Protein 4BXU (pdb70)

Secondary structure (DSSP, 8-state):
-TT--B-SSSB-THHHHHHHHHHHHH-TTGGGS-HHHHHHHHHHTT--HHHHHHHHHHSSS--SSTT--/--SHHHHHHHHHH--

Organism: Homo sapiens (NCBI:txid9606)

Radius of gyration: 13.51 Å; Cα contacts (8 Å, |Δi|>4): 61; chains: 2; bounding box: 38×29×20 Å

CATH classification: 1.10.10.10

Nearest PDB structures (foldseek):
  4bxu-assembly1_A  TM=7.574E-01  e=1.002E-08  Homo sapiens
  6zfw-assembly1_A  TM=9.772E-01  e=2.174E-03  Trypanosoma cruzi
  5aon-assembly4_D  TM=9.758E-01  e=2.467E-03  Trypanosoma brucei
  5oml-assembly1_A  TM=8.914E-01  e=1.083E-03  Trypanosoma brucei brucei
  5mmc-assembly1_A  TM=8.378E-01  e=1.486E-03  Trypanosoma brucei brucei

InterPro domains:
  IPR006785 Peroxisome membrane anchor protein Pex14p, N-terminal [PF04695] (25-68)
  IPR025655 Peroxisomal membrane protein 14 [PTHR23058] (7-369)
  IPR036388 Winged helix-like DNA-binding domain superfamily [G3DSA:1.10.10.10] (13-80)

Sequence (84 aa):
GAMATPGSENVLPREPLIATAVKFLQNSRVRQSPLATRRAFLKKKGLTDEEIDMAFQQSGTAADEPSSLASEDELVAEFLQDQNGAMATPGSENVLPREPLIATAVKFLQNSRVRQSPLATRRAFLKKKGLTDEEIDMAFQQSGTAADEPSSLASEDELVAEFLQDQNGAMATPGSENVLPREPLIATAVKFLQNSRVRQSPLATRRAFLKKKGLTDEEIDMAFQQSGTAADEPSSLASEDELVAEFLQDQNGAMATPGSENVLPREPLIATAVKFLQNSRVRQSPLATRRAFLKKKGLTDEEIDMAFQQSGTAADEPSSLASEDELVAEFLQDQNGAMATPGSENVLPREPLIATAVKFLQNSRVRQSPLATRRAFLKKKGLTDEEIDMAFQQSGTAADEPSSLASEDELVAEFLQDQNGAMATPGSENVLPREPLIATAVKFLQNSRVRQSPLATRRAFLKKKGLTDEEIDMAFQQSGTAADEPSSLASEDELVAEFLQDQNGAMATPGSENVLPREPLIATAVKFLQNSRVRQSPLATRRAFLKKKGLTDEEIDMAFQQSGTAADEPSSLASEDELVAEFLQDQNGAMATPGSENVLPREPLIATAVKFLQNSRVRQSPLATRRAFLKKKGLTDEEIDMAFQQSGTAADEPSSLASEDELVAEFLQDQNGAMATPGSENVLPREPLIATAVKFLQNSRVRQSPLATRRAFLKKKGLTDEEIDMAFQQSGTAADEPSSLASEDELVAEFLQDQNGAMATPGSENVLPREPLIATAVKFLQNSRVRQSPLATRRAFLKKKGLTDEEIDMAFQQSGTAADEPSSLASEDELVAEFLQDQN

Solvent-accessible surface area: 6316 Å² total; per-residue (Å²): 83,94,184,60,32,128,32,124,161,110,89,79,80,75,56,78,93,5,43,47,4,27,163,19,10,103,49,84,139,0,103,138,4,74,114,75,29,33,142,57,23,8,92,149,72,64,17,75,73,96,25,6,89,69,0,124,107,34,8,58,145,68,49,144,127,127,74,90,111,144,76,54,97,124,42,26,28,80,1,22,130,125,70,151

GO terms:
  GO:0034614 cellular response to reactive oxygen species (P, IDA)
  GO:0005778 peroxisomal membrane (C, IDA)
  GO:0030674 protein-macromolecule adaptor activity (F, IDA)
  GO:0016560 protein import into peroxisome matrix, docking (P, IDA)
  GO:0016561 protein import into peroxisome matrix, translocation (P, IDA)
  GO:0005777 peroxisome (C, IDA)
  GO:0008320 transmembrane protein transporter activity (F, IDA)
  GO:0005515 protein binding (F, IPI)
  GO:0005778 peroxisomal membrane (C, TAS)
  GO:0005829 cytosol (C, TAS)
  GO:0008017 microtubule binding (F, IDA)
  GO:0034453 microtubule anchoring (P, IDA)
  GO:0036250 peroxisome transport along microtubule (P, IDA)
  GO:0044721 protein import into peroxisome matrix, substrate release (P, IDA)
  GO:0045892 negative regulation of DNA-templated transcription (P, IDA)
  GO:0032991 protein-containing complex (C, IDA)
  GO:0065003 protein-containing complex assembly (P, IDA)
  GO:0005778 peroxisomal membrane (C, HDA)
  GO:0016020 membrane (C, HDA)
  GO:0016558 protein import into peroxisome matrix (P, IMP)

B-factor: mean 3.15, std 3.37, range [0.01, 13.92]

Foldseek 3Di:
DVPPDDDDDPDDPCVVVLVVLLVQCLDPVSVVDDPVVSQVVSVVVPDDVVSNVVSVVPNDDPPPDPPDD/DDVVCVVCCVPVVVD

Structure (mmCIF, N/CA/C/O backbone):
data_4BXU
#
_entry.id   4BXU
#
_cell.length_a   1.000
_cell.length_b   1.000
_cell.length_c   1.000
_cell.angle_alpha   90.00
_cell.angle_beta   90.00
_cell.angle_gamma   90.00
#
_symmetry.space_group_name_H-M   'P 1'
#
loop_
_entity.id
_entity.type
_entity.pdbx_description
1 polymer 'PEROXISOMAL MEMBRANE PROTEIN PEX14'
2 polymer 'PEROXISOMAL TARGETING SIGNAL 1 RECEPTOR'
#
loop_
_atom_site.group_PDB
_atom_site.id
_atom_site.type_symbol
_atom_site.label_atom_id
_atom_site.label_alt_id
_atom_site.label_comp_id
_atom_site.label_asym_id
_atom_site.label_entity_id
_atom_site.label_seq_id
_atom_site.pdbx_PDB_ins_code
_atom_site.Cartn_x
_atom_site.Cartn_y
_atom_site.Cartn_z
_atom_site.occupancy
_atom_site.B_iso_or_equiv
_atom_site.auth_seq_id
_atom_site.auth_comp_id
_atom_site.auth_asym_id
_atom_site.auth_atom_id
_atom_site.pdbx_PDB_model_num
ATOM 1 N N . GLY A 1 1 ? -12.336 -5.331 -5.376 1.00 13.73 12 GLY A N 1
ATOM 2 C CA . GLY A 1 1 ? -11.470 -6.398 -4.820 1.00 13.35 12 GLY A CA 1
ATOM 3 C C . GLY A 1 1 ? -11.369 -6.328 -3.310 1.00 12.90 12 GLY A C 1
ATOM 4 O O . GLY A 1 1 ? -11.762 -7.266 -2.613 1.00 12.88 12 GLY A O 1
ATOM 10 N N . ALA A 1 2 ? -10.840 -5.208 -2.814 1.00 12.72 13 ALA A N 1
ATOM 11 C CA . ALA A 1 2 ? -10.665 -4.972 -1.380 1.00 12.50 13 ALA A CA 1
ATOM 12 C C . ALA A 1 2 ? -9.751 -6.018 -0.738 1.00 12.15 13 ALA A C 1
ATOM 13 O O . ALA A 1 2 ? -8.527 -5.891 -0.776 1.00 12.34 13 ALA A O 1
ATOM 20 N N . MET A 1 3 ? -10.348 -7.058 -0.170 1.00 11.84 14 MET A N 1
ATOM 21 C CA . MET A 1 3 ? -9.587 -8.107 0.503 1.00 11.71 14 MET A CA 1
ATOM 22 C C . MET A 1 3 ? -9.150 -9.175 -0.490 1.00 11.28 14 MET A C 1
ATOM 23 O O . MET A 1 3 ? -8.122 -9.826 -0.309 1.00 11.28 14 MET A O 1
ATOM 37 N N . ALA A 1 4 ? -9.926 -9.345 -1.546 1.00 11.15 15 ALA A N 1
ATOM 38 C CA . ALA A 1 4 ? -9.640 -10.371 -2.533 1.00 10.97 15 ALA A CA 1
ATOM 39 C C . ALA A 1 4 ? -9.201 -9.749 -3.850 1.00 10.34 15 ALA A C 1
ATOM 40 O O . ALA A 1 4 ? -10.031 -9.346 -4.665 1.00 10.56 15 ALA A O 1
ATOM 47 N N . THR A 1 5 ? -7.896 -9.642 -4.041 1.00 9.75 16 THR A N 1
ATOM 48 C CA . THR A 1 5 ? -7.355 -9.132 -5.287 1.00 9.29 16 THR A CA 1
ATOM 49 C C . THR A 1 5 ? -7.245 -10.257 -6.310 1.00 8.86 16 THR A C 1
ATOM 50 O O . THR A 1 5 ? -6.523 -11.231 -6.096 1.00 8.68 16 THR A O 1
ATOM 61 N N . PRO A 1 6 ? -7.992 -10.163 -7.416 1.00 8.97 17 PRO A N 1
ATOM 62 C CA . PRO A 1 6 ? -7.989 -11.190 -8.457 1.00 8.90 17 PRO A CA 1
ATOM 63 C C . PRO A 1 6 ? -6.643 -11.274 -9.165 1.00 8.48 17 PRO A C 1
ATOM 64 O O . PRO A 1 6 ? -6.316 -10.431 -10.002 1.00 8.81 17 PRO A O 1
ATOM 75 N N . GLY A 1 7 ? -5.850 -12.268 -8.793 1.00 8.03 18 GLY A N 1
ATOM 76 C CA . GLY A 1 7 ? -4.559 -12.461 -9.415 1.00 7.87 18 GLY A CA 1
ATOM 77 C C . GLY A 1 7 ? -4.599 -13.559 -10.454 1.00 7.31 18 GLY A C 1
ATOM 78 O O . GLY A 1 7 ? -5.582 -13.687 -11.186 1.00 7.31 18 GLY A O 1
ATOM 82 N N . SER A 1 8 ? -3.541 -14.355 -10.512 1.00 7.17 19 SER A N 1
ATOM 83 C CA . SER A 1 8 ? -3.467 -15.458 -11.458 1.00 6.99 19 SER A CA 1
ATOM 84 C C . SER A 1 8 ? -4.501 -16.526 -11.104 1.00 6.42 19 SER A C 1
ATOM 85 O O . SER A 1 8 ? -5.181 -17.069 -11.976 1.00 6.62 19 SER A O 1
ATOM 93 N N . GLU A 1 9 ? -4.615 -16.812 -9.815 1.00 6.06 20 GLU A N 1
ATOM 94 C CA . GLU A 1 9 ? -5.594 -17.769 -9.319 1.00 5.83 20 GLU A CA 1
ATOM 95 C C . GLU A 1 9 ? -6.057 -17.349 -7.928 1.00 5.25 20 GLU A C 1
ATOM 96 O O . GLU A 1 9 ? -7.252 -17.325 -7.631 1.00 5.55 20 GLU A O 1
ATOM 108 N N . ASN A 1 10 ? -5.095 -17.004 -7.089 1.00 4.81 21 ASN A N 1
ATOM 109 C CA . ASN A 1 10 ? -5.373 -16.552 -5.733 1.00 4.60 21 ASN A CA 1
ATOM 110 C C . ASN A 1 10 ? -5.185 -15.046 -5.647 1.00 3.95 21 ASN A C 1
ATOM 111 O O . ASN A 1 10 ? -5.004 -14.383 -6.672 1.00 4.31 21 ASN A O 1
ATOM 122 N N . VAL A 1 11 ? -5.239 -14.503 -4.437 1.00 3.50 22 VAL A N 1
ATOM 123 C CA . VAL A 1 11 ? -4.989 -13.082 -4.241 1.00 3.36 22 VAL A CA 1
ATOM 124 C C . VAL A 1 11 ? -3.566 -12.734 -4.663 1.00 2.73 22 VAL A C 1
ATOM 125 O O . VAL A 1 11 ? -2.649 -13.550 -4.534 1.00 3.02 22 VAL A O 1
ATOM 138 N N . LEU A 1 12 ? -3.389 -11.536 -5.185 1.00 2.38 23 LEU A N 1
ATOM 139 C CA . LEU A 1 12 ? -2.085 -11.096 -5.643 1.00 1.99 23 LEU A CA 1
ATOM 140 C C . LEU A 1 12 ? -1.289 -10.530 -4.470 1.00 1.47 23 LEU A C 1
ATOM 141 O O . LEU A 1 12 ? -1.778 -9.662 -3.748 1.00 1.65 23 LEU A O 1
ATOM 157 N N . PRO A 1 13 ? -0.056 -11.021 -4.259 1.00 1.41 24 PRO A N 1
ATOM 158 C CA . PRO A 1 13 ? 0.815 -10.574 -3.160 1.00 1.42 24 PRO A CA 1
ATOM 159 C C . PRO A 1 13 ? 1.388 -9.173 -3.393 1.00 1.01 24 PRO A C 1
ATOM 160 O O . PRO A 1 13 ? 2.507 -8.874 -2.984 1.00 1.47 24 PRO A O 1
ATOM 171 N N . ARG A 1 14 ? 0.596 -8.311 -4.011 1.00 0.54 25 ARG A N 1
ATOM 172 C CA . ARG A 1 14 ? 1.018 -6.956 -4.329 1.00 0.12 25 ARG A CA 1
ATOM 173 C C . ARG A 1 14 ? 1.087 -6.113 -3.057 1.00 0.03 25 ARG A C 1
ATOM 174 O O . ARG A 1 14 ? 2.052 -5.386 -2.829 1.00 0.07 25 ARG A O 1
ATOM 195 N N . GLU A 1 15 ? 0.062 -6.246 -2.223 1.00 0.00 26 GLU A N 1
ATOM 196 C CA . GLU A 1 15 ? -0.043 -5.476 -0.958 1.00 0.00 26 GLU A CA 1
ATOM 197 C C . GLU A 1 15 ? 1.117 -5.773 -0.001 1.00 0.00 26 GLU A C 1
ATOM 198 O O . GLU A 1 15 ? 1.729 -4.839 0.518 1.00 0.00 26 GLU A O 1
ATOM 210 N N . PRO A 1 16 ? 1.441 -7.067 0.246 1.00 0.00 27 PRO A N 1
ATOM 211 C CA . PRO A 1 16 ? 2.560 -7.411 1.139 1.00 0.00 27 PRO A CA 1
ATOM 212 C C . PRO A 1 16 ? 3.887 -6.842 0.560 1.00 0.00 27 PRO A C 1
ATOM 213 O O . PRO A 1 16 ? 4.758 -6.434 1.323 1.00 0.00 27 PRO A O 1
ATOM 224 N N . LEU A 1 17 ? 4.025 -6.817 -0.772 1.00 0.00 28 LEU A N 1
ATOM 225 C CA . LEU A 1 17 ? 5.238 -6.279 -1.429 1.00 0.00 28 LEU A CA 1
ATOM 226 C C . LEU A 1 17 ? 5.258 -4.744 -1.199 1.00 0.00 28 LEU A C 1
ATOM 227 O O . LEU A 1 17 ? 6.283 -4.183 -0.819 1.00 0.00 28 LEU A O 1
ATOM 243 N N . ILE A 1 18 ? 4.117 -4.084 -1.428 1.00 0.01 29 ILE A N 1
ATOM 244 C CA . ILE A 1 18 ? 4.002 -2.632 -1.223 1.00 0.01 29 ILE A CA 1
ATOM 245 C C . ILE A 1 18 ? 4.325 -2.367 0.273 1.00 0.00 29 ILE A C 1
ATOM 246 O O . ILE A 1 18 ? 5.052 -1.433 0.594 1.00 0.00 29 ILE A O 1
ATOM 262 N N . ALA A 1 19 ? 3.785 -3.199 1.174 1.00 0.00 30 ALA A N 1
ATOM 263 C CA . ALA A 1 19 ? 4.037 -3.052 2.617 1.00 0.00 30 ALA A CA 1
ATOM 264 C C . ALA A 1 19 ? 5.562 -3.132 2.879 1.00 0.00 30 ALA A C 1
ATOM 265 O O . ALA A 1 19 ? 6.095 -2.371 3.679 1.00 0.00 30 ALA A O 1
ATOM 272 N N . THR A 1 20 ? 6.248 -4.052 2.195 1.00 0.00 31 THR A N 1
ATOM 273 C CA . THR A 1 20 ? 7.702 -4.218 2.344 1.00 0.00 31 THR A CA 1
ATOM 274 C C . THR A 1 20 ? 8.402 -2.938 1.840 1.00 0.00 31 THR A C 1
ATOM 275 O O . THR A 1 20 ? 9.347 -2.449 2.461 1.00 0.00 31 THR A O 1
ATOM 286 N N . ALA A 1 21 ? 7.920 -2.405 0.711 1.00 0.00 32 ALA A N 1
ATOM 287 C CA . ALA A 1 21 ? 8.473 -1.180 0.115 1.00 0.00 32 ALA A CA 1
ATOM 288 C C . ALA A 1 21 ? 8.276 0.009 1.083 1.00 0.00 32 ALA A C 1
ATOM 289 O O . ALA A 1 21 ? 9.124 0.893 1.151 1.00 0.00 32 ALA A O 1
ATOM 296 N N . VAL A 1 22 ? 7.161 0.021 1.822 1.00 0.00 33 VAL A N 1
ATOM 297 C CA . VAL A 1 22 ? 6.890 1.094 2.782 1.00 0.00 33 VAL A CA 1
ATOM 298 C C . VAL A 1 22 ? 7.981 1.044 3.892 1.00 0.00 33 VAL A C 1
ATOM 299 O O . VAL A 1 22 ? 8.516 2.082 4.286 1.00 0.00 33 VAL A O 1
ATOM 312 N N . LYS A 1 23 ? 8.300 -0.166 4.375 1.00 0.00 34 LYS A N 1
ATOM 313 C CA . LYS A 1 23 ? 9.318 -0.365 5.432 1.00 0.00 34 LYS A CA 1
ATOM 314 C C . LYS A 1 23 ? 10.670 0.110 4.921 1.00 0.00 34 LYS A C 1
ATOM 315 O O . LYS A 1 23 ? 11.434 0.757 5.646 1.00 0.00 34 LYS A O 1
ATOM 334 N N . PHE A 1 24 ? 10.949 -0.222 3.662 1.00 0.00 35 PHE A N 1
ATOM 335 C CA . PHE A 1 24 ? 12.188 0.167 2.999 1.00 0.00 35 PHE A CA 1
ATOM 336 C C . PHE A 1 24 ? 12.263 1.718 2.992 1.00 0.00 35 PHE A C 1
ATOM 337 O O . PHE A 1 24 ? 13.262 2.291 3.425 1.00 0.00 35 PHE A O 1
ATOM 354 N N . LEU A 1 25 ? 11.203 2.375 2.507 1.00 0.00 36 LEU A N 1
ATOM 355 C CA . LEU A 1 25 ? 11.140 3.846 2.433 1.00 0.00 36 LEU A CA 1
ATOM 356 C C . LEU A 1 25 ? 11.176 4.557 3.781 1.00 0.00 36 LEU A C 1
ATOM 357 O O . LEU A 1 25 ? 11.541 5.732 3.854 1.00 0.00 36 LEU A O 1
ATOM 373 N N . GLN A 1 26 ? 10.800 3.850 4.841 1.00 0.00 37 GLN A N 1
ATOM 374 C CA . GLN A 1 26 ? 10.804 4.431 6.185 1.00 0.00 37 GLN A CA 1
ATOM 375 C C . GLN A 1 26 ? 12.160 4.237 6.892 1.00 0.00 37 GLN A C 1
ATOM 376 O O . GLN A 1 26 ? 12.401 4.823 7.956 1.00 0.00 37 GLN A O 1
ATOM 390 N N . ASN A 1 27 ? 13.034 3.421 6.301 1.00 0.00 38 ASN A N 1
ATOM 391 C CA . ASN A 1 27 ? 14.366 3.137 6.872 1.00 0.00 38 ASN A CA 1
ATOM 392 C C . ASN A 1 27 ? 15.243 4.376 6.894 1.00 0.00 38 ASN A C 1
ATOM 393 O O . ASN A 1 27 ? 15.328 5.094 5.902 1.00 0.00 38 ASN A O 1
ATOM 404 N N . SER A 1 28 ? 15.892 4.619 8.029 1.00 0.00 39 SER A N 1
ATOM 405 C CA . SER A 1 28 ? 16.762 5.790 8.204 1.00 0.00 39 SER A CA 1
ATOM 406 C C . SER A 1 28 ? 17.856 5.966 7.172 1.00 0.00 39 SER A C 1
ATOM 407 O O . SER A 1 28 ? 18.055 7.073 6.660 1.00 0.00 39 SER A O 1
ATOM 415 N N . ARG A 1 29 ? 18.565 4.883 6.869 1.00 0.00 40 ARG A N 1
ATOM 416 C CA . ARG A 1 29 ? 19.644 4.926 5.885 1.00 0.00 40 ARG A CA 1
ATOM 417 C C . ARG A 1 29 ? 19.071 5.182 4.492 1.00 0.00 40 ARG A C 1
ATOM 418 O O . ARG A 1 29 ? 19.623 5.963 3.720 1.00 0.00 40 ARG A O 1
ATOM 439 N N . VAL A 1 30 ? 17.960 4.517 4.183 1.00 0.00 41 VAL A N 1
ATOM 440 C CA . VAL A 1 30 ? 17.311 4.666 2.886 1.00 0.00 41 VAL A CA 1
ATOM 441 C C . VAL A 1 30 ? 16.862 6.105 2.635 1.00 0.00 41 VAL A C 1
ATOM 442 O O . VAL A 1 30 ? 17.040 6.627 1.534 1.00 0.00 41 VAL A O 1
ATOM 455 N N . ARG A 1 31 ? 16.289 6.739 3.654 1.00 0.00 42 ARG A N 1
ATOM 456 C CA . ARG A 1 31 ? 15.810 8.122 3.545 1.00 0.00 42 ARG A CA 1
ATOM 457 C C . ARG A 1 31 ? 16.913 9.133 3.251 1.00 0.00 42 ARG A C 1
ATOM 458 O O . ARG A 1 31 ? 16.630 10.266 2.847 1.00 0.00 42 ARG A O 1
ATOM 479 N N . GLN A 1 32 ? 18.163 8.722 3.450 1.00 0.00 43 GLN A N 1
ATOM 480 C CA . GLN A 1 32 ? 19.303 9.599 3.202 1.00 0.00 43 GLN A CA 1
ATOM 481 C C . GLN A 1 32 ? 19.651 9.680 1.718 1.00 0.00 43 GLN A C 1
ATOM 482 O O . GLN A 1 32 ? 20.325 10.618 1.279 1.00 0.00 43 GLN A O 1
ATOM 496 N N . SER A 1 33 ? 19.193 8.697 0.950 1.00 0.00 44 SER A N 1
ATOM 497 C CA . SER A 1 33 ? 19.471 8.664 -0.477 1.00 0.00 44 SER A CA 1
ATOM 498 C C . SER A 1 33 ? 18.526 9.548 -1.272 1.00 0.00 44 SER A C 1
ATOM 499 O O . SER A 1 33 ? 17.390 9.779 -0.843 1.00 0.00 44 SER A O 1
ATOM 507 N N . PRO A 1 34 ? 18.974 10.057 -2.441 1.00 0.00 45 PRO A N 1
ATOM 508 C CA . PRO A 1 34 ? 18.121 10.904 -3.262 1.00 0.00 45 PRO A CA 1
ATOM 509 C C . PRO A 1 34 ? 16.835 10.162 -3.644 1.00 0.00 45 PRO A C 1
ATOM 510 O O . PRO A 1 34 ? 16.838 8.937 -3.804 1.00 0.00 45 PRO A O 1
ATOM 521 N N . LEU A 1 35 ? 15.750 10.913 -3.786 1.00 0.00 46 LEU A N 1
ATOM 522 C CA . LEU A 1 35 ? 14.464 10.344 -4.151 1.00 0.00 46 LEU A CA 1
ATOM 523 C C . LEU A 1 35 ? 14.557 9.406 -5.367 1.00 0.00 46 LEU A C 1
ATOM 524 O O . LEU A 1 35 ? 14.076 8.270 -5.306 1.00 0.00 46 LEU A O 1
ATOM 540 N N . ALA A 1 36 ? 15.168 9.881 -6.457 1.00 0.00 47 ALA A N 1
ATOM 541 C CA . ALA A 1 36 ? 15.315 9.085 -7.683 1.00 0.00 47 ALA A CA 1
ATOM 542 C C . ALA A 1 36 ? 15.966 7.735 -7.429 1.00 0.00 47 ALA A C 1
ATOM 543 O O . ALA A 1 36 ? 15.614 6.732 -8.062 1.00 0.00 47 ALA A O 1
ATOM 550 N N . THR A 1 37 ? 16.915 7.731 -6.493 1.00 0.00 48 THR A N 1
ATOM 551 C CA . THR A 1 37 ? 17.672 6.528 -6.092 1.00 0.00 48 THR A CA 1
ATOM 552 C C . THR A 1 37 ? 16.740 5.527 -5.403 1.00 0.00 48 THR A C 1
ATOM 553 O O . THR A 1 37 ? 16.798 4.331 -5.684 1.00 0.00 48 THR A O 1
ATOM 564 N N . ARG A 1 38 ? 15.885 6.030 -4.506 1.00 0.00 49 ARG A N 1
ATOM 565 C CA . ARG A 1 38 ? 14.920 5.195 -3.776 1.00 0.00 49 ARG A CA 1
ATOM 566 C C . ARG A 1 38 ? 13.904 4.581 -4.774 1.00 0.00 49 ARG A C 1
ATOM 567 O O . ARG A 1 38 ? 13.604 3.387 -4.702 1.00 0.00 49 ARG A O 1
ATOM 588 N N . ARG A 1 39 ? 13.385 5.393 -5.694 1.00 0.00 50 ARG A N 1
ATOM 589 C CA . ARG A 1 39 ? 12.423 4.896 -6.678 1.00 0.00 50 ARG A CA 1
ATOM 590 C C . ARG A 1 39 ? 13.081 3.841 -7.584 1.00 0.00 50 ARG A C 1
ATOM 591 O O . ARG A 1 39 ? 12.506 2.779 -7.824 1.00 0.00 50 ARG A O 1
ATOM 612 N N . ALA A 1 40 ? 14.284 4.148 -8.080 1.00 0.00 51 ALA A N 1
ATOM 613 C CA . ALA A 1 40 ? 15.021 3.233 -8.959 1.00 0.00 51 ALA A CA 1
ATOM 614 C C . ALA A 1 40 ? 15.344 1.922 -8.253 1.00 0.00 51 ALA A C 1
ATOM 615 O O . ALA A 1 40 ? 15.297 0.855 -8.873 1.00 0.00 51 ALA A O 1
ATOM 622 N N . PHE A 1 41 ? 15.673 2.000 -6.955 1.00 0.00 52 PHE A N 1
ATOM 623 C CA . PHE A 1 41 ? 15.993 0.787 -6.195 1.00 0.00 52 PHE A CA 1
ATOM 624 C C . PHE A 1 41 ? 14.749 -0.112 -6.201 1.00 0.00 52 PHE A C 1
ATOM 625 O O . PHE A 1 41 ? 14.844 -1.311 -6.465 1.00 0.00 52 PHE A O 1
ATOM 642 N N . LEU A 1 42 ? 13.585 0.473 -5.914 1.00 0.00 53 LEU A N 1
ATOM 643 C CA . LEU A 1 42 ? 12.320 -0.273 -5.894 1.00 0.00 53 LEU A CA 1
ATOM 644 C C . LEU A 1 42 ? 11.991 -0.850 -7.289 1.00 0.00 53 LEU A C 1
ATOM 645 O O . LEU A 1 42 ? 11.458 -1.964 -7.395 1.00 0.00 53 LEU A O 1
ATOM 661 N N . LYS A 1 43 ? 12.304 -0.099 -8.347 1.00 0.00 54 LYS A N 1
ATOM 662 C CA . LYS A 1 43 ? 12.044 -0.556 -9.707 1.00 0.00 54 LYS A CA 1
ATOM 663 C C . LYS A 1 43 ? 12.908 -1.803 -10.005 1.00 0.00 54 LYS A C 1
ATOM 664 O O . LYS A 1 43 ? 12.415 -2.767 -10.591 1.00 0.00 54 LYS A O 1
ATOM 683 N N . LYS A 1 44 ? 14.183 -1.788 -9.603 1.00 0.00 55 LYS A N 1
ATOM 684 C CA . LYS A 1 44 ? 15.078 -2.938 -9.846 1.00 0.00 55 LYS A CA 1
ATOM 685 C C . LYS A 1 44 ? 14.634 -4.162 -9.048 1.00 0.00 55 LYS A C 1
ATOM 686 O O . LYS A 1 44 ? 14.998 -5.291 -9.374 1.00 0.00 55 LYS A O 1
ATOM 705 N N . LYS A 1 45 ? 13.843 -3.918 -8.005 1.00 0.00 56 LYS A N 1
ATOM 706 C CA . LYS A 1 45 ? 13.306 -4.971 -7.145 1.00 0.00 56 LYS A CA 1
ATOM 707 C C . LYS A 1 45 ? 12.035 -5.573 -7.798 1.00 0.00 56 LYS A C 1
ATOM 708 O O . LYS A 1 45 ? 11.497 -6.574 -7.308 1.00 0.00 56 LYS A O 1
ATOM 727 N N . GLY A 1 46 ? 11.570 -4.954 -8.883 1.00 0.00 57 GLY A N 1
ATOM 728 C CA . GLY A 1 46 ? 10.386 -5.444 -9.573 1.00 0.00 57 GLY A CA 1
ATOM 729 C C . GLY A 1 46 ? 9.079 -4.713 -9.350 1.00 0.00 57 GLY A C 1
ATOM 730 O O . GLY A 1 46 ? 8.049 -5.154 -9.862 1.00 0.00 57 GLY A O 1
ATOM 734 N N . LEU A 1 47 ? 9.090 -3.615 -8.602 1.00 0.00 58 LEU A N 1
ATOM 735 C CA . LEU A 1 47 ? 7.858 -2.875 -8.376 1.00 0.00 58 LEU A CA 1
ATOM 736 C C . LEU A 1 47 ? 7.637 -1.921 -9.577 1.00 0.00 58 LEU A C 1
ATOM 737 O O . LEU A 1 47 ? 8.592 -1.470 -10.213 1.00 0.00 58 LEU A O 1
ATOM 753 N N . THR A 1 48 ? 6.383 -1.624 -9.882 1.00 0.00 59 THR A N 1
ATOM 754 C CA . THR A 1 48 ? 6.073 -0.729 -10.983 1.00 0.00 59 THR A CA 1
ATOM 755 C C . THR A 1 48 ? 5.926 0.682 -10.359 1.00 0.00 59 THR A C 1
ATOM 756 O O . THR A 1 48 ? 5.822 0.815 -9.134 1.00 0.00 59 THR A O 1
ATOM 767 N N . ASP A 1 49 ? 5.919 1.721 -11.191 1.00 0.00 60 ASP A N 1
ATOM 768 C CA . ASP A 1 49 ? 5.776 3.095 -10.694 1.00 0.00 60 ASP A CA 1
ATOM 769 C C . ASP A 1 49 ? 4.452 3.247 -9.916 1.00 0.00 60 ASP A C 1
ATOM 770 O O . ASP A 1 49 ? 4.387 3.976 -8.938 1.00 0.00 60 ASP A O 1
ATOM 779 N N . GLU A 1 50 ? 3.411 2.549 -10.372 1.00 0.00 61 GLU A N 1
ATOM 780 C CA . GLU A 1 50 ? 2.090 2.586 -9.735 1.00 0.00 61 GLU A CA 1
ATOM 781 C C . GLU A 1 50 ? 2.209 2.075 -8.284 1.00 0.00 61 GLU A C 1
ATOM 782 O O . GLU A 1 50 ? 1.664 2.669 -7.350 1.00 0.00 61 GLU A O 1
ATOM 794 N N . GLU A 1 51 ? 2.931 0.969 -8.116 1.00 0.00 62 GLU A N 1
ATOM 795 C CA . GLU A 1 51 ? 3.147 0.350 -6.797 1.00 0.00 62 GLU A CA 1
ATOM 796 C C . GLU A 1 51 ? 4.058 1.210 -5.913 1.00 0.00 62 GLU A C 1
ATOM 797 O O . GLU A 1 51 ? 3.849 1.314 -4.702 1.00 0.00 62 GLU A O 1
ATOM 809 N N . ILE A 1 52 ? 5.067 1.826 -6.528 1.00 0.00 63 ILE A N 1
ATOM 810 C CA . ILE A 1 52 ? 6.010 2.688 -5.805 1.00 0.00 63 ILE A CA 1
ATOM 811 C C . ILE A 1 52 ? 5.260 3.932 -5.295 1.00 0.00 63 ILE A C 1
ATOM 812 O O . ILE A 1 52 ? 5.462 4.355 -4.158 1.00 0.00 63 ILE A O 1
ATOM 828 N N . ASP A 1 53 ? 4.399 4.506 -6.142 1.00 0.00 64 ASP A N 1
ATOM 829 C CA . ASP A 1 53 ? 3.612 5.693 -5.776 1.00 0.00 64 ASP A CA 1
ATOM 830 C C . ASP A 1 53 ? 2.767 5.325 -4.543 1.00 0.00 64 ASP A C 1
ATOM 831 O O . ASP A 1 53 ? 2.707 6.091 -3.588 1.00 0.00 64 ASP A O 1
ATOM 840 N N . MET A 1 54 ? 2.125 4.149 -4.579 1.00 0.00 65 MET A N 1
ATOM 841 C CA . MET A 1 54 ? 1.289 3.665 -3.459 1.00 0.00 65 MET A CA 1
ATOM 842 C C . MET A 1 54 ? 2.144 3.502 -2.178 1.00 0.00 65 MET A C 1
ATOM 843 O O . MET A 1 54 ? 1.686 3.820 -1.075 1.00 0.00 65 MET A O 1
ATOM 857 N N . ALA A 1 55 ? 3.376 3.012 -2.331 1.00 0.00 66 ALA A N 1
ATOM 858 C CA . ALA A 1 55 ? 4.289 2.826 -1.191 1.00 0.00 66 ALA A CA 1
ATOM 859 C C . ALA A 1 55 ? 4.581 4.218 -0.575 1.00 0.00 66 ALA A C 1
ATOM 860 O O . ALA A 1 55 ? 4.496 4.391 0.649 1.00 0.00 66 ALA A O 1
ATOM 867 N N . PHE A 1 56 ? 4.921 5.201 -1.419 1.00 0.00 67 PHE A N 1
ATOM 868 C CA . PHE A 1 56 ? 5.206 6.548 -0.922 1.00 0.00 67 PHE A CA 1
ATOM 869 C C . PHE A 1 56 ? 3.953 7.122 -0.242 1.00 0.00 67 PHE A C 1
ATOM 870 O O . PHE A 1 56 ? 4.049 7.753 0.808 1.00 0.00 67 PHE A O 1
ATOM 887 N N . GLN A 1 57 ? 2.787 6.895 -0.843 1.00 0.00 68 GLN A N 1
ATOM 888 C CA . GLN A 1 57 ? 1.539 7.392 -0.288 1.00 0.00 68 GLN A CA 1
ATOM 889 C C . GLN A 1 57 ? 1.276 6.880 1.128 1.00 0.00 68 GLN A C 1
ATOM 890 O O . GLN A 1 57 ? 0.769 7.616 1.982 1.00 0.00 68 GLN A O 1
ATOM 904 N N . GLN A 1 58 ? 1.623 5.620 1.370 1.00 0.00 69 GLN A N 1
ATOM 905 C CA . GLN A 1 58 ? 1.409 5.014 2.682 1.00 0.00 69 GLN A CA 1
ATOM 906 C C . GLN A 1 58 ? 2.560 5.101 3.661 1.00 0.00 69 GLN A C 1
ATOM 907 O O . GLN A 1 58 ? 2.438 4.635 4.798 1.00 0.00 69 GLN A O 1
ATOM 921 N N . SER A 1 59 ? 3.666 5.695 3.225 1.00 0.00 70 SER A N 1
ATOM 922 C CA . SER A 1 59 ? 4.876 5.843 4.044 1.00 0.00 70 SER A CA 1
ATOM 923 C C . SER A 1 59 ? 4.819 6.858 5.154 1.00 0.00 70 SER A C 1
ATOM 924 O O . SER A 1 59 ? 5.677 6.869 6.046 1.00 0.00 70 SER A O 1
ATOM 932 N N . GLY A 1 60 ? 3.818 7.720 5.115 1.00 0.04 71 GLY A N 1
ATOM 933 C CA . GLY A 1 60 ? 3.600 8.637 6.212 1.00 0.08 71 GLY A CA 1
ATOM 934 C C . GLY A 1 60 ? 2.672 8.035 7.242 1.00 0.99 71 GLY A C 1
ATOM 935 O O . GLY A 1 60 ? 3.003 7.038 7.886 1.00 1.78 71 GLY A O 1
ATOM 939 N N . THR A 1 61 ? 1.511 8.634 7.401 1.00 1.70 72 THR A N 1
ATOM 940 C CA . THR A 1 61 ? 0.474 8.076 8.243 1.00 2.54 72 THR A CA 1
ATOM 941 C C . THR A 1 61 ? -0.888 8.444 7.674 1.00 2.86 72 THR A C 1
ATOM 942 O O . THR A 1 61 ? -1.510 9.423 8.092 1.00 3.42 72 THR A O 1
ATOM 953 N N . ALA A 1 62 ? -1.324 7.682 6.683 1.00 3.18 73 ALA A N 1
ATOM 954 C CA . ALA A 1 62 ? -2.574 7.960 6.007 1.00 4.02 73 ALA A CA 1
ATOM 955 C C . ALA A 1 62 ? -3.124 6.705 5.354 1.00 4.49 73 ALA A C 1
ATOM 956 O O . ALA A 1 62 ? -2.435 5.688 5.262 1.00 5.04 73 ALA A O 1
ATOM 963 N N . ALA A 1 63 ? -4.367 6.794 4.911 1.00 4.74 74 ALA A N 1
ATOM 964 C CA . ALA A 1 63 ? -5.036 5.703 4.223 1.00 5.57 74 ALA A CA 1
ATOM 965 C C . ALA A 1 63 ? -6.312 6.223 3.582 1.00 5.97 74 ALA A C 1
ATOM 966 O O . ALA A 1 63 ? -7.355 6.300 4.234 1.00 6.51 74 ALA A O 1
ATOM 973 N N . ASP A 1 64 ? -6.219 6.614 2.321 1.00 6.06 75 ASP A N 1
ATOM 974 C CA . ASP A 1 64 ? -7.351 7.219 1.628 1.00 6.75 75 ASP A CA 1
ATOM 975 C C . ASP A 1 64 ? -8.461 6.200 1.414 1.00 6.91 75 ASP A C 1
ATOM 976 O O . ASP A 1 64 ? -9.644 6.518 1.544 1.00 7.29 75 ASP A O 1
ATOM 985 N N . GLU A 1 65 ? -8.076 4.974 1.097 1.00 6.88 76 GLU A N 1
ATOM 986 C CA . GLU A 1 65 ? -9.030 3.887 0.977 1.00 7.22 76 GLU A CA 1
ATOM 987 C C . GLU A 1 65 ? -9.175 3.191 2.325 1.00 7.26 76 GLU A C 1
ATOM 988 O O . GLU A 1 65 ? -8.199 2.669 2.863 1.00 7.31 76 GLU A O 1
ATOM 1000 N N . PRO A 1 66 ? -10.388 3.198 2.900 1.00 7.55 77 PRO A N 1
ATOM 1001 C CA . PRO A 1 66 ? -10.652 2.597 4.210 1.00 7.91 77 PRO A CA 1
ATOM 1002 C C . PRO A 1 66 ? -10.428 1.086 4.215 1.00 8.21 77 PRO A C 1
ATOM 1003 O O . PRO A 1 66 ? -11.301 0.315 3.815 1.00 8.55 77 PRO A O 1
ATOM 1014 N N . SER A 1 67 ? -9.240 0.688 4.646 1.00 8.33 78 SER A N 1
ATOM 1015 C CA . SER A 1 67 ? -8.846 -0.715 4.731 1.00 8.82 78 SER A CA 1
ATOM 1016 C C . SER A 1 67 ? -7.589 -0.843 5.585 1.00 8.91 78 SER A C 1
ATOM 1017 O O . SER A 1 67 ? -7.441 -1.802 6.346 1.00 9.14 78 SER A O 1
ATOM 1025 N N . SER A 1 68 ? -6.692 0.133 5.436 1.00 8.98 79 SER A N 1
ATOM 1026 C CA . SER A 1 68 ? -5.474 0.230 6.238 1.00 9.32 79 SER A CA 1
ATOM 1027 C C . SER A 1 68 ? -4.486 -0.895 5.928 1.00 9.57 79 SER A C 1
ATOM 1028 O O . SER A 1 68 ? -4.702 -2.055 6.282 1.00 9.83 79 SER A O 1
ATOM 1036 N N . LEU A 1 69 ? -3.388 -0.538 5.270 1.00 9.72 80 LEU A N 1
ATOM 1037 C CA . LEU A 1 69 ? -2.295 -1.475 5.019 1.00 10.17 80 LEU A CA 1
ATOM 1038 C C . LEU A 1 69 ? -1.364 -1.522 6.231 1.00 10.43 80 LEU A C 1
ATOM 1039 O O . LEU A 1 69 ? -0.207 -1.932 6.137 1.00 10.67 80 LEU A O 1
ATOM 1055 N N . ALA B 2 1 ? 14.261 -14.770 -0.133 1.00 4.58 57 ALA B N 1
ATOM 1056 C CA . ALA B 2 1 ? 15.305 -13.776 0.031 1.00 4.03 57 ALA B CA 1
ATOM 1057 C C . ALA B 2 1 ? 14.822 -12.647 0.930 1.00 3.47 57 ALA B C 1
ATOM 1058 O O . ALA B 2 1 ? 13.621 -12.377 1.008 1.00 3.63 57 ALA B O 1
ATOM 1065 N N . SER B 2 2 ? 15.751 -12.001 1.611 1.00 3.11 58 SER B N 1
ATOM 1066 C CA . SER B 2 2 ? 15.416 -10.892 2.483 1.00 2.86 58 SER B CA 1
ATOM 1067 C C . SER B 2 2 ? 15.784 -9.569 1.818 1.00 2.31 58 SER B C 1
ATOM 1068 O O . SER B 2 2 ? 16.567 -9.536 0.866 1.00 2.12 58 SER B O 1
ATOM 1076 N N . GLU B 2 3 ? 15.211 -8.485 2.311 1.00 2.30 59 GLU B N 1
ATOM 1077 C CA . GLU B 2 3 ? 15.414 -7.170 1.714 1.00 2.03 59 GLU B CA 1
ATOM 1078 C C . GLU B 2 3 ? 16.713 -6.536 2.208 1.00 1.55 59 GLU B C 1
ATOM 1079 O O . GLU B 2 3 ? 17.133 -5.494 1.705 1.00 1.37 59 GLU B O 1
ATOM 1091 N N . ASP B 2 4 ? 17.343 -7.176 3.191 1.00 1.56 60 ASP B N 1
ATOM 1092 C CA . ASP B 2 4 ? 18.559 -6.651 3.817 1.00 1.43 60 ASP B CA 1
ATOM 1093 C C . ASP B 2 4 ? 19.666 -6.424 2.792 1.00 1.37 60 ASP B C 1
ATOM 1094 O O . ASP B 2 4 ? 20.308 -5.374 2.784 1.00 1.58 60 ASP B O 1
ATOM 1103 N N . GLU B 2 5 ? 19.884 -7.405 1.926 1.00 1.48 61 GLU B N 1
ATOM 1104 C CA . GLU B 2 5 ? 20.908 -7.295 0.892 1.00 1.71 61 GLU B CA 1
ATOM 1105 C C . GLU B 2 5 ? 20.653 -6.081 0.000 1.00 1.43 61 GLU B C 1
ATOM 1106 O O . GLU B 2 5 ? 21.586 -5.371 -0.380 1.00 1.58 61 GLU B O 1
ATOM 1118 N N . LEU B 2 6 ? 19.384 -5.832 -0.305 1.00 1.21 62 LEU B N 1
ATOM 1119 C CA . LEU B 2 6 ? 19.013 -4.705 -1.149 1.00 0.95 62 LEU B CA 1
ATOM 1120 C C . LEU B 2 6 ? 19.189 -3.385 -0.426 1.00 0.74 62 LEU B C 1
ATOM 1121 O O . LEU B 2 6 ? 19.843 -2.486 -0.941 1.00 0.64 62 LEU B O 1
ATOM 1137 N N . VAL B 2 7 ? 18.613 -3.266 0.767 1.00 0.79 63 VAL B N 1
ATOM 1138 C CA . VAL B 2 7 ? 18.701 -2.022 1.520 1.00 0.74 63 VAL B CA 1
ATOM 1139 C C . VAL B 2 7 ? 20.167 -1.627 1.708 1.00 0.69 63 VAL B C 1
ATOM 1140 O O . VAL B 2 7 ? 20.561 -0.490 1.445 1.00 0.64 63 VAL B O 1
ATOM 1153 N N . ALA B 2 8 ? 20.978 -2.596 2.095 1.00 0.78 64 ALA B N 1
ATOM 1154 C CA . ALA B 2 8 ? 22.381 -2.363 2.341 1.00 0.85 64 ALA B CA 1
ATOM 1155 C C . ALA B 2 8 ? 23.098 -1.962 1.057 1.00 0.74 64 ALA B C 1
ATOM 1156 O O . ALA B 2 8 ? 23.858 -0.998 1.046 1.00 0.78 64 ALA B O 1
ATOM 1163 N N . GLU B 2 9 ? 22.832 -2.688 -0.028 1.00 0.70 65 GLU B N 1
ATOM 1164 C CA . GLU B 2 9 ? 23.371 -2.334 -1.338 1.00 0.70 65 GLU B CA 1
ATOM 1165 C C . GLU B 2 9 ? 22.973 -0.904 -1.696 1.00 0.63 65 GLU B C 1
ATOM 1166 O O . GLU B 2 9 ? 23.781 -0.122 -2.196 1.00 0.71 65 GLU B O 1
ATOM 1178 N N . PHE B 2 10 ? 21.724 -0.579 -1.395 1.00 0.53 66 PHE B N 1
ATOM 1179 C CA . PHE B 2 10 ? 21.150 0.728 -1.674 1.00 0.49 66 PHE B CA 1
ATOM 1180 C C . PHE B 2 10 ? 21.981 1.859 -1.069 1.00 0.60 66 PHE B C 1
ATOM 1181 O O . PHE B 2 10 ? 22.641 2.606 -1.797 1.00 0.71 66 PHE B O 1
ATOM 1198 N N . LEU B 2 11 ? 21.974 1.987 0.257 1.00 0.64 67 LEU B N 1
ATOM 1199 C CA . LEU B 2 11 ? 22.637 3.133 0.881 1.00 0.76 67 LEU B CA 1
ATOM 1200 C C . LEU B 2 11 ? 24.160 3.025 0.869 1.00 0.87 67 LEU B C 1
ATOM 1201 O O . LEU B 2 11 ? 24.841 4.037 0.976 1.00 1.01 67 LEU B O 1
ATOM 1217 N N . GLN B 2 12 ? 24.709 1.817 0.752 1.00 0.87 68 GLN B N 1
ATOM 1218 C CA . GLN B 2 12 ? 26.161 1.678 0.653 1.00 1.00 68 GLN B CA 1
ATOM 1219 C C . GLN B 2 12 ? 26.657 2.163 -0.703 1.00 1.06 68 GLN B C 1
ATOM 1220 O O . GLN B 2 12 ? 27.718 2.780 -0.800 1.00 1.23 68 GLN B O 1
ATOM 1234 N N . ASP B 2 13 ? 25.890 1.883 -1.750 1.00 1.01 69 ASP B N 1
ATOM 1235 C CA . ASP B 2 13 ? 26.256 2.309 -3.098 1.00 1.19 69 ASP B CA 1
ATOM 1236 C C . ASP B 2 13 ? 25.976 3.794 -3.296 1.00 1.35 69 ASP B C 1
ATOM 1237 O O . ASP B 2 13 ? 26.724 4.496 -3.978 1.00 1.63 69 ASP B O 1
ATOM 1246 N N . GLN B 2 14 ? 24.902 4.274 -2.685 1.00 1.32 70 GLN B N 1
ATOM 1247 C CA . GLN B 2 14 ? 24.510 5.672 -2.817 1.00 1.64 70 GLN B CA 1
ATOM 1248 C C . GLN B 2 14 ? 25.051 6.504 -1.647 1.00 2.00 70 GLN B C 1
ATOM 1249 O O . GLN B 2 14 ? 24.629 7.639 -1.420 1.00 2.48 70 GLN B O 1
ATOM 1263 N N . ASN B 2 15 ? 26.010 5.947 -0.924 1.00 2.07 71 ASN B N 1
ATOM 1264 C CA . ASN B 2 15 ? 26.584 6.629 0.232 1.00 2.66 71 ASN B CA 1
ATOM 1265 C C . ASN B 2 15 ? 27.392 7.845 -0.208 1.00 2.83 71 ASN B C 1
ATOM 1266 O O . ASN B 2 15 ? 27.192 8.948 0.309 1.00 3.47 71 ASN B O 1
ATOM 1277 N N . GLY A 1 1 ? -9.632 -18.743 -11.525 1.00 13.73 12 GLY A N 2
ATOM 1278 C CA . GLY A 1 1 ? -11.103 -18.786 -11.368 1.00 13.35 12 GLY A CA 2
ATOM 1279 C C . GLY A 1 1 ? -11.717 -17.409 -11.459 1.00 12.90 12 GLY A C 2
ATOM 1280 O O . GLY A 1 1 ? -11.138 -16.507 -12.066 1.00 12.88 12 GLY A O 2
ATOM 1286 N N . ALA A 1 2 ? -12.878 -17.239 -10.849 1.00 12.72 13 ALA A N 2
ATOM 1287 C CA . ALA A 1 2 ? -13.586 -15.970 -10.893 1.00 12.50 13 ALA A CA 2
ATOM 1288 C C . ALA A 1 2 ? -13.070 -15.021 -9.821 1.00 12.15 13 ALA A C 2
ATOM 1289 O O . ALA A 1 2 ? -13.112 -15.335 -8.628 1.00 12.34 13 ALA A O 2
ATOM 1296 N N . MET A 1 3 ? -12.578 -13.867 -10.247 1.00 11.84 14 MET A N 2
ATOM 1297 C CA . MET A 1 3 ? -12.048 -12.877 -9.320 1.00 11.71 14 MET A CA 2
ATOM 1298 C C . MET A 1 3 ? -12.441 -11.467 -9.736 1.00 11.28 14 MET A C 2
ATOM 1299 O O . MET A 1 3 ? -12.088 -11.004 -10.822 1.00 11.28 14 MET A O 2
ATOM 1313 N N . ALA A 1 4 ? -13.173 -10.793 -8.869 1.00 11.15 15 ALA A N 2
ATOM 1314 C CA . ALA A 1 4 ? -13.478 -9.383 -9.046 1.00 10.97 15 ALA A CA 2
ATOM 1315 C C . ALA A 1 4 ? -12.859 -8.591 -7.902 1.00 10.34 15 ALA A C 2
ATOM 1316 O O . ALA A 1 4 ? -12.477 -7.432 -8.057 1.00 10.56 15 ALA A O 2
ATOM 1323 N N . THR A 1 5 ? -12.767 -9.246 -6.755 1.00 9.75 16 THR A N 2
ATOM 1324 C CA . THR A 1 5 ? -12.117 -8.692 -5.580 1.00 9.29 16 THR A CA 2
ATOM 1325 C C . THR A 1 5 ? -11.198 -9.741 -4.959 1.00 8.86 16 THR A C 2
ATOM 1326 O O . THR A 1 5 ? -11.528 -10.929 -4.947 1.00 8.68 16 THR A O 2
ATOM 1337 N N . PRO A 1 6 ? -10.023 -9.330 -4.463 1.00 8.97 17 PRO A N 2
ATOM 1338 C CA . PRO A 1 6 ? -9.059 -10.256 -3.869 1.00 8.90 17 PRO A CA 2
ATOM 1339 C C . PRO A 1 6 ? -9.550 -10.834 -2.544 1.00 8.48 17 PRO A C 2
ATOM 1340 O O . PRO A 1 6 ? -9.529 -10.163 -1.510 1.00 8.81 17 PRO A O 2
ATOM 1351 N N . GLY A 1 7 ? -10.020 -12.072 -2.589 1.00 8.03 18 GLY A N 2
ATOM 1352 C CA . GLY A 1 7 ? -10.504 -12.730 -1.393 1.00 7.87 18 GLY A CA 2
ATOM 1353 C C . GLY A 1 7 ? -10.432 -14.233 -1.515 1.00 7.31 18 GLY A C 2
ATOM 1354 O O . GLY A 1 7 ? -9.529 -14.867 -0.962 1.00 7.31 18 GLY A O 2
ATOM 1358 N N . SER A 1 8 ? -11.380 -14.808 -2.243 1.00 7.17 19 SER A N 2
ATOM 1359 C CA . SER A 1 8 ? -11.367 -16.234 -2.520 1.00 6.99 19 SER A CA 2
ATOM 1360 C C . SER A 1 8 ? -10.163 -16.571 -3.392 1.00 6.42 19 SER A C 2
ATOM 1361 O O . SER A 1 8 ? -9.462 -17.558 -3.156 1.00 6.62 19 SER A O 2
ATOM 1369 N N . GLU A 1 9 ? -9.922 -15.736 -4.392 1.00 6.06 20 GLU A N 2
ATOM 1370 C CA . GLU A 1 9 ? -8.733 -15.856 -5.207 1.00 5.83 20 GLU A CA 2
ATOM 1371 C C . GLU A 1 9 ? -7.872 -14.611 -5.063 1.00 5.25 20 GLU A C 2
ATOM 1372 O O . GLU A 1 9 ? -8.355 -13.483 -5.200 1.00 5.55 20 GLU A O 2
ATOM 1384 N N . ASN A 1 10 ? -6.606 -14.827 -4.762 1.00 4.81 21 ASN A N 2
ATOM 1385 C CA . ASN A 1 10 ? -5.631 -13.755 -4.663 1.00 4.60 21 ASN A CA 2
ATOM 1386 C C . ASN A 1 10 ? -4.238 -14.325 -4.892 1.00 3.95 21 ASN A C 2
ATOM 1387 O O . ASN A 1 10 ? -3.586 -14.800 -3.960 1.00 4.31 21 ASN A O 2
ATOM 1398 N N . VAL A 1 11 ? -3.803 -14.314 -6.142 1.00 3.50 22 VAL A N 2
ATOM 1399 C CA . VAL A 1 11 ? -2.548 -14.947 -6.519 1.00 3.36 22 VAL A CA 2
ATOM 1400 C C . VAL A 1 11 ? -1.353 -14.026 -6.280 1.00 2.73 22 VAL A C 2
ATOM 1401 O O . VAL A 1 11 ? -0.501 -14.317 -5.439 1.00 3.02 22 VAL A O 2
ATOM 1414 N N . LEU A 1 12 ? -1.303 -12.913 -7.000 1.00 2.38 23 LEU A N 2
ATOM 1415 C CA . LEU A 1 12 ? -0.149 -12.024 -6.951 1.00 1.99 23 LEU A CA 2
ATOM 1416 C C . LEU A 1 12 ? -0.193 -11.165 -5.688 1.00 1.47 23 LEU A C 2
ATOM 1417 O O . LEU A 1 12 ? -1.087 -10.333 -5.526 1.00 1.65 23 LEU A O 2
ATOM 1433 N N . PRO A 1 13 ? 0.768 -11.364 -4.774 1.00 1.41 24 PRO A N 2
ATOM 1434 C CA . PRO A 1 13 ? 0.841 -10.618 -3.525 1.00 1.42 24 PRO A CA 2
ATOM 1435 C C . PRO A 1 13 ? 1.469 -9.243 -3.715 1.00 1.01 24 PRO A C 2
ATOM 1436 O O . PRO A 1 13 ? 2.679 -9.068 -3.544 1.00 1.47 24 PRO A O 2
ATOM 1447 N N . ARG A 1 14 ? 0.644 -8.272 -4.081 1.00 0.54 25 ARG A N 2
ATOM 1448 C CA . ARG A 1 14 ? 1.116 -6.915 -4.300 1.00 0.12 25 ARG A CA 2
ATOM 1449 C C . ARG A 1 14 ? 1.128 -6.127 -3.007 1.00 0.03 25 ARG A C 2
ATOM 1450 O O . ARG A 1 14 ? 2.098 -5.436 -2.711 1.00 0.07 25 ARG A O 2
ATOM 1471 N N . GLU A 1 15 ? 0.062 -6.247 -2.222 1.00 0.00 26 GLU A N 2
ATOM 1472 C CA . GLU A 1 15 ? -0.045 -5.475 -0.958 1.00 0.00 26 GLU A CA 2
ATOM 1473 C C . GLU A 1 15 ? 1.117 -5.773 -0.001 1.00 0.00 26 GLU A C 2
ATOM 1474 O O . GLU A 1 15 ? 1.729 -4.839 0.519 1.00 0.00 26 GLU A O 2
ATOM 1486 N N . PRO A 1 16 ? 1.442 -7.068 0.247 1.00 0.00 27 PRO A N 2
ATOM 1487 C CA . PRO A 1 16 ? 2.561 -7.411 1.139 1.00 0.00 27 PRO A CA 2
ATOM 1488 C C . PRO A 1 16 ? 3.888 -6.842 0.560 1.00 0.00 27 PRO A C 2
ATOM 1489 O O . PRO A 1 16 ? 4.758 -6.435 1.323 1.00 0.00 27 PRO A O 2
ATOM 1500 N N . LEU A 1 17 ? 4.025 -6.817 -0.773 1.00 0.00 28 LEU A N 2
ATOM 1501 C CA . LEU A 1 17 ? 5.239 -6.279 -1.433 1.00 0.00 28 LEU A CA 2
ATOM 1502 C C . LEU A 1 17 ? 5.259 -4.743 -1.198 1.00 0.00 28 LEU A C 2
ATOM 1503 O O . LEU A 1 17 ? 6.283 -4.183 -0.818 1.00 0.00 28 LEU A O 2
ATOM 1519 N N . ILE A 1 18 ? 4.127 -4.088 -1.423 1.00 0.01 29 ILE A N 2
ATOM 1520 C CA . ILE A 1 18 ? 3.979 -2.646 -1.220 1.00 0.01 29 ILE A CA 2
ATOM 1521 C C . ILE A 1 18 ? 4.325 -2.363 0.273 1.00 0.00 29 ILE A C 2
ATOM 1522 O O . ILE A 1 18 ? 5.053 -1.434 0.593 1.00 0.00 29 ILE A O 2
ATOM 1538 N N . ALA A 1 19 ? 3.784 -3.197 1.174 1.00 0.00 30 ALA A N 2
ATOM 1539 C CA . ALA A 1 19 ? 4.039 -3.055 2.617 1.00 0.00 30 ALA A CA 2
ATOM 1540 C C . ALA A 1 19 ? 5.562 -3.133 2.879 1.00 0.00 30 ALA A C 2
ATOM 1541 O O . ALA A 1 19 ? 6.095 -2.372 3.680 1.00 0.00 30 ALA A O 2
ATOM 1548 N N . THR A 1 20 ? 6.249 -4.053 2.196 1.00 0.00 31 THR A N 2
ATOM 1549 C CA . THR A 1 20 ? 7.703 -4.220 2.344 1.00 0.00 31 THR A CA 2
ATOM 1550 C C . THR A 1 20 ? 8.402 -2.937 1.839 1.00 0.00 31 THR A C 2
ATOM 1551 O O . THR A 1 20 ? 9.347 -2.450 2.462 1.00 0.00 31 THR A O 2
ATOM 1562 N N . ALA A 1 21 ? 7.921 -2.406 0.711 1.00 0.00 32 ALA A N 2
ATOM 1563 C CA . ALA A 1 21 ? 8.472 -1.180 0.115 1.00 0.00 32 ALA A CA 2
ATOM 1564 C C . ALA A 1 21 ? 8.275 0.009 1.083 1.00 0.00 32 ALA A C 2
ATOM 1565 O O . ALA A 1 21 ? 9.124 0.893 1.151 1.00 0.00 32 ALA A O 2
ATOM 1572 N N . VAL A 1 22 ? 7.161 0.022 1.822 1.00 0.00 33 VAL A N 2
ATOM 1573 C CA . VAL A 1 22 ? 6.890 1.093 2.783 1.00 0.00 33 VAL A CA 2
ATOM 1574 C C . VAL A 1 22 ? 7.980 1.044 3.891 1.00 0.00 33 VAL A C 2
ATOM 1575 O O . VAL A 1 22 ? 8.515 2.082 4.286 1.00 0.00 33 VAL A O 2
ATOM 1588 N N . LYS A 1 23 ? 8.298 -0.166 4.375 1.00 0.00 34 LYS A N 2
ATOM 1589 C CA . LYS A 1 23 ? 9.319 -0.365 5.432 1.00 0.00 34 LYS A CA 2
ATOM 1590 C C . LYS A 1 23 ? 10.670 0.110 4.923 1.00 0.00 34 LYS A C 2
ATOM 1591 O O . LYS A 1 23 ? 11.434 0.756 5.645 1.00 0.00 34 LYS A O 2
ATOM 1610 N N . PHE A 1 24 ? 10.949 -0.221 3.663 1.00 0.00 35 PHE A N 2
ATOM 1611 C CA . PHE A 1 24 ? 12.185 0.167 2.998 1.00 0.00 35 PHE A CA 2
ATOM 1612 C C . PHE A 1 24 ? 12.263 1.718 2.992 1.00 0.00 35 PHE A C 2
ATOM 1613 O O . PHE A 1 24 ? 13.262 2.291 3.425 1.00 0.00 35 PHE A O 2
ATOM 1630 N N . LEU A 1 25 ? 11.202 2.378 2.507 1.00 0.00 36 LEU A N 2
ATOM 1631 C CA . LEU A 1 25 ? 11.138 3.845 2.433 1.00 0.00 36 LEU A CA 2
ATOM 1632 C C . LEU A 1 25 ? 11.176 4.556 3.781 1.00 0.00 36 LEU A C 2
ATOM 1633 O O . LEU A 1 25 ? 11.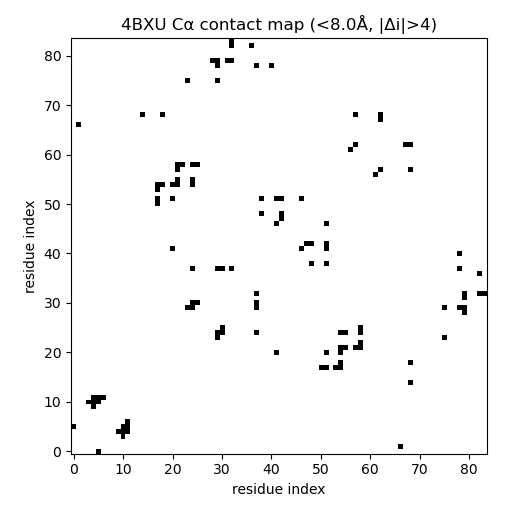542 5.732 3.854 1.00 0.00 36 LEU A O 2
ATOM 1649 N N . GLN A 1 26 ? 10.801 3.851 4.840 1.00 0.00 37 GLN A N 2
ATOM 1650 C CA . GLN A 1 26 ? 10.804 4.429 6.185 1.00 0.00 37 GLN A CA 2
ATOM 1651 C C . GLN A 1 26 ? 12.160 4.237 6.893 1.00 0.00 37 GLN A C 2
ATOM 1652 O O . GLN A 1 26 ? 12.401 4.821 7.956 1.00 0.00 37 GLN A O 2
ATOM 1666 N N . ASN A 1 27 ? 13.033 3.423 6.302 1.00 0.00 38 ASN A N 2
ATOM 1667 C CA . ASN A 1 27 ? 14.366 3.138 6.871 1.00 0.00 38 ASN A CA 2
ATOM 1668 C C . ASN A 1 27 ? 15.243 4.375 6.895 1.00 0.00 38 ASN A C 2
ATOM 1669 O O . ASN A 1 27 ? 15.328 5.095 5.902 1.00 0.00 38 ASN A O 2
ATOM 1680 N N . SER A 1 28 ? 15.891 4.618 8.029 1.00 0.00 39 SER A N 2
ATOM 1681 C CA . SER A 1 28 ? 16.762 5.789 8.204 1.00 0.00 39 SER A CA 2
ATOM 1682 C C . SER A 1 28 ? 17.856 5.966 7.171 1.00 0.00 39 SER A C 2
ATOM 1683 O O . SER A 1 28 ? 18.055 7.072 6.660 1.00 0.00 39 SER A O 2
ATOM 1691 N N . ARG A 1 29 ? 18.565 4.883 6.868 1.00 0.00 40 ARG A N 2
ATOM 1692 C CA . ARG A 1 29 ? 19.645 4.923 5.884 1.00 0.00 40 ARG A CA 2
ATOM 1693 C C . ARG A 1 29 ? 19.072 5.182 4.492 1.00 0.00 40 ARG A C 2
ATOM 1694 O O . ARG A 1 29 ? 19.622 5.963 3.720 1.00 0.00 40 ARG A O 2
ATOM 1715 N N . VAL A 1 30 ? 17.960 4.517 4.183 1.00 0.00 41 VAL A N 2
ATOM 1716 C CA . VAL A 1 30 ? 17.309 4.667 2.887 1.00 0.00 41 VAL A CA 2
ATOM 1717 C C . VAL A 1 30 ? 16.863 6.105 2.635 1.00 0.00 41 VAL A C 2
ATOM 1718 O O . VAL A 1 30 ? 17.041 6.627 1.534 1.00 0.00 41 VAL A O 2
ATOM 1731 N N . ARG A 1 31 ? 16.288 6.740 3.654 1.00 0.00 42 ARG A N 2
ATOM 1732 C CA . ARG A 1 31 ? 15.811 8.122 3.544 1.00 0.00 42 ARG A CA 2
ATOM 1733 C C . ARG A 1 31 ? 16.913 9.133 3.250 1.00 0.00 42 ARG A C 2
ATOM 1734 O O . ARG A 1 31 ? 16.631 10.265 2.848 1.00 0.00 42 ARG A O 2
ATOM 1755 N N . GLN A 1 32 ? 18.161 8.722 3.449 1.00 0.00 43 GLN A N 2
ATOM 1756 C CA . GLN A 1 32 ? 19.303 9.595 3.204 1.00 0.00 43 GLN A CA 2
ATOM 1757 C C . GLN A 1 32 ? 19.651 9.680 1.718 1.00 0.00 43 GLN A C 2
ATOM 1758 O O . GLN A 1 32 ? 20.323 10.618 1.279 1.00 0.00 43 GLN A O 2
ATOM 1772 N N . SER A 1 33 ? 19.194 8.698 0.950 1.00 0.00 44 SER A N 2
ATOM 1773 C CA . SER A 1 33 ? 19.470 8.665 -0.476 1.00 0.00 44 SER A CA 2
ATOM 1774 C C . SER A 1 33 ? 18.525 9.547 -1.271 1.00 0.00 44 SER A C 2
ATOM 1775 O O . SER A 1 33 ? 17.390 9.779 -0.844 1.00 0.00 44 SER A O 2
ATOM 1783 N N . PRO A 1 34 ? 18.975 10.057 -2.440 1.00 0.00 45 PRO A N 2
ATOM 1784 C CA . PRO A 1 34 ? 18.121 10.903 -3.262 1.00 0.00 45 PRO A CA 2
ATOM 1785 C C . PRO A 1 34 ? 16.835 10.162 -3.644 1.00 0.00 45 PRO A C 2
ATOM 1786 O O . PRO A 1 34 ? 16.838 8.936 -3.803 1.00 0.00 45 PRO A O 2
ATOM 1797 N N . LEU A 1 35 ? 15.750 10.912 -3.786 1.00 0.00 46 LEU A N 2
ATOM 1798 C CA . LEU A 1 35 ? 14.464 10.343 -4.150 1.00 0.00 46 LEU A CA 2
ATOM 1799 C C . LEU A 1 35 ? 14.557 9.406 -5.367 1.00 0.00 46 LEU A C 2
ATOM 1800 O O . LEU A 1 35 ? 14.077 8.270 -5.306 1.00 0.00 46 LEU A O 2
ATOM 1816 N N . ALA A 1 36 ? 15.168 9.881 -6.456 1.00 0.00 47 ALA A N 2
ATOM 1817 C CA . ALA A 1 36 ? 15.314 9.085 -7.684 1.00 0.00 47 ALA A CA 2
ATOM 1818 C C . ALA A 1 36 ? 15.966 7.735 -7.428 1.00 0.00 47 ALA A C 2
ATOM 1819 O O . ALA A 1 36 ? 15.615 6.732 -8.062 1.00 0.00 47 ALA A O 2
ATOM 1826 N N . THR A 1 37 ? 16.916 7.731 -6.493 1.00 0.00 48 THR A N 2
ATOM 1827 C CA . THR A 1 37 ? 17.672 6.527 -6.093 1.00 0.00 48 THR A CA 2
ATOM 1828 C C . THR A 1 37 ? 16.740 5.527 -5.403 1.00 0.00 48 THR A C 2
ATOM 1829 O O . THR A 1 37 ? 16.797 4.331 -5.684 1.00 0.00 48 THR A O 2
ATOM 1840 N N . ARG A 1 38 ? 15.884 6.030 -4.506 1.00 0.00 49 ARG A N 2
ATOM 1841 C CA . ARG A 1 38 ? 14.920 5.194 -3.776 1.00 0.00 49 ARG A CA 2
ATOM 1842 C C . ARG A 1 38 ? 13.904 4.580 -4.774 1.00 0.00 49 ARG A C 2
ATOM 1843 O O . ARG A 1 38 ? 13.604 3.387 -4.701 1.00 0.00 49 ARG A O 2
ATOM 1864 N N . ARG A 1 39 ? 13.384 5.390 -5.694 1.00 0.00 50 ARG A N 2
ATOM 1865 C CA . ARG A 1 39 ? 12.424 4.899 -6.679 1.00 0.00 50 ARG A CA 2
ATOM 1866 C C . ARG A 1 39 ? 13.081 3.842 -7.584 1.00 0.00 50 ARG A C 2
ATOM 1867 O O . ARG A 1 39 ? 12.506 2.779 -7.824 1.00 0.00 50 ARG A O 2
ATOM 1888 N N . ALA A 1 40 ? 14.283 4.149 -8.080 1.00 0.00 51 ALA A N 2
ATOM 1889 C CA . ALA A 1 40 ? 15.021 3.234 -8.959 1.00 0.00 51 ALA A CA 2
ATOM 1890 C C . ALA A 1 40 ? 15.344 1.921 -8.253 1.00 0.00 51 ALA A C 2
ATOM 1891 O O . ALA A 1 40 ? 15.297 0.855 -8.874 1.00 0.00 51 ALA A O 2
ATOM 1898 N N . PHE A 1 41 ? 15.673 2.000 -6.955 1.00 0.00 52 PHE A N 2
ATOM 1899 C CA . PHE A 1 41 ? 15.993 0.788 -6.196 1.00 0.00 52 PHE A CA 2
ATOM 1900 C C . PHE A 1 41 ? 14.748 -0.113 -6.200 1.00 0.00 52 PHE A C 2
ATOM 1901 O O . PHE A 1 41 ? 14.842 -1.311 -6.464 1.00 0.00 52 PHE A O 2
ATOM 1918 N N . LEU A 1 42 ? 13.584 0.473 -5.914 1.00 0.00 53 LEU A N 2
ATOM 1919 C CA . LEU A 1 42 ? 12.320 -0.274 -5.894 1.00 0.00 53 LEU A CA 2
ATOM 1920 C C . LEU A 1 42 ? 11.990 -0.850 -7.289 1.00 0.00 53 LEU A C 2
ATOM 1921 O O . LEU A 1 42 ? 11.458 -1.964 -7.395 1.00 0.00 53 LEU A O 2
ATOM 1937 N N . LYS A 1 43 ? 12.303 -0.100 -8.347 1.00 0.00 54 LYS A N 2
ATOM 1938 C CA . LYS A 1 43 ? 12.044 -0.556 -9.708 1.00 0.00 54 LYS A CA 2
ATOM 1939 C C . LYS A 1 43 ? 12.908 -1.804 -10.005 1.00 0.00 54 LYS A C 2
ATOM 1940 O O . LYS A 1 43 ? 12.414 -2.767 -10.591 1.00 0.00 54 LYS A O 2
ATOM 1959 N N . LYS A 1 44 ? 14.185 -1.788 -9.604 1.00 0.00 55 LYS A N 2
ATOM 1960 C CA . LYS A 1 44 ? 15.077 -2.939 -9.849 1.00 0.00 55 LYS A CA 2
ATOM 1961 C C . LYS A 1 44 ? 14.634 -4.162 -9.048 1.00 0.00 55 LYS A C 2
ATOM 1962 O O . LYS A 1 44 ? 14.998 -5.291 -9.374 1.00 0.00 55 LYS A O 2
ATOM 1981 N N . LYS A 1 45 ? 13.842 -3.917 -8.005 1.00 0.00 56 LYS A N 2
ATOM 1982 C CA . LYS A 1 45 ? 13.308 -4.971 -7.144 1.00 0.00 56 LYS A CA 2
ATOM 1983 C C . LYS A 1 45 ? 12.034 -5.573 -7.797 1.00 0.00 56 LYS A C 2
ATOM 1984 O O . LYS A 1 45 ? 11.496 -6.574 -7.308 1.00 0.00 56 LYS A O 2
ATOM 2003 N N . GLY A 1 46 ? 11.570 -4.954 -8.884 1.00 0.00 57 GLY A N 2
ATOM 2004 C CA . GLY A 1 46 ? 10.386 -5.444 -9.573 1.00 0.00 57 GLY A CA 2
ATOM 2005 C C . GLY A 1 46 ? 9.079 -4.714 -9.350 1.00 0.00 57 GLY A C 2
ATOM 2006 O O . GLY A 1 46 ? 8.048 -5.154 -9.862 1.00 0.00 57 GLY A O 2
ATOM 2010 N N . LEU A 1 47 ? 9.090 -3.615 -8.602 1.00 0.00 58 LEU A N 2
ATOM 2011 C CA . LEU A 1 47 ? 7.858 -2.875 -8.375 1.00 0.00 58 LEU A CA 2
ATOM 2012 C C . LEU A 1 47 ? 7.637 -1.921 -9.577 1.00 0.00 58 LEU A C 2
ATOM 2013 O O . LEU A 1 47 ? 8.591 -1.470 -10.213 1.00 0.00 58 LEU A O 2
ATOM 2029 N N . THR A 1 48 ? 6.383 -1.624 -9.881 1.00 0.00 59 THR A N 2
ATOM 2030 C CA . THR A 1 48 ? 6.074 -0.728 -10.984 1.00 0.00 59 THR A CA 2
ATOM 2031 C C . THR A 1 48 ? 5.927 0.682 -10.360 1.00 0.00 59 THR A C 2
ATOM 2032 O O . THR A 1 48 ? 5.822 0.816 -9.134 1.00 0.00 59 THR A O 2
ATOM 2043 N N . ASP A 1 49 ? 5.919 1.721 -11.191 1.00 0.00 60 ASP A N 2
ATOM 2044 C CA . ASP A 1 49 ? 5.776 3.095 -10.692 1.00 0.00 60 ASP A CA 2
ATOM 2045 C C . ASP A 1 49 ? 4.451 3.247 -9.917 1.00 0.00 60 ASP A C 2
ATOM 2046 O O . ASP A 1 49 ? 4.387 3.978 -8.938 1.00 0.00 60 ASP A O 2
ATOM 2055 N N . GLU A 1 50 ? 3.410 2.549 -10.371 1.00 0.00 61 GLU A N 2
ATOM 2056 C CA . GLU A 1 50 ? 2.090 2.585 -9.735 1.00 0.00 61 GLU A CA 2
ATOM 2057 C C . GLU A 1 50 ? 2.209 2.075 -8.285 1.00 0.00 61 GLU A C 2
ATOM 2058 O O . GLU A 1 50 ? 1.664 2.669 -7.349 1.00 0.00 61 GLU A O 2
ATOM 2070 N N . GLU A 1 51 ? 2.931 0.970 -8.116 1.00 0.00 62 GLU A N 2
ATOM 2071 C CA . GLU A 1 51 ? 3.146 0.351 -6.796 1.00 0.00 62 GLU A CA 2
ATOM 2072 C C . GLU A 1 51 ? 4.059 1.211 -5.913 1.00 0.00 62 GLU A C 2
ATOM 2073 O O . GLU A 1 51 ? 3.852 1.315 -4.707 1.00 0.00 62 GLU A O 2
ATOM 2085 N N . ILE A 1 52 ? 5.068 1.826 -6.527 1.00 0.00 63 ILE A N 2
ATOM 2086 C CA . ILE A 1 52 ? 6.010 2.687 -5.805 1.00 0.00 63 ILE A CA 2
ATOM 2087 C C . ILE A 1 52 ? 5.260 3.933 -5.295 1.00 0.00 63 ILE A C 2
ATOM 2088 O O . ILE A 1 52 ? 5.464 4.354 -4.158 1.00 0.00 63 ILE A O 2
ATOM 2104 N N . ASP A 1 53 ? 4.399 4.507 -6.143 1.00 0.00 64 ASP A N 2
ATOM 2105 C CA . ASP A 1 53 ? 3.612 5.693 -5.775 1.00 0.00 64 ASP A CA 2
ATOM 2106 C C . ASP A 1 53 ? 2.766 5.326 -4.544 1.00 0.00 64 ASP A C 2
ATOM 2107 O O . ASP A 1 53 ? 2.706 6.091 -3.587 1.00 0.00 64 ASP A O 2
ATOM 2116 N N . MET A 1 54 ? 2.122 4.147 -4.580 1.00 0.00 65 MET A N 2
ATOM 2117 C CA . MET A 1 54 ? 1.285 3.671 -3.458 1.00 0.00 65 MET A CA 2
ATOM 2118 C C . MET A 1 54 ? 2.144 3.504 -2.179 1.00 0.00 65 MET A C 2
ATOM 2119 O O . MET A 1 54 ? 1.686 3.818 -1.074 1.00 0.00 65 MET A O 2
ATOM 2133 N N . ALA A 1 55 ? 3.379 3.014 -2.331 1.00 0.00 66 ALA A N 2
ATOM 2134 C CA . ALA A 1 55 ? 4.291 2.829 -1.189 1.00 0.00 66 ALA A CA 2
ATOM 2135 C C . ALA A 1 55 ? 4.582 4.218 -0.574 1.00 0.00 66 ALA A C 2
ATOM 2136 O O . ALA A 1 55 ? 4.495 4.392 0.649 1.00 0.00 66 ALA A O 2
ATOM 2143 N N . PHE A 1 56 ? 4.922 5.201 -1.418 1.00 0.00 67 PHE A N 2
ATOM 2144 C CA . PHE A 1 56 ? 5.206 6.547 -0.923 1.00 0.00 67 PHE A CA 2
ATOM 2145 C C . PHE A 1 56 ? 3.953 7.123 -0.241 1.00 0.00 67 PHE A C 2
ATOM 2146 O O . PHE A 1 56 ? 4.050 7.754 0.808 1.00 0.00 67 PHE A O 2
ATOM 2163 N N . GLN A 1 57 ? 2.787 6.895 -0.843 1.00 0.00 68 GLN A N 2
ATOM 2164 C CA . GLN A 1 57 ? 1.539 7.393 -0.286 1.00 0.00 68 GLN A CA 2
ATOM 2165 C C . GLN A 1 57 ? 1.276 6.880 1.129 1.00 0.00 68 GLN A C 2
ATOM 2166 O O . GLN A 1 57 ? 0.769 7.616 1.982 1.00 0.00 68 GLN A O 2
ATOM 2180 N N . GLN A 1 58 ? 1.623 5.621 1.369 1.00 0.00 69 GLN A N 2
ATOM 2181 C CA . GLN A 1 58 ? 1.409 5.013 2.683 1.00 0.00 69 GLN A CA 2
ATOM 2182 C C . GLN A 1 58 ? 2.559 5.101 3.661 1.00 0.00 69 GLN A C 2
ATOM 2183 O O . GLN A 1 58 ? 2.438 4.635 4.798 1.00 0.00 69 GLN A O 2
ATOM 2197 N N . SER A 1 59 ? 3.666 5.694 3.226 1.00 0.00 70 SER A N 2
ATOM 2198 C CA . SER A 1 59 ? 4.875 5.843 4.045 1.00 0.00 70 SER A CA 2
ATOM 2199 C C . SER A 1 59 ? 4.819 6.858 5.156 1.00 0.00 70 SER A C 2
ATOM 2200 O O . SER A 1 59 ? 5.679 6.86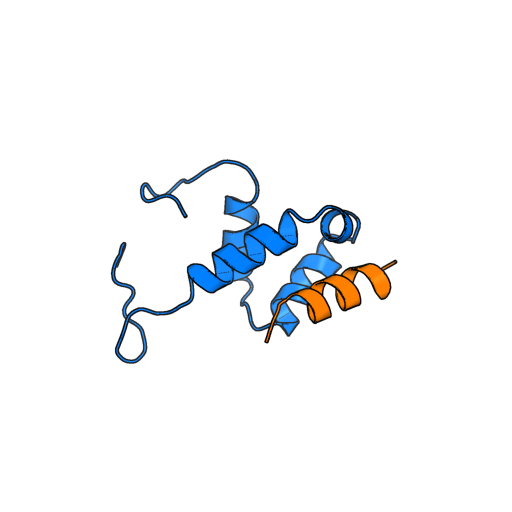9 6.046 1.00 0.00 70 SER A O 2
ATOM 2208 N N . GLY A 1 60 ? 3.817 7.718 5.114 1.00 0.04 71 GLY A N 2
ATOM 2209 C CA . GLY A 1 60 ? 3.657 8.714 6.147 1.00 0.08 71 GLY A CA 2
ATOM 2210 C C . GLY A 1 60 ? 2.291 8.636 6.784 1.00 0.99 71 GLY A C 2
ATOM 2211 O O . GLY A 1 60 ? 1.991 7.691 7.513 1.00 1.78 71 GLY A O 2
ATOM 2215 N N . THR A 1 61 ? 1.455 9.612 6.487 1.00 1.70 72 THR A N 2
ATOM 2216 C CA . THR A 1 61 ? 0.118 9.661 7.040 1.00 2.54 72 THR A CA 2
ATOM 2217 C C . THR A 1 61 ? -0.906 9.207 6.003 1.00 2.86 72 THR A C 2
ATOM 2218 O O . THR A 1 61 ? -1.378 10.003 5.187 1.00 3.42 72 THR A O 2
ATOM 2229 N N . ALA A 1 62 ? -1.217 7.919 6.013 1.00 3.18 73 ALA A N 2
ATOM 2230 C CA . ALA A 1 62 ? -2.207 7.366 5.100 1.00 4.02 73 ALA A CA 2
ATOM 2231 C C . ALA A 1 62 ? -3.579 7.418 5.750 1.00 4.49 73 ALA A C 2
ATOM 2232 O O . ALA A 1 62 ? -4.596 7.639 5.089 1.00 5.04 73 ALA A O 2
ATOM 2239 N N . ALA A 1 63 ? -3.587 7.225 7.057 1.00 4.74 74 ALA A N 2
ATOM 2240 C CA . ALA A 1 63 ? -4.788 7.376 7.854 1.00 5.57 74 ALA A CA 2
ATOM 2241 C C . ALA A 1 63 ? -4.560 8.462 8.891 1.00 5.97 74 ALA A C 2
ATOM 2242 O O . ALA A 1 63 ? -3.466 8.567 9.449 1.00 6.51 74 ALA A O 2
ATOM 2249 N N . ASP A 1 64 ? -5.572 9.276 9.137 1.00 6.06 75 ASP A N 2
ATOM 2250 C CA . ASP A 1 64 ? -5.428 10.391 10.057 1.00 6.75 75 ASP A CA 2
ATOM 2251 C C . ASP A 1 64 ? -5.582 9.918 11.494 1.00 6.91 75 ASP A C 2
ATOM 2252 O O . ASP A 1 64 ? -6.661 9.492 11.911 1.00 7.29 75 ASP A O 2
ATOM 2261 N N . GLU A 1 65 ? -4.488 9.970 12.234 1.00 6.88 76 GLU A N 2
ATOM 2262 C CA . GLU A 1 65 ? -4.475 9.533 13.618 1.00 7.22 76 GLU A CA 2
ATOM 2263 C C . GLU A 1 65 ? -4.314 10.728 14.546 1.00 7.26 76 GLU A C 2
ATOM 2264 O O . GLU A 1 65 ? -3.316 11.449 14.464 1.00 7.31 76 GLU A O 2
ATOM 2276 N N . PRO A 1 66 ? -5.304 10.957 15.427 1.00 7.55 77 PRO A N 2
ATOM 2277 C CA . PRO A 1 66 ? -5.270 12.056 16.399 1.00 7.91 77 PRO A CA 2
ATOM 2278 C C . PRO A 1 66 ? -4.000 12.023 17.243 1.00 8.21 77 PRO A C 2
ATOM 2279 O O . PRO A 1 66 ? -3.270 13.013 17.329 1.00 8.55 77 PRO A O 2
ATOM 2290 N N . SER A 1 67 ? -3.733 10.881 17.854 1.00 8.33 78 SER A N 2
ATOM 2291 C CA . SER A 1 67 ? -2.493 10.686 18.578 1.00 8.82 78 SER A CA 2
ATOM 2292 C C . SER A 1 67 ? -1.434 10.132 17.633 1.00 8.91 78 SER A C 2
ATOM 2293 O O . SER A 1 67 ? -1.402 8.933 17.352 1.00 9.14 78 SER A O 2
ATOM 2301 N N . SER A 1 68 ? -0.600 11.014 17.110 1.00 8.98 79 SER A N 2
ATOM 2302 C CA . SER A 1 68 ? 0.446 10.616 16.188 1.00 9.32 79 SER A CA 2
ATOM 2303 C C . SER A 1 68 ? 1.725 10.307 16.954 1.00 9.57 79 SER A C 2
ATOM 2304 O O . SER A 1 68 ? 2.470 11.212 17.328 1.00 9.83 79 SER A O 2
ATOM 2312 N N . LEU A 1 69 ? 1.958 9.032 17.215 1.00 9.72 80 LEU A N 2
ATOM 2313 C CA . LEU A 1 69 ? 3.145 8.610 17.930 1.00 10.17 80 LEU A CA 2
ATOM 2314 C C . LEU A 1 69 ? 4.090 7.908 16.963 1.00 10.43 80 LEU A C 2
ATOM 2315 O O . LEU A 1 69 ? 3.921 6.722 16.670 1.00 10.67 80 LEU A O 2
ATOM 2331 N N . ALA B 2 1 ? 8.005 -8.480 4.386 1.00 4.58 57 ALA B N 2
ATOM 2332 C CA . ALA B 2 1 ? 9.238 -9.191 4.096 1.00 4.03 57 ALA B CA 2
ATOM 2333 C C . ALA B 2 1 ? 10.427 -8.373 4.575 1.00 3.47 57 ALA B C 2
ATOM 2334 O O . ALA B 2 1 ? 10.285 -7.192 4.898 1.00 3.63 57 ALA B O 2
ATOM 2341 N N . SER B 2 2 ? 11.592 -8.996 4.630 1.00 3.11 58 SER B N 2
ATOM 2342 C CA . SER B 2 2 ? 12.785 -8.314 5.096 1.00 2.86 58 SER B CA 2
ATOM 2343 C C . SER B 2 2 ? 13.229 -7.260 4.085 1.00 2.31 58 SER B C 2
ATOM 2344 O O . SER B 2 2 ? 13.381 -7.548 2.896 1.00 2.12 58 SER B O 2
ATOM 2352 N N . GLU B 2 3 ? 13.440 -6.041 4.564 1.00 2.30 59 GLU B N 2
ATOM 2353 C CA . GLU B 2 3 ? 13.965 -4.972 3.727 1.00 2.03 59 GLU B CA 2
ATOM 2354 C C . GLU B 2 3 ? 15.481 -5.077 3.660 1.00 1.55 59 GLU B C 2
ATOM 2355 O O . GLU B 2 3 ? 16.127 -4.380 2.886 1.00 1.37 59 GLU B O 2
ATOM 2367 N N . ASP B 2 4 ? 16.024 -5.977 4.475 1.00 1.56 60 ASP B N 2
ATOM 2368 C CA . ASP B 2 4 ? 17.466 -6.121 4.661 1.00 1.43 60 ASP B CA 2
ATOM 2369 C C . ASP B 2 4 ? 18.221 -6.275 3.341 1.00 1.37 60 ASP B C 2
ATOM 2370 O O . ASP B 2 4 ? 19.279 -5.678 3.168 1.00 1.58 60 ASP B O 2
ATOM 2379 N N . GLU B 2 5 ? 17.673 -7.051 2.407 1.00 1.48 61 GLU B N 2
ATOM 2380 C CA . GLU B 2 5 ? 18.343 -7.287 1.133 1.00 1.71 61 GLU B CA 2
ATOM 2381 C C . GLU B 2 5 ? 18.502 -5.973 0.393 1.00 1.43 61 GLU B C 2
ATOM 2382 O O . GLU B 2 5 ? 19.614 -5.550 0.035 1.00 1.58 61 GLU B O 2
ATOM 2394 N N . LEU B 2 6 ? 17.364 -5.323 0.209 1.00 1.21 62 LEU B N 2
ATOM 2395 C CA . LEU B 2 6 ? 17.293 -4.070 -0.504 1.00 0.95 62 LEU B CA 2
ATOM 2396 C C . LEU B 2 6 ? 18.135 -3.031 0.196 1.00 0.74 62 LEU B C 2
ATOM 2397 O O . LEU B 2 6 ? 19.018 -2.438 -0.402 1.00 0.64 62 LEU B O 2
ATOM 2413 N N . VAL B 2 7 ? 17.868 -2.856 1.477 1.00 0.79 63 VAL B N 2
ATOM 2414 C CA . VAL B 2 7 ? 18.507 -1.827 2.268 1.00 0.74 63 VAL B CA 2
ATOM 2415 C C . VAL B 2 7 ? 20.025 -1.963 2.209 1.00 0.69 63 VAL B C 2
ATOM 2416 O O . VAL B 2 7 ? 20.728 -0.996 1.931 1.00 0.64 63 VAL B O 2
ATOM 2429 N N . ALA B 2 8 ? 20.513 -3.177 2.396 1.00 0.78 64 ALA B N 2
ATOM 2430 C CA . ALA B 2 8 ? 21.934 -3.415 2.460 1.00 0.85 64 ALA B CA 2
ATOM 2431 C C . ALA B 2 8 ? 22.591 -3.091 1.131 1.00 0.74 64 ALA B C 2
ATOM 2432 O O . ALA B 2 8 ? 23.507 -2.267 1.071 1.00 0.78 64 ALA B O 2
ATOM 2439 N N . GLU B 2 9 ? 22.091 -3.704 0.061 1.00 0.70 65 GLU B N 2
ATOM 2440 C CA . GLU B 2 9 ? 22.618 -3.441 -1.273 1.00 0.70 65 GLU B CA 2
ATOM 2441 C C . GLU B 2 9 ? 22.494 -1.951 -1.600 1.00 0.63 65 GLU B C 2
ATOM 2442 O O . GLU B 2 9 ? 23.380 -1.354 -2.220 1.00 0.71 65 GLU B O 2
ATOM 2454 N N . PHE B 2 10 ? 21.400 -1.364 -1.130 1.00 0.53 66 PHE B N 2
ATOM 2455 C CA . PHE B 2 10 ? 21.067 0.029 -1.388 1.00 0.49 66 PHE B CA 2
ATOM 2456 C C . PHE B 2 10 ? 22.144 0.978 -0.870 1.00 0.60 66 PHE B C 2
ATOM 2457 O O . PHE B 2 10 ? 22.921 1.510 -1.657 1.00 0.71 66 PHE B O 2
ATOM 2474 N N . LEU B 2 11 ? 22.229 1.172 0.444 1.00 0.64 67 LEU B N 2
ATOM 2475 C CA . LEU B 2 11 ? 23.152 2.178 0.971 1.00 0.76 67 LEU B CA 2
ATOM 2476 C C . LEU B 2 11 ? 24.611 1.729 0.922 1.00 0.87 67 LEU B C 2
ATOM 2477 O O . LEU B 2 11 ? 25.509 2.569 0.969 1.00 1.01 67 LEU B O 2
ATOM 2493 N N . GLN B 2 12 ? 24.875 0.426 0.854 1.00 0.87 68 GLN B N 2
ATOM 2494 C CA . GLN B 2 12 ? 26.258 -0.024 0.716 1.00 1.00 68 GLN B CA 2
ATOM 2495 C C . GLN B 2 12 ? 26.790 0.283 -0.677 1.00 1.06 68 GLN B C 2
ATOM 2496 O O . GLN B 2 12 ? 27.789 0.985 -0.826 1.00 1.23 68 GLN B O 2
ATOM 2510 N N . ASP B 2 13 ? 26.107 -0.214 -1.699 1.00 1.01 69 ASP B N 2
ATOM 2511 C CA . ASP B 2 13 ? 26.595 -0.079 -3.066 1.00 1.19 69 ASP B CA 2
ATOM 2512 C C . ASP B 2 13 ? 26.301 1.304 -3.634 1.00 1.35 69 ASP B C 2
ATOM 2513 O O . ASP B 2 13 ? 27.083 1.844 -4.416 1.00 1.63 69 ASP B O 2
ATOM 2522 N N . GLN B 2 14 ? 25.184 1.880 -3.228 1.00 1.32 70 GLN B N 2
ATOM 2523 C CA . GLN B 2 14 ? 24.755 3.169 -3.750 1.00 1.64 70 GLN B CA 2
ATOM 2524 C C . GLN B 2 14 ? 25.044 4.280 -2.740 1.00 2.00 70 GLN B C 2
ATOM 2525 O O . GLN B 2 14 ? 24.367 5.310 -2.721 1.00 2.48 70 GLN B O 2
ATOM 2539 N N . ASN B 2 15 ? 26.040 4.042 -1.887 1.00 2.07 71 ASN B N 2
ATOM 2540 C CA . ASN B 2 15 ? 26.450 5.004 -0.855 1.00 2.66 71 ASN B CA 2
ATOM 2541 C C . ASN B 2 15 ? 26.619 6.417 -1.425 1.00 2.83 71 ASN B C 2
ATOM 2542 O O . ASN B 2 15 ? 26.312 7.402 -0.751 1.00 3.47 71 ASN B O 2
ATOM 2553 N N . GLY A 1 1 ? -6.394 6.203 3.321 1.00 13.73 12 GLY A N 3
ATOM 2554 C CA . GLY A 1 1 ? -7.134 4.924 3.453 1.00 13.35 12 GLY A CA 3
ATOM 2555 C C . GLY A 1 1 ? -7.719 4.469 2.134 1.00 12.90 12 GLY A C 3
ATOM 2556 O O . GLY A 1 1 ? -8.207 5.285 1.347 1.00 12.88 12 GLY A O 3
ATOM 2562 N N . ALA A 1 2 ? -7.665 3.169 1.885 1.00 12.72 13 ALA A N 3
ATOM 2563 C CA . ALA A 1 2 ? -8.190 2.600 0.653 1.00 12.50 13 ALA A CA 3
ATOM 2564 C C . ALA A 1 2 ? -9.682 2.333 0.773 1.00 12.15 13 ALA A C 3
ATOM 2565 O O . ALA A 1 2 ? -10.164 1.953 1.839 1.00 12.34 13 ALA A O 3
ATOM 2572 N N . MET A 1 3 ? -10.407 2.540 -0.316 1.00 11.84 14 MET A N 3
ATOM 2573 C CA . MET A 1 3 ? -11.830 2.241 -0.353 1.00 11.71 14 MET A CA 3
ATOM 2574 C C . MET A 1 3 ? -12.058 0.907 -1.046 1.00 11.28 14 MET A C 3
ATOM 2575 O O . MET A 1 3 ? -12.724 0.022 -0.509 1.00 11.28 14 MET A O 3
ATOM 2589 N N . ALA A 1 4 ? -11.479 0.771 -2.233 1.00 11.15 15 ALA A N 3
ATOM 2590 C CA . ALA A 1 4 ? -11.616 -0.435 -3.034 1.00 10.97 15 ALA A CA 3
ATOM 2591 C C . ALA A 1 4 ? -10.557 -0.462 -4.126 1.00 10.34 15 ALA A C 3
ATOM 2592 O O . ALA A 1 4 ? -10.726 0.149 -5.182 1.00 10.56 15 ALA A O 3
ATOM 2599 N N . THR A 1 5 ? -9.457 -1.142 -3.861 1.00 9.75 16 THR A N 3
ATOM 2600 C CA . THR A 1 5 ? -8.360 -1.213 -4.809 1.00 9.29 16 THR A CA 3
ATOM 2601 C C . THR A 1 5 ? -8.379 -2.531 -5.579 1.00 8.86 16 THR A C 3
ATOM 2602 O O . THR A 1 5 ? -8.212 -3.605 -4.997 1.00 8.68 16 THR A O 3
ATOM 2613 N N . PRO A 1 6 ? -8.620 -2.468 -6.895 1.00 8.97 17 PRO A N 3
ATOM 2614 C CA . PRO A 1 6 ? -8.583 -3.644 -7.757 1.00 8.90 17 PRO A CA 3
ATOM 2615 C C . PRO A 1 6 ? -7.155 -3.979 -8.171 1.00 8.48 17 PRO A C 3
ATOM 2616 O O . PRO A 1 6 ? -6.221 -3.264 -7.810 1.00 8.81 17 PRO A O 3
ATOM 2627 N N . GLY A 1 7 ? -6.980 -5.052 -8.921 1.00 8.03 18 GLY A N 3
ATOM 2628 C CA . GLY A 1 7 ? -5.659 -5.388 -9.401 1.00 7.87 18 GLY A CA 3
ATOM 2629 C C . GLY A 1 7 ? -5.568 -6.798 -9.933 1.00 7.31 18 GLY A C 3
ATOM 2630 O O . GLY A 1 7 ? -6.369 -7.204 -10.778 1.00 7.31 18 GLY A O 3
ATOM 2634 N N . SER A 1 8 ? -4.599 -7.549 -9.431 1.00 7.17 19 SER A N 3
ATOM 2635 C CA . SER A 1 8 ? -4.326 -8.882 -9.942 1.00 6.99 19 SER A CA 3
ATOM 2636 C C . SER A 1 8 ? -3.977 -9.850 -8.815 1.00 6.42 19 SER A C 3
ATOM 2637 O O . SER A 1 8 ? -3.371 -10.891 -9.055 1.00 6.62 19 SER A O 3
ATOM 2645 N N . GLU A 1 9 ? -4.371 -9.522 -7.592 1.00 6.06 20 GLU A N 3
ATOM 2646 C CA . GLU A 1 9 ? -3.977 -10.322 -6.440 1.00 5.83 20 GLU A CA 3
ATOM 2647 C C . GLU A 1 9 ? -4.870 -11.541 -6.243 1.00 5.25 20 GLU A C 3
ATOM 2648 O O . GLU A 1 9 ? -6.017 -11.437 -5.803 1.00 5.55 20 GLU A O 3
ATOM 2660 N N . ASN A 1 10 ? -4.322 -12.692 -6.593 1.00 4.81 21 ASN A N 3
ATOM 2661 C CA . ASN A 1 10 ? -4.940 -13.979 -6.307 1.00 4.60 21 ASN A CA 3
ATOM 2662 C C . ASN A 1 10 ? -3.851 -14.957 -5.901 1.00 3.95 21 ASN A C 3
ATOM 2663 O O . ASN A 1 10 ? -3.918 -15.587 -4.846 1.00 4.31 21 ASN A O 3
ATOM 2674 N N . VAL A 1 11 ? -2.841 -15.069 -6.756 1.00 3.50 22 VAL A N 3
ATOM 2675 C CA . VAL A 1 1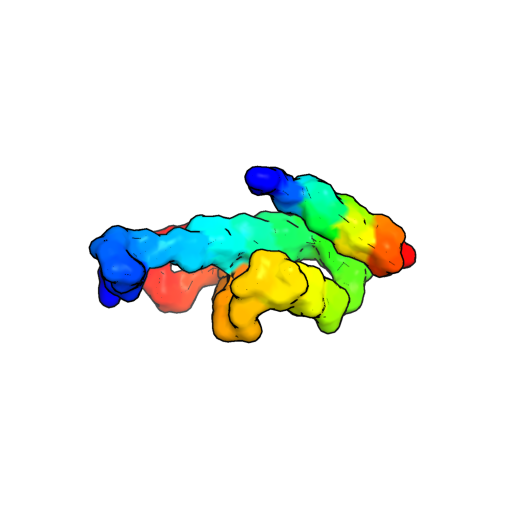1 ? -1.653 -15.852 -6.451 1.00 3.36 22 VAL A CA 3
ATOM 2676 C C . VAL A 1 11 ? -0.418 -14.957 -6.461 1.00 2.73 22 VAL A C 3
ATOM 2677 O O . VAL A 1 11 ? 0.649 -15.339 -5.981 1.00 3.02 22 VAL A O 3
ATOM 2690 N N . LEU A 1 12 ? -0.577 -13.762 -7.019 1.00 2.38 23 LEU A N 3
ATOM 2691 C CA . LEU A 1 12 ? 0.488 -12.773 -7.044 1.00 1.99 23 LEU A CA 3
ATOM 2692 C C . LEU A 1 12 ? 0.299 -11.774 -5.907 1.00 1.47 23 LEU A C 3
ATOM 2693 O O . LEU A 1 12 ? -0.721 -11.087 -5.841 1.00 1.65 23 LEU A O 3
ATOM 2709 N N . PRO A 1 13 ? 1.269 -11.695 -4.991 1.00 1.41 24 PRO A N 3
ATOM 2710 C CA . PRO A 1 13 ? 1.220 -10.760 -3.873 1.00 1.42 24 PRO A CA 3
ATOM 2711 C C . PRO A 1 13 ? 1.633 -9.349 -4.289 1.00 1.01 24 PRO A C 3
ATOM 2712 O O . PRO A 1 13 ? 2.674 -9.153 -4.916 1.00 1.47 24 PRO A O 3
ATOM 2723 N N . ARG A 1 14 ? 0.807 -8.370 -3.954 1.00 0.54 25 ARG A N 3
ATOM 2724 C CA . ARG A 1 14 ? 1.091 -6.986 -4.298 1.00 0.12 25 ARG A CA 3
ATOM 2725 C C . ARG A 1 14 ? 1.107 -6.124 -3.038 1.00 0.03 25 ARG A C 3
ATOM 2726 O O . ARG A 1 14 ? 2.067 -5.396 -2.791 1.00 0.07 25 ARG A O 3
ATOM 2747 N N . GLU A 1 15 ? 0.062 -6.247 -2.222 1.00 0.00 26 GLU A N 3
ATOM 2748 C CA . GLU A 1 15 ? -0.045 -5.476 -0.958 1.00 0.00 26 GLU A CA 3
ATOM 2749 C C . GLU A 1 15 ? 1.118 -5.772 -0.001 1.00 0.00 26 GLU A C 3
ATOM 2750 O O . GLU A 1 15 ? 1.728 -4.839 0.518 1.00 0.00 26 GLU A O 3
ATOM 2762 N N . PRO A 1 16 ? 1.441 -7.068 0.246 1.00 0.00 27 PRO A N 3
ATOM 2763 C CA . PRO A 1 16 ? 2.561 -7.411 1.138 1.00 0.00 27 PRO A CA 3
ATOM 2764 C C . PRO A 1 16 ? 3.887 -6.841 0.561 1.00 0.00 27 PRO A C 3
ATOM 2765 O O . PRO A 1 16 ? 4.757 -6.435 1.323 1.00 0.00 27 PRO A O 3
ATOM 2776 N N . LEU A 1 17 ? 4.024 -6.816 -0.773 1.00 0.00 28 LEU A N 3
ATOM 2777 C CA . LEU A 1 17 ? 5.239 -6.278 -1.432 1.00 0.00 28 LEU A CA 3
ATOM 2778 C C . LEU A 1 17 ? 5.260 -4.743 -1.197 1.00 0.00 28 LEU A C 3
ATOM 2779 O O . LEU A 1 17 ? 6.283 -4.183 -0.818 1.00 0.00 28 LEU A O 3
ATOM 2795 N N . ILE A 1 18 ? 4.127 -4.088 -1.423 1.00 0.01 29 ILE A N 3
ATOM 2796 C CA . ILE A 1 18 ? 3.979 -2.645 -1.220 1.00 0.01 29 ILE A CA 3
ATOM 2797 C C . ILE A 1 18 ? 4.326 -2.363 0.272 1.00 0.00 29 ILE A C 3
ATOM 2798 O O . ILE A 1 18 ? 5.054 -1.433 0.592 1.00 0.00 29 ILE A O 3
ATOM 2814 N N . ALA A 1 19 ? 3.784 -3.196 1.174 1.00 0.00 30 ALA A N 3
ATOM 2815 C CA . ALA A 1 19 ? 4.038 -3.054 2.617 1.00 0.00 30 ALA A CA 3
ATOM 2816 C C . ALA A 1 19 ? 5.562 -3.132 2.880 1.00 0.00 30 ALA A C 3
ATOM 2817 O O . ALA A 1 19 ? 6.095 -2.371 3.679 1.00 0.00 30 ALA A O 3
ATOM 2824 N N . THR A 1 20 ? 6.248 -4.052 2.196 1.00 0.00 31 THR A N 3
ATOM 2825 C CA . THR A 1 20 ? 7.702 -4.220 2.343 1.00 0.00 31 THR A CA 3
ATOM 2826 C C . THR A 1 20 ? 8.403 -2.938 1.839 1.00 0.00 31 THR A C 3
ATOM 2827 O O . THR A 1 20 ? 9.347 -2.449 2.462 1.00 0.00 31 THR A O 3
ATOM 2838 N N . ALA A 1 21 ? 7.920 -2.406 0.711 1.00 0.00 32 ALA A N 3
ATOM 2839 C CA . ALA A 1 21 ? 8.473 -1.180 0.115 1.00 0.00 32 ALA A CA 3
ATOM 2840 C C . ALA A 1 21 ? 8.276 0.009 1.083 1.00 0.00 32 ALA A C 3
ATOM 2841 O O . ALA A 1 21 ? 9.125 0.892 1.151 1.00 0.00 32 ALA A O 3
ATOM 2848 N N . VAL A 1 22 ? 7.161 0.021 1.822 1.00 0.00 33 VAL A N 3
ATOM 2849 C CA . VAL A 1 22 ? 6.889 1.094 2.784 1.00 0.00 33 VAL A CA 3
ATOM 2850 C C . VAL A 1 22 ? 7.980 1.044 3.892 1.00 0.00 33 VAL A C 3
ATOM 2851 O O . VAL A 1 22 ? 8.516 2.083 4.285 1.00 0.00 33 VAL A O 3
ATOM 2864 N N . LYS A 1 23 ? 8.299 -0.166 4.375 1.00 0.00 34 LYS A N 3
ATOM 2865 C CA . LYS A 1 23 ? 9.319 -0.366 5.432 1.00 0.00 34 LYS A CA 3
ATOM 2866 C C . LYS A 1 23 ? 10.671 0.110 4.922 1.00 0.00 34 LYS A C 3
ATOM 2867 O O . LYS A 1 23 ? 11.433 0.757 5.645 1.00 0.00 34 LYS A O 3
ATOM 2886 N N . PHE A 1 24 ? 10.949 -0.221 3.661 1.00 0.00 35 PHE A N 3
ATOM 2887 C CA . PHE A 1 24 ? 12.187 0.168 3.000 1.00 0.00 35 PHE A CA 3
ATOM 2888 C C . PHE A 1 24 ? 12.263 1.719 2.992 1.00 0.00 35 PHE A C 3
ATOM 2889 O O . PHE A 1 24 ? 13.263 2.292 3.426 1.00 0.00 35 PHE A O 3
ATOM 2906 N N . LEU A 1 25 ? 11.204 2.375 2.508 1.00 0.00 36 LEU A N 3
ATOM 2907 C CA . LEU A 1 25 ? 11.137 3.846 2.433 1.00 0.00 36 LEU A CA 3
ATOM 2908 C C . LEU A 1 25 ? 11.176 4.557 3.780 1.00 0.00 36 LEU A C 3
ATOM 2909 O O . LEU A 1 25 ? 11.541 5.732 3.853 1.00 0.00 36 LEU A O 3
ATOM 2925 N N . GLN A 1 26 ? 10.800 3.851 4.840 1.00 0.00 37 GLN A N 3
ATOM 2926 C CA . GLN A 1 26 ? 10.804 4.429 6.184 1.00 0.00 37 GLN A CA 3
ATOM 2927 C C . GLN A 1 26 ? 12.160 4.237 6.892 1.00 0.00 37 GLN A C 3
ATOM 2928 O O . GLN A 1 26 ? 12.402 4.823 7.955 1.00 0.00 37 GLN A O 3
ATOM 2942 N N . ASN A 1 27 ? 13.034 3.421 6.300 1.00 0.00 38 ASN A N 3
ATOM 2943 C CA . ASN A 1 27 ? 14.366 3.138 6.872 1.00 0.00 38 ASN A CA 3
ATOM 2944 C C . ASN A 1 27 ? 15.242 4.375 6.894 1.00 0.00 38 ASN A C 3
ATOM 2945 O O . ASN A 1 27 ? 15.328 5.094 5.902 1.00 0.00 38 ASN A O 3
ATOM 2956 N N . SER A 1 28 ? 15.892 4.619 8.029 1.00 0.00 39 SER A N 3
ATOM 2957 C CA . SER A 1 28 ? 16.761 5.790 8.204 1.00 0.00 39 SER A CA 3
ATOM 2958 C C . SER A 1 28 ? 17.855 5.966 7.171 1.00 0.00 39 SER A C 3
ATOM 2959 O O . SER A 1 28 ? 18.055 7.073 6.660 1.00 0.00 39 SER A O 3
ATOM 2967 N N . ARG A 1 29 ? 18.564 4.884 6.868 1.00 0.00 40 ARG A N 3
ATOM 2968 C CA . ARG A 1 29 ? 19.644 4.923 5.883 1.00 0.00 40 ARG A CA 3
ATOM 2969 C C . ARG A 1 29 ? 19.072 5.182 4.491 1.00 0.00 40 ARG A C 3
ATOM 2970 O O . ARG A 1 29 ? 19.624 5.964 3.720 1.00 0.00 40 ARG A O 3
ATOM 2991 N N . VAL A 1 30 ? 17.960 4.517 4.183 1.00 0.00 41 VAL A N 3
ATOM 2992 C CA . VAL A 1 30 ? 17.311 4.667 2.888 1.00 0.00 41 VAL A CA 3
ATOM 2993 C C . VAL A 1 30 ? 16.862 6.105 2.636 1.00 0.00 41 VAL A C 3
ATOM 2994 O O . VAL A 1 30 ? 17.040 6.626 1.534 1.00 0.00 41 VAL A O 3
ATOM 3007 N N . ARG A 1 31 ? 16.288 6.739 3.655 1.00 0.00 42 ARG A N 3
ATOM 3008 C CA . ARG A 1 31 ? 15.810 8.122 3.544 1.00 0.00 42 ARG A CA 3
ATOM 3009 C C . ARG A 1 31 ? 16.912 9.133 3.251 1.00 0.00 42 ARG A C 3
ATOM 3010 O O . ARG A 1 31 ? 16.631 10.266 2.848 1.00 0.00 42 ARG A O 3
ATOM 3031 N N . GLN A 1 32 ? 18.162 8.722 3.449 1.00 0.00 43 GLN A N 3
ATOM 3032 C CA . GLN A 1 32 ? 19.302 9.598 3.203 1.00 0.00 43 GLN A CA 3
ATOM 3033 C C . GLN A 1 32 ? 19.652 9.680 1.718 1.00 0.00 43 GLN A C 3
ATOM 3034 O O . GLN A 1 32 ? 20.324 10.618 1.279 1.00 0.00 43 GLN A O 3
ATOM 3048 N N . SER A 1 33 ? 19.193 8.697 0.951 1.00 0.00 44 SER A N 3
ATOM 3049 C CA . SER A 1 33 ? 19.470 8.664 -0.476 1.00 0.00 44 SER A CA 3
ATOM 3050 C C . SER A 1 33 ? 18.525 9.548 -1.272 1.00 0.00 44 SER A C 3
ATOM 3051 O O . SER A 1 33 ? 17.390 9.779 -0.844 1.00 0.00 44 SER A O 3
ATOM 3059 N N . PRO A 1 34 ? 18.974 10.058 -2.441 1.00 0.00 45 PRO A N 3
ATOM 3060 C CA . PRO A 1 34 ? 18.121 10.904 -3.260 1.00 0.00 45 PRO A CA 3
ATOM 3061 C C . PRO A 1 34 ? 16.836 10.161 -3.644 1.00 0.00 45 PRO A C 3
ATOM 3062 O O . PRO A 1 34 ? 16.838 8.936 -3.803 1.00 0.00 45 PRO A O 3
ATOM 3073 N N . LEU A 1 35 ? 15.751 10.912 -3.785 1.00 0.00 46 LEU A N 3
ATOM 3074 C CA . LEU A 1 35 ? 14.464 10.344 -4.152 1.00 0.00 46 LEU A CA 3
ATOM 3075 C C . LEU A 1 35 ? 14.556 9.406 -5.368 1.00 0.00 46 LEU A C 3
ATOM 3076 O O . LEU A 1 35 ? 14.077 8.271 -5.305 1.00 0.00 46 LEU A O 3
ATOM 3092 N N . ALA A 1 36 ? 15.168 9.881 -6.457 1.00 0.00 47 ALA A N 3
ATOM 3093 C CA . ALA A 1 36 ? 15.315 9.085 -7.684 1.00 0.00 47 ALA A CA 3
ATOM 3094 C C . ALA A 1 36 ? 15.966 7.735 -7.429 1.00 0.00 47 ALA A C 3
ATOM 3095 O O . ALA A 1 36 ? 15.615 6.732 -8.062 1.00 0.00 47 ALA A O 3
ATOM 3102 N N . THR A 1 37 ? 16.916 7.731 -6.493 1.00 0.00 48 THR A N 3
ATOM 3103 C CA . THR A 1 37 ? 17.671 6.527 -6.093 1.00 0.00 48 THR A CA 3
ATOM 3104 C C . THR A 1 37 ? 16.740 5.527 -5.403 1.00 0.00 48 THR A C 3
ATOM 3105 O O . THR A 1 37 ? 16.797 4.331 -5.684 1.00 0.00 48 THR A O 3
ATOM 3116 N N . ARG A 1 38 ? 15.885 6.029 -4.506 1.00 0.00 49 ARG A N 3
ATOM 3117 C CA . ARG A 1 38 ? 14.920 5.195 -3.776 1.00 0.00 49 ARG A CA 3
ATOM 3118 C C . ARG A 1 38 ? 13.904 4.581 -4.773 1.00 0.00 49 ARG A C 3
ATOM 3119 O O . ARG A 1 38 ? 13.605 3.387 -4.702 1.00 0.00 49 ARG A O 3
ATOM 3140 N N . ARG A 1 39 ? 13.384 5.391 -5.693 1.00 0.00 50 ARG A N 3
ATOM 3141 C CA . ARG A 1 39 ? 12.424 4.896 -6.679 1.00 0.00 50 ARG A CA 3
ATOM 3142 C C . ARG A 1 39 ? 13.081 3.841 -7.584 1.00 0.00 50 ARG A C 3
ATOM 3143 O O . ARG A 1 39 ? 12.506 2.779 -7.824 1.00 0.00 50 ARG A O 3
ATOM 3164 N N . ALA A 1 40 ? 14.282 4.148 -8.080 1.00 0.00 51 ALA A N 3
ATOM 3165 C CA . ALA A 1 40 ? 15.020 3.234 -8.959 1.00 0.00 51 ALA A CA 3
ATOM 3166 C C . ALA A 1 40 ? 15.344 1.922 -8.254 1.00 0.00 51 ALA A C 3
ATOM 3167 O O . ALA A 1 40 ? 15.298 0.855 -8.874 1.00 0.00 51 ALA A O 3
ATOM 3174 N N . PHE A 1 41 ? 15.672 1.999 -6.957 1.00 0.00 52 PHE A N 3
ATOM 3175 C CA . PHE A 1 41 ? 15.992 0.789 -6.195 1.00 0.00 52 PHE A CA 3
ATOM 3176 C C . PHE A 1 41 ? 14.748 -0.112 -6.200 1.00 0.00 52 PHE A C 3
ATOM 3177 O O . PHE A 1 41 ? 14.844 -1.311 -6.466 1.00 0.00 52 PHE A O 3
ATOM 3194 N N . LEU A 1 42 ? 13.584 0.472 -5.913 1.00 0.00 53 LEU A N 3
ATOM 3195 C CA . LEU A 1 42 ? 12.321 -0.275 -5.893 1.00 0.00 53 LEU A CA 3
ATOM 3196 C C . LEU A 1 42 ? 11.990 -0.850 -7.289 1.00 0.00 53 LEU A C 3
ATOM 3197 O O . LEU A 1 42 ? 11.457 -1.963 -7.394 1.00 0.00 53 LEU A O 3
ATOM 3213 N N . LYS A 1 43 ? 12.303 -0.098 -8.347 1.00 0.00 54 LYS A N 3
ATOM 3214 C CA . LYS A 1 43 ? 12.043 -0.557 -9.706 1.00 0.00 54 LYS A CA 3
ATOM 3215 C C . LYS A 1 43 ? 12.908 -1.804 -10.005 1.00 0.00 54 LYS A C 3
ATOM 3216 O O . LYS A 1 43 ? 12.414 -2.767 -10.591 1.00 0.00 54 LYS A O 3
ATOM 3235 N N . LYS A 1 44 ? 14.183 -1.789 -9.602 1.00 0.00 55 LYS A N 3
ATOM 3236 C CA . LYS A 1 44 ? 15.078 -2.938 -9.848 1.00 0.00 55 LYS A CA 3
ATOM 3237 C C . LYS A 1 44 ? 14.634 -4.161 -9.049 1.00 0.00 55 LYS A C 3
ATOM 3238 O O . LYS A 1 44 ? 14.998 -5.291 -9.375 1.00 0.00 55 LYS A O 3
ATOM 3257 N N . LYS A 1 45 ? 13.842 -3.918 -8.004 1.00 0.00 56 LYS A N 3
ATOM 3258 C CA . LYS A 1 45 ? 13.307 -4.972 -7.144 1.00 0.00 56 LYS A CA 3
ATOM 3259 C C . LYS A 1 45 ? 12.035 -5.572 -7.798 1.00 0.00 56 LYS A C 3
ATOM 3260 O O . LYS A 1 45 ? 11.497 -6.574 -7.309 1.00 0.00 56 LYS A O 3
ATOM 3279 N N . GLY A 1 46 ? 11.570 -4.954 -8.883 1.00 0.00 57 GLY A N 3
ATOM 3280 C CA . GLY A 1 46 ? 10.386 -5.444 -9.573 1.00 0.00 57 GLY A CA 3
ATOM 3281 C C . GLY A 1 46 ? 9.079 -4.714 -9.351 1.00 0.00 57 GLY A C 3
ATOM 3282 O O . GLY A 1 46 ? 8.049 -5.154 -9.862 1.00 0.00 57 GLY A O 3
ATOM 3286 N N . LEU A 1 47 ? 9.089 -3.616 -8.604 1.00 0.00 58 LEU A N 3
ATOM 3287 C CA . LEU A 1 47 ? 7.859 -2.873 -8.374 1.00 0.00 58 LEU A CA 3
ATOM 3288 C C . LEU A 1 47 ? 7.637 -1.921 -9.577 1.00 0.00 58 LEU A C 3
ATOM 3289 O O . LEU A 1 47 ? 8.591 -1.471 -10.213 1.00 0.00 58 LEU A O 3
ATOM 3305 N N . THR A 1 48 ? 6.381 -1.623 -9.881 1.00 0.00 59 THR A N 3
ATOM 3306 C CA . THR A 1 48 ? 6.074 -0.728 -10.984 1.00 0.00 59 THR A CA 3
ATOM 3307 C C . THR A 1 48 ? 5.927 0.682 -10.360 1.00 0.00 59 THR A C 3
ATOM 3308 O O . THR A 1 48 ? 5.821 0.816 -9.135 1.00 0.00 59 THR A O 3
ATOM 3319 N N . ASP A 1 49 ? 5.920 1.721 -11.190 1.00 0.00 60 ASP A N 3
ATOM 3320 C CA . ASP A 1 49 ? 5.776 3.095 -10.693 1.00 0.00 60 ASP A CA 3
ATOM 3321 C C . ASP A 1 49 ? 4.451 3.247 -9.917 1.00 0.00 60 ASP A C 3
ATOM 3322 O O . ASP A 1 49 ? 4.388 3.976 -8.937 1.00 0.00 60 ASP A O 3
ATOM 3331 N N . GLU A 1 50 ? 3.410 2.549 -10.372 1.00 0.00 61 GLU A N 3
ATOM 3332 C CA . GLU A 1 50 ? 2.089 2.585 -9.736 1.00 0.00 61 GLU A CA 3
ATOM 3333 C C . GLU A 1 50 ? 2.209 2.074 -8.285 1.00 0.00 61 GLU A C 3
ATOM 3334 O O . GLU A 1 50 ? 1.664 2.669 -7.349 1.00 0.00 61 GLU A O 3
ATOM 3346 N N . GLU A 1 51 ? 2.931 0.968 -8.116 1.00 0.00 62 GLU A N 3
ATOM 3347 C CA . GLU A 1 51 ? 3.145 0.351 -6.796 1.00 0.00 62 GLU A CA 3
ATOM 3348 C C . GLU A 1 51 ? 4.059 1.212 -5.914 1.00 0.00 62 GLU A C 3
ATOM 3349 O O . GLU A 1 51 ? 3.852 1.316 -4.708 1.00 0.00 62 GLU A O 3
ATOM 3361 N N . ILE A 1 52 ? 5.068 1.826 -6.527 1.00 0.00 63 ILE A N 3
ATOM 3362 C CA . ILE A 1 52 ? 6.011 2.687 -5.805 1.00 0.00 63 ILE A CA 3
ATOM 3363 C C . ILE A 1 52 ? 5.260 3.932 -5.295 1.00 0.00 63 ILE A C 3
ATOM 3364 O O . ILE A 1 52 ? 5.463 4.355 -4.158 1.00 0.00 63 ILE A O 3
ATOM 3380 N N . ASP A 1 53 ? 4.399 4.506 -6.143 1.00 0.00 64 ASP A N 3
ATOM 3381 C CA . ASP A 1 53 ? 3.612 5.694 -5.776 1.00 0.00 64 ASP A CA 3
ATOM 3382 C C . ASP A 1 53 ? 2.766 5.325 -4.543 1.00 0.00 64 ASP A C 3
ATOM 3383 O O . ASP A 1 53 ? 2.706 6.091 -3.588 1.00 0.00 64 ASP A O 3
ATOM 3392 N N . MET A 1 54 ? 2.123 4.147 -4.580 1.00 0.00 65 MET A N 3
ATOM 3393 C CA . MET A 1 54 ? 1.286 3.671 -3.458 1.00 0.00 65 MET A CA 3
ATOM 3394 C C . MET A 1 54 ? 2.145 3.504 -2.179 1.00 0.00 65 MET A C 3
ATOM 3395 O O . MET A 1 54 ? 1.687 3.819 -1.075 1.00 0.00 65 MET A O 3
ATOM 3409 N N . ALA A 1 55 ? 3.378 3.015 -2.331 1.00 0.00 66 ALA A N 3
ATOM 3410 C CA . ALA A 1 55 ? 4.293 2.829 -1.189 1.00 0.00 66 ALA A CA 3
ATOM 3411 C C . ALA A 1 55 ? 4.583 4.218 -0.574 1.00 0.00 66 ALA A C 3
ATOM 3412 O O . ALA A 1 55 ? 4.495 4.392 0.649 1.00 0.00 66 ALA A O 3
ATOM 3419 N N . PHE A 1 56 ? 4.922 5.202 -1.417 1.00 0.00 67 PHE A N 3
ATOM 3420 C CA . PHE A 1 56 ? 5.206 6.547 -0.923 1.00 0.00 67 PHE A CA 3
ATOM 3421 C C . PHE A 1 56 ? 3.953 7.123 -0.241 1.00 0.00 67 PHE A C 3
ATOM 3422 O O . PHE A 1 56 ? 4.050 7.754 0.808 1.00 0.00 67 PHE A O 3
ATOM 3439 N N . GLN A 1 57 ? 2.787 6.895 -0.844 1.00 0.00 68 GLN A N 3
ATOM 3440 C CA . GLN A 1 57 ? 1.539 7.393 -0.287 1.00 0.00 68 GLN A CA 3
ATOM 3441 C C . GLN A 1 57 ? 1.276 6.880 1.129 1.00 0.00 68 GLN A C 3
ATOM 3442 O O . GLN A 1 57 ? 0.769 7.617 1.983 1.00 0.00 68 GLN A O 3
ATOM 3456 N N . GLN A 1 58 ? 1.623 5.620 1.369 1.00 0.00 69 GLN A N 3
ATOM 3457 C CA . GLN A 1 58 ? 1.408 5.015 2.683 1.00 0.00 69 GLN A CA 3
ATOM 3458 C C . GLN A 1 58 ? 2.560 5.101 3.661 1.00 0.00 69 GLN A C 3
ATOM 3459 O O . GLN A 1 58 ? 2.438 4.635 4.798 1.00 0.00 69 GLN A O 3
ATOM 3473 N N . SER A 1 59 ? 3.666 5.695 3.225 1.00 0.00 70 SER A N 3
ATOM 3474 C CA . SER A 1 59 ? 4.875 5.842 4.045 1.00 0.00 70 SER A CA 3
ATOM 3475 C C . SER A 1 59 ? 4.820 6.859 5.153 1.00 0.00 70 SER A C 3
ATOM 3476 O O . SER A 1 59 ? 5.677 6.869 6.046 1.00 0.00 70 SER A O 3
ATOM 3484 N N . GLY A 1 60 ? 3.816 7.718 5.105 1.00 0.04 71 GLY A N 3
ATOM 3485 C CA . GLY A 1 60 ? 3.711 8.786 6.072 1.00 0.08 71 GLY A CA 3
ATOM 3486 C C . GLY A 1 60 ? 3.485 10.123 5.407 1.00 0.99 71 GLY A C 3
ATOM 3487 O O . GLY A 1 60 ? 4.238 11.071 5.629 1.00 1.78 71 GLY A O 3
ATOM 3491 N N . THR A 1 61 ? 2.455 10.196 4.578 1.00 1.70 72 THR A N 3
ATOM 3492 C CA . THR A 1 61 ? 2.101 11.437 3.915 1.00 2.54 72 THR A CA 3
ATOM 3493 C C . THR A 1 61 ? 1.237 12.284 4.838 1.00 2.86 72 THR A C 3
ATOM 3494 O O . THR A 1 61 ? 0.026 12.076 4.935 1.00 3.42 72 THR A O 3
ATOM 3505 N N . ALA A 1 62 ? 1.886 13.214 5.537 1.00 3.18 73 ALA A N 3
ATOM 3506 C CA . ALA A 1 62 ? 1.246 14.024 6.569 1.00 4.02 73 ALA A CA 3
ATOM 3507 C C . ALA A 1 62 ? 0.789 13.145 7.729 1.00 4.49 73 ALA A C 3
ATOM 3508 O O . ALA A 1 62 ? 1.514 12.976 8.713 1.00 5.04 73 ALA A O 3
ATOM 3515 N N . ALA A 1 63 ? -0.389 12.556 7.589 1.00 4.74 74 ALA A N 3
ATOM 3516 C CA . ALA A 1 63 ? -0.943 11.689 8.612 1.00 5.57 74 ALA A CA 3
ATOM 3517 C C . ALA A 1 63 ? -1.817 10.608 7.991 1.00 5.97 74 ALA A C 3
ATOM 3518 O O . ALA A 1 63 ? -1.687 9.430 8.326 1.00 6.51 74 ALA A O 3
ATOM 3525 N N . ASP A 1 64 ? -2.689 11.028 7.071 1.00 6.06 75 ASP A N 3
ATOM 3526 C CA . ASP A 1 64 ? -3.693 10.156 6.447 1.00 6.75 75 ASP A CA 3
ATOM 3527 C C . ASP A 1 64 ? -4.725 9.739 7.492 1.00 6.91 75 ASP A C 3
ATOM 3528 O O . ASP A 1 64 ? -5.838 10.267 7.522 1.00 7.29 75 ASP A O 3
ATOM 3537 N N . GLU A 1 65 ? -4.344 8.812 8.358 1.00 6.88 76 GLU A N 3
ATOM 3538 C CA . GLU A 1 65 ? -5.161 8.445 9.503 1.00 7.22 76 GLU A CA 3
ATOM 3539 C C . GLU A 1 65 ? -4.349 8.595 10.782 1.00 7.26 76 GLU A C 3
ATOM 3540 O O . GLU A 1 65 ? -3.598 7.689 11.153 1.00 7.31 76 GLU A O 3
ATOM 3552 N N . PRO A 1 66 ? -4.459 9.751 11.453 1.00 7.55 77 PRO A N 3
ATOM 3553 C CA . PRO A 1 66 ? -3.736 10.014 12.700 1.00 7.91 77 PRO A CA 3
ATOM 3554 C C . PRO A 1 66 ? -4.073 8.989 13.779 1.00 8.21 77 PRO A C 3
ATOM 3555 O O . PRO A 1 66 ? -5.155 9.019 14.364 1.00 8.55 77 PRO A O 3
ATOM 3566 N N . SER A 1 67 ? -3.149 8.074 14.024 1.00 8.33 78 SER A N 3
ATOM 3567 C CA . SER A 1 67 ? -3.371 6.998 14.975 1.00 8.82 78 SER A CA 3
ATOM 3568 C C . SER A 1 67 ? -2.377 7.090 16.130 1.00 8.91 78 SER A C 3
ATOM 3569 O O . SER A 1 67 ? -2.267 6.176 16.946 1.00 9.14 78 SER A O 3
ATOM 3577 N N . SER A 1 68 ? -1.655 8.200 16.195 1.00 8.98 79 SER A N 3
ATOM 3578 C CA . SER A 1 68 ? -0.664 8.402 17.236 1.00 9.32 79 SER A CA 3
ATOM 3579 C C . SER A 1 68 ? -1.068 9.562 18.139 1.00 9.57 79 SER A C 3
ATOM 3580 O O . SER A 1 68 ? -0.499 10.655 18.069 1.00 9.83 79 SER A O 3
ATOM 3588 N N . LEU A 1 69 ? -2.073 9.333 18.970 1.00 9.72 80 LEU A N 3
ATOM 3589 C CA . LEU A 1 69 ? -2.552 10.358 19.881 1.00 10.17 80 LEU A CA 3
ATOM 3590 C C . LEU A 1 69 ? -1.827 10.248 21.212 1.00 10.43 80 LEU A C 3
ATOM 3591 O O . LEU A 1 69 ? -2.360 9.707 22.181 1.00 10.67 80 LEU A O 3
ATOM 3607 N N . ALA B 2 1 ? 10.206 -12.532 1.846 1.00 4.58 57 ALA B N 3
ATOM 3608 C CA . ALA B 2 1 ? 11.413 -11.787 1.523 1.00 4.03 57 ALA B CA 3
ATOM 3609 C C . ALA B 2 1 ? 11.243 -10.316 1.876 1.00 3.47 57 ALA B C 3
ATOM 3610 O O . ALA B 2 1 ? 10.434 -9.612 1.270 1.00 3.63 57 ALA B O 3
ATOM 3617 N N . SER B 2 2 ? 12.001 -9.860 2.858 1.00 3.11 58 SER B N 3
ATOM 3618 C CA . SER B 2 2 ? 11.913 -8.485 3.315 1.00 2.86 58 SER B CA 3
ATOM 3619 C C . SER B 2 2 ? 12.875 -7.592 2.530 1.00 2.31 58 SER B C 3
ATOM 3620 O O . SER B 2 2 ? 13.432 -8.007 1.509 1.00 2.12 58 SER B O 3
ATOM 3628 N N . GLU B 2 3 ? 13.065 -6.368 3.001 1.00 2.30 59 GLU B N 3
ATOM 3629 C CA . GLU B 2 3 ? 13.879 -5.388 2.297 1.00 2.03 59 GLU B CA 3
ATOM 3630 C C . GLU B 2 3 ? 15.371 -5.574 2.591 1.00 1.55 59 GLU B C 3
ATOM 3631 O O . GLU B 2 3 ? 16.198 -4.941 1.955 1.00 1.37 59 GLU B O 3
ATOM 3643 N N . ASP B 2 4 ? 15.690 -6.457 3.537 1.00 1.56 60 ASP B N 3
ATOM 3644 C CA . ASP B 2 4 ? 17.054 -6.603 4.087 1.00 1.43 60 ASP B CA 3
ATOM 3645 C C . ASP B 2 4 ? 18.168 -6.572 3.035 1.00 1.37 60 ASP B C 3
ATOM 3646 O O . ASP B 2 4 ? 19.083 -5.747 3.115 1.00 1.58 60 ASP B O 3
ATOM 3655 N N . GLU B 2 5 ? 18.110 -7.469 2.064 1.00 1.48 61 GLU B N 3
ATOM 3656 C CA . GLU B 2 5 ? 19.183 -7.584 1.083 1.00 1.71 61 GLU B CA 3
ATOM 3657 C C . GLU B 2 5 ? 19.311 -6.304 0.266 1.00 1.43 61 GLU B C 3
ATOM 3658 O O . GLU B 2 5 ? 20.385 -5.702 0.190 1.00 1.58 61 GLU B O 3
ATOM 3670 N N . LEU B 2 6 ? 18.199 -5.879 -0.311 1.00 1.21 62 LEU B N 3
ATOM 3671 C CA . LEU B 2 6 ? 18.185 -4.719 -1.188 1.00 0.95 62 LEU B CA 3
ATOM 3672 C C . LEU B 2 6 ? 18.473 -3.430 -0.430 1.00 0.74 62 LEU B C 3
ATOM 3673 O O . LEU B 2 6 ? 19.168 -2.559 -0.940 1.00 0.64 62 LEU B O 3
ATOM 3689 N N . VAL B 2 7 ? 17.959 -3.311 0.788 1.00 0.79 63 VAL B N 3
ATOM 3690 C CA . VAL B 2 7 ? 18.205 -2.121 1.589 1.00 0.74 63 VAL B CA 3
ATOM 3691 C C . VAL B 2 7 ? 19.695 -1.991 1.855 1.00 0.69 63 VAL B C 3
ATOM 3692 O O . VAL B 2 7 ? 20.280 -0.922 1.683 1.00 0.64 63 VAL B O 3
ATOM 3705 N N . ALA B 2 8 ? 20.311 -3.102 2.221 1.00 0.78 64 ALA B N 3
ATOM 3706 C CA . ALA B 2 8 ? 21.720 -3.113 2.525 1.00 0.85 64 ALA B CA 3
ATOM 3707 C C . ALA B 2 8 ? 22.535 -2.711 1.299 1.00 0.74 64 ALA B C 3
ATOM 3708 O O . ALA B 2 8 ? 23.376 -1.816 1.378 1.00 0.78 64 ALA B O 3
ATOM 3715 N N . GLU B 2 9 ? 22.245 -3.335 0.155 1.00 0.70 65 GLU B N 3
ATOM 3716 C CA . GLU B 2 9 ? 22.896 -2.955 -1.100 1.00 0.70 65 GLU B CA 3
ATOM 3717 C C . GLU B 2 9 ? 22.690 -1.472 -1.367 1.00 0.63 65 GLU B C 3
ATOM 3718 O O . GLU B 2 9 ? 23.601 -0.770 -1.799 1.00 0.71 65 GLU B O 3
ATOM 3730 N N . PHE B 2 10 ? 21.478 -1.016 -1.080 1.00 0.53 66 PHE B N 3
ATOM 3731 C CA . PHE B 2 10 ? 21.068 0.358 -1.314 1.00 0.49 66 PHE B CA 3
ATOM 3732 C C . PHE B 2 10 ? 22.008 1.356 -0.637 1.00 0.60 66 PHE B C 3
ATOM 3733 O O . PHE B 2 10 ? 22.772 2.045 -1.315 1.00 0.71 66 PHE B O 3
ATOM 3750 N N . LEU B 2 11 ? 21.977 1.432 0.692 1.00 0.64 67 LEU B N 3
ATOM 3751 C CA . LEU B 2 11 ? 22.766 2.456 1.384 1.00 0.76 67 LEU B CA 3
ATOM 3752 C C . LEU B 2 11 ? 24.260 2.144 1.407 1.00 0.87 67 LEU B C 3
ATOM 3753 O O . LEU B 2 11 ? 25.069 3.054 1.579 1.00 1.01 67 LEU B O 3
ATOM 3769 N N . GLN B 2 12 ? 24.643 0.881 1.256 1.00 0.87 68 GLN B N 3
ATOM 3770 C CA . GLN B 2 12 ? 26.062 0.549 1.193 1.00 1.00 68 GLN B CA 3
ATOM 3771 C C . GLN B 2 12 ? 26.659 1.020 -0.132 1.00 1.06 68 GLN B C 3
ATOM 3772 O O . GLN B 2 12 ? 27.806 1.469 -0.180 1.00 1.23 68 GLN B O 3
ATOM 3786 N N . ASP B 2 13 ? 25.873 0.937 -1.201 1.00 1.01 69 ASP B N 3
ATOM 3787 C CA . ASP B 2 13 ? 26.302 1.434 -2.509 1.00 1.19 69 ASP B CA 3
ATOM 3788 C C . ASP B 2 13 ? 26.190 2.954 -2.564 1.00 1.35 69 ASP B C 3
ATOM 3789 O O . ASP B 2 13 ? 27.090 3.642 -3.046 1.00 1.63 69 ASP B O 3
ATOM 3798 N N . GLN B 2 14 ? 25.086 3.468 -2.042 1.00 1.32 70 GLN B N 3
ATOM 3799 C CA . GLN B 2 14 ? 24.821 4.903 -2.020 1.00 1.64 70 GLN B CA 3
ATOM 3800 C C . GLN B 2 14 ? 25.454 5.549 -0.779 1.00 2.00 70 GLN B C 3
ATOM 3801 O O . GLN B 2 14 ? 25.023 6.605 -0.315 1.00 2.48 70 GLN B O 3
ATOM 3815 N N . ASN B 2 15 ? 26.487 4.904 -0.247 1.00 2.07 71 ASN B N 3
ATOM 3816 C CA . ASN B 2 15 ? 27.149 5.367 0.972 1.00 2.66 71 ASN B CA 3
ATOM 3817 C C . ASN B 2 15 ? 27.778 6.747 0.789 1.00 2.83 71 ASN B C 3
ATOM 3818 O O . ASN B 2 15 ? 28.027 7.457 1.763 1.00 3.47 71 ASN B O 3
ATOM 3829 N N . GLY A 1 1 ? -10.143 -14.904 0.134 1.00 13.73 12 GLY A N 4
ATOM 3830 C CA . GLY A 1 1 ? -11.293 -15.245 -0.738 1.00 13.35 12 GLY A CA 4
ATOM 3831 C C . GLY A 1 1 ? -12.551 -14.505 -0.340 1.00 12.90 12 GLY A C 4
ATOM 3832 O O . GLY A 1 1 ? -12.500 -13.582 0.474 1.00 12.88 12 GLY A O 4
ATOM 3838 N N . ALA A 1 2 ? -13.679 -14.911 -0.911 1.00 12.72 13 ALA A N 4
ATOM 3839 C CA . ALA A 1 2 ? -14.961 -14.296 -0.600 1.00 12.50 13 ALA A CA 4
ATOM 3840 C C . ALA A 1 2 ? -15.423 -14.701 0.793 1.00 12.15 13 ALA A C 4
ATOM 3841 O O . ALA A 1 2 ? -15.796 -13.857 1.609 1.00 12.34 13 ALA A O 4
ATOM 3848 N N . MET A 1 3 ? -15.395 -15.997 1.057 1.00 11.84 14 MET A N 4
ATOM 3849 C CA . MET A 1 3 ? -15.767 -16.523 2.362 1.00 11.71 14 MET A CA 4
ATOM 3850 C C . MET A 1 3 ? -14.526 -17.032 3.082 1.00 11.28 14 MET A C 4
ATOM 3851 O O . MET A 1 3 ? -13.408 -16.766 2.644 1.00 11.28 14 MET A O 4
ATOM 3865 N N . ALA A 1 4 ? -14.722 -17.757 4.180 1.00 11.15 15 ALA A N 4
ATOM 3866 C CA . ALA A 1 4 ? -13.606 -18.281 4.963 1.00 10.97 15 ALA A CA 4
ATOM 3867 C C . ALA A 1 4 ? -12.683 -19.140 4.104 1.00 10.34 15 ALA A C 4
ATOM 3868 O O . ALA A 1 4 ? -11.464 -18.959 4.110 1.00 10.56 15 ALA A O 4
ATOM 3875 N N . THR A 1 5 ? -13.268 -20.072 3.364 1.00 9.75 16 THR A N 4
ATOM 3876 C CA . THR A 1 5 ? -12.507 -20.903 2.447 1.00 9.29 16 THR A CA 4
ATOM 3877 C C . THR A 1 5 ? -12.127 -20.101 1.204 1.00 8.86 16 THR A C 4
ATOM 3878 O O . THR A 1 5 ? -12.996 -19.564 0.517 1.00 8.68 16 THR A O 4
ATOM 3889 N N . PRO A 1 6 ? -10.822 -19.990 0.915 1.00 8.97 17 PRO A N 4
ATOM 3890 C CA . PRO A 1 6 ? -10.331 -19.261 -0.256 1.00 8.90 17 PRO A CA 4
ATOM 3891 C C . PRO A 1 6 ? -10.867 -19.847 -1.559 1.00 8.48 17 PRO A C 4
ATOM 3892 O O . PRO A 1 6 ? -10.627 -21.015 -1.871 1.00 8.81 17 PRO A O 4
ATOM 3903 N N . GLY A 1 7 ? -11.609 -19.038 -2.301 1.00 8.03 18 GLY A N 4
ATOM 3904 C CA . GLY A 1 7 ? -12.159 -19.483 -3.562 1.00 7.87 18 GLY A CA 4
ATOM 3905 C C . GLY A 1 7 ? -11.145 -19.399 -4.683 1.00 7.31 18 GLY A C 4
ATOM 3906 O O . GLY A 1 7 ? -10.169 -20.148 -4.701 1.00 7.31 18 GLY A O 4
ATOM 3910 N N . SER A 1 8 ? -11.368 -18.483 -5.608 1.00 7.17 19 SER A N 4
ATOM 3911 C CA . SER A 1 8 ? -10.467 -18.304 -6.731 1.00 6.99 19 SER A CA 4
ATOM 3912 C C . SER A 1 8 ? -9.618 -17.050 -6.538 1.00 6.42 19 SER A C 4
ATOM 3913 O O . SER A 1 8 ? -10.101 -15.927 -6.698 1.00 6.62 19 SER A O 4
ATOM 3921 N N . GLU A 1 9 ? -8.362 -17.247 -6.162 1.00 6.06 20 GLU A N 4
ATOM 3922 C CA . GLU A 1 9 ? -7.438 -16.141 -5.964 1.00 5.83 20 GLU A CA 4
ATOM 3923 C C . GLU A 1 9 ? -6.171 -16.352 -6.786 1.00 5.25 20 GLU A C 4
ATOM 3924 O O . GLU A 1 9 ? -5.531 -17.399 -6.702 1.00 5.55 20 GLU A O 4
ATOM 3936 N N . ASN A 1 10 ? -5.832 -15.359 -7.591 1.00 4.81 21 ASN A N 4
ATOM 3937 C CA . ASN A 1 10 ? -4.657 -15.424 -8.453 1.00 4.60 21 ASN A CA 4
ATOM 3938 C C . ASN A 1 10 ? -4.066 -14.036 -8.650 1.00 3.95 21 ASN A C 4
ATOM 3939 O O . ASN A 1 10 ? -2.851 -13.853 -8.585 1.00 4.31 21 ASN A O 4
ATOM 3950 N N . VAL A 1 11 ? -4.937 -13.063 -8.880 1.00 3.50 22 VAL A N 4
ATOM 3951 C CA . VAL A 1 11 ? -4.513 -11.689 -9.100 1.00 3.36 22 VAL A CA 4
ATOM 3952 C C . VAL A 1 11 ? -4.085 -11.049 -7.784 1.00 2.73 22 VAL A C 4
ATOM 3953 O O . VAL A 1 11 ? -4.919 -10.758 -6.925 1.00 3.02 22 VAL A O 4
ATOM 3966 N N . LEU A 1 12 ? -2.788 -10.854 -7.621 1.00 2.38 23 LEU A N 4
ATOM 3967 C CA . LEU A 1 12 ? -2.261 -10.265 -6.405 1.00 1.99 23 LEU A CA 4
ATOM 3968 C C . LEU A 1 12 ? -1.999 -8.779 -6.590 1.00 1.47 23 LEU A C 4
ATOM 3969 O O . LEU A 1 12 ? -1.242 -8.379 -7.474 1.00 1.65 23 LEU A O 4
ATOM 3985 N N . PRO A 1 13 ? -2.630 -7.941 -5.755 1.00 1.41 24 PRO A N 4
ATOM 3986 C CA . PRO A 1 13 ? -2.398 -6.494 -5.751 1.00 1.42 24 PRO A CA 4
ATOM 3987 C C . PRO A 1 13 ? -0.996 -6.151 -5.260 1.00 1.01 24 PRO A C 4
ATOM 3988 O O . PRO A 1 13 ? -0.563 -4.999 -5.341 1.00 1.47 24 PRO A O 4
ATOM 3999 N N . ARG A 1 14 ? -0.308 -7.167 -4.731 1.00 0.54 25 ARG A N 4
ATOM 4000 C CA . ARG A 1 14 ? 1.069 -7.038 -4.263 1.00 0.12 25 ARG A CA 4
ATOM 4001 C C . ARG A 1 14 ? 1.128 -6.179 -3.010 1.00 0.03 25 ARG A C 4
ATOM 4002 O O . ARG A 1 14 ? 2.132 -5.527 -2.733 1.00 0.07 25 ARG A O 4
ATOM 4023 N N . GLU A 1 15 ? 0.064 -6.247 -2.222 1.00 0.00 26 GLU A N 4
ATOM 4024 C CA . GLU A 1 15 ? -0.045 -5.475 -0.958 1.00 0.00 26 GLU A CA 4
ATOM 4025 C C . GLU A 1 15 ? 1.117 -5.773 -0.001 1.00 0.00 26 GLU A C 4
ATOM 4026 O O . GLU A 1 15 ? 1.728 -4.839 0.518 1.00 0.00 26 GLU A O 4
ATOM 4038 N N . PRO A 1 16 ? 1.442 -7.067 0.246 1.00 0.00 27 PRO A N 4
ATOM 4039 C CA . PRO A 1 16 ? 2.561 -7.410 1.139 1.00 0.00 27 PRO A CA 4
ATOM 4040 C C . PRO A 1 16 ? 3.887 -6.841 0.560 1.00 0.00 27 PRO A C 4
ATOM 4041 O O . PRO A 1 16 ? 4.756 -6.434 1.323 1.00 0.00 27 PRO A O 4
ATOM 4052 N N . LEU A 1 17 ? 4.025 -6.817 -0.772 1.00 0.00 28 LEU A N 4
ATOM 4053 C CA . LEU A 1 17 ? 5.239 -6.279 -1.432 1.00 0.00 28 LEU A CA 4
ATOM 4054 C C . LEU A 1 17 ? 5.259 -4.743 -1.197 1.00 0.00 28 LEU A C 4
ATOM 4055 O O . LEU A 1 17 ? 6.282 -4.183 -0.818 1.00 0.00 28 LEU A O 4
ATOM 4071 N N . ILE A 1 18 ? 4.127 -4.088 -1.423 1.00 0.01 29 ILE A N 4
ATOM 4072 C CA . ILE A 1 18 ? 3.979 -2.646 -1.221 1.00 0.01 29 ILE A CA 4
ATOM 4073 C C . ILE A 1 18 ? 4.326 -2.363 0.273 1.00 0.00 29 ILE A C 4
ATOM 4074 O O . ILE A 1 18 ? 5.054 -1.434 0.593 1.00 0.00 29 ILE A O 4
ATOM 4090 N N . ALA A 1 19 ? 3.784 -3.196 1.175 1.00 0.00 30 ALA A N 4
ATOM 4091 C CA . ALA A 1 19 ? 4.039 -3.054 2.617 1.00 0.00 30 ALA A CA 4
ATOM 4092 C C . ALA A 1 19 ? 5.562 -3.133 2.879 1.00 0.00 30 ALA A C 4
ATOM 4093 O O . ALA A 1 19 ? 6.095 -2.371 3.679 1.00 0.00 30 ALA A O 4
ATOM 4100 N N . THR A 1 20 ? 6.249 -4.053 2.194 1.00 0.00 31 THR A N 4
ATOM 4101 C CA . THR A 1 20 ? 7.703 -4.218 2.346 1.00 0.00 31 THR A CA 4
ATOM 4102 C C . THR A 1 20 ? 8.402 -2.937 1.840 1.00 0.00 31 THR A C 4
ATOM 4103 O O . THR A 1 20 ? 9.347 -2.449 2.462 1.00 0.00 31 THR A O 4
ATOM 4114 N N . ALA A 1 21 ? 7.920 -2.405 0.712 1.00 0.00 32 ALA A N 4
ATOM 4115 C CA . ALA A 1 21 ? 8.473 -1.180 0.115 1.00 0.00 32 ALA A CA 4
ATOM 4116 C C . ALA A 1 21 ? 8.276 0.009 1.083 1.00 0.00 32 ALA A C 4
ATOM 4117 O O . ALA A 1 21 ? 9.125 0.892 1.151 1.00 0.00 32 ALA A O 4
ATOM 4124 N N . VAL A 1 22 ? 7.160 0.021 1.822 1.00 0.00 33 VAL A N 4
ATOM 4125 C CA . VAL A 1 22 ? 6.889 1.094 2.782 1.00 0.00 33 VAL A CA 4
ATOM 4126 C C . VAL A 1 22 ? 7.981 1.044 3.892 1.00 0.00 33 VAL A C 4
ATOM 4127 O O . VAL A 1 22 ? 8.516 2.083 4.284 1.00 0.00 33 VAL A O 4
ATOM 4140 N N . LYS A 1 23 ? 8.299 -0.166 4.375 1.00 0.00 34 LYS A N 4
ATOM 4141 C CA . LYS A 1 23 ? 9.318 -0.364 5.432 1.00 0.00 34 LYS A CA 4
ATOM 4142 C C . LYS A 1 23 ? 10.671 0.109 4.921 1.00 0.00 34 LYS A C 4
ATOM 4143 O O . LYS A 1 23 ? 11.433 0.757 5.646 1.00 0.00 34 LYS A O 4
ATOM 4162 N N . PHE A 1 24 ? 10.949 -0.222 3.659 1.00 0.00 35 PHE A N 4
ATOM 4163 C CA . PHE A 1 24 ? 12.189 0.169 3.002 1.00 0.00 35 PHE A CA 4
ATOM 4164 C C . PHE A 1 24 ? 12.263 1.718 2.992 1.00 0.00 35 PHE A C 4
ATOM 4165 O O . PHE A 1 24 ? 13.263 2.292 3.425 1.00 0.00 35 PHE A O 4
ATOM 4182 N N . LEU A 1 25 ? 11.203 2.375 2.508 1.00 0.00 36 LEU A N 4
ATOM 4183 C CA . LEU A 1 25 ? 11.138 3.845 2.432 1.00 0.00 36 LEU A CA 4
ATOM 4184 C C . LEU A 1 25 ? 11.176 4.557 3.781 1.00 0.00 36 LEU A C 4
ATOM 4185 O O . LEU A 1 25 ? 11.542 5.732 3.854 1.00 0.00 36 LEU A O 4
ATOM 4201 N N . GLN A 1 26 ? 10.800 3.851 4.840 1.00 0.00 37 GLN A N 4
ATOM 4202 C CA . GLN A 1 26 ? 10.803 4.429 6.184 1.00 0.00 37 GLN A CA 4
ATOM 4203 C C . GLN A 1 26 ? 12.160 4.237 6.892 1.00 0.00 37 GLN A C 4
ATOM 4204 O O . GLN A 1 26 ? 12.401 4.823 7.956 1.00 0.00 37 GLN A O 4
ATOM 4218 N N . ASN A 1 27 ? 13.034 3.422 6.301 1.00 0.00 38 ASN A N 4
ATOM 4219 C CA . ASN A 1 27 ? 14.367 3.138 6.871 1.00 0.00 38 ASN A CA 4
ATOM 4220 C C . ASN A 1 27 ? 15.242 4.375 6.895 1.00 0.00 38 ASN A C 4
ATOM 4221 O O . ASN A 1 27 ? 15.327 5.095 5.903 1.00 0.00 38 ASN A O 4
ATOM 4232 N N . SER A 1 28 ? 15.893 4.620 8.029 1.00 0.00 39 SER A N 4
ATOM 4233 C CA . SER A 1 28 ? 16.761 5.790 8.204 1.00 0.00 39 SER A CA 4
ATOM 4234 C C . SER A 1 28 ? 17.855 5.966 7.172 1.00 0.00 39 SER A C 4
ATOM 4235 O O . SER A 1 28 ? 18.055 7.073 6.659 1.00 0.00 39 SER A O 4
ATOM 4243 N N . ARG A 1 29 ? 18.565 4.882 6.869 1.00 0.00 40 ARG A N 4
ATOM 4244 C CA . ARG A 1 29 ? 19.644 4.924 5.883 1.00 0.00 40 ARG A CA 4
ATOM 4245 C C . ARG A 1 29 ? 19.072 5.182 4.491 1.00 0.00 40 ARG A C 4
ATOM 4246 O O . ARG A 1 29 ? 19.623 5.963 3.719 1.00 0.00 40 ARG A O 4
ATOM 4267 N N . VAL A 1 30 ? 17.959 4.518 4.183 1.00 0.00 41 VAL A N 4
ATOM 4268 C CA . VAL A 1 30 ? 17.309 4.668 2.887 1.00 0.00 41 VAL A CA 4
ATOM 4269 C C . VAL A 1 30 ? 16.862 6.105 2.635 1.00 0.00 41 VAL A C 4
ATOM 4270 O O . VAL A 1 30 ? 17.040 6.627 1.534 1.00 0.00 41 VAL A O 4
ATOM 4283 N N . ARG A 1 31 ? 16.289 6.739 3.654 1.00 0.00 42 ARG A N 4
ATOM 4284 C CA . ARG A 1 31 ? 15.809 8.122 3.545 1.00 0.00 42 ARG A CA 4
ATOM 4285 C C . ARG A 1 31 ? 16.913 9.134 3.251 1.00 0.00 42 ARG A C 4
ATOM 4286 O O . ARG A 1 31 ? 16.631 10.266 2.847 1.00 0.00 42 ARG A O 4
ATOM 4307 N N . GLN A 1 32 ? 18.162 8.722 3.450 1.00 0.00 43 GLN A N 4
ATOM 4308 C CA . GLN A 1 32 ? 19.302 9.599 3.202 1.00 0.00 43 GLN A CA 4
ATOM 4309 C C . GLN A 1 32 ? 19.651 9.679 1.718 1.00 0.00 43 GLN A C 4
ATOM 4310 O O . GLN A 1 32 ? 20.325 10.618 1.279 1.00 0.00 43 GLN A O 4
ATOM 4324 N N . SER A 1 33 ? 19.194 8.698 0.951 1.00 0.00 44 SER A N 4
ATOM 4325 C CA . SER A 1 33 ? 19.471 8.664 -0.476 1.00 0.00 44 SER A CA 4
ATOM 4326 C C . SER A 1 33 ? 18.525 9.548 -1.272 1.00 0.00 44 SER A C 4
ATOM 4327 O O . SER A 1 33 ? 17.391 9.779 -0.844 1.00 0.00 44 SER A O 4
ATOM 4335 N N . PRO A 1 34 ? 18.974 10.057 -2.440 1.00 0.00 45 PRO A N 4
ATOM 4336 C CA . PRO A 1 34 ? 18.120 10.903 -3.262 1.00 0.00 45 PRO A CA 4
ATOM 4337 C C . PRO A 1 34 ? 16.835 10.162 -3.644 1.00 0.00 45 PRO A C 4
ATOM 4338 O O . PRO A 1 34 ? 16.839 8.936 -3.803 1.00 0.00 45 PRO A O 4
ATOM 4349 N N . LEU A 1 35 ? 15.750 10.913 -3.786 1.00 0.00 46 LEU A N 4
ATOM 4350 C CA . LEU A 1 35 ? 14.464 10.344 -4.151 1.00 0.00 46 LEU A CA 4
ATOM 4351 C C . LEU A 1 35 ? 14.556 9.406 -5.367 1.00 0.00 46 LEU A C 4
ATOM 4352 O O . LEU A 1 35 ? 14.076 8.270 -5.306 1.00 0.00 46 LEU A O 4
ATOM 4368 N N . ALA A 1 36 ? 15.168 9.880 -6.457 1.00 0.00 47 ALA A N 4
ATOM 4369 C CA . ALA A 1 36 ? 15.315 9.085 -7.683 1.00 0.00 47 ALA A CA 4
ATOM 4370 C C . ALA A 1 36 ? 15.965 7.735 -7.429 1.00 0.00 47 ALA A C 4
ATOM 4371 O O . ALA A 1 36 ? 15.615 6.732 -8.062 1.00 0.00 47 ALA A O 4
ATOM 4378 N N . THR A 1 37 ? 16.916 7.731 -6.493 1.00 0.00 48 THR A N 4
ATOM 4379 C CA . THR A 1 37 ? 17.672 6.528 -6.092 1.00 0.00 48 THR A CA 4
ATOM 4380 C C . THR A 1 37 ? 16.740 5.527 -5.403 1.00 0.00 48 THR A C 4
ATOM 4381 O O . THR A 1 37 ? 16.797 4.331 -5.684 1.00 0.00 48 THR A O 4
ATOM 4392 N N . ARG A 1 38 ? 15.884 6.030 -4.506 1.00 0.00 49 ARG A N 4
ATOM 4393 C CA . ARG A 1 38 ? 14.919 5.194 -3.776 1.00 0.00 49 ARG A CA 4
ATOM 4394 C C . ARG A 1 38 ? 13.904 4.580 -4.774 1.00 0.00 49 ARG A C 4
ATOM 4395 O O . ARG A 1 38 ? 13.604 3.387 -4.703 1.00 0.00 49 ARG A O 4
ATOM 4416 N N . ARG A 1 39 ? 13.385 5.392 -5.694 1.00 0.00 50 ARG A N 4
ATOM 4417 C CA . ARG A 1 39 ? 12.424 4.895 -6.677 1.00 0.00 50 ARG A CA 4
ATOM 4418 C C . ARG A 1 39 ? 13.081 3.842 -7.584 1.00 0.00 50 ARG A C 4
ATOM 4419 O O . ARG A 1 39 ? 12.506 2.779 -7.825 1.00 0.00 50 ARG A O 4
ATOM 4440 N N . ALA A 1 40 ? 14.284 4.148 -8.080 1.00 0.00 51 ALA A N 4
ATOM 4441 C CA . ALA A 1 40 ? 15.021 3.234 -8.959 1.00 0.00 51 ALA A CA 4
ATOM 4442 C C . ALA A 1 40 ? 15.344 1.921 -8.254 1.00 0.00 51 ALA A C 4
ATOM 4443 O O . ALA A 1 40 ? 15.297 0.855 -8.873 1.00 0.00 51 ALA A O 4
ATOM 4450 N N . PHE A 1 41 ? 15.672 1.999 -6.957 1.00 0.00 52 PHE A N 4
ATOM 4451 C CA . PHE A 1 41 ? 15.992 0.790 -6.194 1.00 0.00 52 PHE A CA 4
ATOM 4452 C C . PHE A 1 41 ? 14.749 -0.112 -6.200 1.00 0.00 52 PHE A C 4
ATOM 4453 O O . PHE A 1 41 ? 14.844 -1.312 -6.465 1.00 0.00 52 PHE A O 4
ATOM 4470 N N . LEU A 1 42 ? 13.584 0.472 -5.914 1.00 0.00 53 LEU A N 4
ATOM 4471 C CA . LEU A 1 42 ? 12.320 -0.274 -5.894 1.00 0.00 53 LEU A CA 4
ATOM 4472 C C . LEU A 1 42 ? 11.989 -0.850 -7.289 1.00 0.00 53 LEU A C 4
ATOM 4473 O O . LEU A 1 42 ? 11.458 -1.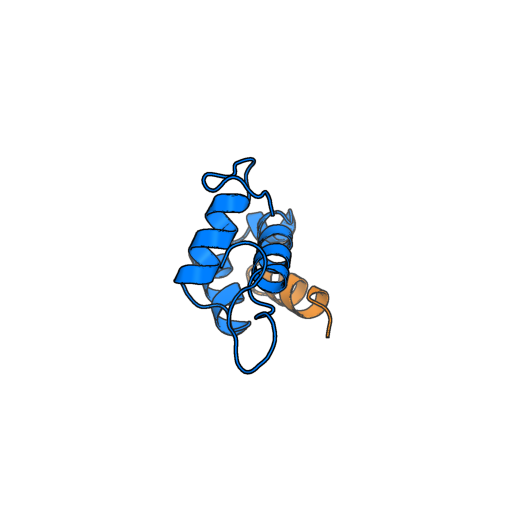964 -7.395 1.00 0.00 53 LEU A O 4
ATOM 4489 N N . LYS A 1 43 ? 12.304 -0.099 -8.347 1.00 0.00 54 LYS A N 4
ATOM 4490 C CA . LYS A 1 43 ? 12.045 -0.556 -9.707 1.00 0.00 54 LYS A CA 4
ATOM 4491 C C . LYS A 1 43 ? 12.908 -1.804 -10.005 1.00 0.00 54 LYS A C 4
ATOM 4492 O O . LYS A 1 43 ? 12.414 -2.768 -10.591 1.00 0.00 54 LYS A O 4
ATOM 4511 N N . LYS A 1 44 ? 14.182 -1.789 -9.603 1.00 0.00 55 LYS A N 4
ATOM 4512 C CA . LYS A 1 44 ? 15.079 -2.938 -9.845 1.00 0.00 55 LYS A CA 4
ATOM 4513 C C . LYS A 1 44 ? 14.635 -4.162 -9.048 1.00 0.00 55 LYS A C 4
ATOM 4514 O O . LYS A 1 44 ? 14.997 -5.291 -9.375 1.00 0.00 55 LYS A O 4
ATOM 4533 N N . LYS A 1 45 ? 13.842 -3.916 -8.004 1.00 0.00 56 LYS A N 4
ATOM 4534 C CA . LYS A 1 45 ? 13.306 -4.973 -7.146 1.00 0.00 56 LYS A CA 4
ATOM 4535 C C . LYS A 1 45 ? 12.035 -5.573 -7.797 1.00 0.00 56 LYS A C 4
ATOM 4536 O O . LYS A 1 45 ? 11.497 -6.573 -7.307 1.00 0.00 56 LYS A O 4
ATOM 4555 N N . GLY A 1 46 ? 11.571 -4.954 -8.883 1.00 0.00 57 GLY A N 4
ATOM 4556 C CA . GLY A 1 46 ? 10.386 -5.443 -9.573 1.00 0.00 57 GLY A CA 4
ATOM 4557 C C . GLY A 1 46 ? 9.078 -4.714 -9.351 1.00 0.00 57 GLY A C 4
ATOM 4558 O O . GLY A 1 46 ? 8.049 -5.153 -9.863 1.00 0.00 57 GLY A O 4
ATOM 4562 N N . LEU A 1 47 ? 9.090 -3.616 -8.603 1.00 0.00 58 LEU A N 4
ATOM 4563 C CA . LEU A 1 47 ? 7.858 -2.874 -8.375 1.00 0.00 58 LEU A CA 4
ATOM 4564 C C . LEU A 1 47 ? 7.637 -1.921 -9.577 1.00 0.00 58 LEU A C 4
ATOM 4565 O O . LEU A 1 47 ? 8.591 -1.471 -10.212 1.00 0.00 58 LEU A O 4
ATOM 4581 N N . THR A 1 48 ? 6.383 -1.624 -9.882 1.00 0.00 59 THR A N 4
ATOM 4582 C CA . THR A 1 48 ? 6.073 -0.728 -10.983 1.00 0.00 59 THR A CA 4
ATOM 4583 C C . THR A 1 48 ? 5.926 0.682 -10.359 1.00 0.00 59 THR A C 4
ATOM 4584 O O . THR A 1 48 ? 5.822 0.815 -9.135 1.00 0.00 59 THR A O 4
ATOM 4595 N N . ASP A 1 49 ? 5.919 1.722 -11.191 1.00 0.00 60 ASP A N 4
ATOM 4596 C CA . ASP A 1 49 ? 5.776 3.095 -10.693 1.00 0.00 60 ASP A CA 4
ATOM 4597 C C . ASP A 1 49 ? 4.451 3.247 -9.917 1.00 0.00 60 ASP A C 4
ATOM 4598 O O . ASP A 1 49 ? 4.387 3.977 -8.937 1.00 0.00 60 ASP A O 4
ATOM 4607 N N . GLU A 1 50 ? 3.410 2.549 -10.371 1.00 0.00 61 GLU A N 4
ATOM 4608 C CA . GLU A 1 50 ? 2.090 2.585 -9.735 1.00 0.00 61 GLU A CA 4
ATOM 4609 C C . GLU A 1 50 ? 2.209 2.075 -8.285 1.00 0.00 61 GLU A C 4
ATOM 4610 O O . GLU A 1 50 ? 1.664 2.669 -7.349 1.00 0.00 61 GLU A O 4
ATOM 4622 N N . GLU A 1 51 ? 2.931 0.969 -8.117 1.00 0.00 62 GLU A N 4
ATOM 4623 C CA . GLU A 1 51 ? 3.147 0.351 -6.796 1.00 0.00 62 GLU A CA 4
ATOM 4624 C C . GLU A 1 51 ? 4.058 1.211 -5.914 1.00 0.00 62 GLU A C 4
ATOM 4625 O O . GLU A 1 51 ? 3.853 1.316 -4.708 1.00 0.00 62 GLU A O 4
ATOM 4637 N N . ILE A 1 52 ? 5.067 1.826 -6.527 1.00 0.00 63 ILE A N 4
ATOM 4638 C CA . ILE A 1 52 ? 6.009 2.687 -5.806 1.00 0.00 63 ILE A CA 4
ATOM 4639 C C . ILE A 1 52 ? 5.259 3.933 -5.294 1.00 0.00 63 ILE A C 4
ATOM 4640 O O . ILE A 1 52 ? 5.463 4.355 -4.158 1.00 0.00 63 ILE A O 4
ATOM 4656 N N . ASP A 1 53 ? 4.399 4.507 -6.142 1.00 0.00 64 ASP A N 4
ATOM 4657 C CA . ASP A 1 53 ? 3.613 5.693 -5.775 1.00 0.00 64 ASP A CA 4
ATOM 4658 C C . ASP A 1 53 ? 2.766 5.325 -4.544 1.00 0.00 64 ASP A C 4
ATOM 4659 O O . ASP A 1 53 ? 2.707 6.091 -3.587 1.00 0.00 64 ASP A O 4
ATOM 4668 N N . MET A 1 54 ? 2.122 4.147 -4.580 1.00 0.00 65 MET A N 4
ATOM 4669 C CA . MET A 1 54 ? 1.286 3.670 -3.459 1.00 0.00 65 MET A CA 4
ATOM 4670 C C . MET A 1 54 ? 2.145 3.503 -2.179 1.00 0.00 65 MET A C 4
ATOM 4671 O O . MET A 1 54 ? 1.686 3.818 -1.075 1.00 0.00 65 MET A O 4
ATOM 4685 N N . ALA A 1 55 ? 3.379 3.014 -2.331 1.00 0.00 66 ALA A N 4
ATOM 4686 C CA . ALA A 1 55 ? 4.292 2.829 -1.189 1.00 0.00 66 ALA A CA 4
ATOM 4687 C C . ALA A 1 55 ? 4.582 4.219 -0.574 1.00 0.00 66 ALA A C 4
ATOM 4688 O O . ALA A 1 55 ? 4.495 4.392 0.649 1.00 0.00 66 ALA A O 4
ATOM 4695 N N . PHE A 1 56 ? 4.922 5.200 -1.417 1.00 0.00 67 PHE A N 4
ATOM 4696 C CA . PHE A 1 56 ? 5.206 6.547 -0.925 1.00 0.00 67 PHE A CA 4
ATOM 4697 C C . PHE A 1 56 ? 3.954 7.123 -0.242 1.00 0.00 67 PHE A C 4
ATOM 4698 O O . PHE A 1 56 ? 4.049 7.754 0.808 1.00 0.00 67 PHE A O 4
ATOM 4715 N N . GLN A 1 57 ? 2.788 6.895 -0.843 1.00 0.00 68 GLN A N 4
ATOM 4716 C CA . GLN A 1 57 ? 1.538 7.392 -0.288 1.00 0.00 68 GLN A CA 4
ATOM 4717 C C . GLN A 1 57 ? 1.275 6.880 1.129 1.00 0.00 68 GLN A C 4
ATOM 4718 O O . GLN A 1 57 ? 0.769 7.616 1.982 1.00 0.00 68 GLN A O 4
ATOM 4732 N N . GLN A 1 58 ? 1.623 5.621 1.369 1.00 0.00 69 GLN A N 4
ATOM 4733 C CA . GLN A 1 58 ? 1.408 5.014 2.683 1.00 0.00 69 GLN A CA 4
ATOM 4734 C C . GLN A 1 58 ? 2.560 5.102 3.662 1.00 0.00 69 GLN A C 4
ATOM 4735 O O . GLN A 1 58 ? 2.438 4.635 4.798 1.00 0.00 69 GLN A O 4
ATOM 4749 N N . SER A 1 59 ? 3.665 5.694 3.225 1.00 0.00 70 SER A N 4
ATOM 4750 C CA . SER A 1 59 ? 4.875 5.843 4.045 1.00 0.00 70 SER A CA 4
ATOM 4751 C C . SER A 1 59 ? 4.819 6.859 5.155 1.00 0.00 70 SER A C 4
ATOM 4752 O O . SER A 1 59 ? 5.677 6.869 6.047 1.00 0.00 70 SER A O 4
ATOM 4760 N N . GLY A 1 60 ? 3.829 7.736 5.090 1.00 0.04 71 GLY A N 4
ATOM 4761 C CA . GLY A 1 60 ? 3.711 8.782 6.075 1.00 0.08 71 GLY A CA 4
ATOM 4762 C C . GLY A 1 60 ? 2.592 8.523 7.051 1.00 0.99 71 GLY A C 4
ATOM 4763 O O . GLY A 1 60 ? 1.504 8.097 6.658 1.00 1.78 71 GLY A O 4
ATOM 4767 N N . THR A 1 61 ? 2.858 8.771 8.322 1.00 1.70 72 THR A N 4
ATOM 4768 C CA . THR A 1 61 ? 1.856 8.593 9.356 1.00 2.54 72 THR A CA 4
ATOM 4769 C C . THR A 1 61 ? 0.803 9.691 9.254 1.00 2.86 72 THR A C 4
ATOM 4770 O O . THR A 1 61 ? 1.070 10.853 9.565 1.00 3.42 72 THR A O 4
ATOM 4781 N N . ALA A 1 62 ? -0.385 9.318 8.801 1.00 3.18 73 ALA A N 4
ATOM 4782 C CA . ALA A 1 62 ? -1.446 10.276 8.557 1.00 4.02 73 ALA A CA 4
ATOM 4783 C C . ALA A 1 62 ? -2.242 10.549 9.824 1.00 4.49 73 ALA A C 4
ATOM 4784 O O . ALA A 1 62 ? -3.095 9.754 10.222 1.00 5.04 73 ALA A O 4
ATOM 4791 N N . ALA A 1 63 ? -1.938 11.665 10.464 1.00 4.74 74 ALA A N 4
ATOM 4792 C CA . ALA A 1 63 ? -2.670 12.094 11.641 1.00 5.57 74 ALA A CA 4
ATOM 4793 C C . ALA A 1 63 ? -3.255 13.476 11.404 1.00 5.97 74 ALA A C 4
ATOM 4794 O O . ALA A 1 63 ? -2.589 14.490 11.606 1.00 6.51 74 ALA A O 4
ATOM 4801 N N . ASP A 1 64 ? -4.495 13.506 10.941 1.00 6.06 75 ASP A N 4
ATOM 4802 C CA . ASP A 1 64 ? -5.150 14.756 10.580 1.00 6.75 75 ASP A CA 4
ATOM 4803 C C . ASP A 1 64 ? -5.610 15.507 11.822 1.00 6.91 75 ASP A C 4
ATOM 4804 O O . ASP A 1 64 ? -5.696 16.738 11.822 1.00 7.29 75 ASP A O 4
ATOM 4813 N N . GLU A 1 65 ? -5.894 14.762 12.880 1.00 6.88 76 GLU A N 4
ATOM 4814 C CA . GLU A 1 65 ? -6.327 15.355 14.135 1.00 7.22 76 GLU A CA 4
ATOM 4815 C C . GLU A 1 65 ? -5.142 15.548 15.075 1.00 7.26 76 GLU A C 4
ATOM 4816 O O . GLU A 1 65 ? -4.538 14.578 15.536 1.00 7.31 76 GLU A O 4
ATOM 4828 N N . PRO A 1 66 ? -4.791 16.810 15.360 1.00 7.55 77 PRO A N 4
ATOM 4829 C CA . PRO A 1 66 ? -3.687 17.139 16.254 1.00 7.91 77 PRO A CA 4
ATOM 4830 C C . PRO A 1 66 ? -4.091 17.107 17.725 1.00 8.21 77 PRO A C 4
ATOM 4831 O O . PRO A 1 66 ? -3.235 17.113 18.610 1.00 8.55 77 PRO A O 4
ATOM 4842 N N . SER A 1 67 ? -5.394 17.084 17.982 1.00 8.33 78 SER A N 4
ATOM 4843 C CA . SER A 1 67 ? -5.903 17.038 19.342 1.00 8.82 78 SER A CA 4
ATOM 4844 C C . SER A 1 67 ? -5.684 15.656 19.950 1.00 8.91 78 SER A C 4
ATOM 4845 O O . SER A 1 67 ? -6.399 14.707 19.626 1.00 9.14 78 SER A O 4
ATOM 4853 N N . SER A 1 68 ? -4.681 15.564 20.824 1.00 8.98 79 SER A N 4
ATOM 4854 C CA . SER A 1 68 ? -4.295 14.304 21.455 1.00 9.32 79 SER A CA 4
ATOM 4855 C C . SER A 1 68 ? -3.890 13.270 20.402 1.00 9.57 79 SER A C 4
ATOM 4856 O O . SER A 1 68 ? -4.729 12.557 19.852 1.00 9.83 79 SER A O 4
ATOM 4864 N N . LEU A 1 69 ? -2.594 13.206 20.126 1.00 9.72 80 LEU A N 4
ATOM 4865 C CA . LEU A 1 69 ? -2.070 12.345 19.074 1.00 10.17 80 LEU A CA 4
ATOM 4866 C C . LEU A 1 69 ? -2.258 10.877 19.427 1.00 10.43 80 LEU A C 4
ATOM 4867 O O . LEU A 1 69 ? -1.660 10.372 20.380 1.00 10.67 80 LEU A O 4
ATOM 4883 N N . ALA B 2 1 ? 10.424 -11.935 0.875 1.00 4.58 57 ALA B N 4
ATOM 4884 C CA . ALA B 2 1 ? 11.816 -12.228 1.189 1.00 4.03 57 ALA B CA 4
ATOM 4885 C C . ALA B 2 1 ? 12.360 -11.172 2.141 1.00 3.47 57 ALA B C 4
ATOM 4886 O O . ALA B 2 1 ? 11.594 -10.381 2.695 1.00 3.63 57 ALA B O 4
ATOM 4893 N N . SER B 2 2 ? 13.667 -11.155 2.343 1.00 3.11 58 SER B N 4
ATOM 4894 C CA . SER B 2 2 ? 14.266 -10.176 3.228 1.00 2.86 58 SER B CA 4
ATOM 4895 C C . SER B 2 2 ? 14.660 -8.920 2.456 1.00 2.31 58 SER B C 4
ATOM 4896 O O . SER B 2 2 ? 15.363 -8.988 1.444 1.00 2.12 58 SER B O 4
ATOM 4904 N N . GLU B 2 3 ? 14.210 -7.771 2.947 1.00 2.30 59 GLU B N 4
ATOM 4905 C CA . GLU B 2 3 ? 14.565 -6.487 2.354 1.00 2.03 59 GLU B CA 4
ATOM 4906 C C . GLU B 2 3 ? 15.914 -6.012 2.868 1.00 1.55 59 GLU B C 4
ATOM 4907 O O . GLU B 2 3 ? 16.459 -5.027 2.379 1.00 1.37 59 GLU B O 4
ATOM 4919 N N . ASP B 2 4 ? 16.439 -6.720 3.861 1.00 1.56 60 ASP B N 4
ATOM 4920 C CA . ASP B 2 4 ? 17.758 -6.426 4.420 1.00 1.43 60 ASP B CA 4
ATOM 4921 C C . ASP B 2 4 ? 18.821 -6.394 3.326 1.00 1.37 60 ASP B C 4
ATOM 4922 O O . ASP B 2 4 ? 19.704 -5.534 3.327 1.00 1.58 60 ASP B O 4
ATOM 4931 N N . GLU B 2 5 ? 18.709 -7.317 2.375 1.00 1.48 61 GLU B N 4
ATOM 4932 C CA . GLU B 2 5 ? 19.645 -7.381 1.266 1.00 1.71 61 GLU B CA 4
ATOM 4933 C C . GLU B 2 5 ? 19.563 -6.106 0.453 1.00 1.43 61 GLU B C 4
ATOM 4934 O O . GLU B 2 5 ? 20.581 -5.498 0.113 1.00 1.58 61 GLU B O 4
ATOM 4946 N N . LEU B 2 6 ? 18.335 -5.701 0.172 1.00 1.21 62 LEU B N 4
ATOM 4947 C CA . LEU B 2 6 ? 18.086 -4.524 -0.633 1.00 0.95 62 LEU B CA 4
ATOM 4948 C C . LEU B 2 6 ? 18.554 -3.277 0.078 1.00 0.74 62 LEU B C 4
ATOM 4949 O O . LEU B 2 6 ? 19.285 -2.480 -0.488 1.00 0.64 62 LEU B O 4
ATOM 4965 N N . VAL B 2 7 ? 18.133 -3.118 1.322 1.00 0.79 63 VAL B N 4
ATOM 4966 C CA . VAL B 2 7 ? 18.436 -1.917 2.074 1.00 0.74 63 VAL B CA 4
ATOM 4967 C C . VAL B 2 7 ? 19.948 -1.716 2.177 1.00 0.69 63 VAL B C 4
ATOM 4968 O O . VAL B 2 7 ? 20.468 -0.653 1.828 1.00 0.64 63 VAL B O 4
ATOM 4981 N N . ALA B 2 8 ? 20.654 -2.760 2.581 1.00 0.78 64 ALA B N 4
ATOM 4982 C CA . ALA B 2 8 ? 22.087 -2.681 2.755 1.00 0.85 64 ALA B CA 4
ATOM 4983 C C . ALA B 2 8 ? 22.774 -2.391 1.427 1.00 0.74 64 ALA B C 4
ATOM 4984 O O . ALA B 2 8 ? 23.586 -1.472 1.331 1.00 0.78 64 ALA B O 4
ATOM 4991 N N . GLU B 2 9 ? 22.407 -3.148 0.397 1.00 0.70 65 GLU B N 4
ATOM 4992 C CA . GLU B 2 9 ? 22.949 -2.940 -0.940 1.00 0.70 65 GLU B CA 4
ATOM 4993 C C . GLU B 2 9 ? 22.661 -1.513 -1.405 1.00 0.63 65 GLU B C 4
ATOM 4994 O O . GLU B 2 9 ? 23.513 -0.854 -2.001 1.00 0.71 65 GLU B O 4
ATOM 5006 N N . PHE B 2 10 ? 21.461 -1.048 -1.082 1.00 0.53 66 PHE B N 4
ATOM 5007 C CA . PHE B 2 10 ? 20.987 0.277 -1.455 1.00 0.49 66 PHE B CA 4
ATOM 5008 C C . PHE B 2 10 ? 21.927 1.376 -0.969 1.00 0.60 66 PHE B C 4
ATOM 5009 O O . PHE B 2 10 ? 22.621 1.998 -1.774 1.00 0.71 66 PHE B O 4
ATOM 5026 N N . LEU B 2 11 ? 21.973 1.614 0.338 1.00 0.64 67 LEU B N 4
ATOM 5027 C CA . LEU B 2 11 ? 22.756 2.745 0.834 1.00 0.76 67 LEU B CA 4
ATOM 5028 C C . LEU B 2 11 ? 24.264 2.490 0.773 1.00 0.87 67 LEU B C 4
ATOM 5029 O O . LEU B 2 11 ? 25.046 3.440 0.762 1.00 1.01 67 LEU B O 4
ATOM 5045 N N . GLN B 2 12 ? 24.685 1.225 0.735 1.00 0.87 68 GLN B N 4
ATOM 5046 C CA . GLN B 2 12 ? 26.101 0.921 0.534 1.00 1.00 68 GLN B CA 4
ATOM 5047 C C . GLN B 2 12 ? 26.544 1.350 -0.863 1.00 1.06 68 GLN B C 4
ATOM 5048 O O . GLN B 2 12 ? 27.617 1.928 -1.033 1.00 1.23 68 GLN B O 4
ATOM 5062 N N . ASP B 2 13 ? 25.705 1.082 -1.857 1.00 1.01 69 ASP B N 4
ATOM 5063 C CA . ASP B 2 13 ? 26.013 1.436 -3.241 1.00 1.19 69 ASP B CA 4
ATOM 5064 C C . ASP B 2 13 ? 25.816 2.930 -3.481 1.00 1.35 69 ASP B C 4
ATOM 5065 O O . ASP B 2 13 ? 26.615 3.575 -4.164 1.00 1.63 69 ASP B O 4
ATOM 5074 N N . GLN B 2 14 ? 24.741 3.462 -2.915 1.00 1.32 70 GLN B N 4
ATOM 5075 C CA . GLN B 2 14 ? 24.385 4.867 -3.076 1.00 1.64 70 GLN B CA 4
ATOM 5076 C C . GLN B 2 14 ? 25.470 5.771 -2.499 1.00 2.00 70 GLN B C 4
ATOM 5077 O O . GLN B 2 14 ? 25.982 6.658 -3.181 1.00 2.48 70 GLN B O 4
ATOM 5091 N N . ASN B 2 15 ? 25.830 5.513 -1.250 1.00 2.07 71 ASN B N 4
ATOM 5092 C CA . ASN B 2 15 ? 26.741 6.374 -0.503 1.00 2.66 71 ASN B CA 4
ATOM 5093 C C . ASN B 2 15 ? 28.199 6.170 -0.930 1.00 2.83 71 ASN B C 4
ATOM 5094 O O . ASN B 2 15 ? 29.023 5.691 -0.150 1.00 3.47 71 ASN B O 4
ATOM 5105 N N . GLY A 1 1 ? -12.032 -2.172 -6.991 1.00 13.73 12 GLY A N 5
ATOM 5106 C CA . GLY A 1 1 ? -11.734 -3.432 -7.711 1.00 13.35 12 GLY A CA 5
ATOM 5107 C C . GLY A 1 1 ? -11.580 -3.208 -9.198 1.00 12.90 12 GLY A C 5
ATOM 5108 O O . GLY A 1 1 ? -10.763 -2.388 -9.622 1.00 12.88 12 GLY A O 5
ATOM 5114 N N . ALA A 1 2 ? -12.372 -3.919 -9.991 1.00 12.72 13 ALA A N 5
ATOM 5115 C CA . ALA A 1 2 ? -12.293 -3.820 -11.443 1.00 12.50 13 ALA A CA 5
ATOM 5116 C C . ALA A 1 2 ? -12.828 -2.480 -11.933 1.00 12.15 13 ALA A C 5
ATOM 5117 O O . ALA A 1 2 ? -14.041 -2.259 -11.980 1.00 12.34 13 ALA A O 5
ATOM 5124 N N . MET A 1 3 ? -11.921 -1.579 -12.279 1.00 11.84 14 MET A N 5
ATOM 5125 C CA . MET A 1 3 ? -12.293 -0.268 -12.788 1.00 11.71 14 MET A CA 5
ATOM 5126 C C . MET A 1 3 ? -11.660 -0.037 -14.153 1.00 11.28 14 MET A C 5
ATOM 5127 O O . MET A 1 3 ? -12.357 0.084 -15.158 1.00 11.28 14 MET A O 5
ATOM 5141 N N . ALA A 1 4 ? -10.337 0.007 -14.184 1.00 11.15 15 ALA A N 5
ATOM 5142 C CA . ALA A 1 4 ? -9.607 0.132 -15.438 1.00 10.97 15 ALA A CA 5
ATOM 5143 C C . ALA A 1 4 ? -9.273 -1.249 -15.992 1.00 10.34 15 ALA A C 5
ATOM 5144 O O . ALA A 1 4 ? -9.166 -1.442 -17.204 1.00 10.56 15 ALA A O 5
ATOM 5151 N N . THR A 1 5 ? -9.116 -2.208 -15.094 1.00 9.75 16 THR A N 5
ATOM 5152 C CA . THR A 1 5 ? -8.844 -3.583 -15.475 1.00 9.29 16 THR A CA 5
ATOM 5153 C C . THR A 1 5 ? -10.021 -4.485 -15.107 1.00 8.86 16 THR A C 5
ATOM 5154 O O . THR A 1 5 ? -10.243 -4.781 -13.933 1.00 8.68 16 THR A O 5
ATOM 5165 N N . PRO A 1 6 ? -10.805 -4.909 -16.110 1.00 8.97 17 PRO A N 5
ATOM 5166 C CA . PRO A 1 6 ? -11.955 -5.794 -15.899 1.00 8.90 17 PRO A CA 5
ATOM 5167 C C . PRO A 1 6 ? -11.545 -7.142 -15.312 1.00 8.48 17 PRO A C 5
ATOM 5168 O O . PRO A 1 6 ? -12.213 -7.671 -14.425 1.00 8.81 17 PRO A O 5
ATOM 5179 N N . GLY A 1 7 ? -10.438 -7.685 -15.804 1.00 8.03 18 GLY A N 5
ATOM 5180 C CA . GLY A 1 7 ? -9.959 -8.963 -15.319 1.00 7.87 18 GLY A CA 5
ATOM 5181 C C . GLY A 1 7 ? -9.166 -8.828 -14.035 1.00 7.31 18 GLY A C 5
ATOM 5182 O O . GLY A 1 7 ? -7.937 -8.856 -14.049 1.00 7.31 18 GLY A O 5
ATOM 5186 N N . SER A 1 8 ? -9.870 -8.675 -12.926 1.00 7.17 19 SER A N 5
ATOM 5187 C CA . SER A 1 8 ? -9.233 -8.548 -11.629 1.00 6.99 19 SER A CA 5
ATOM 5188 C C . SER A 1 8 ? -9.172 -9.901 -10.927 1.00 6.42 19 SER A C 5
ATOM 5189 O O . SER A 1 8 ? -10.138 -10.666 -10.945 1.00 6.62 19 SER A O 5
ATOM 5197 N N . GLU A 1 9 ? -8.037 -10.194 -10.315 1.00 6.06 20 GLU A N 5
ATOM 5198 C CA . GLU A 1 9 ? -7.856 -11.455 -9.611 1.00 5.83 20 GLU A CA 5
ATOM 5199 C C . GLU A 1 9 ? -8.415 -11.332 -8.189 1.00 5.25 20 GLU A C 5
ATOM 5200 O O . GLU A 1 9 ? -9.173 -10.405 -7.898 1.00 5.55 20 GLU A O 5
ATOM 5212 N N . ASN A 1 10 ? -8.052 -12.259 -7.313 1.00 4.81 21 ASN A N 5
ATOM 5213 C CA . ASN A 1 10 ? -8.590 -12.279 -5.958 1.00 4.60 21 ASN A CA 5
ATOM 5214 C C . ASN A 1 10 ? -7.961 -11.195 -5.092 1.00 3.95 21 ASN A C 5
ATOM 5215 O O . ASN A 1 10 ? -8.614 -10.215 -4.730 1.00 4.31 21 ASN A O 5
ATOM 5226 N N . VAL A 1 11 ? -6.688 -11.377 -4.766 1.00 3.50 22 VAL A N 5
ATOM 5227 C CA . VAL A 1 11 ? -5.998 -10.489 -3.839 1.00 3.36 22 VAL A CA 5
ATOM 5228 C C . VAL A 1 11 ? -4.733 -9.916 -4.465 1.00 2.73 22 VAL A C 5
ATOM 5229 O O . VAL A 1 11 ? -4.496 -8.707 -4.404 1.00 3.02 22 VAL A O 5
ATOM 5242 N N . LEU A 1 12 ? -3.946 -10.800 -5.081 1.00 2.38 23 LEU A N 5
ATOM 5243 C CA . LEU A 1 12 ? -2.633 -10.459 -5.634 1.00 1.99 23 LEU A CA 5
ATOM 5244 C C . LEU A 1 12 ? -1.642 -10.138 -4.518 1.00 1.47 23 LEU A C 5
ATOM 5245 O O . LEU A 1 12 ? -1.927 -9.340 -3.622 1.00 1.65 23 LEU A O 5
ATOM 5261 N N . PRO A 1 13 ? -0.448 -10.743 -4.564 1.00 1.41 24 PRO A N 5
ATOM 5262 C CA . PRO A 1 13 ? 0.596 -10.522 -3.558 1.00 1.42 24 PRO A CA 5
ATOM 5263 C C . PRO A 1 13 ? 1.268 -9.155 -3.700 1.00 1.01 24 PRO A C 5
ATOM 5264 O O . PRO A 1 13 ? 2.436 -8.987 -3.355 1.00 1.47 24 PRO A O 5
ATOM 5275 N N . ARG A 1 14 ? 0.520 -8.177 -4.188 1.00 0.54 25 ARG A N 5
ATOM 5276 C CA . ARG A 1 14 ? 1.046 -6.833 -4.369 1.00 0.12 25 ARG A CA 5
ATOM 5277 C C . ARG A 1 14 ? 1.106 -6.097 -3.038 1.00 0.03 25 ARG A C 5
ATOM 5278 O O . ARG A 1 14 ? 2.098 -5.437 -2.738 1.00 0.07 25 ARG A O 5
ATOM 5299 N N . GLU A 1 15 ? 0.063 -6.247 -2.224 1.00 0.00 26 GLU A N 5
ATOM 5300 C CA . GLU A 1 15 ? -0.044 -5.477 -0.959 1.00 0.00 26 GLU A CA 5
ATOM 5301 C C . GLU A 1 15 ? 1.118 -5.773 -0.001 1.00 0.00 26 GLU A C 5
ATOM 5302 O O . GLU A 1 15 ? 1.728 -4.838 0.518 1.00 0.00 26 GLU A O 5
ATOM 5314 N N . PRO A 1 16 ? 1.441 -7.068 0.246 1.00 0.00 27 PRO A N 5
ATOM 5315 C CA . PRO A 1 16 ? 2.561 -7.411 1.138 1.00 0.00 27 PRO A CA 5
ATOM 5316 C C . PRO A 1 16 ? 3.887 -6.842 0.560 1.00 0.00 27 PRO A C 5
ATOM 5317 O O . PRO A 1 16 ? 4.757 -6.435 1.323 1.00 0.00 27 PRO A O 5
ATOM 5328 N N . LEU A 1 17 ? 4.025 -6.817 -0.772 1.00 0.00 28 LEU A N 5
ATOM 5329 C CA . LEU A 1 17 ? 5.237 -6.280 -1.430 1.00 0.00 28 LEU A CA 5
ATOM 5330 C C . LEU A 1 17 ? 5.256 -4.745 -1.199 1.00 0.00 28 LEU A C 5
ATOM 5331 O O . LEU A 1 17 ? 6.283 -4.184 -0.819 1.00 0.00 28 LEU A O 5
ATOM 5347 N N . ILE A 1 18 ? 4.117 -4.084 -1.428 1.00 0.01 29 ILE A N 5
ATOM 5348 C CA . ILE A 1 18 ? 4.002 -2.632 -1.223 1.00 0.01 29 ILE A CA 5
ATOM 5349 C C . ILE A 1 18 ? 4.324 -2.367 0.274 1.00 0.00 29 ILE A C 5
ATOM 5350 O O . ILE A 1 18 ? 5.052 -1.433 0.594 1.00 0.00 29 ILE A O 5
ATOM 5366 N N . ALA A 1 19 ? 3.784 -3.199 1.173 1.00 0.00 30 ALA A N 5
ATOM 5367 C CA . ALA A 1 19 ? 4.036 -3.052 2.617 1.00 0.00 30 ALA A CA 5
ATOM 5368 C C . ALA A 1 19 ? 5.562 -3.132 2.879 1.00 0.00 30 ALA A C 5
ATOM 5369 O O . ALA A 1 19 ? 6.095 -2.371 3.679 1.00 0.00 30 ALA A O 5
ATOM 5376 N N . THR A 1 20 ? 6.249 -4.052 2.195 1.00 0.00 31 THR A N 5
ATOM 5377 C CA . THR A 1 20 ? 7.702 -4.219 2.345 1.00 0.00 31 THR A CA 5
ATOM 5378 C C . THR A 1 20 ? 8.402 -2.937 1.839 1.00 0.00 31 THR A C 5
ATOM 5379 O O . THR A 1 20 ? 9.347 -2.449 2.462 1.00 0.00 31 THR A O 5
ATOM 5390 N N . ALA A 1 21 ? 7.921 -2.405 0.712 1.00 0.00 32 ALA A N 5
ATOM 5391 C CA . ALA A 1 21 ? 8.472 -1.180 0.115 1.00 0.00 32 ALA A CA 5
ATOM 5392 C C . ALA A 1 21 ? 8.275 0.009 1.083 1.00 0.00 32 ALA A C 5
ATOM 5393 O O . ALA A 1 21 ? 9.124 0.892 1.151 1.00 0.00 32 ALA A O 5
ATOM 5400 N N . VAL A 1 22 ? 7.161 0.022 1.822 1.00 0.00 33 VAL A N 5
ATOM 5401 C CA . VAL A 1 22 ? 6.889 1.093 2.784 1.00 0.00 33 VAL A CA 5
ATOM 5402 C C . VAL A 1 22 ? 7.981 1.044 3.892 1.00 0.00 33 VAL A C 5
ATOM 5403 O O . VAL A 1 22 ? 8.516 2.082 4.285 1.00 0.00 33 VAL A O 5
ATOM 5416 N N . LYS A 1 23 ? 8.298 -0.165 4.375 1.00 0.00 34 LYS A N 5
ATOM 5417 C CA . LYS A 1 23 ? 9.318 -0.366 5.431 1.00 0.00 34 LYS A CA 5
ATOM 5418 C C . LYS A 1 23 ? 10.671 0.110 4.922 1.00 0.00 34 LYS A C 5
ATOM 5419 O O . LYS A 1 23 ? 11.433 0.757 5.645 1.00 0.00 34 LYS A O 5
ATOM 5438 N N . PHE A 1 24 ? 10.949 -0.221 3.661 1.00 0.00 35 PHE A N 5
ATOM 5439 C CA . PHE A 1 24 ? 12.187 0.167 2.998 1.00 0.00 35 PHE A CA 5
ATOM 5440 C C . PHE A 1 24 ? 12.264 1.718 2.992 1.00 0.00 35 PHE A C 5
ATOM 5441 O O . PHE A 1 24 ? 13.262 2.292 3.425 1.00 0.00 35 PHE A O 5
ATOM 5458 N N . LEU A 1 25 ? 11.204 2.375 2.507 1.00 0.00 36 LEU A N 5
ATOM 5459 C CA . LEU A 1 25 ? 11.137 3.845 2.433 1.00 0.00 36 LEU A CA 5
ATOM 5460 C C . LEU A 1 25 ? 11.176 4.556 3.780 1.00 0.00 36 LEU A C 5
ATOM 5461 O O . LEU A 1 25 ? 11.542 5.731 3.854 1.00 0.00 36 LEU A O 5
ATOM 5477 N N . GLN A 1 26 ? 10.800 3.851 4.840 1.00 0.00 37 GLN A N 5
ATOM 5478 C CA . GLN A 1 26 ? 10.804 4.429 6.185 1.00 0.00 37 GLN A CA 5
ATOM 5479 C C . GLN A 1 26 ? 12.160 4.237 6.892 1.00 0.00 37 GLN A C 5
ATOM 5480 O O . GLN A 1 26 ? 12.402 4.823 7.955 1.00 0.00 37 GLN A O 5
ATOM 5494 N N . ASN A 1 27 ? 13.034 3.421 6.301 1.00 0.00 38 ASN A N 5
ATOM 5495 C CA . ASN A 1 27 ? 14.366 3.137 6.871 1.00 0.00 38 ASN A CA 5
ATOM 5496 C C . ASN A 1 27 ? 15.243 4.375 6.895 1.00 0.00 38 ASN A C 5
ATOM 5497 O O . ASN A 1 27 ? 15.329 5.095 5.902 1.00 0.00 38 ASN A O 5
ATOM 5508 N N . SER A 1 28 ? 15.892 4.619 8.029 1.00 0.00 39 SER A N 5
ATOM 5509 C CA . SER A 1 28 ? 16.761 5.791 8.203 1.00 0.00 39 SER A CA 5
ATOM 5510 C C . SER A 1 28 ? 17.855 5.966 7.172 1.00 0.00 39 SER A C 5
ATOM 5511 O O . SER A 1 28 ? 18.055 7.072 6.660 1.00 0.00 39 SER A O 5
ATOM 5519 N N . ARG A 1 29 ? 18.565 4.883 6.869 1.00 0.00 40 ARG A N 5
ATOM 5520 C CA . ARG A 1 29 ? 19.645 4.926 5.884 1.00 0.00 40 ARG A CA 5
ATOM 5521 C C . ARG A 1 29 ? 19.071 5.181 4.491 1.00 0.00 40 ARG A C 5
ATOM 5522 O O . ARG A 1 29 ? 19.623 5.962 3.720 1.00 0.00 40 ARG A O 5
ATOM 5543 N N . VAL A 1 30 ? 17.960 4.517 4.183 1.00 0.00 41 VAL A N 5
ATOM 5544 C CA . VAL A 1 30 ? 17.310 4.667 2.888 1.00 0.00 41 VAL A CA 5
ATOM 5545 C C . VAL A 1 30 ? 16.862 6.105 2.635 1.00 0.00 41 VAL A C 5
ATOM 5546 O O . VAL A 1 30 ? 17.040 6.626 1.534 1.00 0.00 41 VAL A O 5
ATOM 5559 N N . ARG A 1 31 ? 16.288 6.740 3.655 1.00 0.00 42 ARG A N 5
ATOM 5560 C CA . ARG A 1 31 ? 15.809 8.122 3.543 1.00 0.00 42 ARG A CA 5
ATOM 5561 C C . ARG A 1 31 ? 16.913 9.133 3.249 1.00 0.00 42 ARG A C 5
ATOM 5562 O O . ARG A 1 31 ? 16.631 10.265 2.848 1.00 0.00 42 ARG A O 5
ATOM 5583 N N . GLN A 1 32 ? 18.162 8.722 3.449 1.00 0.00 43 GLN A N 5
ATOM 5584 C CA . GLN A 1 32 ? 19.303 9.597 3.204 1.00 0.00 43 GLN A CA 5
ATOM 5585 C C . GLN A 1 32 ? 19.652 9.679 1.719 1.00 0.00 43 GLN A C 5
ATOM 5586 O O . GLN A 1 32 ? 20.325 10.618 1.280 1.00 0.00 43 GLN A O 5
ATOM 5600 N N . SER A 1 33 ? 19.194 8.697 0.950 1.00 0.00 44 SER A N 5
ATOM 5601 C CA . SER A 1 33 ? 19.470 8.664 -0.476 1.00 0.00 44 SER A CA 5
ATOM 5602 C C . SER A 1 33 ? 18.526 9.548 -1.272 1.00 0.00 44 SER A C 5
ATOM 5603 O O . SER A 1 33 ? 17.391 9.779 -0.843 1.00 0.00 44 SER A O 5
ATOM 5611 N N . PRO A 1 34 ? 18.975 10.058 -2.440 1.00 0.00 45 PRO A N 5
ATOM 5612 C CA . PRO A 1 34 ? 18.120 10.904 -3.261 1.00 0.00 45 PRO A CA 5
ATOM 5613 C C . PRO A 1 34 ? 16.835 10.161 -3.644 1.00 0.00 45 PRO A C 5
ATOM 5614 O O . PRO A 1 34 ? 16.839 8.936 -3.804 1.00 0.00 45 PRO A O 5
ATOM 5625 N N . LEU A 1 35 ? 15.751 10.912 -3.786 1.00 0.00 46 LEU A N 5
ATOM 5626 C CA . LEU A 1 35 ? 14.464 10.346 -4.152 1.00 0.00 46 LEU A CA 5
ATOM 5627 C C . LEU A 1 35 ? 14.556 9.406 -5.367 1.00 0.00 46 LEU A C 5
ATOM 5628 O O . LEU A 1 35 ? 14.077 8.271 -5.306 1.00 0.00 46 LEU A O 5
ATOM 5644 N N . ALA A 1 36 ? 15.168 9.881 -6.457 1.00 0.00 47 ALA A N 5
ATOM 5645 C CA . ALA A 1 36 ? 15.316 9.084 -7.684 1.00 0.00 47 ALA A CA 5
ATOM 5646 C C . ALA A 1 36 ? 15.965 7.735 -7.429 1.00 0.00 47 ALA A C 5
ATOM 5647 O O . ALA A 1 36 ? 15.615 6.732 -8.062 1.00 0.00 47 ALA A O 5
ATOM 5654 N N . THR A 1 37 ? 16.916 7.731 -6.493 1.00 0.00 48 THR A N 5
ATOM 5655 C CA . THR A 1 37 ? 17.672 6.528 -6.092 1.00 0.00 48 THR A CA 5
ATOM 5656 C C . THR A 1 37 ? 16.740 5.527 -5.403 1.00 0.00 48 THR A C 5
ATOM 5657 O O . THR A 1 37 ? 16.797 4.331 -5.685 1.00 0.00 48 THR A O 5
ATOM 5668 N N . ARG A 1 38 ? 15.884 6.029 -4.506 1.00 0.00 49 ARG A N 5
ATOM 5669 C CA . ARG A 1 38 ? 14.919 5.195 -3.776 1.00 0.00 49 ARG A CA 5
ATOM 5670 C C . ARG A 1 38 ? 13.904 4.580 -4.773 1.00 0.00 49 ARG A C 5
ATOM 5671 O O . ARG A 1 38 ? 13.604 3.387 -4.701 1.00 0.00 49 ARG A O 5
ATOM 5692 N N . ARG A 1 39 ? 13.385 5.392 -5.694 1.00 0.00 50 ARG A N 5
ATOM 5693 C CA . ARG A 1 39 ? 12.425 4.897 -6.678 1.00 0.00 50 ARG A CA 5
ATOM 5694 C C . ARG A 1 39 ? 13.081 3.841 -7.584 1.00 0.00 50 ARG A C 5
ATOM 5695 O O . ARG A 1 39 ? 12.505 2.779 -7.825 1.00 0.00 50 ARG A O 5
ATOM 5716 N N . ALA A 1 40 ? 14.283 4.148 -8.079 1.00 0.00 51 ALA A N 5
ATOM 5717 C CA . ALA A 1 40 ? 15.021 3.234 -8.958 1.00 0.00 51 ALA A CA 5
ATOM 5718 C C . ALA A 1 40 ? 15.344 1.922 -8.254 1.00 0.00 51 ALA A C 5
ATOM 5719 O O . ALA A 1 40 ? 15.298 0.855 -8.873 1.00 0.00 51 ALA A O 5
ATOM 5726 N N . PHE A 1 41 ? 15.672 1.999 -6.956 1.00 0.00 52 PHE A N 5
ATOM 5727 C CA . PHE A 1 41 ? 15.992 0.787 -6.197 1.00 0.00 52 PHE A CA 5
ATOM 5728 C C . PHE A 1 41 ? 14.749 -0.112 -6.201 1.00 0.00 52 PHE A C 5
ATOM 5729 O O . PHE A 1 41 ? 14.844 -1.312 -6.465 1.00 0.00 52 PHE A O 5
ATOM 5746 N N . LEU A 1 42 ? 13.586 0.472 -5.914 1.00 0.00 53 LEU A N 5
ATOM 5747 C CA . LEU A 1 42 ? 12.321 -0.273 -5.894 1.00 0.00 53 LEU A CA 5
ATOM 5748 C C . LEU A 1 42 ? 11.990 -0.850 -7.289 1.00 0.00 53 LEU A C 5
ATOM 5749 O O . LEU A 1 42 ? 11.458 -1.964 -7.394 1.00 0.00 53 LEU A O 5
ATOM 5765 N N . LYS A 1 43 ? 12.303 -0.099 -8.347 1.00 0.00 54 LYS A N 5
ATOM 5766 C CA . LYS A 1 43 ? 12.044 -0.556 -9.707 1.00 0.00 54 LYS A CA 5
ATOM 5767 C C . LYS A 1 43 ? 12.908 -1.804 -10.005 1.00 0.00 54 LYS A C 5
ATOM 5768 O O . LYS A 1 43 ? 12.414 -2.767 -10.591 1.00 0.00 54 LYS A O 5
ATOM 5787 N N . LYS A 1 44 ? 14.182 -1.790 -9.603 1.00 0.00 55 LYS A N 5
ATOM 5788 C CA . LYS A 1 44 ? 15.079 -2.937 -9.846 1.00 0.00 55 LYS A CA 5
ATOM 5789 C C . LYS A 1 44 ? 14.635 -4.161 -9.049 1.00 0.00 55 LYS A C 5
ATOM 5790 O O . LYS A 1 44 ? 14.997 -5.291 -9.375 1.00 0.00 55 LYS A O 5
ATOM 5809 N N . LYS A 1 45 ? 13.843 -3.916 -8.005 1.00 0.00 56 LYS A N 5
ATOM 5810 C CA . LYS A 1 45 ? 13.307 -4.972 -7.145 1.00 0.00 56 LYS A CA 5
ATOM 5811 C C . LYS A 1 45 ? 12.035 -5.573 -7.798 1.00 0.00 56 LYS A C 5
ATOM 5812 O O . LYS A 1 45 ? 11.497 -6.573 -7.307 1.00 0.00 56 LYS A O 5
ATOM 5831 N N . GLY A 1 46 ? 11.571 -4.954 -8.883 1.00 0.00 57 GLY A N 5
ATOM 5832 C CA . GLY A 1 46 ? 10.386 -5.443 -9.572 1.00 0.00 57 GLY A CA 5
ATOM 5833 C C . GLY A 1 46 ? 9.079 -4.713 -9.351 1.00 0.00 57 GLY A C 5
ATOM 5834 O O . GLY A 1 46 ? 8.049 -5.153 -9.862 1.00 0.00 57 GLY A O 5
ATOM 5838 N N . LEU A 1 47 ? 9.090 -3.615 -8.603 1.00 0.00 58 LEU A N 5
ATOM 5839 C CA . LEU A 1 47 ? 7.857 -2.874 -8.376 1.00 0.00 58 LEU A CA 5
ATOM 5840 C C . LEU A 1 47 ? 7.637 -1.920 -9.578 1.00 0.00 58 LEU A C 5
ATOM 5841 O O . LEU A 1 47 ? 8.592 -1.471 -10.213 1.00 0.00 58 LEU A O 5
ATOM 5857 N N . THR A 1 48 ? 6.382 -1.624 -9.881 1.00 0.00 59 THR A N 5
ATOM 5858 C CA . THR A 1 48 ? 6.071 -0.729 -10.983 1.00 0.00 59 THR A CA 5
ATOM 5859 C C . THR A 1 48 ? 5.927 0.682 -10.359 1.00 0.00 59 THR A C 5
ATOM 5860 O O . THR A 1 48 ? 5.822 0.816 -9.135 1.00 0.00 59 THR A O 5
ATOM 5871 N N . ASP A 1 49 ? 5.919 1.721 -11.191 1.00 0.00 60 ASP A N 5
ATOM 5872 C CA . ASP A 1 49 ? 5.777 3.095 -10.693 1.00 0.00 60 ASP A CA 5
ATOM 5873 C C . ASP A 1 49 ? 4.452 3.247 -9.916 1.00 0.00 60 ASP A C 5
ATOM 5874 O O . ASP A 1 49 ? 4.388 3.977 -8.937 1.00 0.00 60 ASP A O 5
ATOM 5883 N N . GLU A 1 50 ? 3.410 2.549 -10.372 1.00 0.00 61 GLU A N 5
ATOM 5884 C CA . GLU A 1 50 ? 2.089 2.586 -9.735 1.00 0.00 61 GLU A CA 5
ATOM 5885 C C . GLU A 1 50 ? 2.209 2.075 -8.284 1.00 0.00 61 GLU A C 5
ATOM 5886 O O . GLU A 1 50 ? 1.665 2.670 -7.349 1.00 0.00 61 GLU A O 5
ATOM 5898 N N . GLU A 1 51 ? 2.931 0.970 -8.116 1.00 0.00 62 GLU A N 5
ATOM 5899 C CA . GLU A 1 51 ? 3.146 0.351 -6.797 1.00 0.00 62 GLU A CA 5
ATOM 5900 C C . GLU A 1 51 ? 4.058 1.211 -5.912 1.00 0.00 62 GLU A C 5
ATOM 5901 O O . GLU A 1 51 ? 3.850 1.313 -4.703 1.00 0.00 62 GLU A O 5
ATOM 5913 N N . ILE A 1 52 ? 5.067 1.826 -6.527 1.00 0.00 63 ILE A N 5
ATOM 5914 C CA . ILE A 1 52 ? 6.010 2.686 -5.805 1.00 0.00 63 ILE A CA 5
ATOM 5915 C C . ILE A 1 52 ? 5.259 3.933 -5.294 1.00 0.00 63 ILE A C 5
ATOM 5916 O O . ILE A 1 52 ? 5.462 4.354 -4.158 1.00 0.00 63 ILE A O 5
ATOM 5932 N N . ASP A 1 53 ? 4.399 4.507 -6.142 1.00 0.00 64 ASP A N 5
ATOM 5933 C CA . ASP A 1 53 ? 3.611 5.693 -5.777 1.00 0.00 64 ASP A CA 5
ATOM 5934 C C . ASP A 1 53 ? 2.766 5.325 -4.544 1.00 0.00 64 ASP A C 5
ATOM 5935 O O . ASP A 1 53 ? 2.707 6.091 -3.587 1.00 0.00 64 ASP A O 5
ATOM 5944 N N . MET A 1 54 ? 2.125 4.149 -4.579 1.00 0.00 65 MET A N 5
ATOM 5945 C CA . MET A 1 54 ? 1.289 3.665 -3.459 1.00 0.00 65 MET A CA 5
ATOM 5946 C C . MET A 1 54 ? 2.144 3.502 -2.178 1.00 0.00 65 MET A C 5
ATOM 5947 O O . MET A 1 54 ? 1.687 3.819 -1.075 1.00 0.00 65 MET A O 5
ATOM 5961 N N . ALA A 1 55 ? 3.376 3.011 -2.331 1.00 0.00 66 ALA A N 5
ATOM 5962 C CA . ALA A 1 55 ? 4.288 2.827 -1.191 1.00 0.00 66 ALA A CA 5
ATOM 5963 C C . ALA A 1 55 ? 4.582 4.219 -0.575 1.00 0.00 66 ALA A C 5
ATOM 5964 O O . ALA A 1 55 ? 4.497 4.392 0.649 1.00 0.00 66 ALA A O 5
ATOM 5971 N N . PHE A 1 56 ? 4.921 5.202 -1.419 1.00 0.00 67 PHE A N 5
ATOM 5972 C CA . PHE A 1 56 ? 5.207 6.546 -0.921 1.00 0.00 67 PHE A CA 5
ATOM 5973 C C . PHE A 1 56 ? 3.953 7.122 -0.241 1.00 0.00 67 PHE A C 5
ATOM 5974 O O . PHE A 1 56 ? 4.050 7.755 0.808 1.00 0.00 67 PHE A O 5
ATOM 5991 N N . GLN A 1 57 ? 2.788 6.895 -0.843 1.00 0.00 68 GLN A N 5
ATOM 5992 C CA . GLN A 1 57 ? 1.539 7.393 -0.287 1.00 0.00 68 GLN A CA 5
ATOM 5993 C C . GLN A 1 57 ? 1.275 6.880 1.128 1.00 0.00 68 GLN A C 5
ATOM 5994 O O . GLN A 1 57 ? 0.768 7.616 1.983 1.00 0.00 68 GLN A O 5
ATOM 6008 N N . GLN A 1 58 ? 1.623 5.621 1.369 1.00 0.00 69 GLN A N 5
ATOM 6009 C CA . GLN A 1 58 ? 1.408 5.012 2.682 1.00 0.00 69 GLN A CA 5
ATOM 6010 C C . GLN A 1 58 ? 2.559 5.100 3.661 1.00 0.00 69 GLN A C 5
ATOM 6011 O O . GLN A 1 58 ? 2.437 4.635 4.798 1.00 0.00 69 GLN A O 5
ATOM 6025 N N . SER A 1 59 ? 3.666 5.694 3.225 1.00 0.00 70 SER A N 5
ATOM 6026 C CA . SER A 1 59 ? 4.878 5.843 4.043 1.00 0.00 70 SER A CA 5
ATOM 6027 C C . SER A 1 59 ? 4.819 6.856 5.154 1.00 0.00 70 SER A C 5
ATOM 6028 O O . SER A 1 59 ? 5.677 6.870 6.047 1.00 0.00 70 SER A O 5
ATOM 6036 N N . GLY A 1 60 ? 3.816 7.712 5.077 1.00 0.04 71 GLY A N 5
ATOM 6037 C CA . GLY A 1 60 ? 3.560 8.688 6.105 1.00 0.08 71 GLY A CA 5
ATOM 6038 C C . GLY A 1 60 ? 2.075 8.896 6.271 1.00 0.99 71 GLY A C 5
ATOM 6039 O O . GLY A 1 60 ? 1.284 8.033 5.883 1.00 1.78 71 GLY A O 5
ATOM 6043 N N . THR A 1 61 ? 1.682 10.031 6.818 1.00 1.70 72 THR A N 5
ATOM 6044 C CA . THR A 1 61 ? 0.275 10.316 7.016 1.00 2.54 72 THR A CA 5
ATOM 6045 C C . THR A 1 61 ? -0.316 11.021 5.795 1.00 2.86 72 THR A C 5
ATOM 6046 O O . THR A 1 61 ? -0.258 12.248 5.675 1.00 3.42 72 THR A O 5
ATOM 6057 N N . ALA A 1 62 ? -0.851 10.234 4.872 1.00 3.18 73 ALA A N 5
ATOM 6058 C CA . ALA A 1 62 ? -1.541 10.777 3.709 1.00 4.02 73 ALA A CA 5
ATOM 6059 C C . ALA A 1 62 ? -2.987 11.071 4.068 1.00 4.49 73 ALA A C 5
ATOM 6060 O O . ALA A 1 62 ? -3.628 11.947 3.484 1.00 5.04 73 ALA A O 5
ATOM 6067 N N . ALA A 1 63 ? -3.483 10.323 5.039 1.00 4.74 74 ALA A N 5
ATOM 6068 C CA . ALA A 1 63 ? -4.821 10.512 5.565 1.00 5.57 74 ALA A CA 5
ATOM 6069 C C . ALA A 1 63 ? -4.903 9.923 6.965 1.00 5.97 74 ALA A C 5
ATOM 6070 O O . ALA A 1 63 ? -5.029 10.656 7.946 1.00 6.51 74 ALA A O 5
ATOM 6077 N N . ASP A 1 64 ? -4.789 8.595 7.037 1.00 6.06 75 ASP A N 5
ATOM 6078 C CA . ASP A 1 64 ? -4.849 7.861 8.303 1.00 6.75 75 ASP A CA 5
ATOM 6079 C C . ASP A 1 64 ? -6.097 8.233 9.086 1.00 6.91 75 ASP A C 5
ATOM 6080 O O . ASP A 1 64 ? -6.043 9.004 10.046 1.00 7.29 75 ASP A O 5
ATOM 6089 N N . GLU A 1 65 ? -7.224 7.705 8.650 1.00 6.88 76 GLU A N 5
ATOM 6090 C CA . GLU A 1 65 ? -8.495 7.995 9.286 1.00 7.22 76 GLU A CA 5
ATOM 6091 C C . GLU A 1 65 ? -8.769 6.989 10.394 1.00 7.26 76 GLU A C 5
ATOM 6092 O O . GLU A 1 65 ? -8.610 5.784 10.193 1.00 7.31 76 GLU A O 5
ATOM 6104 N N . PRO A 1 66 ? -9.164 7.472 11.580 1.00 7.55 77 PRO A N 5
ATOM 6105 C CA . PRO A 1 66 ? -9.492 6.607 12.714 1.00 7.91 77 PRO A CA 5
ATOM 6106 C C . PRO A 1 66 ? -10.578 5.598 12.355 1.00 8.21 77 PRO A C 5
ATOM 6107 O O . PRO A 1 66 ? -11.751 5.950 12.226 1.00 8.55 77 PRO A O 5
ATOM 6118 N N . SER A 1 67 ? -10.177 4.352 12.170 1.00 8.33 78 SER A N 5
ATOM 6119 C CA . SER A 1 67 ? -11.105 3.301 11.795 1.00 8.82 78 SER A CA 5
ATOM 6120 C C . SER A 1 67 ? -11.218 2.264 12.903 1.00 8.91 78 SER A C 5
ATOM 6121 O O . SER A 1 67 ? -12.299 1.737 13.168 1.00 9.14 78 SER A O 5
ATOM 6129 N N . SER A 1 68 ? -10.107 1.983 13.561 1.00 8.98 79 SER A N 5
ATOM 6130 C CA . SER A 1 68 ? -10.088 0.982 14.609 1.00 9.32 79 SER A CA 5
ATOM 6131 C C . SER A 1 68 ? -9.529 1.561 15.903 1.00 9.57 79 SER A C 5
ATOM 6132 O O . SER A 1 68 ? -8.327 1.492 16.161 1.00 9.83 79 SER A O 5
ATOM 6140 N N . LEU A 1 69 ? -10.398 2.173 16.696 1.00 9.72 80 LEU A N 5
ATOM 6141 C CA . LEU A 1 69 ? -9.999 2.712 17.987 1.00 10.17 80 LEU A CA 5
ATOM 6142 C C . LEU A 1 69 ? -10.539 1.838 19.110 1.00 10.43 80 LEU A C 5
ATOM 6143 O O . LEU A 1 69 ? -10.327 2.119 20.290 1.00 10.67 80 LEU A O 5
ATOM 6159 N N . ALA B 2 1 ? 13.129 -10.940 -2.956 1.00 4.58 57 ALA B N 5
ATOM 6160 C CA . ALA B 2 1 ? 14.526 -11.063 -2.564 1.00 4.03 57 ALA B CA 5
ATOM 6161 C C . ALA B 2 1 ? 14.699 -10.607 -1.122 1.00 3.47 57 ALA B C 5
ATOM 6162 O O . ALA B 2 1 ? 13.744 -10.137 -0.503 1.00 3.63 57 ALA B O 5
ATOM 6169 N N . SER B 2 2 ? 15.898 -10.752 -0.582 1.00 3.11 58 SER B N 5
ATOM 6170 C CA . SER B 2 2 ? 16.169 -10.283 0.763 1.00 2.86 58 SER B CA 5
ATOM 6171 C C . SER B 2 2 ? 16.325 -8.769 0.762 1.00 2.31 58 SER B C 5
ATOM 6172 O O . SER B 2 2 ? 17.114 -8.219 -0.013 1.00 2.12 58 SER B O 5
ATOM 6180 N N . GLU B 2 3 ? 15.593 -8.100 1.640 1.00 2.30 59 GLU B N 5
ATOM 6181 C CA . GLU B 2 3 ? 15.646 -6.650 1.718 1.00 2.03 59 GLU B CA 5
ATOM 6182 C C . GLU B 2 3 ? 16.972 -6.203 2.304 1.00 1.55 59 GLU B C 5
ATOM 6183 O O . GLU B 2 3 ? 17.439 -5.110 2.020 1.00 1.37 59 GLU B O 5
ATOM 6195 N N . ASP B 2 4 ? 17.570 -7.063 3.120 1.00 1.56 60 ASP B N 5
ATOM 6196 C CA . ASP B 2 4 ? 18.862 -6.775 3.740 1.00 1.43 60 ASP B CA 5
ATOM 6197 C C . ASP B 2 4 ? 19.922 -6.473 2.686 1.00 1.37 60 ASP B C 5
ATOM 6198 O O . ASP B 2 4 ? 20.688 -5.511 2.812 1.00 1.58 60 ASP B O 5
ATOM 6207 N N . GLU B 2 5 ? 19.944 -7.278 1.632 1.00 1.48 61 GLU B N 5
ATOM 6208 C CA . GLU B 2 5 ? 20.938 -7.122 0.584 1.00 1.71 61 GLU B CA 5
ATOM 6209 C C . GLU B 2 5 ? 20.673 -5.843 -0.184 1.00 1.43 61 GLU B C 5
ATOM 6210 O O . GLU B 2 5 ? 21.566 -5.021 -0.387 1.00 1.58 61 GLU B O 5
ATOM 6222 N N . LEU B 2 6 ? 19.422 -5.687 -0.581 1.00 1.21 62 LEU B N 5
ATOM 6223 C CA . LEU B 2 6 ? 18.979 -4.534 -1.339 1.00 0.95 62 LEU B CA 5
ATOM 6224 C C . LEU B 2 6 ? 19.225 -3.244 -0.576 1.00 0.74 62 LEU B C 5
ATOM 6225 O O . LEU B 2 6 ? 19.881 -2.339 -1.081 1.00 0.64 62 LEU B O 5
ATOM 6241 N N . VAL B 2 7 ? 18.717 -3.172 0.647 1.00 0.79 63 VAL B N 5
ATOM 6242 C CA . VAL B 2 7 ? 18.854 -1.973 1.456 1.00 0.74 63 VAL B CA 5
ATOM 6243 C C . VAL B 2 7 ? 20.329 -1.627 1.646 1.00 0.69 63 VAL B C 5
ATOM 6244 O O . VAL B 2 7 ? 20.744 -0.495 1.414 1.00 0.64 63 VAL B O 5
ATOM 6257 N N . ALA B 2 8 ? 21.131 -2.620 2.000 1.00 0.78 64 ALA B N 5
ATOM 6258 C CA . ALA B 2 8 ? 22.533 -2.387 2.276 1.00 0.85 64 ALA B CA 5
ATOM 6259 C C . ALA B 2 8 ? 23.271 -1.936 1.025 1.00 0.74 64 ALA B C 5
ATOM 6260 O O . ALA B 2 8 ? 24.033 -0.973 1.065 1.00 0.78 64 ALA B O 5
ATOM 6267 N N . GLU B 2 9 ? 23.022 -2.612 -0.092 1.00 0.70 65 GLU B N 5
ATOM 6268 C CA . GLU B 2 9 ? 23.620 -2.226 -1.363 1.00 0.70 65 GLU B CA 5
ATOM 6269 C C . GLU B 2 9 ? 23.183 -0.810 -1.725 1.00 0.63 65 GLU B C 5
ATOM 6270 O O . GLU B 2 9 ? 23.965 -0.020 -2.251 1.00 0.71 65 GLU B O 5
ATOM 6282 N N . PHE B 2 10 ? 21.931 -0.506 -1.399 1.00 0.53 66 PHE B N 5
ATOM 6283 C CA . PHE B 2 10 ? 21.329 0.795 -1.660 1.00 0.49 66 PHE B CA 5
ATOM 6284 C C . PHE B 2 10 ? 22.122 1.928 -1.011 1.00 0.60 66 PHE B C 5
ATOM 6285 O O . PHE B 2 10 ? 22.786 2.701 -1.707 1.00 0.71 66 PHE B O 5
ATOM 6302 N N . LEU B 2 11 ? 22.082 2.025 0.316 1.00 0.64 67 LEU B N 5
ATOM 6303 C CA . LEU B 2 11 ? 22.710 3.167 0.981 1.00 0.76 67 LEU B CA 5
ATOM 6304 C C . LEU B 2 11 ? 24.236 3.087 0.981 1.00 0.87 67 LEU B C 5
ATOM 6305 O O . LEU B 2 11 ? 24.892 4.108 1.148 1.00 1.01 67 LEU B O 5
ATOM 6321 N N . GLN B 2 12 ? 24.807 1.892 0.820 1.00 0.87 68 GLN B N 5
ATOM 6322 C CA . GLN B 2 12 ? 26.261 1.781 0.685 1.00 1.00 68 GLN B CA 5
ATOM 6323 C C . GLN B 2 12 ? 26.722 2.345 -0.653 1.00 1.06 68 GLN B C 5
ATOM 6324 O O . GLN B 2 12 ? 27.683 3.112 -0.717 1.00 1.23 68 GLN B O 5
ATOM 6338 N N . ASP B 2 13 ? 26.026 1.977 -1.722 1.00 1.01 69 ASP B N 5
ATOM 6339 C CA . ASP B 2 13 ? 26.384 2.444 -3.054 1.00 1.19 69 ASP B CA 5
ATOM 6340 C C . ASP B 2 13 ? 26.091 3.929 -3.188 1.00 1.35 69 ASP B C 5
ATOM 6341 O O . ASP B 2 13 ? 26.815 4.665 -3.856 1.00 1.63 69 ASP B O 5
ATOM 6350 N N . GLN B 2 14 ? 25.034 4.369 -2.524 1.00 1.32 70 GLN B N 5
ATOM 6351 C CA . GLN B 2 14 ? 24.646 5.768 -2.553 1.00 1.64 70 GLN B CA 5
ATOM 6352 C C . GLN B 2 14 ? 25.159 6.489 -1.304 1.00 2.00 70 GLN B C 5
ATOM 6353 O O . GLN B 2 14 ? 24.638 7.532 -0.909 1.00 2.48 70 GLN B O 5
ATOM 6367 N N . ASN B 2 15 ? 26.190 5.927 -0.687 1.00 2.07 71 ASN B N 5
ATOM 6368 C CA . ASN B 2 15 ? 26.805 6.542 0.484 1.00 2.66 71 ASN B CA 5
ATOM 6369 C C . ASN B 2 15 ? 27.727 7.669 0.048 1.00 2.83 71 ASN B C 5
ATOM 6370 O O . ASN B 2 15 ? 27.533 8.826 0.422 1.00 3.47 71 ASN B O 5
ATOM 6381 N N . GLY A 1 1 ? -9.728 -19.613 -2.644 1.00 13.73 12 GLY A N 6
ATOM 6382 C CA . GLY A 1 1 ? -10.983 -19.846 -1.892 1.00 13.35 12 GLY A CA 6
ATOM 6383 C C . GLY A 1 1 ? -10.790 -19.680 -0.401 1.00 12.90 12 GLY A C 6
ATOM 6384 O O . GLY A 1 1 ? -9.710 -19.297 0.052 1.00 12.88 12 GLY A O 6
ATOM 6390 N N . ALA A 1 2 ? -11.836 -19.962 0.363 1.00 12.72 13 ALA A N 6
ATOM 6391 C CA . ALA A 1 2 ? -11.785 -19.839 1.813 1.00 12.50 13 ALA A CA 6
ATOM 6392 C C . ALA A 1 2 ? -10.853 -20.881 2.418 1.00 12.15 13 ALA A C 6
ATOM 6393 O O . ALA A 1 2 ? -11.173 -22.072 2.453 1.00 12.34 13 ALA A O 6
ATOM 6400 N N . MET A 1 3 ? -9.694 -20.432 2.873 1.00 11.84 14 MET A N 6
ATOM 6401 C CA . MET A 1 3 ? -8.715 -21.316 3.486 1.00 11.71 14 MET A CA 6
ATOM 6402 C C . MET A 1 3 ? -7.953 -20.574 4.578 1.00 11.28 14 MET A C 6
ATOM 6403 O O . MET A 1 3 ? -7.926 -20.997 5.733 1.00 11.28 14 MET A O 6
ATOM 6417 N N . ALA A 1 4 ? -7.348 -19.457 4.206 1.00 11.15 15 ALA A N 6
ATOM 6418 C CA . ALA A 1 4 ? -6.645 -18.613 5.162 1.00 10.97 15 ALA A CA 6
ATOM 6419 C C . ALA A 1 4 ? -7.594 -17.570 5.724 1.00 10.34 15 ALA A C 6
ATOM 6420 O O . ALA A 1 4 ? -7.629 -17.322 6.932 1.00 10.56 15 ALA A O 6
ATOM 6427 N N . THR A 1 5 ? -8.352 -16.955 4.831 1.00 9.75 16 THR A N 6
ATOM 6428 C CA . THR A 1 5 ? -9.358 -15.976 5.205 1.00 9.29 16 THR A CA 6
ATOM 6429 C C . THR A 1 5 ? -10.452 -15.926 4.143 1.00 8.86 16 THR A C 6
ATOM 6430 O O . THR A 1 5 ? -10.182 -15.609 2.983 1.00 8.68 16 THR A O 6
ATOM 6441 N N . PRO A 1 6 ? -11.690 -16.276 4.514 1.00 8.97 17 PRO A N 6
ATOM 6442 C CA . PRO A 1 6 ? -12.839 -16.210 3.610 1.00 8.90 17 PRO A CA 6
ATOM 6443 C C . PRO A 1 6 ? -13.204 -14.768 3.277 1.00 8.48 17 PRO A C 6
ATOM 6444 O O . PRO A 1 6 ? -13.818 -14.070 4.084 1.00 8.81 17 PRO A O 6
ATOM 6455 N N . GLY A 1 7 ? -12.797 -14.323 2.101 1.00 8.03 18 GLY A N 6
ATOM 6456 C CA . GLY A 1 7 ? -13.026 -12.951 1.704 1.00 7.87 18 GLY A CA 6
ATOM 6457 C C . GLY A 1 7 ? -11.728 -12.254 1.370 1.00 7.31 18 GLY A C 6
ATOM 6458 O O . GLY A 1 7 ? -11.400 -12.067 0.199 1.00 7.31 18 GLY A O 6
ATOM 6462 N N . SER A 1 8 ? -10.980 -11.884 2.400 1.00 7.17 19 SER A N 6
ATOM 6463 C CA . SER A 1 8 ? -9.666 -11.292 2.206 1.00 6.99 19 SER A CA 6
ATOM 6464 C C . SER A 1 8 ? -8.647 -12.386 1.905 1.00 6.42 19 SER A C 6
ATOM 6465 O O . SER A 1 8 ? -8.105 -13.017 2.813 1.00 6.62 19 SER A O 6
ATOM 6473 N N . GLU A 1 9 ? -8.405 -12.622 0.626 1.00 6.06 20 GLU A N 6
ATOM 6474 C CA . GLU A 1 9 ? -7.524 -13.695 0.207 1.00 5.83 20 GLU A CA 6
ATOM 6475 C C . GLU A 1 9 ? -6.310 -13.131 -0.514 1.00 5.25 20 GLU A C 6
ATOM 6476 O O . GLU A 1 9 ? -6.438 -12.377 -1.480 1.00 5.55 20 GLU A O 6
ATOM 6488 N N . ASN A 1 10 ? -5.137 -13.502 -0.037 1.00 4.81 21 ASN A N 6
ATOM 6489 C CA . ASN A 1 10 ? -3.891 -13.008 -0.593 1.00 4.60 21 ASN A CA 6
ATOM 6490 C C . ASN A 1 10 ? -3.264 -14.062 -1.495 1.00 3.95 21 ASN A C 6
ATOM 6491 O O . ASN A 1 10 ? -2.592 -14.980 -1.026 1.00 4.31 21 ASN A O 6
ATOM 6502 N N . VAL A 1 11 ? -3.518 -13.938 -2.787 1.00 3.50 22 VAL A N 6
ATOM 6503 C CA . VAL A 1 11 ? -2.986 -14.873 -3.765 1.00 3.36 22 VAL A CA 6
ATOM 6504 C C . VAL A 1 11 ? -1.763 -14.268 -4.435 1.00 2.73 22 VAL A C 6
ATOM 6505 O O . VAL A 1 11 ? -0.725 -14.916 -4.583 1.00 3.02 22 VAL A O 6
ATOM 6518 N N . LEU A 1 12 ? -1.896 -13.013 -4.829 1.00 2.38 23 LEU A N 6
ATOM 6519 C CA . LEU A 1 12 ? -0.793 -12.273 -5.408 1.00 1.99 23 LEU A CA 6
ATOM 6520 C C . LEU A 1 12 ? -0.335 -11.232 -4.395 1.00 1.47 23 LEU A C 6
ATOM 6521 O O . LEU A 1 12 ? -1.075 -10.301 -4.079 1.00 1.65 23 LEU A O 6
ATOM 6537 N N . PRO A 1 13 ? 0.883 -11.387 -3.863 1.00 1.41 24 PRO A N 6
ATOM 6538 C CA . PRO A 1 13 ? 1.397 -10.537 -2.785 1.00 1.42 24 PRO A CA 6
ATOM 6539 C C . PRO A 1 13 ? 1.795 -9.133 -3.246 1.00 1.01 24 PRO A C 6
ATOM 6540 O O . PRO A 1 13 ? 2.924 -8.694 -3.024 1.00 1.47 24 PRO A O 6
ATOM 6551 N N . ARG A 1 14 ? 0.855 -8.421 -3.855 1.00 0.54 25 ARG A N 6
ATOM 6552 C CA . ARG A 1 14 ? 1.082 -7.041 -4.265 1.00 0.12 25 ARG A CA 6
ATOM 6553 C C . ARG A 1 14 ? 1.108 -6.138 -3.036 1.00 0.03 25 ARG A C 6
ATOM 6554 O O . ARG A 1 14 ? 2.059 -5.390 -2.819 1.00 0.07 25 ARG A O 6
ATOM 6575 N N . GLU A 1 15 ? 0.064 -6.247 -2.223 1.00 0.00 26 GLU A N 6
ATOM 6576 C CA . GLU A 1 15 ? -0.045 -5.476 -0.960 1.00 0.00 26 GLU A CA 6
ATOM 6577 C C . GLU A 1 15 ? 1.118 -5.773 -0.002 1.00 0.00 26 GLU A C 6
ATOM 6578 O O . GLU A 1 15 ? 1.728 -4.839 0.518 1.00 0.00 26 GLU A O 6
ATOM 6590 N N . PRO A 1 16 ? 1.442 -7.069 0.245 1.00 0.00 27 PRO A N 6
ATOM 6591 C CA . PRO A 1 16 ? 2.560 -7.409 1.138 1.00 0.00 27 PRO A CA 6
ATOM 6592 C C . PRO A 1 16 ? 3.887 -6.841 0.560 1.00 0.00 27 PRO A C 6
ATOM 6593 O O . PRO A 1 16 ? 4.757 -6.436 1.323 1.00 0.00 27 PRO A O 6
ATOM 6604 N N . LEU A 1 17 ? 4.025 -6.816 -0.773 1.00 0.00 28 LEU A N 6
ATOM 6605 C CA . LEU A 1 17 ? 5.239 -6.280 -1.427 1.00 0.00 28 LEU A CA 6
ATOM 6606 C C . LEU A 1 17 ? 5.258 -4.744 -1.199 1.00 0.00 28 LEU A C 6
ATOM 6607 O O . LEU A 1 17 ? 6.283 -4.183 -0.820 1.00 0.00 28 LEU A O 6
ATOM 6623 N N . ILE A 1 18 ? 4.117 -4.085 -1.428 1.00 0.01 29 ILE A N 6
ATOM 6624 C CA . ILE A 1 18 ? 4.002 -2.631 -1.223 1.00 0.01 29 ILE A CA 6
ATOM 6625 C C . ILE A 1 18 ? 4.325 -2.367 0.274 1.00 0.00 29 ILE A C 6
ATOM 6626 O O . ILE A 1 18 ? 5.051 -1.433 0.594 1.00 0.00 29 ILE A O 6
ATOM 6642 N N . ALA A 1 19 ? 3.785 -3.199 1.173 1.00 0.00 30 ALA A N 6
ATOM 6643 C CA . ALA A 1 19 ? 4.037 -3.052 2.618 1.00 0.00 30 ALA A CA 6
ATOM 6644 C C . ALA A 1 19 ? 5.562 -3.132 2.879 1.00 0.00 30 ALA A C 6
ATOM 6645 O O . ALA A 1 19 ? 6.095 -2.371 3.679 1.00 0.00 30 ALA A O 6
ATOM 6652 N N . THR A 1 20 ? 6.248 -4.052 2.195 1.00 0.00 31 THR A N 6
ATOM 6653 C CA . THR A 1 20 ? 7.701 -4.219 2.345 1.00 0.00 31 THR A CA 6
ATOM 6654 C C . THR A 1 20 ? 8.402 -2.938 1.839 1.00 0.00 31 THR A C 6
ATOM 6655 O O . THR A 1 20 ? 9.347 -2.449 2.462 1.00 0.00 31 THR A O 6
ATOM 6666 N N . ALA A 1 21 ? 7.920 -2.405 0.711 1.00 0.00 32 ALA A N 6
ATOM 6667 C CA . ALA A 1 21 ? 8.473 -1.180 0.115 1.00 0.00 32 ALA A CA 6
ATOM 6668 C C . ALA A 1 21 ? 8.275 0.009 1.084 1.00 0.00 32 ALA A C 6
ATOM 6669 O O . ALA A 1 21 ? 9.124 0.892 1.151 1.00 0.00 32 ALA A O 6
ATOM 6676 N N . VAL A 1 22 ? 7.161 0.022 1.823 1.00 0.00 33 VAL A N 6
ATOM 6677 C CA . VAL A 1 22 ? 6.889 1.094 2.783 1.00 0.00 33 VAL A CA 6
ATOM 6678 C C . VAL A 1 22 ? 7.981 1.043 3.892 1.00 0.00 33 VAL A C 6
ATOM 6679 O O . VAL A 1 22 ? 8.516 2.082 4.285 1.00 0.00 33 VAL A O 6
ATOM 6692 N N . LYS A 1 23 ? 8.299 -0.165 4.375 1.00 0.00 34 LYS A N 6
ATOM 6693 C CA . LYS A 1 23 ? 9.319 -0.367 5.432 1.00 0.00 34 LYS A CA 6
ATOM 6694 C C . LYS A 1 23 ? 10.671 0.110 4.922 1.00 0.00 34 LYS A C 6
ATOM 6695 O O . LYS A 1 23 ? 11.434 0.757 5.645 1.00 0.00 34 LYS A O 6
ATOM 6714 N N . PHE A 1 24 ? 10.949 -0.221 3.662 1.00 0.00 35 PHE A N 6
ATOM 6715 C CA . PHE A 1 24 ? 12.185 0.167 2.998 1.00 0.00 35 PHE A CA 6
ATOM 6716 C C . PHE A 1 24 ? 12.263 1.718 2.992 1.00 0.00 35 PHE A C 6
ATOM 6717 O O . PHE A 1 24 ? 13.262 2.292 3.424 1.00 0.00 35 PHE A O 6
ATOM 6734 N N . LEU A 1 25 ? 11.203 2.375 2.508 1.00 0.00 36 LEU A N 6
ATOM 6735 C CA . LEU A 1 25 ? 11.138 3.845 2.433 1.00 0.00 36 LEU A CA 6
ATOM 6736 C C . LEU A 1 25 ? 11.176 4.556 3.780 1.00 0.00 36 LEU A C 6
ATOM 6737 O O . LEU A 1 25 ? 11.541 5.732 3.853 1.00 0.00 36 LEU A O 6
ATOM 6753 N N . GLN A 1 26 ? 10.799 3.851 4.840 1.00 0.00 37 GLN A N 6
ATOM 6754 C CA . GLN A 1 26 ? 10.804 4.430 6.185 1.00 0.00 37 GLN A CA 6
ATOM 6755 C C . GLN A 1 26 ? 12.160 4.236 6.893 1.00 0.00 37 GLN A C 6
ATOM 6756 O O . GLN A 1 26 ? 12.401 4.823 7.956 1.00 0.00 37 GLN A O 6
ATOM 6770 N N . ASN A 1 27 ? 13.034 3.420 6.301 1.00 0.00 38 ASN A N 6
ATOM 6771 C CA . ASN A 1 27 ? 14.366 3.137 6.872 1.00 0.00 38 ASN A CA 6
ATOM 6772 C C . ASN A 1 27 ? 15.243 4.375 6.895 1.00 0.00 38 ASN A C 6
ATOM 6773 O O . ASN A 1 27 ? 15.327 5.095 5.902 1.00 0.00 38 ASN A O 6
ATOM 6784 N N . SER A 1 28 ? 15.892 4.619 8.029 1.00 0.00 39 SER A N 6
ATOM 6785 C CA . SER A 1 28 ? 16.762 5.790 8.204 1.00 0.00 39 SER A CA 6
ATOM 6786 C C . SER A 1 28 ? 17.855 5.966 7.172 1.00 0.00 39 SER A C 6
ATOM 6787 O O . SER A 1 28 ? 18.055 7.073 6.660 1.00 0.00 39 SER A O 6
ATOM 6795 N N . ARG A 1 29 ? 18.565 4.883 6.869 1.00 0.00 40 ARG A N 6
ATOM 6796 C CA . ARG A 1 29 ? 19.645 4.924 5.883 1.00 0.00 40 ARG A CA 6
ATOM 6797 C C . ARG A 1 29 ? 19.072 5.182 4.492 1.00 0.00 40 ARG A C 6
ATOM 6798 O O . ARG A 1 29 ? 19.623 5.963 3.720 1.00 0.00 40 ARG A O 6
ATOM 6819 N N . VAL A 1 30 ? 17.960 4.517 4.183 1.00 0.00 41 VAL A N 6
ATOM 6820 C CA . VAL A 1 30 ? 17.307 4.666 2.889 1.00 0.00 41 VAL A CA 6
ATOM 6821 C C . VAL A 1 30 ? 16.862 6.104 2.635 1.00 0.00 41 VAL A C 6
ATOM 6822 O O . VAL A 1 30 ? 17.041 6.627 1.534 1.00 0.00 41 VAL A O 6
ATOM 6835 N N . ARG A 1 31 ? 16.288 6.740 3.655 1.00 0.00 42 ARG A N 6
ATOM 6836 C CA . ARG A 1 31 ? 15.811 8.124 3.543 1.00 0.00 42 ARG A CA 6
ATOM 6837 C C . ARG A 1 31 ? 16.913 9.133 3.250 1.00 0.00 42 ARG A C 6
ATOM 6838 O O . ARG A 1 31 ? 16.631 10.265 2.848 1.00 0.00 42 ARG A O 6
ATOM 6859 N N . GLN A 1 32 ? 18.162 8.723 3.450 1.00 0.00 43 GLN A N 6
ATOM 6860 C CA . GLN A 1 32 ? 19.301 9.597 3.203 1.00 0.00 43 GLN A CA 6
ATOM 6861 C C . GLN A 1 32 ? 19.651 9.680 1.718 1.00 0.00 43 GLN A C 6
ATOM 6862 O O . GLN A 1 32 ? 20.324 10.618 1.280 1.00 0.00 43 GLN A O 6
ATOM 6876 N N . SER A 1 33 ? 19.194 8.698 0.950 1.00 0.00 44 SER A N 6
ATOM 6877 C CA . SER A 1 33 ? 19.471 8.665 -0.476 1.00 0.00 44 SER A CA 6
ATOM 6878 C C . SER A 1 33 ? 18.526 9.547 -1.272 1.00 0.00 44 SER A C 6
ATOM 6879 O O . SER A 1 33 ? 17.391 9.779 -0.844 1.00 0.00 44 SER A O 6
ATOM 6887 N N . PRO A 1 34 ? 18.975 10.057 -2.440 1.00 0.00 45 PRO A N 6
ATOM 6888 C CA . PRO A 1 34 ? 18.121 10.903 -3.262 1.00 0.00 45 PRO A CA 6
ATOM 6889 C C . PRO A 1 34 ? 16.835 10.162 -3.644 1.00 0.00 45 PRO A C 6
ATOM 6890 O O . PRO A 1 34 ? 16.838 8.936 -3.803 1.00 0.00 45 PRO A O 6
ATOM 6901 N N . LEU A 1 35 ? 15.749 10.913 -3.786 1.00 0.00 46 LEU A N 6
ATOM 6902 C CA . LEU A 1 35 ? 14.465 10.343 -4.151 1.00 0.00 46 LEU A CA 6
ATOM 6903 C C . LEU A 1 35 ? 14.557 9.406 -5.367 1.00 0.00 46 LEU A C 6
ATOM 6904 O O . LEU A 1 35 ? 14.077 8.270 -5.306 1.00 0.00 46 LEU A O 6
ATOM 6920 N N . ALA A 1 36 ? 15.168 9.880 -6.456 1.00 0.00 47 ALA A N 6
ATOM 6921 C CA . ALA A 1 36 ? 15.315 9.084 -7.684 1.00 0.00 47 ALA A CA 6
ATOM 6922 C C . ALA A 1 36 ? 15.965 7.734 -7.429 1.00 0.00 47 ALA A C 6
ATOM 6923 O O . ALA A 1 36 ? 15.614 6.732 -8.062 1.00 0.00 47 ALA A O 6
ATOM 6930 N N . THR A 1 37 ? 16.916 7.731 -6.493 1.00 0.00 48 THR A N 6
ATOM 6931 C CA . THR A 1 37 ? 17.672 6.528 -6.091 1.00 0.00 48 THR A CA 6
ATOM 6932 C C . THR A 1 37 ? 16.740 5.527 -5.403 1.00 0.00 48 THR A C 6
ATOM 6933 O O . THR A 1 37 ? 16.797 4.331 -5.685 1.00 0.00 48 THR A O 6
ATOM 6944 N N . ARG A 1 38 ? 15.884 6.030 -4.506 1.00 0.00 49 ARG A N 6
ATOM 6945 C CA . ARG A 1 38 ? 14.919 5.194 -3.777 1.00 0.00 49 ARG A CA 6
ATOM 6946 C C . ARG A 1 38 ? 13.904 4.581 -4.773 1.00 0.00 49 ARG A C 6
ATOM 6947 O O . ARG A 1 38 ? 13.604 3.387 -4.702 1.00 0.00 49 ARG A O 6
ATOM 6968 N N . ARG A 1 39 ? 13.384 5.392 -5.694 1.00 0.00 50 ARG A N 6
ATOM 6969 C CA . ARG A 1 39 ? 12.424 4.896 -6.678 1.00 0.00 50 ARG A CA 6
ATOM 6970 C C . ARG A 1 39 ? 13.081 3.841 -7.585 1.00 0.00 50 ARG A C 6
ATOM 6971 O O . ARG A 1 39 ? 12.506 2.779 -7.823 1.00 0.00 50 ARG A O 6
ATOM 6992 N N . ALA A 1 40 ? 14.283 4.149 -8.080 1.00 0.00 51 ALA A N 6
ATOM 6993 C CA . ALA A 1 40 ? 15.020 3.234 -8.959 1.00 0.00 51 ALA A CA 6
ATOM 6994 C C . ALA A 1 40 ? 15.344 1.921 -8.253 1.00 0.00 51 ALA A C 6
ATOM 6995 O O . ALA A 1 40 ? 15.298 0.855 -8.874 1.00 0.00 51 ALA A O 6
ATOM 7002 N N . PHE A 1 41 ? 15.673 2.000 -6.953 1.00 0.00 52 PHE A N 6
ATOM 7003 C CA . PHE A 1 41 ? 15.993 0.787 -6.199 1.00 0.00 52 PHE A CA 6
ATOM 7004 C C . PHE A 1 41 ? 14.748 -0.112 -6.201 1.00 0.00 52 PHE A C 6
ATOM 7005 O O . PHE A 1 41 ? 14.844 -1.312 -6.465 1.00 0.00 52 PHE A O 6
ATOM 7022 N N . LEU A 1 42 ? 13.584 0.474 -5.915 1.00 0.00 53 LEU A N 6
ATOM 7023 C CA . LEU A 1 42 ? 12.320 -0.273 -5.893 1.00 0.00 53 LEU A CA 6
ATOM 7024 C C . LEU A 1 42 ? 11.989 -0.851 -7.289 1.00 0.00 53 LEU A C 6
ATOM 7025 O O . LEU A 1 42 ? 11.458 -1.963 -7.395 1.00 0.00 53 LEU A O 6
ATOM 7041 N N . LYS A 1 43 ? 12.304 -0.099 -8.347 1.00 0.00 54 LYS A N 6
ATOM 7042 C CA . LYS A 1 43 ? 12.044 -0.556 -9.707 1.00 0.00 54 LYS A CA 6
ATOM 7043 C C . LYS A 1 43 ? 12.908 -1.804 -10.006 1.00 0.00 54 LYS A C 6
ATOM 7044 O O . LYS A 1 43 ? 12.415 -2.767 -10.591 1.00 0.00 54 LYS A O 6
ATOM 7063 N N . LYS A 1 44 ? 14.183 -1.789 -9.602 1.00 0.00 55 LYS A N 6
ATOM 7064 C CA . LYS A 1 44 ? 15.078 -2.938 -9.846 1.00 0.00 55 LYS A CA 6
ATOM 7065 C C . LYS A 1 44 ? 14.634 -4.162 -9.049 1.00 0.00 55 LYS A C 6
ATOM 7066 O O . LYS A 1 44 ? 14.998 -5.291 -9.375 1.00 0.00 55 LYS A O 6
ATOM 7085 N N . LYS A 1 45 ? 13.843 -3.917 -8.005 1.00 0.00 56 LYS A N 6
ATOM 7086 C CA . LYS A 1 45 ? 13.306 -4.971 -7.144 1.00 0.00 56 LYS A CA 6
ATOM 7087 C C . LYS A 1 45 ? 12.034 -5.573 -7.797 1.00 0.00 56 LYS A C 6
ATOM 7088 O O . LYS A 1 45 ? 11.497 -6.573 -7.307 1.00 0.00 56 LYS A O 6
ATOM 7107 N N . GLY A 1 46 ? 11.571 -4.955 -8.882 1.00 0.00 57 GLY A N 6
ATOM 7108 C CA . GLY A 1 46 ? 10.386 -5.443 -9.572 1.00 0.00 57 GLY A CA 6
ATOM 7109 C C . GLY A 1 46 ? 9.079 -4.713 -9.350 1.00 0.00 57 GLY A C 6
ATOM 7110 O O . GLY A 1 46 ? 8.049 -5.153 -9.863 1.00 0.00 57 GLY A O 6
ATOM 7114 N N . LEU A 1 47 ? 9.090 -3.614 -8.602 1.00 0.00 58 LEU A N 6
ATOM 7115 C CA . LEU A 1 47 ? 7.858 -2.874 -8.376 1.00 0.00 58 LEU A CA 6
ATOM 7116 C C . LEU A 1 47 ? 7.637 -1.920 -9.577 1.00 0.00 58 LEU A C 6
ATOM 7117 O O . LEU A 1 47 ? 8.592 -1.470 -10.213 1.00 0.00 58 LEU A O 6
ATOM 7133 N N . THR A 1 48 ? 6.383 -1.624 -9.881 1.00 0.00 59 THR A N 6
ATOM 7134 C CA . THR A 1 48 ? 6.073 -0.728 -10.984 1.00 0.00 59 THR A CA 6
ATOM 7135 C C . THR A 1 48 ? 5.926 0.683 -10.359 1.00 0.00 59 THR A C 6
ATOM 7136 O O . THR A 1 48 ? 5.822 0.816 -9.134 1.00 0.00 59 THR A O 6
ATOM 7147 N N . ASP A 1 49 ? 5.919 1.721 -11.190 1.00 0.00 60 ASP A N 6
ATOM 7148 C CA . ASP A 1 49 ? 5.776 3.095 -10.694 1.00 0.00 60 ASP A CA 6
ATOM 7149 C C . ASP A 1 49 ? 4.451 3.247 -9.917 1.00 0.00 60 ASP A C 6
ATOM 7150 O O . ASP A 1 49 ? 4.388 3.977 -8.937 1.00 0.00 60 ASP A O 6
ATOM 7159 N N . GLU A 1 50 ? 3.411 2.549 -10.372 1.00 0.00 61 GLU A N 6
ATOM 7160 C CA . GLU A 1 50 ? 2.090 2.585 -9.735 1.00 0.00 61 GLU A CA 6
ATOM 7161 C C . GLU A 1 50 ? 2.210 2.074 -8.285 1.00 0.00 61 GLU A C 6
ATOM 7162 O O . GLU A 1 50 ? 1.664 2.669 -7.349 1.00 0.00 61 GLU A O 6
ATOM 7174 N N . GLU A 1 51 ? 2.932 0.970 -8.115 1.00 0.00 62 GLU A N 6
ATOM 7175 C CA . GLU A 1 51 ? 3.146 0.351 -6.796 1.00 0.00 62 GLU A CA 6
ATOM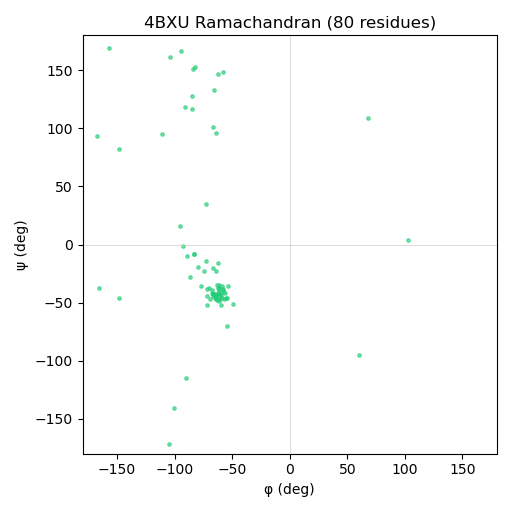 7176 C C . GLU A 1 51 ? 4.059 1.211 -5.913 1.00 0.00 62 GLU A C 6
ATOM 7177 O O . GLU A 1 51 ? 3.849 1.313 -4.703 1.00 0.00 62 GLU A O 6
ATOM 7189 N N . ILE A 1 52 ? 5.067 1.826 -6.526 1.00 0.00 63 ILE A N 6
ATOM 7190 C CA . ILE A 1 52 ? 6.010 2.688 -5.805 1.00 0.00 63 ILE A CA 6
ATOM 7191 C C . ILE A 1 52 ? 5.259 3.933 -5.295 1.00 0.00 63 ILE A C 6
ATOM 7192 O O . ILE A 1 52 ? 5.463 4.355 -4.158 1.00 0.00 63 ILE A O 6
ATOM 7208 N N . ASP A 1 53 ? 4.399 4.506 -6.142 1.00 0.00 64 ASP A N 6
ATOM 7209 C CA . ASP A 1 53 ? 3.611 5.693 -5.776 1.00 0.00 64 ASP A CA 6
ATOM 7210 C C . ASP A 1 53 ? 2.767 5.325 -4.543 1.00 0.00 64 ASP A C 6
ATOM 7211 O O . ASP A 1 53 ? 2.707 6.090 -3.588 1.00 0.00 64 ASP A O 6
ATOM 7220 N N . MET A 1 54 ? 2.125 4.148 -4.579 1.00 0.00 65 MET A N 6
ATOM 7221 C CA . MET A 1 54 ? 1.288 3.665 -3.459 1.00 0.00 65 MET A CA 6
ATOM 7222 C C . MET A 1 54 ? 2.145 3.503 -2.178 1.00 0.00 65 MET A C 6
ATOM 7223 O O . MET A 1 54 ? 1.687 3.820 -1.075 1.00 0.00 65 MET A O 6
ATOM 7237 N N . ALA A 1 55 ? 3.377 3.011 -2.331 1.00 0.00 66 ALA A N 6
ATOM 7238 C CA . ALA A 1 55 ? 4.289 2.826 -1.192 1.00 0.00 66 ALA A CA 6
ATOM 7239 C C . ALA A 1 55 ? 4.582 4.218 -0.575 1.00 0.00 66 ALA A C 6
ATOM 7240 O O . ALA A 1 55 ? 4.496 4.391 0.649 1.00 0.00 66 ALA A O 6
ATOM 7247 N N . PHE A 1 56 ? 4.921 5.201 -1.418 1.00 0.00 67 PHE A N 6
ATOM 7248 C CA . PHE A 1 56 ? 5.206 6.548 -0.925 1.00 0.00 67 PHE A CA 6
ATOM 7249 C C . PHE A 1 56 ? 3.954 7.123 -0.242 1.00 0.00 67 PHE A C 6
ATOM 7250 O O . PHE A 1 56 ? 4.049 7.754 0.808 1.00 0.00 67 PHE A O 6
ATOM 7267 N N . GLN A 1 57 ? 2.788 6.894 -0.844 1.00 0.00 68 GLN A N 6
ATOM 7268 C CA . GLN A 1 57 ? 1.539 7.393 -0.287 1.00 0.00 68 GLN A CA 6
ATOM 7269 C C . GLN A 1 57 ? 1.276 6.880 1.129 1.00 0.00 68 GLN A C 6
ATOM 7270 O O . GLN A 1 57 ? 0.769 7.616 1.982 1.00 0.00 68 GLN A O 6
ATOM 7284 N N . GLN A 1 58 ? 1.623 5.620 1.369 1.00 0.00 69 GLN A N 6
ATOM 7285 C CA . GLN A 1 58 ? 1.408 5.014 2.683 1.00 0.00 69 GLN A CA 6
ATOM 7286 C C . GLN A 1 58 ? 2.559 5.101 3.662 1.00 0.00 69 GLN A C 6
ATOM 7287 O O . GLN A 1 58 ? 2.438 4.635 4.798 1.00 0.00 69 GLN A O 6
ATOM 7301 N N . SER A 1 59 ? 3.666 5.694 3.225 1.00 0.00 70 SER A N 6
ATOM 7302 C CA . SER A 1 59 ? 4.876 5.843 4.043 1.00 0.00 70 SER A CA 6
ATOM 7303 C C . SER A 1 59 ? 4.817 6.857 5.154 1.00 0.00 70 SER A C 6
ATOM 7304 O O . SER A 1 59 ? 5.678 6.870 6.046 1.00 0.00 70 SER A O 6
ATOM 7312 N N . GLY A 1 60 ? 3.781 7.682 5.129 1.00 0.04 71 GLY A N 6
ATOM 7313 C CA . GLY A 1 60 ? 3.622 8.714 6.131 1.00 0.08 71 GLY A CA 6
ATOM 7314 C C . GLY A 1 60 ? 2.692 9.809 5.664 1.00 0.99 71 GLY A C 6
ATOM 7315 O O . GLY A 1 60 ? 2.155 10.569 6.473 1.00 1.78 71 GLY A O 6
ATOM 7319 N N . THR A 1 61 ? 2.508 9.893 4.352 1.00 1.70 72 THR A N 6
ATOM 7320 C CA . THR A 1 61 ? 1.616 10.874 3.759 1.00 2.54 72 THR A CA 6
ATOM 7321 C C . THR A 1 61 ? 0.158 10.582 4.119 1.00 2.86 72 THR A C 6
ATOM 7322 O O . THR A 1 61 ? -0.539 11.433 4.673 1.00 3.42 72 THR A O 6
ATOM 7333 N N . ALA A 1 62 ? -0.294 9.376 3.803 1.00 3.18 73 ALA A N 6
ATOM 7334 C CA . ALA A 1 62 ? -1.654 8.965 4.113 1.00 4.02 73 ALA A CA 6
ATOM 7335 C C . ALA A 1 62 ? -1.665 7.952 5.249 1.00 4.49 73 ALA A C 6
ATOM 7336 O O . ALA A 1 62 ? -1.287 6.794 5.064 1.00 5.04 73 ALA A O 6
ATOM 7343 N N . ALA A 1 63 ? -2.092 8.393 6.421 1.00 4.74 74 ALA A N 6
ATOM 7344 C CA . ALA A 1 63 ? -2.139 7.534 7.592 1.00 5.57 74 ALA A CA 6
ATOM 7345 C C . ALA A 1 63 ? -3.312 7.910 8.488 1.00 5.97 74 ALA A C 6
ATOM 7346 O O . ALA A 1 63 ? -3.277 8.929 9.180 1.00 6.51 74 ALA A O 6
ATOM 7353 N N . ASP A 1 64 ? -4.353 7.087 8.457 1.00 6.06 75 ASP A N 6
ATOM 7354 C CA . ASP A 1 64 ? -5.543 7.319 9.271 1.00 6.75 75 ASP A CA 6
ATOM 7355 C C . ASP A 1 64 ? -5.195 7.243 10.746 1.00 6.91 75 ASP A C 6
ATOM 7356 O O . ASP A 1 64 ? -5.450 8.177 11.509 1.00 7.29 75 ASP A O 6
ATOM 7365 N N . GLU A 1 65 ? -4.614 6.122 11.132 1.00 6.88 76 GLU A N 6
ATOM 7366 C CA . GLU A 1 65 ? -4.187 5.892 12.498 1.00 7.22 76 GLU A CA 6
ATOM 7367 C C . GLU A 1 65 ? -2.769 5.340 12.498 1.00 7.26 76 GLU A C 6
ATOM 7368 O O . GLU A 1 65 ? -2.566 4.155 12.240 1.00 7.31 76 GLU A O 6
ATOM 7380 N N . PRO A 1 66 ? -1.776 6.204 12.759 1.00 7.55 77 PRO A N 6
ATOM 7381 C CA . PRO A 1 66 ? -0.357 5.832 12.731 1.00 7.91 77 PRO A CA 6
ATOM 7382 C C . PRO A 1 66 ? -0.068 4.535 13.479 1.00 8.21 77 PRO A C 6
ATOM 7383 O O . PRO A 1 66 ? -0.262 4.447 14.693 1.00 8.55 77 PRO A O 6
ATOM 7394 N N . SER A 1 67 ? 0.376 3.528 12.744 1.00 8.33 78 SER A N 6
ATOM 7395 C CA . SER A 1 67 ? 0.692 2.238 13.331 1.00 8.82 78 SER A CA 6
ATOM 7396 C C . SER A 1 67 ? 2.195 2.118 13.548 1.00 8.91 78 SER A C 6
ATOM 7397 O O . SER A 1 67 ? 2.928 1.657 12.675 1.00 9.14 78 SER A O 6
ATOM 7405 N N . SER A 1 68 ? 2.647 2.563 14.707 1.00 8.98 79 SER A N 6
ATOM 7406 C CA . SER A 1 68 ? 4.062 2.566 15.012 1.00 9.32 79 SER A CA 6
ATOM 7407 C C . SER A 1 68 ? 4.443 1.339 15.828 1.00 9.57 79 SER A C 6
ATOM 7408 O O . SER A 1 68 ? 3.971 1.147 16.952 1.00 9.83 79 SER A O 6
ATOM 7416 N N . LEU A 1 69 ? 5.270 0.497 15.235 1.00 9.72 80 LEU A N 6
ATOM 7417 C CA . LEU A 1 69 ? 5.786 -0.681 15.906 1.00 10.17 80 LEU A CA 6
ATOM 7418 C C . LEU A 1 69 ? 7.196 -0.396 16.400 1.00 10.43 80 LEU A C 6
ATOM 7419 O O . LEU A 1 69 ? 7.624 -0.890 17.446 1.00 10.67 80 LEU A O 6
ATOM 7435 N N . ALA B 2 1 ? 13.743 -12.373 1.761 1.00 4.58 57 ALA B N 6
ATOM 7436 C CA . ALA B 2 1 ? 13.376 -11.119 1.127 1.00 4.03 57 ALA B CA 6
ATOM 7437 C C . ALA B 2 1 ? 13.055 -10.070 2.180 1.00 3.47 57 ALA B C 6
ATOM 7438 O O . ALA B 2 1 ? 11.892 -9.811 2.495 1.00 3.63 57 ALA B O 6
ATOM 7445 N N . SER B 2 2 ? 14.103 -9.500 2.749 1.00 3.11 58 SER B N 6
ATOM 7446 C CA . SER B 2 2 ? 13.967 -8.437 3.725 1.00 2.86 58 SER B CA 6
ATOM 7447 C C . SER B 2 2 ? 14.394 -7.105 3.119 1.00 2.31 58 SER B C 6
ATOM 7448 O O . SER B 2 2 ? 14.989 -7.064 2.039 1.00 2.12 58 SER B O 6
ATOM 7456 N N . GLU B 2 3 ? 14.106 -6.021 3.823 1.00 2.30 59 GLU B N 6
ATOM 7457 C CA . GLU B 2 3 ? 14.525 -4.695 3.391 1.00 2.03 59 GLU B CA 6
ATOM 7458 C C . GLU B 2 3 ? 16.020 -4.538 3.599 1.00 1.55 59 GLU B C 6
ATOM 7459 O O . GLU B 2 3 ? 16.644 -3.697 2.980 1.00 1.37 59 GLU B O 6
ATOM 7471 N N . ASP B 2 4 ? 16.578 -5.360 4.481 1.00 1.56 60 ASP B N 6
ATOM 7472 C CA . ASP B 2 4 ? 17.995 -5.288 4.836 1.00 1.43 60 ASP B CA 6
ATOM 7473 C C . ASP B 2 4 ? 18.891 -5.544 3.630 1.00 1.37 60 ASP B C 6
ATOM 7474 O O . ASP B 2 4 ? 19.868 -4.832 3.413 1.00 1.58 60 ASP B O 6
ATOM 7483 N N . GLU B 2 5 ? 18.546 -6.554 2.839 1.00 1.48 61 GLU B N 6
ATOM 7484 C CA . GLU B 2 5 ? 19.345 -6.917 1.677 1.00 1.71 61 GLU B CA 6
ATOM 7485 C C . GLU B 2 5 ? 19.289 -5.788 0.657 1.00 1.43 61 GLU B C 6
ATOM 7486 O O . GLU B 2 5 ? 20.318 -5.351 0.117 1.00 1.58 61 GLU B O 6
ATOM 7498 N N . LEU B 2 6 ? 18.072 -5.301 0.437 1.00 1.21 62 LEU B N 6
ATOM 7499 C CA . LEU B 2 6 ? 17.843 -4.160 -0.430 1.00 0.95 62 LEU B CA 6
ATOM 7500 C C . LEU B 2 6 ? 18.639 -2.975 0.060 1.00 0.74 62 LEU B C 6
ATOM 7501 O O . LEU B 2 6 ? 19.402 -2.370 -0.680 1.00 0.64 62 LEU B O 6
ATOM 7517 N N . VAL B 2 7 ? 18.448 -2.679 1.329 1.00 0.79 63 VAL B N 6
ATOM 7518 C CA . VAL B 2 7 ? 19.059 -1.548 1.980 1.00 0.74 63 VAL B CA 6
ATOM 7519 C C . VAL B 2 7 ? 20.563 -1.548 1.757 1.00 0.69 63 VAL B C 6
ATOM 7520 O O . VAL B 2 7 ? 21.136 -0.559 1.308 1.00 0.64 63 VAL B O 6
ATOM 7533 N N . ALA B 2 8 ? 21.182 -2.683 2.025 1.00 0.78 64 ALA B N 6
ATOM 7534 C CA . ALA B 2 8 ? 22.616 -2.801 1.945 1.00 0.85 64 ALA B CA 6
ATOM 7535 C C . ALA B 2 8 ? 23.095 -2.558 0.525 1.00 0.74 64 ALA B C 6
ATOM 7536 O O . ALA B 2 8 ? 23.936 -1.692 0.294 1.00 0.78 64 ALA B O 6
ATOM 7543 N N . GLU B 2 9 ? 22.517 -3.274 -0.434 1.00 0.70 65 GLU B N 6
ATOM 7544 C CA . GLU B 2 9 ? 22.858 -3.065 -1.838 1.00 0.70 65 GLU B CA 6
ATOM 7545 C C . GLU B 2 9 ? 22.608 -1.607 -2.228 1.00 0.63 65 GLU B C 6
ATOM 7546 O O . GLU B 2 9 ? 23.379 -0.998 -2.974 1.00 0.71 65 GLU B O 6
ATOM 7558 N N . PHE B 2 10 ? 21.538 -1.060 -1.676 1.00 0.53 66 PHE B N 6
ATOM 7559 C CA . PHE B 2 10 ? 21.087 0.292 -1.959 1.00 0.49 66 PHE B CA 6
ATOM 7560 C C . PHE B 2 10 ? 22.163 1.336 -1.642 1.00 0.60 66 PHE B C 6
ATOM 7561 O O . PHE B 2 10 ? 22.789 1.883 -2.555 1.00 0.71 66 PHE B O 6
ATOM 7578 N N . LEU B 2 11 ? 22.415 1.596 -0.360 1.00 0.64 67 LEU B N 6
ATOM 7579 C CA . LEU B 2 11 ? 23.356 2.659 -0.009 1.00 0.76 67 LEU B CA 6
ATOM 7580 C C . LEU B 2 11 ? 24.813 2.263 -0.243 1.00 0.87 67 LEU B C 6
ATOM 7581 O O . LEU B 2 11 ? 25.659 3.138 -0.418 1.00 1.01 67 LEU B O 6
ATOM 7597 N N . GLN B 2 12 ? 25.121 0.965 -0.257 1.00 0.87 68 GLN B N 6
ATOM 7598 C CA . GLN B 2 12 ? 26.495 0.538 -0.517 1.00 1.00 68 GLN B CA 6
ATOM 7599 C C . GLN B 2 12 ? 26.874 0.778 -1.972 1.00 1.06 68 GLN B C 6
ATOM 7600 O O . GLN B 2 12 ? 27.961 1.279 -2.259 1.00 1.23 68 GLN B O 6
ATOM 7614 N N . ASP B 2 13 ? 25.983 0.434 -2.895 1.00 1.01 69 ASP B N 6
ATOM 7615 C CA . ASP B 2 13 ? 26.280 0.603 -4.313 1.00 1.19 69 ASP B CA 6
ATOM 7616 C C . ASP B 2 13 ? 26.151 2.062 -4.723 1.00 1.35 69 ASP B C 6
ATOM 7617 O O . ASP B 2 13 ? 26.906 2.549 -5.565 1.00 1.63 69 ASP B O 6
ATOM 7626 N N . GLN B 2 14 ? 25.202 2.764 -4.114 1.00 1.32 70 GLN B N 6
ATOM 7627 C CA . GLN B 2 14 ? 24.999 4.180 -4.406 1.00 1.64 70 GLN B CA 6
ATOM 7628 C C . GLN B 2 14 ? 26.062 5.039 -3.705 1.00 2.00 70 GLN B C 6
ATOM 7629 O O . GLN B 2 14 ? 26.104 6.258 -3.869 1.00 2.48 70 GLN B O 6
ATOM 7643 N N . ASN B 2 15 ? 26.930 4.392 -2.939 1.00 2.07 71 ASN B N 6
ATOM 7644 C CA . ASN B 2 15 ? 28.019 5.082 -2.254 1.00 2.66 71 ASN B CA 6
ATOM 7645 C C . ASN B 2 15 ? 29.172 5.329 -3.226 1.00 2.83 71 ASN B C 6
ATOM 7646 O O . ASN B 2 15 ? 30.267 4.785 -3.076 1.00 3.47 71 ASN B O 6
ATOM 7657 N N . GLY A 1 1 ? 0.830 -9.293 7.976 1.00 13.73 12 GLY A N 7
ATOM 7658 C CA . GLY A 1 1 ? -0.493 -9.951 8.094 1.00 13.35 12 GLY A CA 7
ATOM 7659 C C . GLY A 1 1 ? -0.369 -11.418 8.441 1.00 12.90 12 GLY A C 7
ATOM 7660 O O . GLY A 1 1 ? 0.670 -11.860 8.934 1.00 12.88 12 GLY A O 7
ATOM 7666 N N . ALA A 1 2 ? -1.426 -12.176 8.187 1.00 12.72 13 ALA A N 7
ATOM 7667 C CA . ALA A 1 2 ? -1.427 -13.603 8.471 1.00 12.50 13 ALA A CA 7
ATOM 7668 C C . ALA A 1 2 ? -0.915 -14.389 7.271 1.00 12.15 13 ALA A C 7
ATOM 7669 O O . ALA A 1 2 ? -1.197 -14.043 6.123 1.00 12.34 13 ALA A O 7
ATOM 7676 N N . MET A 1 3 ? -0.150 -15.437 7.541 1.00 11.84 14 MET A N 7
ATOM 7677 C CA . MET A 1 3 ? 0.384 -16.284 6.482 1.00 11.71 14 MET A CA 7
ATOM 7678 C C . MET A 1 3 ? -0.725 -17.122 5.859 1.00 11.28 14 MET A C 7
ATOM 7679 O O . MET A 1 3 ? -1.055 -16.959 4.682 1.00 11.28 14 MET A O 7
ATOM 7693 N N . ALA A 1 4 ? -1.310 -18.003 6.664 1.00 11.15 15 ALA A N 7
ATOM 7694 C CA . ALA A 1 4 ? -2.367 -18.884 6.198 1.00 10.97 15 ALA A CA 7
ATOM 7695 C C . ALA A 1 4 ? -3.602 -18.085 5.823 1.00 10.34 15 ALA A C 7
ATOM 7696 O O . ALA A 1 4 ? -4.214 -17.430 6.668 1.00 10.56 15 ALA A O 7
ATOM 7703 N N . THR A 1 5 ? -3.949 -18.123 4.553 1.00 9.75 16 THR A N 7
ATOM 7704 C CA . THR A 1 5 ? -5.110 -17.412 4.064 1.00 9.29 16 THR A CA 7
ATOM 7705 C C . THR A 1 5 ? -6.150 -18.388 3.526 1.00 8.86 16 THR A C 7
ATOM 7706 O O . THR A 1 5 ? -6.048 -18.852 2.390 1.00 8.68 16 THR A O 7
ATOM 7717 N N . PRO A 1 6 ? -7.144 -18.743 4.353 1.00 8.97 17 PRO A N 7
ATOM 7718 C CA . PRO A 1 6 ? -8.225 -19.637 3.940 1.00 8.90 17 PRO A CA 7
ATOM 7719 C C . PRO A 1 6 ? -9.129 -18.983 2.900 1.00 8.48 17 PRO A C 7
ATOM 7720 O O . PRO A 1 6 ? -9.826 -18.006 3.188 1.00 8.81 17 PRO A O 7
ATOM 7731 N N . GLY A 1 7 ? -9.092 -19.507 1.687 1.00 8.03 18 GLY A N 7
ATOM 7732 C CA . GLY A 1 7 ? -9.891 -18.952 0.621 1.00 7.87 18 GLY A CA 7
ATOM 7733 C C . GLY A 1 7 ? -9.144 -18.903 -0.692 1.00 7.31 18 GLY A C 7
ATOM 7734 O O . GLY A 1 7 ? -8.966 -19.929 -1.350 1.00 7.31 18 GLY A O 7
ATOM 7738 N N . SER A 1 8 ? -8.697 -17.717 -1.070 1.00 7.17 19 SER A N 7
ATOM 7739 C CA . SER A 1 8 ? -8.022 -17.532 -2.342 1.00 6.99 19 SER A CA 7
ATOM 7740 C C . SER A 1 8 ? -6.817 -16.608 -2.191 1.00 6.42 19 SER A C 7
ATOM 7741 O O . SER A 1 8 ? -6.931 -15.508 -1.647 1.00 6.62 19 SER A O 7
ATOM 7749 N N . GLU A 1 9 ? -5.661 -17.062 -2.660 1.00 6.06 20 GLU A N 7
ATOM 7750 C CA . GLU A 1 9 ? -4.455 -16.246 -2.638 1.00 5.83 20 GLU A CA 7
ATOM 7751 C C . GLU A 1 9 ? -4.003 -15.910 -4.051 1.00 5.25 20 GLU A C 7
ATOM 7752 O O . GLU A 1 9 ? -3.776 -16.803 -4.869 1.00 5.55 20 GLU A O 7
ATOM 7764 N N . ASN A 1 10 ? -3.881 -14.623 -4.328 1.00 4.81 21 ASN A N 7
ATOM 7765 C CA . ASN A 1 10 ? -3.406 -14.153 -5.622 1.00 4.60 21 ASN A CA 7
ATOM 7766 C C . ASN A 1 10 ? -1.937 -14.531 -5.794 1.00 3.95 21 ASN A C 7
ATOM 7767 O O . ASN A 1 10 ? -1.132 -14.348 -4.876 1.00 4.31 21 ASN A O 7
ATOM 7778 N N . VAL A 1 11 ? -1.595 -15.073 -6.958 1.00 3.50 22 VAL A N 7
ATOM 7779 C CA . VAL A 1 11 ? -0.221 -15.476 -7.248 1.00 3.36 22 VAL A CA 7
ATOM 7780 C C . VAL A 1 11 ? 0.699 -14.266 -7.351 1.00 2.73 22 VAL A C 7
ATOM 7781 O O . VAL A 1 11 ? 1.919 -14.390 -7.244 1.00 3.02 22 VAL A O 7
ATOM 7794 N N . LEU A 1 12 ? 0.108 -13.099 -7.562 1.00 2.38 23 LEU A N 7
ATOM 7795 C CA . LEU A 1 12 ? 0.859 -11.857 -7.590 1.00 1.99 23 LEU A CA 7
ATOM 7796 C C . LEU A 1 12 ? 0.650 -11.103 -6.283 1.00 1.47 23 LEU A C 7
ATOM 7797 O O . LEU A 1 12 ? -0.383 -10.459 -6.083 1.00 1.65 23 LEU A O 7
ATOM 7813 N N . PRO A 1 13 ? 1.615 -11.199 -5.360 1.00 1.41 24 PRO A N 7
ATOM 7814 C CA . PRO A 1 13 ? 1.545 -10.533 -4.069 1.00 1.42 24 PRO A CA 7
ATOM 7815 C C . PRO A 1 13 ? 1.882 -9.055 -4.190 1.00 1.01 24 PRO A C 7
ATOM 7816 O O . PRO A 1 13 ? 3.052 -8.679 -4.271 1.00 1.47 24 PRO A O 7
ATOM 7827 N N . ARG A 1 14 ? 0.853 -8.225 -4.229 1.00 0.54 25 ARG A N 7
ATOM 7828 C CA . ARG A 1 14 ? 1.042 -6.794 -4.378 1.00 0.12 25 ARG A CA 7
ATOM 7829 C C . ARG A 1 14 ? 1.114 -6.107 -3.027 1.00 0.03 25 ARG A C 7
ATOM 7830 O O . ARG A 1 14 ? 2.119 -5.481 -2.704 1.00 0.07 25 ARG A O 7
ATOM 7851 N N . GLU A 1 15 ? 0.064 -6.247 -2.223 1.00 0.00 26 GLU A N 7
ATOM 7852 C CA . GLU A 1 15 ? -0.044 -5.475 -0.959 1.00 0.00 26 GLU A CA 7
ATOM 7853 C C . GLU A 1 15 ? 1.118 -5.773 0.000 1.00 0.00 26 GLU A C 7
ATOM 7854 O O . GLU A 1 15 ? 1.728 -4.840 0.518 1.00 0.00 26 GLU A O 7
ATOM 7866 N N . PRO A 1 16 ? 1.441 -7.068 0.246 1.00 0.00 27 PRO A N 7
ATOM 7867 C CA . PRO A 1 16 ? 2.561 -7.410 1.138 1.00 0.00 27 PRO A CA 7
ATOM 7868 C C . PRO A 1 16 ? 3.887 -6.841 0.560 1.00 0.00 27 PRO A C 7
ATOM 7869 O O . PRO A 1 16 ? 4.757 -6.435 1.323 1.00 0.00 27 PRO A O 7
ATOM 7880 N N . LEU A 1 17 ? 4.027 -6.816 -0.771 1.00 0.00 28 LEU A N 7
ATOM 7881 C CA . LEU A 1 17 ? 5.238 -6.279 -1.433 1.00 0.00 28 LEU A CA 7
ATOM 7882 C C . LEU A 1 17 ? 5.260 -4.743 -1.197 1.00 0.00 28 LEU A C 7
ATOM 7883 O O . LEU A 1 17 ? 6.283 -4.183 -0.818 1.00 0.00 28 LEU A O 7
ATOM 7899 N N . ILE A 1 18 ? 4.127 -4.087 -1.423 1.00 0.01 29 ILE A N 7
ATOM 7900 C CA . ILE A 1 18 ? 3.980 -2.646 -1.220 1.00 0.01 29 ILE A CA 7
ATOM 7901 C C . ILE A 1 18 ? 4.326 -2.363 0.274 1.00 0.00 29 ILE A C 7
ATOM 7902 O O . ILE A 1 18 ? 5.055 -1.433 0.592 1.00 0.00 29 ILE A O 7
ATOM 7918 N N . ALA A 1 19 ? 3.785 -3.197 1.173 1.00 0.00 30 ALA A N 7
ATOM 7919 C CA . ALA A 1 19 ? 4.039 -3.055 2.617 1.00 0.00 30 ALA A CA 7
ATOM 7920 C C . ALA A 1 19 ? 5.562 -3.132 2.879 1.00 0.00 30 ALA A C 7
ATOM 7921 O O . ALA A 1 19 ? 6.095 -2.371 3.679 1.00 0.00 30 ALA A O 7
ATOM 7928 N N . THR A 1 20 ? 6.249 -4.052 2.195 1.00 0.00 31 THR A N 7
ATOM 7929 C CA . THR A 1 20 ? 7.703 -4.218 2.344 1.00 0.00 31 THR A CA 7
ATOM 7930 C C . THR A 1 20 ? 8.402 -2.938 1.840 1.00 0.00 31 THR A C 7
ATOM 7931 O O . THR A 1 20 ? 9.348 -2.450 2.461 1.00 0.00 31 THR A O 7
ATOM 7942 N N . ALA A 1 21 ? 7.920 -2.405 0.711 1.00 0.00 32 ALA A N 7
ATOM 7943 C CA . ALA A 1 21 ? 8.472 -1.180 0.116 1.00 0.00 32 ALA A CA 7
ATOM 7944 C C . ALA A 1 21 ? 8.275 0.009 1.084 1.00 0.00 32 ALA A C 7
ATOM 7945 O O . ALA A 1 21 ? 9.125 0.892 1.151 1.00 0.00 32 ALA A O 7
ATOM 7952 N N . VAL A 1 22 ? 7.161 0.021 1.821 1.00 0.00 33 VAL A N 7
ATOM 7953 C CA . VAL A 1 22 ? 6.889 1.093 2.783 1.00 0.00 33 VAL A CA 7
ATOM 7954 C C . VAL A 1 22 ? 7.981 1.044 3.891 1.00 0.00 33 VAL A C 7
ATOM 7955 O O . VAL A 1 22 ? 8.516 2.082 4.285 1.00 0.00 33 VAL A O 7
ATOM 7968 N N . LYS A 1 23 ? 8.299 -0.166 4.375 1.00 0.00 34 LYS A N 7
ATOM 7969 C CA . LYS A 1 23 ? 9.319 -0.366 5.432 1.00 0.00 34 LYS A CA 7
ATOM 7970 C C . LYS A 1 23 ? 10.670 0.110 4.921 1.00 0.00 34 LYS A C 7
ATOM 7971 O O . LYS A 1 23 ? 11.434 0.758 5.644 1.00 0.00 34 LYS A O 7
ATOM 7990 N N . PHE A 1 24 ? 10.949 -0.221 3.661 1.00 0.00 35 PHE A N 7
ATOM 7991 C CA . PHE A 1 24 ? 12.186 0.167 2.999 1.00 0.00 35 PHE A CA 7
ATOM 7992 C C . PHE A 1 24 ? 12.263 1.719 2.992 1.00 0.00 35 PHE A C 7
ATOM 7993 O O . PHE A 1 24 ? 13.263 2.291 3.425 1.00 0.00 35 PHE A O 7
ATOM 8010 N N . LEU A 1 25 ? 11.203 2.377 2.507 1.00 0.00 36 LEU A N 7
ATOM 8011 C CA . LEU A 1 25 ? 11.139 3.845 2.432 1.00 0.00 36 LEU A CA 7
ATOM 8012 C C . LEU A 1 25 ? 11.177 4.557 3.781 1.00 0.00 36 LEU A C 7
ATOM 8013 O O . LEU A 1 25 ? 11.541 5.732 3.853 1.00 0.00 36 LEU A O 7
ATOM 8029 N N . GLN A 1 26 ? 10.801 3.851 4.840 1.00 0.00 37 GLN A N 7
ATOM 8030 C CA . GLN A 1 26 ? 10.803 4.429 6.185 1.00 0.00 37 GLN A CA 7
ATOM 8031 C C . GLN A 1 26 ? 12.160 4.237 6.893 1.00 0.00 37 GLN A C 7
ATOM 8032 O O . GLN A 1 26 ? 12.401 4.822 7.956 1.00 0.00 37 GLN A O 7
ATOM 8046 N N . ASN A 1 27 ? 13.033 3.421 6.300 1.00 0.00 38 ASN A N 7
ATOM 8047 C CA . ASN A 1 27 ? 14.367 3.137 6.871 1.00 0.00 38 ASN A CA 7
ATOM 8048 C C . ASN A 1 27 ? 15.242 4.376 6.894 1.00 0.00 38 ASN A C 7
ATOM 8049 O O . ASN A 1 27 ? 15.327 5.095 5.903 1.00 0.00 38 ASN A O 7
ATOM 8060 N N . SER A 1 28 ? 15.891 4.618 8.030 1.00 0.00 39 SER A N 7
ATOM 8061 C CA . SER A 1 28 ? 16.762 5.790 8.204 1.00 0.00 39 SER A CA 7
ATOM 8062 C C . SER A 1 28 ? 17.856 5.966 7.172 1.00 0.00 39 SER A C 7
ATOM 8063 O O . SER A 1 28 ? 18.054 7.073 6.660 1.00 0.00 39 SER A O 7
ATOM 8071 N N . ARG A 1 29 ? 18.565 4.883 6.869 1.00 0.00 40 ARG A N 7
ATOM 8072 C CA . ARG A 1 29 ? 19.644 4.924 5.884 1.00 0.00 40 ARG A CA 7
ATOM 8073 C C . ARG A 1 29 ? 19.072 5.182 4.492 1.00 0.00 40 ARG A C 7
ATOM 8074 O O . ARG A 1 29 ? 19.623 5.963 3.720 1.00 0.00 40 ARG A O 7
ATOM 8095 N N . VAL A 1 30 ? 17.960 4.517 4.183 1.00 0.00 41 VAL A N 7
ATOM 8096 C CA . VAL A 1 30 ? 17.311 4.665 2.890 1.00 0.00 41 VAL A CA 7
ATOM 8097 C C . VAL A 1 30 ? 16.862 6.104 2.635 1.00 0.00 41 VAL A C 7
ATOM 8098 O O . VAL A 1 30 ? 17.040 6.626 1.533 1.00 0.00 41 VAL A O 7
ATOM 8111 N N . ARG A 1 31 ? 16.288 6.739 3.655 1.00 0.00 42 ARG A N 7
ATOM 8112 C CA . ARG A 1 31 ? 15.809 8.123 3.544 1.00 0.00 42 ARG A CA 7
ATOM 8113 C C . ARG A 1 31 ? 16.912 9.132 3.250 1.00 0.00 42 ARG A C 7
ATOM 8114 O O . ARG A 1 31 ? 16.631 10.265 2.847 1.00 0.00 42 ARG A O 7
ATOM 8135 N N . GLN A 1 32 ? 18.161 8.722 3.450 1.00 0.00 43 GLN A N 7
ATOM 8136 C CA . GLN A 1 32 ? 19.301 9.599 3.203 1.00 0.00 43 GLN A CA 7
ATOM 8137 C C . GLN A 1 32 ? 19.651 9.680 1.718 1.00 0.00 43 GLN A C 7
ATOM 8138 O O . GLN A 1 32 ? 20.325 10.617 1.280 1.00 0.00 43 GLN A O 7
ATOM 8152 N N . SER A 1 33 ? 19.193 8.697 0.950 1.00 0.00 44 SER A N 7
ATOM 8153 C CA . SER A 1 33 ? 19.470 8.664 -0.477 1.00 0.00 44 SER A CA 7
ATOM 8154 C C . SER A 1 33 ? 18.526 9.549 -1.272 1.00 0.00 44 SER A C 7
ATOM 8155 O O . SER A 1 33 ? 17.391 9.779 -0.844 1.00 0.00 44 SER A O 7
ATOM 8163 N N . PRO A 1 34 ? 18.975 10.057 -2.440 1.00 0.00 45 PRO A N 7
ATOM 8164 C CA . PRO A 1 34 ? 18.121 10.904 -3.261 1.00 0.00 45 PRO A CA 7
ATOM 8165 C C . PRO A 1 34 ? 16.835 10.162 -3.643 1.00 0.00 45 PRO A C 7
ATOM 8166 O O . PRO A 1 34 ? 16.839 8.936 -3.803 1.00 0.00 45 PRO A O 7
ATOM 8177 N N . LEU A 1 35 ? 15.750 10.912 -3.786 1.00 0.00 46 LEU A N 7
ATOM 8178 C CA . LEU A 1 35 ? 14.464 10.345 -4.151 1.00 0.00 46 LEU A CA 7
ATOM 8179 C C . LEU A 1 35 ? 14.557 9.405 -5.367 1.00 0.00 46 LEU A C 7
ATOM 8180 O O . LEU A 1 35 ? 14.076 8.270 -5.307 1.00 0.00 46 LEU A O 7
ATOM 8196 N N . ALA A 1 36 ? 15.168 9.881 -6.457 1.00 0.00 47 ALA A N 7
ATOM 8197 C CA . ALA A 1 36 ? 15.316 9.085 -7.684 1.00 0.00 47 ALA A CA 7
ATOM 8198 C C . ALA A 1 36 ? 15.966 7.734 -7.429 1.00 0.00 47 ALA A C 7
ATOM 8199 O O . ALA A 1 36 ? 15.615 6.731 -8.062 1.00 0.00 47 ALA A O 7
ATOM 8206 N N . THR A 1 37 ? 16.914 7.731 -6.494 1.00 0.00 48 THR A N 7
ATOM 8207 C CA . THR A 1 37 ? 17.672 6.530 -6.091 1.00 0.00 48 THR A CA 7
ATOM 8208 C C . THR A 1 37 ? 16.740 5.527 -5.403 1.00 0.00 48 THR A C 7
ATOM 8209 O O . THR A 1 37 ? 16.797 4.331 -5.684 1.00 0.00 48 THR A O 7
ATOM 8220 N N . ARG A 1 38 ? 15.884 6.029 -4.505 1.00 0.00 49 ARG A N 7
ATOM 8221 C CA . ARG A 1 38 ? 14.919 5.193 -3.777 1.00 0.00 49 ARG A CA 7
ATOM 8222 C C . ARG A 1 38 ? 13.904 4.581 -4.774 1.00 0.00 49 ARG A C 7
ATOM 8223 O O . ARG A 1 38 ? 13.605 3.388 -4.702 1.00 0.00 49 ARG A O 7
ATOM 8244 N N . ARG A 1 39 ? 13.385 5.392 -5.694 1.00 0.00 50 ARG A N 7
ATOM 8245 C CA . ARG A 1 39 ? 12.424 4.897 -6.679 1.00 0.00 50 ARG A CA 7
ATOM 8246 C C . ARG A 1 39 ? 13.081 3.842 -7.584 1.00 0.00 50 ARG A C 7
ATOM 8247 O O . ARG A 1 39 ? 12.505 2.779 -7.824 1.00 0.00 50 ARG A O 7
ATOM 8268 N N . ALA A 1 40 ? 14.284 4.148 -8.080 1.00 0.00 51 ALA A N 7
ATOM 8269 C CA . ALA A 1 40 ? 15.021 3.233 -8.958 1.00 0.00 51 ALA A CA 7
ATOM 8270 C C . ALA A 1 40 ? 15.344 1.921 -8.254 1.00 0.00 51 ALA A C 7
ATOM 8271 O O . ALA A 1 40 ? 15.297 0.855 -8.874 1.00 0.00 51 ALA A O 7
ATOM 8278 N N . PHE A 1 41 ? 15.672 2.000 -6.958 1.00 0.00 52 PHE A N 7
ATOM 8279 C CA . PHE A 1 41 ? 15.993 0.791 -6.195 1.00 0.00 52 PHE A CA 7
ATOM 8280 C C . PHE A 1 41 ? 14.748 -0.112 -6.201 1.00 0.00 52 PHE A C 7
ATOM 8281 O O . PHE A 1 41 ? 14.843 -1.311 -6.466 1.00 0.00 52 PHE A O 7
ATOM 8298 N N . LEU A 1 42 ? 13.584 0.473 -5.914 1.00 0.00 53 LEU A N 7
ATOM 8299 C CA . LEU A 1 42 ? 12.319 -0.274 -5.894 1.00 0.00 53 LEU A CA 7
ATOM 8300 C C . LEU A 1 42 ? 11.990 -0.850 -7.289 1.00 0.00 53 LEU A C 7
ATOM 8301 O O . LEU A 1 42 ? 11.458 -1.963 -7.395 1.00 0.00 53 LEU A O 7
ATOM 8317 N N . LYS A 1 43 ? 12.303 -0.100 -8.346 1.00 0.00 54 LYS A N 7
ATOM 8318 C CA . LYS A 1 43 ? 12.045 -0.556 -9.706 1.00 0.00 54 LYS A CA 7
ATOM 8319 C C . LYS A 1 43 ? 12.908 -1.803 -10.005 1.00 0.00 54 LYS A C 7
ATOM 8320 O O . LYS A 1 43 ? 12.415 -2.767 -10.591 1.00 0.00 54 LYS A O 7
ATOM 8339 N N . LYS A 1 44 ? 14.184 -1.788 -9.602 1.00 0.00 55 LYS A N 7
ATOM 8340 C CA . LYS A 1 44 ? 15.076 -2.939 -9.848 1.00 0.00 55 LYS A CA 7
ATOM 8341 C C . LYS A 1 44 ? 14.634 -4.162 -9.048 1.00 0.00 55 LYS A C 7
ATOM 8342 O O . LYS A 1 44 ? 14.998 -5.292 -9.374 1.00 0.00 55 LYS A O 7
ATOM 8361 N N . LYS A 1 45 ? 13.841 -3.916 -8.005 1.00 0.00 56 LYS A N 7
ATOM 8362 C CA . LYS A 1 45 ? 13.308 -4.973 -7.145 1.00 0.00 56 LYS A CA 7
ATOM 8363 C C . LYS A 1 45 ? 12.035 -5.573 -7.799 1.00 0.00 56 LYS A C 7
ATOM 8364 O O . LYS A 1 45 ? 11.497 -6.573 -7.307 1.00 0.00 56 LYS A O 7
ATOM 8383 N N . GLY A 1 46 ? 11.570 -4.955 -8.884 1.00 0.00 57 GLY A N 7
ATOM 8384 C CA . GLY A 1 46 ? 10.386 -5.443 -9.573 1.00 0.00 57 GLY A CA 7
ATOM 8385 C C . GLY A 1 46 ? 9.079 -4.714 -9.350 1.00 0.00 57 GLY A C 7
ATOM 8386 O O . GLY A 1 46 ? 8.049 -5.154 -9.862 1.00 0.00 57 GLY A O 7
ATOM 8390 N N . LEU A 1 47 ? 9.089 -3.613 -8.604 1.00 0.00 58 LEU A N 7
ATOM 8391 C CA . LEU A 1 47 ? 7.859 -2.872 -8.375 1.00 0.00 58 LEU A CA 7
ATOM 8392 C C . LEU A 1 47 ? 7.637 -1.921 -9.578 1.00 0.00 58 LEU A C 7
ATOM 8393 O O . LEU A 1 47 ? 8.591 -1.471 -10.213 1.00 0.00 58 LEU A O 7
ATOM 8409 N N . THR A 1 48 ? 6.383 -1.623 -9.881 1.00 0.00 59 THR A N 7
ATOM 8410 C CA . THR A 1 48 ? 6.072 -0.729 -10.983 1.00 0.00 59 THR A CA 7
ATOM 8411 C C . THR A 1 48 ? 5.926 0.682 -10.360 1.00 0.00 59 THR A C 7
ATOM 8412 O O . THR A 1 48 ? 5.822 0.815 -9.134 1.00 0.00 59 THR A O 7
ATOM 8423 N N . ASP A 1 49 ? 5.918 1.721 -11.191 1.00 0.00 60 ASP A N 7
ATOM 8424 C CA . ASP A 1 49 ? 5.776 3.095 -10.693 1.00 0.00 60 ASP A CA 7
ATOM 8425 C C . ASP A 1 49 ? 4.452 3.247 -9.916 1.00 0.00 60 ASP A C 7
ATOM 8426 O O . ASP A 1 49 ? 4.388 3.977 -8.937 1.00 0.00 60 ASP A O 7
ATOM 8435 N N . GLU A 1 50 ? 3.410 2.549 -10.371 1.00 0.00 61 GLU A N 7
ATOM 8436 C CA . GLU A 1 50 ? 2.090 2.585 -9.736 1.00 0.00 61 GLU A CA 7
ATOM 8437 C C . GLU A 1 50 ? 2.210 2.075 -8.285 1.00 0.00 61 GLU A C 7
ATOM 8438 O O . GLU A 1 50 ? 1.665 2.670 -7.349 1.00 0.00 61 GLU A O 7
ATOM 8450 N N . GLU A 1 51 ? 2.931 0.968 -8.117 1.00 0.00 62 GLU A N 7
ATOM 8451 C CA . GLU A 1 51 ? 3.146 0.351 -6.796 1.00 0.00 62 GLU A CA 7
ATOM 8452 C C . GLU A 1 51 ? 4.059 1.212 -5.914 1.00 0.00 62 GLU A C 7
ATOM 8453 O O . GLU A 1 51 ? 3.853 1.316 -4.708 1.00 0.00 62 GLU A O 7
ATOM 8465 N N . ILE A 1 52 ? 5.067 1.825 -6.527 1.00 0.00 63 ILE A N 7
ATOM 8466 C CA . ILE A 1 52 ? 6.010 2.687 -5.805 1.00 0.00 63 ILE A CA 7
ATOM 8467 C C . ILE A 1 52 ? 5.260 3.932 -5.294 1.00 0.00 63 ILE A C 7
ATOM 8468 O O . ILE A 1 52 ? 5.463 4.354 -4.157 1.00 0.00 63 ILE A O 7
ATOM 8484 N N . ASP A 1 53 ? 4.399 4.506 -6.142 1.00 0.00 64 ASP A N 7
ATOM 8485 C CA . ASP A 1 53 ? 3.612 5.693 -5.776 1.00 0.00 64 ASP A CA 7
ATOM 8486 C C . ASP A 1 53 ? 2.765 5.324 -4.544 1.00 0.00 64 ASP A C 7
ATOM 8487 O O . ASP A 1 53 ? 2.707 6.090 -3.587 1.00 0.00 64 ASP A O 7
ATOM 8496 N N . MET A 1 54 ? 2.122 4.148 -4.580 1.00 0.00 65 MET A N 7
ATOM 8497 C CA . MET A 1 54 ? 1.286 3.670 -3.457 1.00 0.00 65 MET A CA 7
ATOM 8498 C C . MET A 1 54 ? 2.144 3.504 -2.179 1.00 0.00 65 MET A C 7
ATOM 8499 O O . MET A 1 54 ? 1.687 3.819 -1.074 1.00 0.00 65 MET A O 7
ATOM 8513 N N . ALA A 1 55 ? 3.378 3.014 -2.332 1.00 0.00 66 ALA A N 7
ATOM 8514 C CA . ALA A 1 55 ? 4.292 2.829 -1.189 1.00 0.00 66 ALA A CA 7
ATOM 8515 C C . ALA A 1 55 ? 4.582 4.219 -0.574 1.00 0.00 66 ALA A C 7
ATOM 8516 O O . ALA A 1 55 ? 4.496 4.392 0.648 1.00 0.00 66 ALA A O 7
ATOM 8523 N N . PHE A 1 56 ? 4.922 5.202 -1.418 1.00 0.00 67 PHE A N 7
ATOM 8524 C CA . PHE A 1 56 ? 5.206 6.548 -0.923 1.00 0.00 67 PHE A CA 7
ATOM 8525 C C . PHE A 1 56 ? 3.953 7.123 -0.242 1.00 0.00 67 PHE A C 7
ATOM 8526 O O . PHE A 1 56 ? 4.050 7.754 0.807 1.00 0.00 67 PHE A O 7
ATOM 8543 N N . GLN A 1 57 ? 2.788 6.895 -0.842 1.00 0.00 68 GLN A N 7
ATOM 8544 C CA . GLN A 1 57 ? 1.539 7.392 -0.288 1.00 0.00 68 GLN A CA 7
ATOM 8545 C C . GLN A 1 57 ? 1.276 6.880 1.128 1.00 0.00 68 GLN A C 7
ATOM 8546 O O . GLN A 1 57 ? 0.769 7.616 1.983 1.00 0.00 68 GLN A O 7
ATOM 8560 N N . GLN A 1 58 ? 1.623 5.621 1.371 1.00 0.00 69 GLN A N 7
ATOM 8561 C CA . GLN A 1 58 ? 1.409 5.013 2.684 1.00 0.00 69 GLN A CA 7
ATOM 8562 C C . GLN A 1 58 ? 2.559 5.101 3.660 1.00 0.00 69 GLN A C 7
ATOM 8563 O O . GLN A 1 58 ? 2.439 4.635 4.798 1.00 0.00 69 GLN A O 7
ATOM 8577 N N . SER A 1 59 ? 3.666 5.694 3.224 1.00 0.00 70 SER A N 7
ATOM 8578 C CA . SER A 1 59 ? 4.873 5.841 4.046 1.00 0.00 70 SER A CA 7
ATOM 8579 C C . SER A 1 59 ? 4.823 6.863 5.151 1.00 0.00 70 SER A C 7
ATOM 8580 O O . SER A 1 59 ? 5.678 6.867 6.046 1.00 0.00 70 SER A O 7
ATOM 8588 N N . GLY A 1 60 ? 3.822 7.726 5.104 1.00 0.04 71 GLY A N 7
ATOM 8589 C CA . GLY A 1 60 ? 3.635 8.705 6.152 1.00 0.08 71 GLY A CA 7
ATOM 8590 C C . GLY A 1 60 ? 2.223 8.683 6.697 1.00 0.99 71 GLY A C 7
ATOM 8591 O O . GLY A 1 60 ? 1.667 9.725 7.046 1.00 1.78 71 GLY A O 7
ATOM 8595 N N . THR A 1 61 ? 1.646 7.494 6.782 1.00 1.70 72 THR A N 7
ATOM 8596 C CA . THR A 1 61 ? 0.272 7.345 7.236 1.00 2.54 72 THR A CA 7
ATOM 8597 C C . THR A 1 61 ? 0.198 7.271 8.758 1.00 2.86 72 THR A C 7
ATOM 8598 O O . THR A 1 61 ? -0.624 7.943 9.385 1.00 3.42 72 THR A O 7
ATOM 8609 N N . ALA A 1 62 ? 1.068 6.462 9.344 1.00 3.18 73 ALA A N 7
ATOM 8610 C CA . ALA A 1 62 ? 1.090 6.278 10.788 1.00 4.02 73 ALA A CA 7
ATOM 8611 C C . ALA A 1 62 ? 2.519 6.289 11.308 1.00 4.49 73 ALA A C 7
ATOM 8612 O O . ALA A 1 62 ? 3.423 5.742 10.673 1.00 5.04 73 ALA A O 7
ATOM 8619 N N . ALA A 1 63 ? 2.722 6.923 12.451 1.00 4.74 74 ALA A N 7
ATOM 8620 C CA . ALA A 1 63 ? 4.041 7.017 13.058 1.00 5.57 74 ALA A CA 7
ATOM 8621 C C . ALA A 1 63 ? 3.917 7.235 14.560 1.00 5.97 74 ALA A C 7
ATOM 8622 O O . ALA A 1 63 ? 4.324 6.390 15.358 1.00 6.51 74 ALA A O 7
ATOM 8629 N N . ASP A 1 64 ? 3.333 8.366 14.932 1.00 6.06 75 ASP A N 7
ATOM 8630 C CA . ASP A 1 64 ? 3.144 8.717 16.332 1.00 6.75 75 ASP A CA 7
ATOM 8631 C C . ASP A 1 64 ? 2.053 9.773 16.463 1.00 6.91 75 ASP A C 7
ATOM 8632 O O . ASP A 1 64 ? 2.112 10.823 15.819 1.00 7.29 75 ASP A O 7
ATOM 8641 N N . GLU A 1 65 ? 1.064 9.494 17.295 1.00 6.88 76 GLU A N 7
ATOM 8642 C CA . GLU A 1 65 ? -0.073 10.385 17.454 1.00 7.22 76 GLU A CA 7
ATOM 8643 C C . GLU A 1 65 ? 0.196 11.381 18.582 1.00 7.26 76 GLU A C 7
ATOM 8644 O O . GLU A 1 65 ? 0.631 10.989 19.666 1.00 7.31 76 GLU A O 7
ATOM 8656 N N . PRO A 1 66 ? -0.045 12.683 18.324 1.00 7.55 77 PRO A N 7
ATOM 8657 C CA . PRO A 1 66 ? 0.244 13.771 19.270 1.00 7.91 77 PRO A CA 7
ATOM 8658 C C . PRO A 1 66 ? -0.180 13.469 20.706 1.00 8.21 77 PRO A C 7
ATOM 8659 O O . PRO A 1 66 ? 0.623 13.580 21.633 1.00 8.55 77 PRO A O 7
ATOM 8670 N N . SER A 1 67 ? -1.433 13.087 20.892 1.00 8.33 78 SER A N 7
ATOM 8671 C CA . SER A 1 67 ? -1.935 12.775 22.219 1.00 8.82 78 SER A CA 7
ATOM 8672 C C . SER A 1 67 ? -1.991 11.264 22.438 1.00 8.91 78 SER A C 7
ATOM 8673 O O . SER A 1 67 ? -2.953 10.605 22.042 1.00 9.14 78 SER A O 7
ATOM 8681 N N . SER A 1 68 ? -0.945 10.719 23.042 1.00 8.98 79 SER A N 7
ATOM 8682 C CA . SER A 1 68 ? -0.882 9.295 23.326 1.00 9.32 79 SER A CA 7
ATOM 8683 C C . SER A 1 68 ? -1.153 9.034 24.806 1.00 9.57 79 SER A C 7
ATOM 8684 O O . SER A 1 68 ? -0.656 9.760 25.672 1.00 9.83 79 SER A O 7
ATOM 8692 N N . LEU A 1 69 ? -1.944 7.994 25.077 1.00 9.72 80 LEU A N 7
ATOM 8693 C CA . LEU A 1 69 ? -2.385 7.647 26.433 1.00 10.17 80 LEU A CA 7
ATOM 8694 C C . LEU A 1 69 ? -3.293 8.728 27.016 1.00 10.43 80 LEU A C 7
ATOM 8695 O O . LEU A 1 69 ? -3.319 9.862 26.543 1.00 10.67 80 LEU A O 7
ATOM 8711 N N . ALA B 2 1 ? 14.627 -13.198 -0.015 1.00 4.58 57 ALA B N 7
ATOM 8712 C CA . ALA B 2 1 ? 13.890 -12.805 1.169 1.00 4.03 57 ALA B CA 7
ATOM 8713 C C . ALA B 2 1 ? 13.114 -11.523 0.907 1.00 3.47 57 ALA B C 7
ATOM 8714 O O . ALA B 2 1 ? 12.968 -11.101 -0.242 1.00 3.63 57 ALA B O 7
ATOM 8721 N N . SER B 2 2 ? 12.600 -10.923 1.971 1.00 3.11 58 SER B N 7
ATOM 8722 C CA . SER B 2 2 ? 11.917 -9.640 1.886 1.00 2.86 58 SER B CA 7
ATOM 8723 C C . SER B 2 2 ? 12.884 -8.520 1.470 1.00 2.31 58 SER B C 7
ATOM 8724 O O . SER B 2 2 ? 14.008 -8.780 1.026 1.00 2.12 58 SER B O 7
ATOM 8732 N N . GLU B 2 3 ? 12.443 -7.274 1.618 1.00 2.30 59 GLU B N 7
ATOM 8733 C CA . GLU B 2 3 ? 13.204 -6.113 1.161 1.00 2.03 59 GLU B CA 7
ATOM 8734 C C . GLU B 2 3 ? 14.529 -5.972 1.915 1.00 1.55 59 GLU B C 7
ATOM 8735 O O . GLU B 2 3 ? 15.381 -5.170 1.532 1.00 1.37 59 GLU B O 7
ATOM 8747 N N . ASP B 2 4 ? 14.692 -6.763 2.976 1.00 1.56 60 ASP B N 7
ATOM 8748 C CA . ASP B 2 4 ? 15.901 -6.746 3.801 1.00 1.43 60 ASP B CA 7
ATOM 8749 C C . ASP B 2 4 ? 17.162 -6.839 2.949 1.00 1.37 60 ASP B C 7
ATOM 8750 O O . ASP B 2 4 ? 18.129 -6.097 3.165 1.00 1.58 60 ASP B O 7
ATOM 8759 N N . GLU B 2 5 ? 17.145 -7.747 1.980 1.00 1.48 61 GLU B N 7
ATOM 8760 C CA . GLU B 2 5 ? 18.289 -7.953 1.101 1.00 1.71 61 GLU B CA 7
ATOM 8761 C C . GLU B 2 5 ? 18.655 -6.667 0.374 1.00 1.43 61 GLU B C 7
ATOM 8762 O O . GLU B 2 5 ? 19.808 -6.228 0.404 1.00 1.58 61 GLU B O 7
ATOM 8774 N N . LEU B 2 6 ? 17.662 -6.048 -0.252 1.00 1.21 62 LEU B N 7
ATOM 8775 C CA . LEU B 2 6 ? 17.909 -4.883 -1.083 1.00 0.95 62 LEU B CA 7
ATOM 8776 C C . LEU B 2 6 ? 18.149 -3.629 -0.266 1.00 0.74 62 LEU B C 7
ATOM 8777 O O . LEU B 2 6 ? 18.939 -2.797 -0.672 1.00 0.64 62 LEU B O 7
ATOM 8793 N N . VAL B 2 7 ? 17.487 -3.477 0.877 1.00 0.79 63 VAL B N 7
ATOM 8794 C CA . VAL B 2 7 ? 17.747 -2.310 1.714 1.00 0.74 63 VAL B CA 7
ATOM 8795 C C . VAL B 2 7 ? 19.191 -2.339 2.195 1.00 0.69 63 VAL B C 7
ATOM 8796 O O . VAL B 2 7 ? 19.913 -1.349 2.099 1.00 0.64 63 VAL B O 7
ATOM 8809 N N . ALA B 2 8 ? 19.621 -3.498 2.664 1.00 0.78 64 ALA B N 7
ATOM 8810 C CA . ALA B 2 8 ? 20.967 -3.651 3.164 1.00 0.85 64 ALA B CA 7
ATOM 8811 C C . ALA B 2 8 ? 21.976 -3.398 2.053 1.00 0.74 64 ALA B C 7
ATOM 8812 O O . ALA B 2 8 ? 22.913 -2.619 2.220 1.00 0.78 64 ALA B O 7
ATOM 8819 N N . GLU B 2 9 ? 21.747 -4.014 0.899 1.00 0.70 65 GLU B N 7
ATOM 8820 C CA . GLU B 2 9 ? 22.597 -3.791 -0.264 1.00 0.70 65 GLU B CA 7
ATOM 8821 C C . GLU B 2 9 ? 22.530 -2.326 -0.688 1.00 0.63 65 GLU B C 7
ATOM 8822 O O . GLU B 2 9 ? 23.505 -1.764 -1.180 1.00 0.71 65 GLU B O 7
ATOM 8834 N N . PHE B 2 10 ? 21.371 -1.721 -0.469 1.00 0.53 66 PHE B N 7
ATOM 8835 C CA . PHE B 2 10 ? 21.127 -0.328 -0.812 1.00 0.49 66 PHE B CA 7
ATOM 8836 C C . PHE B 2 10 ? 22.105 0.599 -0.101 1.00 0.60 66 PHE B C 7
ATOM 8837 O O . PHE B 2 10 ? 22.937 1.232 -0.747 1.00 0.71 66 PHE B O 7
ATOM 8854 N N . LEU B 2 11 ? 22.027 0.682 1.227 1.00 0.64 67 LEU B N 7
ATOM 8855 C CA . LEU B 2 11 ? 22.893 1.621 1.937 1.00 0.76 67 LEU B CA 7
ATOM 8856 C C . LEU B 2 11 ? 24.341 1.137 1.973 1.00 0.87 67 LEU B C 7
ATOM 8857 O O . LEU B 2 11 ? 25.255 1.943 2.134 1.00 1.01 67 LEU B O 7
ATOM 8873 N N . GLN B 2 12 ? 24.558 -0.168 1.813 1.00 0.87 68 GLN B N 7
ATOM 8874 C CA . GLN B 2 12 ? 25.916 -0.673 1.626 1.00 1.00 68 GLN B CA 7
ATOM 8875 C C . GLN B 2 12 ? 26.510 -0.105 0.342 1.00 1.06 68 GLN B C 7
ATOM 8876 O O . GLN B 2 12 ? 27.682 0.270 0.299 1.00 1.23 68 GLN B O 7
ATOM 8890 N N . ASP B 2 13 ? 25.689 -0.034 -0.700 1.00 1.01 69 ASP B N 7
ATOM 8891 C CA . ASP B 2 13 ? 26.104 0.545 -1.975 1.00 1.19 69 ASP B CA 7
ATOM 8892 C C . ASP B 2 13 ? 26.253 2.056 -1.862 1.00 1.35 69 ASP B C 7
ATOM 8893 O O . ASP B 2 13 ? 27.198 2.638 -2.392 1.00 1.63 69 ASP B O 7
ATOM 8902 N N . GLN B 2 14 ? 25.319 2.686 -1.163 1.00 1.32 70 GLN B N 7
ATOM 8903 C CA . GLN B 2 14 ? 25.328 4.136 -0.993 1.00 1.64 70 GLN B CA 7
ATOM 8904 C C . GLN B 2 14 ? 26.534 4.591 -0.176 1.00 2.00 70 GLN B C 7
ATOM 8905 O O . GLN B 2 14 ? 27.055 5.688 -0.380 1.00 2.48 70 GLN B O 7
ATOM 8919 N N . ASN B 2 15 ? 26.969 3.753 0.755 1.00 2.07 71 ASN B N 7
ATOM 8920 C CA . ASN B 2 15 ? 28.146 4.061 1.557 1.00 2.66 71 ASN B CA 7
ATOM 8921 C C . ASN B 2 15 ? 29.414 3.662 0.813 1.00 2.83 71 ASN B C 7
ATOM 8922 O O . ASN B 2 15 ? 30.394 4.405 0.812 1.00 3.47 71 ASN B O 7
ATOM 8933 N N . GLY A 1 1 ? -7.172 4.245 -13.934 1.00 13.73 12 GLY A N 8
ATOM 8934 C CA . GLY A 1 1 ? -7.521 2.830 -14.200 1.00 13.35 12 GLY A CA 8
ATOM 8935 C C . GLY A 1 1 ? -7.333 1.965 -12.973 1.00 12.90 12 GLY A C 8
ATOM 8936 O O . GLY A 1 1 ? -8.022 2.153 -11.967 1.00 12.88 12 GLY A O 8
ATOM 8942 N N . ALA A 1 2 ? -6.386 1.031 -13.061 1.00 12.72 13 ALA A N 8
ATOM 8943 C CA . ALA A 1 2 ? -6.069 0.108 -11.972 1.00 12.50 13 ALA A CA 8
ATOM 8944 C C . ALA A 1 2 ? -7.261 -0.769 -11.603 1.00 12.15 13 ALA A C 8
ATOM 8945 O O . ALA A 1 2 ? -8.087 -0.400 -10.766 1.00 12.34 13 ALA A O 8
ATOM 8952 N N . MET A 1 3 ? -7.357 -1.923 -12.244 1.00 11.84 14 MET A N 8
ATOM 8953 C CA . MET A 1 3 ? -8.405 -2.884 -11.935 1.00 11.71 14 MET A CA 8
ATOM 8954 C C . MET A 1 3 ? -8.090 -3.599 -10.625 1.00 11.28 14 MET A C 8
ATOM 8955 O O . MET A 1 3 ? -7.509 -4.685 -10.612 1.00 11.28 14 MET A O 8
ATOM 8969 N N . ALA A 1 4 ? -8.450 -2.967 -9.520 1.00 11.15 15 ALA A N 8
ATOM 8970 C CA . ALA A 1 4 ? -8.172 -3.524 -8.209 1.00 10.97 15 ALA A CA 8
ATOM 8971 C C . ALA A 1 4 ? -9.298 -4.443 -7.763 1.00 10.34 15 ALA A C 8
ATOM 8972 O O . ALA A 1 4 ? -10.268 -4.007 -7.139 1.00 10.56 15 ALA A O 8
ATOM 8979 N N . THR A 1 5 ? -9.181 -5.711 -8.117 1.00 9.75 16 THR A N 8
ATOM 8980 C CA . THR A 1 5 ? -10.155 -6.708 -7.717 1.00 9.29 16 THR A CA 8
ATOM 8981 C C . THR A 1 5 ? -9.531 -7.673 -6.712 1.00 8.86 16 THR A C 8
ATOM 8982 O O . THR A 1 5 ? -8.601 -8.408 -7.046 1.00 8.68 16 THR A O 8
ATOM 8993 N N . PRO A 1 6 ? -10.016 -7.658 -5.463 1.00 8.97 17 PRO A N 8
ATOM 8994 C CA . PRO A 1 6 ? -9.521 -8.554 -4.416 1.00 8.90 17 PRO A CA 8
ATOM 8995 C C . PRO A 1 6 ? -9.760 -10.015 -4.776 1.00 8.48 17 PRO A C 8
ATOM 8996 O O . PRO A 1 6 ? -10.900 -10.442 -4.956 1.00 8.81 17 PRO A O 8
ATOM 9007 N N . GLY A 1 7 ? -8.682 -10.765 -4.908 1.00 8.03 18 GLY A N 8
ATOM 9008 C CA . GLY A 1 7 ? -8.793 -12.155 -5.282 1.00 7.87 18 GLY A CA 8
ATOM 9009 C C . GLY A 1 7 ? -7.771 -13.011 -4.577 1.00 7.31 18 GLY A C 8
ATOM 9010 O O . GLY A 1 7 ? -7.762 -13.095 -3.350 1.00 7.31 18 GLY A O 8
ATOM 9014 N N . SER A 1 8 ? -6.900 -13.637 -5.346 1.00 7.17 19 SER A N 8
ATOM 9015 C CA . SER A 1 8 ? -5.874 -14.491 -4.785 1.00 6.99 19 SER A CA 8
ATOM 9016 C C . SER A 1 8 ? -4.569 -13.716 -4.636 1.00 6.42 19 SER A C 8
ATOM 9017 O O . SER A 1 8 ? -4.255 -13.227 -3.548 1.00 6.62 19 SER A O 8
ATOM 9025 N N . GLU A 1 9 ? -3.840 -13.587 -5.745 1.00 6.06 20 GLU A N 8
ATOM 9026 C CA . GLU A 1 9 ? -2.568 -12.870 -5.777 1.00 5.83 20 GLU A CA 8
ATOM 9027 C C . GLU A 1 9 ? -1.670 -13.286 -4.618 1.00 5.25 20 GLU A C 8
ATOM 9028 O O . GLU A 1 9 ? -1.343 -12.484 -3.741 1.00 5.55 20 GLU A O 8
ATOM 9040 N N . ASN A 1 10 ? -1.300 -14.557 -4.610 1.00 4.81 21 ASN A N 8
ATOM 9041 C CA . ASN A 1 10 ? -0.459 -15.103 -3.558 1.00 4.60 21 ASN A CA 8
ATOM 9042 C C . ASN A 1 10 ? 0.941 -15.354 -4.101 1.00 3.95 21 ASN A C 8
ATOM 9043 O O . ASN A 1 10 ? 1.938 -15.107 -3.422 1.00 4.31 21 ASN A O 8
ATOM 9054 N N . VAL A 1 11 ? 1.012 -15.837 -5.337 1.00 3.50 22 VAL A N 8
ATOM 9055 C CA . VAL A 1 11 ? 2.294 -16.022 -6.000 1.00 3.36 22 VAL A CA 8
ATOM 9056 C C . VAL A 1 11 ? 2.815 -14.678 -6.494 1.00 2.73 22 VAL A C 8
ATOM 9057 O O . VAL A 1 11 ? 4.023 -14.473 -6.633 1.00 3.02 22 VAL A O 8
ATOM 9070 N N . LEU A 1 12 ? 1.887 -13.765 -6.753 1.00 2.38 23 LEU A N 8
ATOM 9071 C CA . LEU A 1 12 ? 2.219 -12.381 -7.041 1.00 1.99 23 LEU A CA 8
ATOM 9072 C C . LEU A 1 12 ? 1.446 -11.471 -6.088 1.00 1.47 23 LEU A C 8
ATOM 9073 O O . LEU A 1 12 ? 0.390 -10.941 -6.438 1.00 1.65 23 LEU A O 8
ATOM 9089 N N . PRO A 1 13 ? 1.938 -11.318 -4.851 1.00 1.41 24 PRO A N 8
ATOM 9090 C CA . PRO A 1 13 ? 1.268 -10.538 -3.825 1.00 1.42 24 PRO A CA 8
ATOM 9091 C C . PRO A 1 13 ? 1.675 -9.068 -3.852 1.00 1.01 24 PRO A C 8
ATOM 9092 O O . PRO A 1 13 ? 2.803 -8.716 -3.500 1.00 1.47 24 PRO A O 8
ATOM 9103 N N . ARG A 1 14 ? 0.750 -8.217 -4.269 1.00 0.54 25 ARG A N 8
ATOM 9104 C CA . ARG A 1 14 ? 1.023 -6.791 -4.388 1.00 0.12 25 ARG A CA 8
ATOM 9105 C C . ARG A 1 14 ? 1.116 -6.122 -3.024 1.00 0.03 25 ARG A C 8
ATOM 9106 O O . ARG A 1 14 ? 2.137 -5.524 -2.694 1.00 0.07 25 ARG A O 8
ATOM 9127 N N . GLU A 1 15 ? 0.063 -6.248 -2.223 1.00 0.00 26 GLU A N 8
ATOM 9128 C CA . GLU A 1 15 ? -0.044 -5.475 -0.958 1.00 0.00 26 GLU A CA 8
ATOM 9129 C C . GLU A 1 15 ? 1.117 -5.773 -0.002 1.00 0.00 26 GLU A C 8
ATOM 9130 O O . GLU A 1 15 ? 1.728 -4.840 0.519 1.00 0.00 26 GLU A O 8
ATOM 9142 N N . PRO A 1 16 ? 1.441 -7.068 0.246 1.00 0.00 27 PRO A N 8
ATOM 9143 C CA . PRO A 1 16 ? 2.560 -7.410 1.139 1.00 0.00 27 PRO A CA 8
ATOM 9144 C C . PRO A 1 16 ? 3.888 -6.842 0.560 1.00 0.00 27 PRO A C 8
ATOM 9145 O O . PRO A 1 16 ? 4.757 -6.435 1.322 1.00 0.00 27 PRO A O 8
ATOM 9156 N N . LEU A 1 17 ? 4.025 -6.816 -0.773 1.00 0.00 28 LEU A N 8
ATOM 9157 C CA . LEU A 1 17 ? 5.239 -6.279 -1.432 1.00 0.00 28 LEU A CA 8
ATOM 9158 C C . LEU A 1 17 ? 5.260 -4.743 -1.197 1.00 0.00 28 LEU A C 8
ATOM 9159 O O . LEU A 1 17 ? 6.282 -4.183 -0.818 1.00 0.00 28 LEU A O 8
ATOM 9175 N N . ILE A 1 18 ? 4.128 -4.088 -1.422 1.00 0.01 29 ILE A N 8
ATOM 9176 C CA . ILE A 1 18 ? 3.979 -2.645 -1.220 1.00 0.01 29 ILE A CA 8
ATOM 9177 C C . ILE A 1 18 ? 4.326 -2.363 0.273 1.00 0.00 29 ILE A C 8
ATOM 9178 O O . ILE A 1 18 ? 5.054 -1.434 0.591 1.00 0.00 29 ILE A O 8
ATOM 9194 N N . ALA A 1 19 ? 3.784 -3.197 1.174 1.00 0.00 30 ALA A N 8
ATOM 9195 C CA . ALA A 1 19 ? 4.039 -3.054 2.617 1.00 0.00 30 ALA A CA 8
ATOM 9196 C C . ALA A 1 19 ? 5.562 -3.132 2.879 1.00 0.00 30 ALA A C 8
ATOM 9197 O O . ALA A 1 19 ? 6.095 -2.371 3.679 1.00 0.00 30 ALA A O 8
ATOM 9204 N N . THR A 1 20 ? 6.248 -4.052 2.195 1.00 0.00 31 THR A N 8
ATOM 9205 C CA . THR A 1 20 ? 7.702 -4.219 2.343 1.00 0.00 31 THR A CA 8
ATOM 9206 C C . THR A 1 20 ? 8.403 -2.937 1.840 1.00 0.00 31 THR A C 8
ATOM 9207 O O . THR A 1 20 ? 9.347 -2.449 2.461 1.00 0.00 31 THR A O 8
ATOM 9218 N N . ALA A 1 21 ? 7.920 -2.405 0.711 1.00 0.00 32 ALA A N 8
ATOM 9219 C CA . ALA A 1 21 ? 8.473 -1.180 0.115 1.00 0.00 32 ALA A CA 8
ATOM 9220 C C . ALA A 1 21 ? 8.275 0.010 1.083 1.00 0.00 32 ALA A C 8
ATOM 9221 O O . ALA A 1 21 ? 9.125 0.893 1.151 1.00 0.00 32 ALA A O 8
ATOM 9228 N N . VAL A 1 22 ? 7.162 0.022 1.822 1.00 0.00 33 VAL A N 8
ATOM 9229 C CA . VAL A 1 22 ? 6.889 1.093 2.782 1.00 0.00 33 VAL A CA 8
ATOM 9230 C C . VAL A 1 22 ? 7.980 1.044 3.891 1.00 0.00 33 VAL A C 8
ATOM 9231 O O . VAL A 1 22 ? 8.516 2.082 4.284 1.00 0.00 33 VAL A O 8
ATOM 9244 N N . LYS A 1 23 ? 8.298 -0.167 4.375 1.00 0.00 34 LYS A N 8
ATOM 9245 C CA . LYS A 1 23 ? 9.318 -0.363 5.432 1.00 0.00 34 LYS A CA 8
ATOM 9246 C C . LYS A 1 23 ? 10.671 0.110 4.921 1.00 0.00 34 LYS A C 8
ATOM 9247 O O . LYS A 1 23 ? 11.433 0.757 5.645 1.00 0.00 34 LYS A O 8
ATOM 9266 N N . PHE A 1 24 ? 10.949 -0.222 3.661 1.00 0.00 35 PHE A N 8
ATOM 9267 C CA . PHE A 1 24 ? 12.188 0.166 3.001 1.00 0.00 35 PHE A CA 8
ATOM 9268 C C . PHE A 1 24 ? 12.262 1.718 2.991 1.00 0.00 35 PHE A C 8
ATOM 9269 O O . PHE A 1 24 ? 13.263 2.292 3.425 1.00 0.00 35 PHE A O 8
ATOM 9286 N N . LEU A 1 25 ? 11.203 2.377 2.507 1.00 0.00 36 LEU A N 8
ATOM 9287 C CA . LEU A 1 25 ? 11.139 3.845 2.432 1.00 0.00 36 LEU A CA 8
ATOM 9288 C C . LEU A 1 25 ? 11.176 4.556 3.780 1.00 0.00 36 LEU A C 8
ATOM 9289 O O . LEU A 1 25 ? 11.542 5.732 3.854 1.00 0.00 36 LEU A O 8
ATOM 9305 N N . GLN A 1 26 ? 10.800 3.850 4.841 1.00 0.00 37 GLN A N 8
ATOM 9306 C CA . GLN A 1 26 ? 10.804 4.431 6.185 1.00 0.00 37 GLN A CA 8
ATOM 9307 C C . GLN A 1 26 ? 12.160 4.236 6.893 1.00 0.00 37 GLN A C 8
ATOM 9308 O O . GLN A 1 26 ? 12.401 4.822 7.956 1.00 0.00 37 GLN A O 8
ATOM 9322 N N . ASN A 1 27 ? 13.034 3.421 6.300 1.00 0.00 38 ASN A N 8
ATOM 9323 C CA . ASN A 1 27 ? 14.366 3.137 6.872 1.00 0.00 38 ASN A CA 8
ATOM 9324 C C . ASN A 1 27 ? 15.242 4.375 6.895 1.00 0.00 38 ASN A C 8
ATOM 9325 O O . ASN A 1 27 ? 15.328 5.095 5.902 1.00 0.00 38 ASN A O 8
ATOM 9336 N N . SER A 1 28 ? 15.892 4.619 8.029 1.00 0.00 39 SER A N 8
ATOM 9337 C CA . SER A 1 28 ? 16.762 5.791 8.205 1.00 0.00 39 SER A CA 8
ATOM 9338 C C . SER A 1 28 ? 17.856 5.965 7.172 1.00 0.00 39 SER A C 8
ATOM 9339 O O . SER A 1 28 ? 18.055 7.073 6.661 1.00 0.00 39 SER A O 8
ATOM 9347 N N . ARG A 1 29 ? 18.565 4.882 6.869 1.00 0.00 40 ARG A N 8
ATOM 9348 C CA . ARG A 1 29 ? 19.644 4.924 5.883 1.00 0.00 40 ARG A CA 8
ATOM 9349 C C . ARG A 1 29 ? 19.072 5.182 4.491 1.00 0.00 40 ARG A C 8
ATOM 9350 O O . ARG A 1 29 ? 19.622 5.963 3.720 1.00 0.00 40 ARG A O 8
ATOM 9371 N N . VAL A 1 30 ? 17.960 4.518 4.183 1.00 0.00 41 VAL A N 8
ATOM 9372 C CA . VAL A 1 30 ? 17.309 4.667 2.887 1.00 0.00 41 VAL A CA 8
ATOM 9373 C C . VAL A 1 30 ? 16.862 6.104 2.635 1.00 0.00 41 VAL A C 8
ATOM 9374 O O . VAL A 1 30 ? 17.041 6.627 1.534 1.00 0.00 41 VAL A O 8
ATOM 9387 N N . ARG A 1 31 ? 16.288 6.739 3.655 1.00 0.00 42 ARG A N 8
ATOM 9388 C CA . ARG A 1 31 ? 15.811 8.123 3.544 1.00 0.00 42 ARG A CA 8
ATOM 9389 C C . ARG A 1 31 ? 16.913 9.133 3.251 1.00 0.00 42 ARG A C 8
ATOM 9390 O O . ARG A 1 31 ? 16.631 10.266 2.848 1.00 0.00 42 ARG A O 8
ATOM 9411 N N . GLN A 1 32 ? 18.162 8.721 3.450 1.00 0.00 43 GLN A N 8
ATOM 9412 C CA . GLN A 1 32 ? 19.303 9.598 3.203 1.00 0.00 43 GLN A CA 8
ATOM 9413 C C . GLN A 1 32 ? 19.651 9.680 1.719 1.00 0.00 43 GLN A C 8
ATOM 9414 O O . GLN A 1 32 ? 20.325 10.618 1.279 1.00 0.00 43 GLN A O 8
ATOM 9428 N N . SER A 1 33 ? 19.194 8.697 0.951 1.00 0.00 44 SER A N 8
ATOM 9429 C CA . SER A 1 33 ? 19.470 8.664 -0.476 1.00 0.00 44 SER A CA 8
ATOM 9430 C C . SER A 1 33 ? 18.526 9.547 -1.272 1.00 0.00 44 SER A C 8
ATOM 9431 O O . SER A 1 33 ? 17.391 9.779 -0.844 1.00 0.00 44 SER A O 8
ATOM 9439 N N . PRO A 1 34 ? 18.975 10.057 -2.441 1.00 0.00 45 PRO A N 8
ATOM 9440 C CA . PRO A 1 34 ? 18.120 10.904 -3.262 1.00 0.00 45 PRO A CA 8
ATOM 9441 C C . PRO A 1 34 ? 16.835 10.161 -3.644 1.00 0.00 45 PRO A C 8
ATOM 9442 O O . PRO A 1 34 ? 16.839 8.936 -3.803 1.00 0.00 45 PRO A O 8
ATOM 9453 N N . LEU A 1 35 ? 15.750 10.913 -3.786 1.00 0.00 46 LEU A N 8
ATOM 9454 C CA . LEU A 1 35 ? 14.463 10.345 -4.151 1.00 0.00 46 LEU A CA 8
ATOM 9455 C C . LEU A 1 35 ? 14.556 9.406 -5.367 1.00 0.00 46 LEU A C 8
ATOM 9456 O O . LEU A 1 35 ? 14.077 8.271 -5.306 1.00 0.00 46 LEU A O 8
ATOM 9472 N N . ALA A 1 36 ? 15.168 9.882 -6.457 1.00 0.00 47 ALA A N 8
ATOM 9473 C CA . ALA A 1 36 ? 15.315 9.084 -7.684 1.00 0.00 47 ALA A CA 8
ATOM 9474 C C . ALA A 1 36 ? 15.966 7.735 -7.429 1.00 0.00 47 ALA A C 8
ATOM 9475 O O . ALA A 1 36 ? 15.615 6.732 -8.062 1.00 0.00 47 ALA A O 8
ATOM 9482 N N . THR A 1 37 ? 16.915 7.731 -6.493 1.00 0.00 48 THR A N 8
ATOM 9483 C CA . THR A 1 37 ? 17.672 6.528 -6.092 1.00 0.00 48 THR A CA 8
ATOM 9484 C C . THR A 1 37 ? 16.740 5.527 -5.404 1.00 0.00 48 THR A C 8
ATOM 9485 O O . THR A 1 37 ? 16.797 4.331 -5.684 1.00 0.00 48 THR A O 8
ATOM 9496 N N . ARG A 1 38 ? 15.885 6.030 -4.506 1.00 0.00 49 ARG A N 8
ATOM 9497 C CA . ARG A 1 38 ? 14.918 5.196 -3.776 1.00 0.00 49 ARG A CA 8
ATOM 9498 C C . ARG A 1 38 ? 13.904 4.581 -4.773 1.00 0.00 49 ARG A C 8
ATOM 9499 O O . ARG A 1 38 ? 13.605 3.388 -4.701 1.00 0.00 49 ARG A O 8
ATOM 9520 N N . ARG A 1 39 ? 13.384 5.391 -5.693 1.00 0.00 50 ARG A N 8
ATOM 9521 C CA . ARG A 1 39 ? 12.425 4.896 -6.678 1.00 0.00 50 ARG A CA 8
ATOM 9522 C C . ARG A 1 39 ? 13.081 3.842 -7.584 1.00 0.00 50 ARG A C 8
ATOM 9523 O O . ARG A 1 39 ? 12.506 2.779 -7.824 1.00 0.00 50 ARG A O 8
ATOM 9544 N N . ALA A 1 40 ? 14.284 4.148 -8.080 1.00 0.00 51 ALA A N 8
ATOM 9545 C CA . ALA A 1 40 ? 15.021 3.233 -8.959 1.00 0.00 51 ALA A CA 8
ATOM 9546 C C . ALA A 1 40 ? 15.344 1.921 -8.254 1.00 0.00 51 ALA A C 8
ATOM 9547 O O . ALA A 1 40 ? 15.298 0.855 -8.874 1.00 0.00 51 ALA A O 8
ATOM 9554 N N . PHE A 1 41 ? 15.673 2.000 -6.956 1.00 0.00 52 PHE A N 8
ATOM 9555 C CA . PH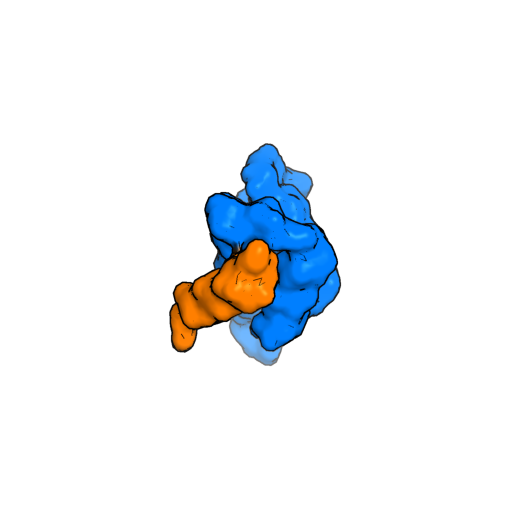E A 1 41 ? 15.993 0.789 -6.195 1.00 0.00 52 PHE A CA 8
ATOM 9556 C C . PHE A 1 41 ? 14.749 -0.112 -6.201 1.00 0.00 52 PHE A C 8
ATOM 9557 O O . PHE A 1 41 ? 14.844 -1.311 -6.465 1.00 0.00 52 PHE A O 8
ATOM 9574 N N . LEU A 1 42 ? 13.584 0.473 -5.914 1.00 0.00 53 LEU A N 8
ATOM 9575 C CA . LEU A 1 42 ? 12.320 -0.273 -5.895 1.00 0.00 53 LEU A CA 8
ATOM 9576 C C . LEU A 1 42 ? 11.990 -0.850 -7.290 1.00 0.00 53 LEU A C 8
ATOM 9577 O O . LEU A 1 42 ? 11.459 -1.963 -7.395 1.00 0.00 53 LEU A O 8
ATOM 9593 N N . LYS A 1 43 ? 12.303 -0.100 -8.347 1.00 0.00 54 LYS A N 8
ATOM 9594 C CA . LYS A 1 43 ? 12.045 -0.555 -9.707 1.00 0.00 54 LYS A CA 8
ATOM 9595 C C . LYS A 1 43 ? 12.908 -1.803 -10.005 1.00 0.00 54 LYS A C 8
ATOM 9596 O O . LYS A 1 43 ? 12.414 -2.767 -10.591 1.00 0.00 54 LYS A O 8
ATOM 9615 N N . LYS A 1 44 ? 14.183 -1.788 -9.603 1.00 0.00 55 LYS A N 8
ATOM 9616 C CA . LYS A 1 44 ? 15.079 -2.938 -9.846 1.00 0.00 55 LYS A CA 8
ATOM 9617 C C . LYS A 1 44 ? 14.635 -4.162 -9.048 1.00 0.00 55 LYS A C 8
ATOM 9618 O O . LYS A 1 44 ? 14.997 -5.291 -9.375 1.00 0.00 55 LYS A O 8
ATOM 9637 N N . LYS A 1 45 ? 13.843 -3.916 -8.005 1.00 0.00 56 LYS A N 8
ATOM 9638 C CA . LYS A 1 45 ? 13.307 -4.972 -7.146 1.00 0.00 56 LYS A CA 8
ATOM 9639 C C . LYS A 1 45 ? 12.034 -5.572 -7.797 1.00 0.00 56 LYS A C 8
ATOM 9640 O O . LYS A 1 45 ? 11.497 -6.573 -7.308 1.00 0.00 56 LYS A O 8
ATOM 9659 N N . GLY A 1 46 ? 11.570 -4.954 -8.884 1.00 0.00 57 GLY A N 8
ATOM 9660 C CA . GLY A 1 46 ? 10.386 -5.443 -9.573 1.00 0.00 57 GLY A CA 8
ATOM 9661 C C . GLY A 1 46 ? 9.079 -4.713 -9.351 1.00 0.00 57 GLY A C 8
ATOM 9662 O O . GLY A 1 46 ? 8.049 -5.153 -9.863 1.00 0.00 57 GLY A O 8
ATOM 9666 N N . LEU A 1 47 ? 9.089 -3.614 -8.602 1.00 0.00 58 LEU A N 8
ATOM 9667 C CA . LEU A 1 47 ? 7.859 -2.874 -8.375 1.00 0.00 58 LEU A CA 8
ATOM 9668 C C . LEU A 1 47 ? 7.637 -1.921 -9.578 1.00 0.00 58 LEU A C 8
ATOM 9669 O O . LEU A 1 47 ? 8.591 -1.470 -10.213 1.00 0.00 58 LEU A O 8
ATOM 9685 N N . THR A 1 48 ? 6.382 -1.625 -9.881 1.00 0.00 59 THR A N 8
ATOM 9686 C CA . THR A 1 48 ? 6.073 -0.729 -10.983 1.00 0.00 59 THR A CA 8
ATOM 9687 C C . THR A 1 48 ? 5.926 0.682 -10.360 1.00 0.00 59 THR A C 8
ATOM 9688 O O . THR A 1 48 ? 5.822 0.815 -9.134 1.00 0.00 59 THR A O 8
ATOM 9699 N N . ASP A 1 49 ? 5.919 1.721 -11.190 1.00 0.00 60 ASP A N 8
ATOM 9700 C CA . ASP A 1 49 ? 5.777 3.094 -10.692 1.00 0.00 60 ASP A CA 8
ATOM 9701 C C . ASP A 1 49 ? 4.451 3.247 -9.917 1.00 0.00 60 ASP A C 8
ATOM 9702 O O . ASP A 1 49 ? 4.387 3.977 -8.937 1.00 0.00 60 ASP A O 8
ATOM 9711 N N . GLU A 1 50 ? 3.410 2.548 -10.372 1.00 0.00 61 GLU A N 8
ATOM 9712 C CA . GLU A 1 50 ? 2.090 2.586 -9.735 1.00 0.00 61 GLU A CA 8
ATOM 9713 C C . GLU A 1 50 ? 2.210 2.074 -8.284 1.00 0.00 61 GLU A C 8
ATOM 9714 O O . GLU A 1 50 ? 1.664 2.669 -7.350 1.00 0.00 61 GLU A O 8
ATOM 9726 N N . GLU A 1 51 ? 2.932 0.969 -8.117 1.00 0.00 62 GLU A N 8
ATOM 9727 C CA . GLU A 1 51 ? 3.145 0.351 -6.797 1.00 0.00 62 GLU A CA 8
ATOM 9728 C C . GLU A 1 51 ? 4.059 1.211 -5.913 1.00 0.00 62 GLU A C 8
ATOM 9729 O O . GLU A 1 51 ? 3.853 1.315 -4.707 1.00 0.00 62 GLU A O 8
ATOM 9741 N N . ILE A 1 52 ? 5.067 1.825 -6.526 1.00 0.00 63 ILE A N 8
ATOM 9742 C CA . ILE A 1 52 ? 6.011 2.688 -5.806 1.00 0.00 63 ILE A CA 8
ATOM 9743 C C . ILE A 1 52 ? 5.261 3.933 -5.294 1.00 0.00 63 ILE A C 8
ATOM 9744 O O . ILE A 1 52 ? 5.463 4.355 -4.158 1.00 0.00 63 ILE A O 8
ATOM 9760 N N . ASP A 1 53 ? 4.399 4.506 -6.142 1.00 0.00 64 ASP A N 8
ATOM 9761 C CA . ASP A 1 53 ? 3.613 5.693 -5.776 1.00 0.00 64 ASP A CA 8
ATOM 9762 C C . ASP A 1 53 ? 2.766 5.325 -4.544 1.00 0.00 64 ASP A C 8
ATOM 9763 O O . ASP A 1 53 ? 2.706 6.091 -3.587 1.00 0.00 64 ASP A O 8
ATOM 9772 N N . MET A 1 54 ? 2.122 4.147 -4.580 1.00 0.00 65 MET A N 8
ATOM 9773 C CA . MET A 1 54 ? 1.286 3.671 -3.458 1.00 0.00 65 MET A CA 8
ATOM 9774 C C . MET A 1 54 ? 2.145 3.504 -2.179 1.00 0.00 65 MET A C 8
ATOM 9775 O O . MET A 1 54 ? 1.686 3.819 -1.074 1.00 0.00 65 MET A O 8
ATOM 9789 N N . ALA A 1 55 ? 3.379 3.015 -2.332 1.00 0.00 66 ALA A N 8
ATOM 9790 C CA . ALA A 1 55 ? 4.292 2.829 -1.191 1.00 0.00 66 ALA A CA 8
ATOM 9791 C C . ALA A 1 55 ? 4.582 4.218 -0.574 1.00 0.00 66 ALA A C 8
ATOM 9792 O O . ALA A 1 55 ? 4.494 4.392 0.648 1.00 0.00 66 ALA A O 8
ATOM 9799 N N . PHE A 1 56 ? 4.922 5.201 -1.418 1.00 0.00 67 PHE A N 8
ATOM 9800 C CA . PHE A 1 56 ? 5.205 6.548 -0.924 1.00 0.00 67 PHE A CA 8
ATOM 9801 C C . PHE A 1 56 ? 3.954 7.122 -0.242 1.00 0.00 67 PHE A C 8
ATOM 9802 O O . PHE A 1 56 ? 4.050 7.754 0.808 1.00 0.00 67 PHE A O 8
ATOM 9819 N N . GLN A 1 57 ? 2.787 6.895 -0.843 1.00 0.00 68 GLN A N 8
ATOM 9820 C CA . GLN A 1 57 ? 1.539 7.393 -0.287 1.00 0.00 68 GLN A CA 8
ATOM 9821 C C . GLN A 1 57 ? 1.276 6.880 1.128 1.00 0.00 68 GLN A C 8
ATOM 9822 O O . GLN A 1 57 ? 0.768 7.617 1.983 1.00 0.00 68 GLN A O 8
ATOM 9836 N N . GLN A 1 58 ? 1.623 5.621 1.369 1.00 0.00 69 GLN A N 8
ATOM 9837 C CA . GLN A 1 58 ? 1.408 5.014 2.683 1.00 0.00 69 GLN A CA 8
ATOM 9838 C C . GLN A 1 58 ? 2.560 5.102 3.662 1.00 0.00 69 GLN A C 8
ATOM 9839 O O . GLN A 1 58 ? 2.438 4.635 4.798 1.00 0.00 69 GLN A O 8
ATOM 9853 N N . SER A 1 59 ? 3.665 5.695 3.225 1.00 0.00 70 SER A N 8
ATOM 9854 C CA . SER A 1 59 ? 4.876 5.844 4.042 1.00 0.00 70 SER A CA 8
ATOM 9855 C C . SER A 1 59 ? 4.817 6.856 5.155 1.00 0.00 70 SER A C 8
ATOM 9856 O O . SER A 1 59 ? 5.679 6.868 6.045 1.00 0.00 70 SER A O 8
ATOM 9864 N N . GLY A 1 60 ? 3.799 7.699 5.117 1.00 0.04 71 GLY A N 8
ATOM 9865 C CA . GLY A 1 60 ? 3.650 8.735 6.111 1.00 0.08 71 GLY A CA 8
ATOM 9866 C C . GLY A 1 60 ? 2.664 9.789 5.665 1.00 0.99 71 GLY A C 8
ATOM 9867 O O . GLY A 1 60 ? 3.052 10.852 5.181 1.00 1.78 71 GLY A O 8
ATOM 9871 N N . THR A 1 61 ? 1.386 9.488 5.803 1.00 1.70 72 THR A N 8
ATOM 9872 C CA . THR A 1 61 ? 0.340 10.397 5.379 1.00 2.54 72 THR A CA 8
ATOM 9873 C C . THR A 1 61 ? 0.133 11.487 6.423 1.00 2.86 72 THR A C 8
ATOM 9874 O O . THR A 1 61 ? -0.364 11.230 7.519 1.00 3.42 72 THR A O 8
ATOM 9885 N N . ALA A 1 62 ? 0.545 12.698 6.092 1.00 3.18 73 ALA A N 8
ATOM 9886 C CA . ALA A 1 62 ? 0.389 13.822 6.994 1.00 4.02 73 ALA A CA 8
ATOM 9887 C C . ALA A 1 62 ? -0.845 14.628 6.624 1.00 4.49 73 ALA A C 8
ATOM 9888 O O . ALA A 1 62 ? -0.766 15.608 5.881 1.00 5.04 73 ALA A O 8
ATOM 9895 N N . ALA A 1 63 ? -1.990 14.191 7.122 1.00 4.74 74 ALA A N 8
ATOM 9896 C CA . ALA A 1 63 ? -3.247 14.866 6.850 1.00 5.57 74 ALA A CA 8
ATOM 9897 C C . ALA A 1 63 ? -4.010 15.105 8.143 1.00 5.97 74 ALA A C 8
ATOM 9898 O O . ALA A 1 63 ? -4.912 14.344 8.495 1.00 6.51 74 ALA A O 8
ATOM 9905 N N . ASP A 1 64 ? -3.624 16.148 8.859 1.00 6.06 75 ASP A N 8
ATOM 9906 C CA . ASP A 1 64 ? -4.248 16.466 10.134 1.00 6.75 75 ASP A CA 8
ATOM 9907 C C . ASP A 1 64 ? -5.398 17.437 9.930 1.00 6.91 75 ASP A C 8
ATOM 9908 O O . ASP A 1 64 ? -5.189 18.630 9.693 1.00 7.29 75 ASP A O 8
ATOM 9917 N N . GLU A 1 65 ? -6.610 16.916 9.991 1.00 6.88 76 GLU A N 8
ATOM 9918 C CA . GLU A 1 65 ? -7.801 17.719 9.786 1.00 7.22 76 GLU A CA 8
ATOM 9919 C C . GLU A 1 65 ? -8.581 17.831 11.088 1.00 7.26 76 GLU A C 8
ATOM 9920 O O . GLU A 1 65 ? -9.162 16.847 11.547 1.00 7.31 76 GLU A O 8
ATOM 9932 N N . PRO A 1 66 ? -8.579 19.023 11.709 1.00 7.55 77 PRO A N 8
ATOM 9933 C CA . PRO A 1 66 ? -9.265 19.260 12.984 1.00 7.91 77 PRO A CA 8
ATOM 9934 C C . PRO A 1 66 ? -10.754 18.936 12.910 1.00 8.21 77 PRO A C 8
ATOM 9935 O O . PRO A 1 66 ? -11.569 19.761 12.490 1.00 8.55 77 PRO A O 8
ATOM 9946 N N . SER A 1 67 ? -11.091 17.720 13.300 1.00 8.33 78 SER A N 8
ATOM 9947 C CA . SER A 1 67 ? -12.464 17.255 13.290 1.00 8.82 78 SER A CA 8
ATOM 9948 C C . SER A 1 67 ? -12.913 16.962 14.715 1.00 8.91 78 SER A C 8
ATOM 9949 O O . SER A 1 67 ? -14.092 17.073 15.050 1.00 9.14 78 SER A O 8
ATOM 9957 N N . SER A 1 68 ? -11.952 16.594 15.552 1.00 8.98 79 SER A N 8
ATOM 9958 C CA . SER A 1 68 ? -12.204 16.380 16.962 1.00 9.32 79 SER A CA 8
ATOM 9959 C C . SER A 1 68 ? -11.694 17.571 17.759 1.00 9.57 79 SER A C 8
ATOM 9960 O O . SER A 1 68 ? -10.503 17.886 17.732 1.00 9.83 79 SER A O 8
ATOM 9968 N N . LEU A 1 69 ? -12.598 18.248 18.445 1.00 9.72 80 LEU A N 8
ATOM 9969 C CA . LEU A 1 69 ? -12.233 19.407 19.239 1.00 10.17 80 LEU A CA 8
ATOM 9970 C C . LEU A 1 69 ? -11.684 18.970 20.588 1.00 10.43 80 LEU A C 8
ATOM 9971 O O . LEU A 1 69 ? -12.212 18.049 21.217 1.00 10.67 80 LEU A O 8
ATOM 9987 N N . ALA B 2 1 ? 12.775 -13.609 -1.067 1.00 4.58 57 ALA B N 8
ATOM 9988 C CA . ALA B 2 1 ? 13.730 -12.533 -1.290 1.00 4.03 57 ALA B CA 8
ATOM 9989 C C . ALA B 2 1 ? 13.723 -11.560 -0.117 1.00 3.47 57 ALA B C 8
ATOM 9990 O O . ALA B 2 1 ? 12.681 -11.002 0.234 1.00 3.63 57 ALA B O 8
ATOM 9997 N N . SER B 2 2 ? 14.884 -11.370 0.490 1.00 3.11 58 SER B N 8
ATOM 9998 C CA . SER B 2 2 ? 14.998 -10.548 1.685 1.00 2.86 58 SER B CA 8
ATOM 9999 C C . SER B 2 2 ? 15.198 -9.078 1.326 1.00 2.31 58 SER B C 8
ATOM 10000 O O . SER B 2 2 ? 15.892 -8.753 0.359 1.00 2.12 58 SER B O 8
ATOM 10008 N N . GLU B 2 3 ? 14.603 -8.193 2.114 1.00 2.30 59 GLU B N 8
ATOM 10009 C CA . GLU B 2 3 ? 14.722 -6.764 1.876 1.00 2.03 59 GLU B CA 8
ATOM 10010 C C . GLU B 2 3 ? 16.026 -6.241 2.464 1.00 1.55 59 GLU B C 8
ATOM 10011 O O . GLU B 2 3 ? 16.477 -5.148 2.119 1.00 1.37 59 GLU B O 8
ATOM 10023 N N . ASP B 2 4 ? 16.634 -7.029 3.349 1.00 1.56 60 ASP B N 8
ATOM 10024 C CA . ASP B 2 4 ? 17.914 -6.651 3.943 1.00 1.43 60 ASP B CA 8
ATOM 10025 C C . ASP B 2 4 ? 18.997 -6.571 2.874 1.00 1.37 60 ASP B C 8
ATOM 10026 O O . ASP B 2 4 ? 19.905 -5.741 2.965 1.00 1.58 60 ASP B O 8
ATOM 10035 N N . GLU B 2 5 ? 18.875 -7.400 1.838 1.00 1.48 61 GLU B N 8
ATOM 10036 C CA . GLU B 2 5 ? 19.827 -7.379 0.736 1.00 1.71 61 GLU B CA 8
ATOM 10037 C C . GLU B 2 5 ? 19.672 -6.073 -0.017 1.00 1.43 61 GLU B C 8
ATOM 10038 O O . GLU B 2 5 ? 20.652 -5.407 -0.359 1.00 1.58 61 GLU B O 8
ATOM 10050 N N . LEU B 2 6 ? 18.417 -5.725 -0.249 1.00 1.21 62 LEU B N 8
ATOM 10051 C CA . LEU B 2 6 ? 18.054 -4.492 -0.917 1.00 0.95 62 LEU B CA 8
ATOM 10052 C C . LEU B 2 6 ? 18.570 -3.293 -0.154 1.00 0.74 62 LEU B C 8
ATOM 10053 O O . LEU B 2 6 ? 19.375 -2.525 -0.667 1.00 0.64 62 LEU B O 8
ATOM 10069 N N . VAL B 2 7 ? 18.114 -3.155 1.082 1.00 0.79 63 VAL B N 8
ATOM 10070 C CA . VAL B 2 7 ? 18.428 -1.987 1.878 1.00 0.74 63 VAL B CA 8
ATOM 10071 C C . VAL B 2 7 ? 19.940 -1.807 2.006 1.00 0.69 63 VAL B C 8
ATOM 10072 O O . VAL B 2 7 ? 20.470 -0.739 1.700 1.00 0.64 63 VAL B O 8
ATOM 10085 N N . ALA B 2 8 ? 20.638 -2.868 2.381 1.00 0.78 64 ALA B N 8
ATOM 10086 C CA . ALA B 2 8 ? 22.062 -2.783 2.618 1.00 0.85 64 ALA B CA 8
ATOM 10087 C C . ALA B 2 8 ? 22.803 -2.417 1.341 1.00 0.74 64 ALA B C 8
ATOM 10088 O O . ALA B 2 8 ? 23.618 -1.496 1.335 1.00 0.78 64 ALA B O 8
ATOM 10095 N N . GLU B 2 9 ? 22.487 -3.107 0.249 1.00 0.70 65 GLU B N 8
ATOM 10096 C CA . GLU B 2 9 ? 23.102 -2.813 -1.039 1.00 0.70 65 GLU B CA 8
ATOM 10097 C C . GLU B 2 9 ? 22.809 -1.368 -1.439 1.00 0.63 65 GLU B C 8
ATOM 10098 O O . GLU B 2 9 ? 23.669 -0.671 -1.971 1.00 0.71 65 GLU B O 8
ATOM 10110 N N . PHE B 2 10 ? 21.593 -0.931 -1.134 1.00 0.53 66 PHE B N 8
ATOM 10111 C CA . PHE B 2 10 ? 21.124 0.412 -1.449 1.00 0.49 66 PHE B CA 8
ATOM 10112 C C . PHE B 2 10 ? 22.019 1.491 -0.835 1.00 0.60 66 PHE B C 8
ATOM 10113 O O . PHE B 2 10 ? 22.761 2.171 -1.552 1.00 0.71 66 PHE B O 8
ATOM 10130 N N . LEU B 2 11 ? 21.969 1.645 0.488 1.00 0.64 67 LEU B N 8
ATOM 10131 C CA . LEU B 2 11 ? 22.697 2.745 1.123 1.00 0.76 67 LEU B CA 8
ATOM 10132 C C . LEU B 2 11 ? 24.204 2.512 1.164 1.00 0.87 67 LEU B C 8
ATOM 10133 O O . LEU B 2 11 ? 24.962 3.465 1.319 1.00 1.01 67 LEU B O 8
ATOM 10149 N N . GLN B 2 12 ? 24.654 1.264 1.062 1.00 0.87 68 GLN B N 8
ATOM 10150 C CA . GLN B 2 12 ? 26.088 1.013 0.964 1.00 1.00 68 GLN B CA 8
ATOM 10151 C C . GLN B 2 12 ? 26.617 1.493 -0.383 1.00 1.06 68 GLN B C 8
ATOM 10152 O O . GLN B 2 12 ? 27.672 2.126 -0.455 1.00 1.23 68 GLN B O 8
ATOM 10166 N N . ASP B 2 13 ? 25.873 1.209 -1.448 1.00 1.01 69 ASP B N 8
ATOM 10167 C CA . ASP B 2 13 ? 26.243 1.667 -2.782 1.00 1.19 69 ASP B CA 8
ATOM 10168 C C . ASP B 2 13 ? 26.198 3.187 -2.852 1.00 1.35 69 ASP B C 8
ATOM 10169 O O . ASP B 2 13 ? 27.069 3.823 -3.445 1.00 1.63 69 ASP B O 8
ATOM 10178 N N . GLN B 2 14 ? 25.187 3.769 -2.219 1.00 1.32 70 GLN B N 8
ATOM 10179 C CA . GLN B 2 14 ? 25.032 5.219 -2.197 1.00 1.64 70 GLN B CA 8
ATOM 10180 C C . GLN B 2 14 ? 25.889 5.863 -1.112 1.00 2.00 70 GLN B C 8
ATOM 10181 O O . GLN B 2 14 ? 25.802 7.068 -0.876 1.00 2.48 70 GLN B O 8
ATOM 10195 N N . ASN B 2 15 ? 26.718 5.065 -0.459 1.00 2.07 71 ASN B N 8
ATOM 10196 C CA . ASN B 2 15 ? 27.622 5.582 0.558 1.00 2.66 71 ASN B CA 8
ATOM 10197 C C . ASN B 2 15 ? 28.950 5.964 -0.079 1.00 2.83 71 ASN B C 8
ATOM 10198 O O . ASN B 2 15 ? 29.729 6.731 0.487 1.00 3.47 71 ASN B O 8
ATOM 10209 N N . GLY A 1 1 ? 1.138 -21.823 4.113 1.00 13.73 12 GLY A N 9
ATOM 10210 C CA . GLY A 1 1 ? 0.238 -21.900 5.287 1.00 13.35 12 GLY A CA 9
ATOM 10211 C C . GLY A 1 1 ? -0.317 -20.541 5.654 1.00 12.90 12 GLY A C 9
ATOM 10212 O O . GLY A 1 1 ? 0.340 -19.521 5.434 1.00 12.88 12 GLY A O 9
ATOM 10218 N N . ALA A 1 2 ? -1.524 -20.516 6.200 1.00 12.72 13 ALA A N 9
ATOM 10219 C CA . ALA A 1 2 ? -2.154 -19.266 6.594 1.00 12.50 13 ALA A CA 9
ATOM 10220 C C . ALA A 1 2 ? -3.217 -19.500 7.656 1.00 12.15 13 ALA A C 9
ATOM 10221 O O . ALA A 1 2 ? -3.932 -20.502 7.625 1.00 12.34 13 ALA A O 9
ATOM 10228 N N . MET A 1 3 ? -3.305 -18.577 8.603 1.00 11.84 14 MET A N 9
ATOM 10229 C CA . MET A 1 3 ? -4.304 -18.652 9.660 1.00 11.71 14 MET A CA 9
ATOM 10230 C C . MET A 1 3 ? -4.755 -17.250 10.054 1.00 11.28 14 MET A C 9
ATOM 10231 O O . MET A 1 3 ? -5.927 -17.024 10.354 1.00 11.28 14 MET A O 9
ATOM 10245 N N . ALA A 1 4 ? -3.816 -16.312 10.052 1.00 11.15 15 ALA A N 9
ATOM 10246 C CA . ALA A 1 4 ? -4.131 -14.918 10.327 1.00 10.97 15 ALA A CA 9
ATOM 10247 C C . ALA A 1 4 ? -4.497 -14.205 9.033 1.00 10.34 15 ALA A C 9
ATOM 10248 O O . ALA A 1 4 ? -5.254 -13.234 9.032 1.00 10.56 15 ALA A O 9
ATOM 10255 N N . THR A 1 5 ? -3.943 -14.693 7.933 1.00 9.75 16 THR A N 9
ATOM 10256 C CA . THR A 1 5 ? -4.288 -14.191 6.616 1.00 9.29 16 THR A CA 9
ATOM 10257 C C . THR A 1 5 ? -5.170 -15.207 5.898 1.00 8.86 16 THR A C 9
ATOM 10258 O O . THR A 1 5 ? -5.007 -16.413 6.093 1.00 8.68 16 THR A O 9
ATOM 10269 N N . PRO A 1 6 ? -6.128 -14.749 5.081 1.00 8.97 17 PRO A N 9
ATOM 10270 C CA . PRO A 1 6 ? -7.013 -15.634 4.332 1.00 8.90 17 PRO A CA 9
ATOM 10271 C C . PRO A 1 6 ? -6.320 -16.220 3.107 1.00 8.48 17 PRO A C 9
ATOM 10272 O O . PRO A 1 6 ? -6.316 -15.616 2.030 1.00 8.81 17 PRO A O 9
ATOM 10283 N N . GLY A 1 7 ? -5.720 -17.388 3.283 1.00 8.03 18 GLY A N 9
ATOM 10284 C CA . GLY A 1 7 ? -4.990 -18.021 2.207 1.00 7.87 18 GLY A CA 9
ATOM 10285 C C . GLY A 1 7 ? -3.693 -17.303 1.892 1.00 7.31 18 GLY A C 9
ATOM 10286 O O . GLY A 1 7 ? -3.165 -16.555 2.721 1.00 7.31 18 GLY A O 9
ATOM 10290 N N . SER A 1 8 ? -3.168 -17.545 0.704 1.00 7.17 19 SER A N 9
ATOM 10291 C CA . SER A 1 8 ? -1.956 -16.883 0.244 1.00 6.99 19 SER A CA 9
ATOM 10292 C C . SER A 1 8 ? -2.002 -16.694 -1.268 1.00 6.42 19 SER A C 9
ATOM 10293 O O . SER A 1 8 ? -1.434 -15.748 -1.806 1.00 6.62 19 SER A O 9
ATOM 10301 N N . GLU A 1 9 ? -2.688 -17.605 -1.946 1.00 6.06 20 GLU A N 9
ATOM 10302 C CA . GLU A 1 9 ? -2.835 -17.530 -3.392 1.00 5.83 20 GLU A CA 9
ATOM 10303 C C . GLU A 1 9 ? -3.956 -16.566 -3.772 1.00 5.25 20 GLU A C 9
ATOM 10304 O O . GLU A 1 9 ? -3.888 -15.901 -4.805 1.00 5.55 20 GLU A O 9
ATOM 10316 N N . ASN A 1 10 ? -4.989 -16.497 -2.936 1.00 4.81 21 ASN A N 9
ATOM 10317 C CA . ASN A 1 10 ? -6.093 -15.567 -3.170 1.00 4.60 21 ASN A CA 9
ATOM 10318 C C . ASN A 1 10 ? -5.623 -14.136 -2.974 1.00 3.95 21 ASN A C 9
ATOM 10319 O O . ASN A 1 10 ? -5.942 -13.249 -3.766 1.00 4.31 21 ASN A O 9
ATOM 10330 N N . VAL A 1 11 ? -4.861 -13.914 -1.917 1.00 3.50 22 VAL A N 9
ATOM 10331 C CA . VAL A 1 11 ? -4.328 -12.597 -1.633 1.00 3.36 22 VAL A CA 9
ATOM 10332 C C . VAL A 1 11 ? -3.065 -12.363 -2.449 1.00 2.73 22 VAL A C 9
ATOM 10333 O O . VAL A 1 11 ? -2.024 -12.960 -2.175 1.00 3.02 22 VAL A O 9
ATOM 10346 N N . LEU A 1 12 ? -3.173 -11.511 -3.463 1.00 2.38 23 LEU A N 9
ATOM 10347 C CA . LEU A 1 12 ? -2.039 -11.188 -4.322 1.00 1.99 23 LEU A CA 9
ATOM 10348 C C . LEU A 1 12 ? -0.884 -10.638 -3.494 1.00 1.47 23 LEU A C 9
ATOM 10349 O O . LEU A 1 12 ? -1.101 -9.932 -2.506 1.00 1.65 23 LEU A O 9
ATOM 10365 N N . PRO A 1 13 ? 0.359 -10.951 -3.884 1.00 1.41 24 PRO A N 9
ATOM 10366 C CA . PRO A 1 13 ? 1.555 -10.521 -3.157 1.00 1.42 24 PRO A CA 9
ATOM 10367 C C . PRO A 1 13 ? 1.833 -9.030 -3.315 1.00 1.01 24 PRO A C 9
ATOM 10368 O O . PRO A 1 13 ? 2.795 -8.512 -2.750 1.00 1.47 24 PRO A O 9
ATOM 10379 N N . ARG A 1 14 ? 0.979 -8.342 -4.071 1.00 0.54 25 ARG A N 9
ATOM 10380 C CA . ARG A 1 14 ? 1.139 -6.913 -4.311 1.00 0.12 25 ARG A CA 9
ATOM 10381 C C . ARG A 1 14 ? 1.127 -6.116 -3.014 1.00 0.03 25 ARG A C 9
ATOM 10382 O O . ARG A 1 14 ? 2.081 -5.400 -2.723 1.00 0.07 25 ARG A O 9
ATOM 10403 N N . GLU A 1 15 ? 0.064 -6.248 -2.222 1.00 0.00 26 GLU A N 9
ATOM 10404 C CA . GLU A 1 15 ? -0.044 -5.474 -0.960 1.00 0.00 26 GLU A CA 9
ATOM 10405 C C . GLU A 1 15 ? 1.118 -5.773 -0.001 1.00 0.00 26 GLU A C 9
ATOM 10406 O O . GLU A 1 15 ? 1.729 -4.839 0.518 1.00 0.00 26 GLU A O 9
ATOM 10418 N N . PRO A 1 16 ? 1.441 -7.067 0.245 1.00 0.00 27 PRO A N 9
ATOM 10419 C CA . PRO A 1 16 ? 2.559 -7.411 1.138 1.00 0.00 27 PRO A CA 9
ATOM 10420 C C . PRO A 1 16 ? 3.887 -6.841 0.561 1.00 0.00 27 PRO A C 9
ATOM 10421 O O . PRO A 1 16 ? 4.757 -6.435 1.323 1.00 0.00 27 PRO A O 9
ATOM 10432 N N . LEU A 1 17 ? 4.025 -6.816 -0.772 1.00 0.00 28 LEU A N 9
ATOM 10433 C CA . LEU A 1 17 ? 5.236 -6.279 -1.429 1.00 0.00 28 LEU A CA 9
ATOM 10434 C C . LEU A 1 17 ? 5.258 -4.744 -1.199 1.00 0.00 28 LEU A C 9
ATOM 10435 O O . LEU A 1 17 ? 6.282 -4.182 -0.820 1.00 0.00 28 LEU A O 9
ATOM 10451 N N . ILE A 1 18 ? 4.117 -4.084 -1.428 1.00 0.01 29 ILE A N 9
ATOM 10452 C CA . ILE A 1 18 ? 4.002 -2.630 -1.222 1.00 0.01 29 ILE A CA 9
ATOM 10453 C C . ILE A 1 18 ? 4.324 -2.366 0.273 1.00 0.00 29 ILE A C 9
ATOM 10454 O O . ILE A 1 18 ? 5.052 -1.433 0.594 1.00 0.00 29 ILE A O 9
ATOM 10470 N N . ALA A 1 19 ? 3.785 -3.199 1.173 1.00 0.00 30 ALA A N 9
ATOM 10471 C CA . ALA A 1 19 ? 4.038 -3.052 2.617 1.00 0.00 30 ALA A CA 9
ATOM 10472 C C . ALA A 1 19 ? 5.562 -3.132 2.879 1.00 0.00 30 ALA A C 9
ATOM 10473 O O . ALA A 1 19 ? 6.094 -2.372 3.679 1.00 0.00 30 ALA A O 9
ATOM 10480 N N . THR A 1 20 ? 6.249 -4.053 2.194 1.00 0.00 31 THR A N 9
ATOM 10481 C CA . THR A 1 20 ? 7.703 -4.217 2.347 1.00 0.00 31 THR A CA 9
ATOM 10482 C C . THR A 1 20 ? 8.402 -2.938 1.840 1.00 0.00 31 THR A C 9
ATOM 10483 O O . THR A 1 20 ? 9.347 -2.450 2.461 1.00 0.00 31 THR A O 9
ATOM 10494 N N . ALA A 1 21 ? 7.921 -2.405 0.712 1.00 0.00 32 ALA A N 9
ATOM 10495 C CA . ALA A 1 21 ? 8.474 -1.180 0.115 1.00 0.00 32 ALA A CA 9
ATOM 10496 C C . ALA A 1 21 ? 8.276 0.009 1.083 1.00 0.00 32 ALA A C 9
ATOM 10497 O O . ALA A 1 21 ? 9.124 0.892 1.151 1.00 0.00 32 ALA A O 9
ATOM 10504 N N . VAL A 1 22 ? 7.161 0.022 1.822 1.00 0.00 33 VAL A N 9
ATOM 10505 C CA . VAL A 1 22 ? 6.889 1.093 2.783 1.00 0.00 33 VAL A CA 9
ATOM 10506 C C . VAL A 1 22 ? 7.981 1.044 3.892 1.00 0.00 33 VAL A C 9
ATOM 10507 O O . VAL A 1 22 ? 8.515 2.082 4.285 1.00 0.00 33 VAL A O 9
ATOM 10520 N N . LYS A 1 23 ? 8.299 -0.166 4.375 1.00 0.00 34 LYS A N 9
ATOM 10521 C CA . LYS A 1 23 ? 9.318 -0.366 5.430 1.00 0.00 34 LYS A CA 9
ATOM 10522 C C . LYS A 1 23 ? 10.671 0.110 4.923 1.00 0.00 34 LYS A C 9
ATOM 10523 O O . LYS A 1 23 ? 11.434 0.757 5.645 1.00 0.00 34 LYS A O 9
ATOM 10542 N N . PHE A 1 24 ? 10.949 -0.222 3.661 1.00 0.00 35 PHE A N 9
ATOM 10543 C CA . PHE A 1 24 ? 12.185 0.167 2.998 1.00 0.00 35 PHE A CA 9
ATOM 10544 C C . PHE A 1 24 ? 12.263 1.718 2.992 1.00 0.00 35 PHE A C 9
ATOM 10545 O O . PHE A 1 24 ? 13.262 2.292 3.426 1.00 0.00 35 PHE A O 9
ATOM 10562 N N . LEU A 1 25 ? 11.203 2.375 2.507 1.00 0.00 36 LEU A N 9
ATOM 10563 C CA . LEU A 1 25 ? 11.139 3.846 2.433 1.00 0.00 36 LEU A CA 9
ATOM 10564 C C . LEU A 1 25 ? 11.176 4.556 3.781 1.00 0.00 36 LEU A C 9
ATOM 10565 O O . LEU A 1 25 ? 11.541 5.732 3.853 1.00 0.00 36 LEU A O 9
ATOM 10581 N N . GLN A 1 26 ? 10.801 3.852 4.840 1.00 0.00 37 GLN A N 9
ATOM 10582 C CA . GLN A 1 26 ? 10.803 4.429 6.185 1.00 0.00 37 GLN A CA 9
ATOM 10583 C C . GLN A 1 26 ? 12.159 4.237 6.892 1.00 0.00 37 GLN A C 9
ATOM 10584 O O . GLN A 1 26 ? 12.402 4.822 7.955 1.00 0.00 37 GLN A O 9
ATOM 10598 N N . ASN A 1 27 ? 13.034 3.421 6.301 1.00 0.00 38 ASN A N 9
ATOM 10599 C CA . ASN A 1 27 ? 14.366 3.137 6.871 1.00 0.00 38 ASN A CA 9
ATOM 10600 C C . ASN A 1 27 ? 15.243 4.375 6.895 1.00 0.00 38 ASN A C 9
ATOM 10601 O O . ASN A 1 27 ? 15.328 5.095 5.902 1.00 0.00 38 ASN A O 9
ATOM 10612 N N . SER A 1 28 ? 15.892 4.620 8.029 1.00 0.00 39 SER A N 9
ATOM 10613 C CA . SER A 1 28 ? 16.761 5.790 8.205 1.00 0.00 39 SER A CA 9
ATOM 10614 C C . SER A 1 28 ? 17.855 5.966 7.172 1.00 0.00 39 SER A C 9
ATOM 10615 O O . SER A 1 28 ? 18.055 7.072 6.660 1.00 0.00 39 SER A O 9
ATOM 10623 N N . ARG A 1 29 ? 18.565 4.883 6.869 1.00 0.00 40 ARG A N 9
ATOM 10624 C CA . ARG A 1 29 ? 19.644 4.926 5.883 1.00 0.00 40 ARG A CA 9
ATOM 10625 C C . ARG A 1 29 ? 19.071 5.182 4.491 1.00 0.00 40 ARG A C 9
ATOM 10626 O O . ARG A 1 29 ? 19.623 5.963 3.720 1.00 0.00 40 ARG A O 9
ATOM 10647 N N . VAL A 1 30 ? 17.959 4.517 4.185 1.00 0.00 41 VAL A N 9
ATOM 10648 C CA . VAL A 1 30 ? 17.311 4.666 2.889 1.00 0.00 41 VAL A CA 9
ATOM 10649 C C . VAL A 1 30 ? 16.862 6.104 2.634 1.00 0.00 41 VAL A C 9
ATOM 10650 O O . VAL A 1 30 ? 17.040 6.627 1.534 1.00 0.00 41 VAL A O 9
ATOM 10663 N N . ARG A 1 31 ? 16.288 6.739 3.656 1.00 0.00 42 ARG A N 9
ATOM 10664 C CA . ARG A 1 31 ? 15.810 8.122 3.543 1.00 0.00 42 ARG A CA 9
ATOM 10665 C C . ARG A 1 31 ? 16.913 9.133 3.250 1.00 0.00 42 ARG A C 9
ATOM 10666 O O . ARG A 1 31 ? 16.631 10.266 2.848 1.00 0.00 42 ARG A O 9
ATOM 10687 N N . GLN A 1 32 ? 18.162 8.723 3.449 1.00 0.00 43 GLN A N 9
ATOM 10688 C CA . GLN A 1 32 ? 19.303 9.596 3.203 1.00 0.00 43 GLN A CA 9
ATOM 10689 C C . GLN A 1 32 ? 19.651 9.680 1.718 1.00 0.00 43 GLN A C 9
ATOM 10690 O O . GLN A 1 32 ? 20.325 10.618 1.280 1.00 0.00 43 GLN A O 9
ATOM 10704 N N . SER A 1 33 ? 19.193 8.696 0.951 1.00 0.00 44 SER A N 9
ATOM 10705 C CA . SER A 1 33 ? 19.470 8.664 -0.476 1.00 0.00 44 SER A CA 9
ATOM 10706 C C . SER A 1 33 ? 18.527 9.548 -1.272 1.00 0.00 44 SER A C 9
ATOM 10707 O O . SER A 1 33 ? 17.390 9.780 -0.843 1.00 0.00 44 SER A O 9
ATOM 10715 N N . PRO A 1 34 ? 18.975 10.057 -2.441 1.00 0.00 45 PRO A N 9
ATOM 10716 C CA . PRO A 1 34 ? 18.120 10.904 -3.261 1.00 0.00 45 PRO A CA 9
ATOM 10717 C C . PRO A 1 34 ? 16.835 10.162 -3.644 1.00 0.00 45 PRO A C 9
ATOM 10718 O O . PRO A 1 34 ? 16.838 8.936 -3.803 1.00 0.00 45 PRO A O 9
ATOM 10729 N N . LEU A 1 35 ? 15.751 10.913 -3.786 1.00 0.00 46 LEU A N 9
ATOM 10730 C CA . LEU A 1 35 ? 14.464 10.344 -4.151 1.00 0.00 46 LEU A CA 9
ATOM 10731 C C . LEU A 1 35 ? 14.556 9.406 -5.367 1.00 0.00 46 LEU A C 9
ATOM 10732 O O . LEU A 1 35 ? 14.076 8.270 -5.305 1.00 0.00 46 LEU A O 9
ATOM 10748 N N . ALA A 1 36 ? 15.168 9.880 -6.457 1.00 0.00 47 ALA A N 9
ATOM 10749 C CA . ALA A 1 36 ? 15.314 9.084 -7.683 1.00 0.00 47 ALA A CA 9
ATOM 10750 C C . ALA A 1 36 ? 15.965 7.735 -7.428 1.00 0.00 47 ALA A C 9
ATOM 10751 O O . ALA A 1 36 ? 15.615 6.731 -8.062 1.00 0.00 47 ALA A O 9
ATOM 10758 N N . THR A 1 37 ? 16.914 7.731 -6.494 1.00 0.00 48 THR A N 9
ATOM 10759 C CA . THR A 1 37 ? 17.672 6.529 -6.092 1.00 0.00 48 THR A CA 9
ATOM 10760 C C . THR A 1 37 ? 16.740 5.528 -5.404 1.00 0.00 48 THR A C 9
ATOM 10761 O O . THR A 1 37 ? 16.797 4.330 -5.683 1.00 0.00 48 THR A O 9
ATOM 10772 N N . ARG A 1 38 ? 15.884 6.029 -4.506 1.00 0.00 49 ARG A N 9
ATOM 10773 C CA . ARG A 1 38 ? 14.919 5.194 -3.777 1.00 0.00 49 ARG A CA 9
ATOM 10774 C C . ARG A 1 38 ? 13.903 4.581 -4.774 1.00 0.00 49 ARG A C 9
ATOM 10775 O O . ARG A 1 38 ? 13.604 3.387 -4.701 1.00 0.00 49 ARG A O 9
ATOM 10796 N N . ARG A 1 39 ? 13.384 5.391 -5.694 1.00 0.00 50 ARG A N 9
ATOM 10797 C CA . ARG A 1 39 ? 12.423 4.897 -6.678 1.00 0.00 50 ARG A CA 9
ATOM 10798 C C . ARG A 1 39 ? 13.080 3.842 -7.584 1.00 0.00 50 ARG A C 9
ATOM 10799 O O . ARG A 1 39 ? 12.506 2.779 -7.824 1.00 0.00 50 ARG A O 9
ATOM 10820 N N . ALA A 1 40 ? 14.283 4.148 -8.081 1.00 0.00 51 ALA A N 9
ATOM 10821 C CA . ALA A 1 40 ? 15.021 3.234 -8.959 1.00 0.00 51 ALA A CA 9
ATOM 10822 C C . ALA A 1 40 ? 15.345 1.921 -8.253 1.00 0.00 51 ALA A C 9
ATOM 10823 O O . ALA A 1 40 ? 15.298 0.855 -8.874 1.00 0.00 51 ALA A O 9
ATOM 10830 N N . PHE A 1 41 ? 15.672 1.999 -6.957 1.00 0.00 52 PHE A N 9
ATOM 10831 C CA . PHE A 1 41 ? 15.992 0.791 -6.194 1.00 0.00 52 PHE A CA 9
ATOM 10832 C C . PHE A 1 41 ? 14.749 -0.113 -6.200 1.00 0.00 52 PHE A C 9
ATOM 10833 O O . PHE A 1 41 ? 14.844 -1.311 -6.466 1.00 0.00 52 PHE A O 9
ATOM 10850 N N . LEU A 1 42 ? 13.585 0.473 -5.914 1.00 0.00 53 LEU A N 9
ATOM 10851 C CA . LEU A 1 42 ? 12.321 -0.273 -5.894 1.00 0.00 53 LEU A CA 9
ATOM 10852 C C . LEU A 1 42 ? 11.990 -0.851 -7.289 1.00 0.00 53 LEU A C 9
ATOM 10853 O O . LEU A 1 42 ? 11.457 -1.963 -7.395 1.00 0.00 53 LEU A O 9
ATOM 10869 N N . LYS A 1 43 ? 12.305 -0.099 -8.348 1.00 0.00 54 LYS A N 9
ATOM 10870 C CA . LYS A 1 43 ? 12.043 -0.558 -9.708 1.00 0.00 54 LYS A CA 9
ATOM 10871 C C . LYS A 1 43 ? 12.908 -1.804 -10.005 1.00 0.00 54 LYS A C 9
ATOM 10872 O O . LYS A 1 43 ? 12.415 -2.767 -10.591 1.00 0.00 54 LYS A O 9
ATOM 10891 N N . LYS A 1 44 ? 14.181 -1.789 -9.602 1.00 0.00 55 LYS A N 9
ATOM 10892 C CA . LYS A 1 44 ? 15.079 -2.937 -9.845 1.00 0.00 55 LYS A CA 9
ATOM 10893 C C . LYS A 1 44 ? 14.634 -4.162 -9.048 1.00 0.00 55 LYS A C 9
ATOM 10894 O O . LYS A 1 44 ? 14.997 -5.291 -9.375 1.00 0.00 55 LYS A O 9
ATOM 10913 N N . LYS A 1 45 ? 13.843 -3.916 -8.004 1.00 0.00 56 LYS A N 9
ATOM 10914 C CA . LYS A 1 45 ? 13.306 -4.972 -7.145 1.00 0.00 56 LYS A CA 9
ATOM 10915 C C . LYS A 1 45 ? 12.034 -5.573 -7.799 1.00 0.00 56 LYS A C 9
ATOM 10916 O O . LYS A 1 45 ? 11.497 -6.573 -7.309 1.00 0.00 56 LYS A O 9
ATOM 10935 N N . GLY A 1 46 ? 11.571 -4.954 -8.884 1.00 0.00 57 GLY A N 9
ATOM 10936 C CA . GLY A 1 46 ? 10.386 -5.443 -9.572 1.00 0.00 57 GLY A CA 9
ATOM 10937 C C . GLY A 1 46 ? 9.079 -4.714 -9.351 1.00 0.00 57 GLY A C 9
ATOM 10938 O O . GLY A 1 46 ? 8.049 -5.153 -9.862 1.00 0.00 57 GLY A O 9
ATOM 10942 N N . LEU A 1 47 ? 9.089 -3.615 -8.603 1.00 0.00 58 LEU A N 9
ATOM 10943 C CA . LEU A 1 47 ? 7.857 -2.873 -8.375 1.00 0.00 58 LEU A CA 9
ATOM 10944 C C . LEU A 1 47 ? 7.637 -1.921 -9.577 1.00 0.00 58 LEU A C 9
ATOM 10945 O O . LEU A 1 47 ? 8.591 -1.470 -10.213 1.00 0.00 58 LEU A O 9
ATOM 10961 N N . THR A 1 48 ? 6.383 -1.624 -9.881 1.00 0.00 59 THR A N 9
ATOM 10962 C CA . THR A 1 48 ? 6.072 -0.728 -10.984 1.00 0.00 59 THR A CA 9
ATOM 10963 C C . THR A 1 48 ? 5.927 0.683 -10.359 1.00 0.00 59 THR A C 9
ATOM 10964 O O . THR A 1 48 ? 5.822 0.816 -9.134 1.00 0.00 59 THR A O 9
ATOM 10975 N N . ASP A 1 49 ? 5.919 1.721 -11.190 1.00 0.00 60 ASP A N 9
ATOM 10976 C CA . ASP A 1 49 ? 5.776 3.095 -10.693 1.00 0.00 60 ASP A CA 9
ATOM 10977 C C . ASP A 1 49 ? 4.451 3.248 -9.916 1.00 0.00 60 ASP A C 9
ATOM 10978 O O . ASP A 1 49 ? 4.387 3.977 -8.937 1.00 0.00 60 ASP A O 9
ATOM 10987 N N . GLU A 1 50 ? 3.411 2.549 -10.372 1.00 0.00 61 GLU A N 9
ATOM 10988 C CA . GLU A 1 50 ? 2.090 2.585 -9.735 1.00 0.00 61 GLU A CA 9
ATOM 10989 C C . GLU A 1 50 ? 2.210 2.075 -8.284 1.00 0.00 61 GLU A C 9
ATOM 10990 O O . GLU A 1 50 ? 1.664 2.669 -7.350 1.00 0.00 61 GLU A O 9
ATOM 11002 N N . GLU A 1 51 ? 2.931 0.969 -8.116 1.00 0.00 62 GLU A N 9
ATOM 11003 C CA . GLU A 1 51 ? 3.146 0.351 -6.797 1.00 0.00 62 GLU A CA 9
ATOM 11004 C C . GLU A 1 51 ? 4.058 1.211 -5.913 1.00 0.00 62 GLU A C 9
ATOM 11005 O O . GLU A 1 51 ? 3.850 1.314 -4.702 1.00 0.00 62 GLU A O 9
ATOM 11017 N N . ILE A 1 52 ? 5.067 1.826 -6.527 1.00 0.00 63 ILE A N 9
ATOM 11018 C CA . ILE A 1 52 ? 6.011 2.688 -5.806 1.00 0.00 63 ILE A CA 9
ATOM 11019 C C . ILE A 1 52 ? 5.260 3.933 -5.295 1.00 0.00 63 ILE A C 9
ATOM 11020 O O . ILE A 1 52 ? 5.463 4.355 -4.158 1.00 0.00 63 ILE A O 9
ATOM 11036 N N . ASP A 1 53 ? 4.399 4.506 -6.143 1.00 0.00 64 ASP A N 9
ATOM 11037 C CA . ASP A 1 53 ? 3.612 5.694 -5.776 1.00 0.00 64 ASP A CA 9
ATOM 11038 C C . ASP A 1 53 ? 2.767 5.325 -4.543 1.00 0.00 64 ASP A C 9
ATOM 11039 O O . ASP A 1 53 ? 2.706 6.090 -3.587 1.00 0.00 64 ASP A O 9
ATOM 11048 N N . MET A 1 54 ? 2.124 4.149 -4.579 1.00 0.00 65 MET A N 9
ATOM 11049 C CA . MET A 1 54 ? 1.288 3.664 -3.459 1.00 0.00 65 MET A CA 9
ATOM 11050 C C . MET A 1 54 ? 2.143 3.503 -2.178 1.00 0.00 65 MET A C 9
ATOM 11051 O O . MET A 1 54 ? 1.686 3.819 -1.075 1.00 0.00 65 MET A O 9
ATOM 11065 N N . ALA A 1 55 ? 3.376 3.012 -2.330 1.00 0.00 66 ALA A N 9
ATOM 11066 C CA . ALA A 1 55 ? 4.289 2.827 -1.191 1.00 0.00 66 ALA A CA 9
ATOM 11067 C C . ALA A 1 55 ? 4.582 4.218 -0.575 1.00 0.00 66 ALA A C 9
ATOM 11068 O O . ALA A 1 55 ? 4.496 4.392 0.649 1.00 0.00 66 ALA A O 9
ATOM 11075 N N . PHE A 1 56 ? 4.921 5.202 -1.418 1.00 0.00 67 PHE A N 9
ATOM 11076 C CA . PHE A 1 56 ? 5.208 6.548 -0.923 1.00 0.00 67 PHE A CA 9
ATOM 11077 C C . PHE A 1 56 ? 3.954 7.122 -0.242 1.00 0.00 67 PHE A C 9
ATOM 11078 O O . PHE A 1 56 ? 4.049 7.754 0.809 1.00 0.00 67 PHE A O 9
ATOM 11095 N N . GLN A 1 57 ? 2.788 6.894 -0.843 1.00 0.00 68 GLN A N 9
ATOM 11096 C CA . GLN A 1 57 ? 1.538 7.392 -0.286 1.00 0.00 68 GLN A CA 9
ATOM 11097 C C . GLN A 1 57 ? 1.276 6.880 1.129 1.00 0.00 68 GLN A C 9
ATOM 11098 O O . GLN A 1 57 ? 0.769 7.616 1.983 1.00 0.00 68 GLN A O 9
ATOM 11112 N N . GLN A 1 58 ? 1.623 5.621 1.369 1.00 0.00 69 GLN A N 9
ATOM 11113 C CA . GLN A 1 58 ? 1.409 5.012 2.684 1.00 0.00 69 GLN A CA 9
ATOM 11114 C C . GLN A 1 58 ? 2.560 5.101 3.662 1.00 0.00 69 GLN A C 9
ATOM 11115 O O . GLN A 1 58 ? 2.438 4.636 4.798 1.00 0.00 69 GLN A O 9
ATOM 11129 N N . SER A 1 59 ? 3.667 5.694 3.225 1.00 0.00 70 SER A N 9
ATOM 11130 C CA . SER A 1 59 ? 4.875 5.841 4.045 1.00 0.00 70 SER A CA 9
ATOM 11131 C C . SER A 1 59 ? 4.821 6.861 5.153 1.00 0.00 70 SER A C 9
ATOM 11132 O O . SER A 1 59 ? 5.677 6.867 6.047 1.00 0.00 70 SER A O 9
ATOM 11140 N N . GLY A 1 60 ? 3.865 7.777 5.074 1.00 0.04 71 GLY A N 9
ATOM 11141 C CA . GLY A 1 60 ? 3.786 8.833 6.064 1.00 0.08 71 GLY A CA 9
ATOM 11142 C C . GLY A 1 60 ? 2.370 9.296 6.304 1.00 0.99 71 GLY A C 9
ATOM 11143 O O . GLY A 1 60 ? 2.140 10.440 6.697 1.00 1.78 71 GLY A O 9
ATOM 11147 N N . THR A 1 61 ? 1.420 8.411 6.061 1.00 1.70 72 THR A N 9
ATOM 11148 C CA . THR A 1 61 ? 0.020 8.715 6.288 1.00 2.54 72 THR A CA 9
ATOM 11149 C C . THR A 1 61 ? -0.538 7.892 7.442 1.00 2.86 72 THR A C 9
ATOM 11150 O O . THR A 1 61 ? -1.360 8.374 8.223 1.00 3.42 72 THR A O 9
ATOM 11161 N N . ALA A 1 62 ? -0.070 6.656 7.555 1.00 3.18 73 ALA A N 9
ATOM 11162 C CA . ALA A 1 62 ? -0.489 5.770 8.630 1.00 4.02 73 ALA A CA 9
ATOM 11163 C C . ALA A 1 62 ? 0.696 4.963 9.142 1.00 4.49 73 ALA A C 9
ATOM 11164 O O . ALA A 1 62 ? 0.544 3.836 9.619 1.00 5.04 73 ALA A O 9
ATOM 11171 N N . ALA A 1 63 ? 1.875 5.559 9.066 1.00 4.74 74 ALA A N 9
ATOM 11172 C CA . ALA A 1 63 ? 3.102 4.881 9.451 1.00 5.57 74 ALA A CA 9
ATOM 11173 C C . ALA A 1 63 ? 3.832 5.666 10.532 1.00 5.97 74 ALA A C 9
ATOM 11174 O O .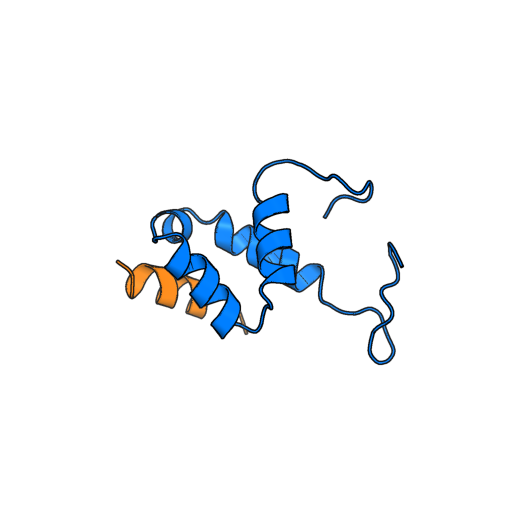 ALA A 1 63 ? 5.028 5.479 10.753 1.00 6.51 74 ALA A O 9
ATOM 11181 N N . ASP A 1 64 ? 3.104 6.533 11.219 1.00 6.06 75 ASP A N 9
ATOM 11182 C CA . ASP A 1 64 ? 3.692 7.364 12.263 1.00 6.75 75 ASP A CA 9
ATOM 11183 C C . ASP A 1 64 ? 3.880 6.557 13.536 1.00 6.91 75 ASP A C 9
ATOM 11184 O O . ASP A 1 64 ? 4.770 6.841 14.340 1.00 7.29 75 ASP A O 9
ATOM 11193 N N . GLU A 1 65 ? 3.030 5.551 13.703 1.00 6.88 76 GLU A N 9
ATOM 11194 C CA . GLU A 1 65 ? 3.083 4.668 14.862 1.00 7.22 76 GLU A CA 9
ATOM 11195 C C . GLU A 1 65 ? 4.419 3.930 14.903 1.00 7.26 76 GLU A C 9
ATOM 11196 O O . GLU A 1 65 ? 4.711 3.115 14.028 1.00 7.31 76 GLU A O 9
ATOM 11208 N N . PRO A 1 66 ? 5.251 4.219 15.912 1.00 7.55 77 PRO A N 9
ATOM 11209 C CA . PRO A 1 66 ? 6.575 3.615 16.036 1.00 7.91 77 PRO A CA 9
ATOM 11210 C C . PRO A 1 66 ? 6.499 2.133 16.383 1.00 8.21 77 PRO A C 9
ATOM 11211 O O . PRO A 1 66 ? 6.223 1.761 17.524 1.00 8.55 77 PRO A O 9
ATOM 11222 N N . SER A 1 67 ? 6.725 1.290 15.392 1.00 8.33 78 SER A N 9
ATOM 11223 C CA . SER A 1 67 ? 6.690 -0.142 15.599 1.00 8.82 78 SER A CA 9
ATOM 11224 C C . SER A 1 67 ? 8.084 -0.651 15.930 1.00 8.91 78 SER A C 9
ATOM 11225 O O . SER A 1 67 ? 8.924 -0.825 15.047 1.00 9.14 78 SER A O 9
ATOM 11233 N N . SER A 1 68 ? 8.336 -0.857 17.210 1.00 8.98 79 SER A N 9
ATOM 11234 C CA . SER A 1 68 ? 9.649 -1.270 17.664 1.00 9.32 79 SER A CA 9
ATOM 11235 C C . SER A 1 68 ? 9.575 -2.621 18.361 1.00 9.57 79 SER A C 9
ATOM 11236 O O . SER A 1 68 ? 9.047 -2.734 19.468 1.00 9.83 79 SER A O 9
ATOM 11244 N N . LEU A 1 69 ? 10.091 -3.644 17.701 1.00 9.72 80 LEU A N 9
ATOM 11245 C CA . LEU A 1 69 ? 10.123 -4.979 18.269 1.00 10.17 80 LEU A CA 9
ATOM 11246 C C . LEU A 1 69 ? 11.446 -5.196 18.985 1.00 10.43 80 LEU A C 9
ATOM 11247 O O . LEU A 1 69 ? 12.514 -5.053 18.389 1.00 10.67 80 LEU A O 9
ATOM 11263 N N . ALA B 2 1 ? 14.256 -14.388 1.005 1.00 4.58 57 ALA B N 9
ATOM 11264 C CA . ALA B 2 1 ? 14.353 -13.236 0.119 1.00 4.03 57 ALA B CA 9
ATOM 11265 C C . ALA B 2 1 ? 13.469 -12.101 0.614 1.00 3.47 57 ALA B C 9
ATOM 11266 O O . ALA B 2 1 ? 12.307 -11.979 0.222 1.00 3.63 57 ALA B O 9
ATOM 11273 N N . SER B 2 2 ? 14.013 -11.304 1.516 1.00 3.11 58 SER B N 9
ATOM 11274 C CA . SER B 2 2 ? 13.289 -10.179 2.074 1.00 2.86 58 SER B CA 9
ATOM 11275 C C . SER B 2 2 ? 13.803 -8.865 1.492 1.00 2.31 58 SER B C 9
ATOM 11276 O O . SER B 2 2 ? 14.789 -8.843 0.752 1.00 2.12 58 SER B O 9
ATOM 11284 N N . GLU B 2 3 ? 13.138 -7.771 1.844 1.00 2.30 59 GLU B N 9
ATOM 11285 C CA . GLU B 2 3 ? 13.568 -6.439 1.432 1.00 2.03 59 GLU B CA 9
ATOM 11286 C C . GLU B 2 3 ? 14.907 -6.100 2.083 1.00 1.55 59 GLU B C 9
ATOM 11287 O O . GLU B 2 3 ? 15.651 -5.245 1.599 1.00 1.37 59 GLU B O 9
ATOM 11299 N N . ASP B 2 4 ? 15.189 -6.788 3.187 1.00 1.56 60 ASP B N 9
ATOM 11300 C CA . ASP B 2 4 ? 16.442 -6.641 3.923 1.00 1.43 60 ASP B CA 9
ATOM 11301 C C . ASP B 2 4 ? 17.659 -6.774 3.009 1.00 1.37 60 ASP B C 9
ATOM 11302 O O . ASP B 2 4 ? 18.630 -6.032 3.153 1.00 1.58 60 ASP B O 9
ATOM 11311 N N . GLU B 2 5 ? 17.602 -7.705 2.062 1.00 1.48 61 GLU B N 9
ATOM 11312 C CA . GLU B 2 5 ? 18.709 -7.911 1.139 1.00 1.71 61 GLU B CA 9
ATOM 11313 C C . GLU B 2 5 ? 18.978 -6.655 0.319 1.00 1.43 61 GLU B C 9
ATOM 11314 O O . GLU B 2 5 ? 20.128 -6.233 0.164 1.00 1.58 61 GLU B O 9
ATOM 11326 N N . LEU B 2 6 ? 17.916 -6.049 -0.191 1.00 1.21 62 LEU B N 9
ATOM 11327 C CA . LEU B 2 6 ? 18.060 -4.883 -1.044 1.00 0.95 62 LEU B CA 9
ATOM 11328 C C . LEU B 2 6 ? 18.365 -3.635 -0.240 1.00 0.74 62 LEU B C 9
ATOM 11329 O O . LEU B 2 6 ? 19.189 -2.837 -0.656 1.00 0.64 62 LEU B O 9
ATOM 11345 N N . VAL B 2 7 ? 17.726 -3.464 0.913 1.00 0.79 63 VAL B N 9
ATOM 11346 C CA . VAL B 2 7 ? 18.010 -2.297 1.739 1.00 0.74 63 VAL B CA 9
ATOM 11347 C C . VAL B 2 7 ? 19.477 -2.302 2.153 1.00 0.69 63 VAL B C 9
ATOM 11348 O O . VAL B 2 7 ? 20.175 -1.302 2.023 1.00 0.64 63 VAL B O 9
ATOM 11361 N N . ALA B 2 8 ? 19.955 -3.453 2.594 1.00 0.78 64 ALA B N 9
ATOM 11362 C CA . ALA B 2 8 ? 21.325 -3.587 3.032 1.00 0.85 64 ALA B CA 9
ATOM 11363 C C . ALA B 2 8 ? 22.286 -3.331 1.875 1.00 0.74 64 ALA B C 9
ATOM 11364 O O . ALA B 2 8 ? 23.233 -2.555 2.007 1.00 0.78 64 ALA B O 9
ATOM 11371 N N . GLU B 2 9 ? 22.011 -3.957 0.735 1.00 0.70 65 GLU B N 9
ATOM 11372 C CA . GLU B 2 9 ? 22.773 -3.706 -0.485 1.00 0.70 65 GLU B CA 9
ATOM 11373 C C . GLU B 2 9 ? 22.750 -2.216 -0.825 1.00 0.63 65 GLU B C 9
ATOM 11374 O O . GLU B 2 9 ? 23.762 -1.637 -1.214 1.00 0.71 65 GLU B O 9
ATOM 11386 N N . PHE B 2 10 ? 21.580 -1.623 -0.641 1.00 0.53 66 PHE B N 9
ATOM 11387 C CA . PHE B 2 10 ? 21.324 -0.217 -0.930 1.00 0.49 66 PHE B CA 9
ATOM 11388 C C . PHE B 2 10 ? 22.296 0.707 -0.191 1.00 0.60 66 PHE B C 9
ATOM 11389 O O . PHE B 2 10 ? 23.178 1.312 -0.810 1.00 0.71 66 PHE B O 9
ATOM 11406 N N . LEU B 2 11 ? 22.161 0.815 1.128 1.00 0.64 67 LEU B N 9
ATOM 11407 C CA . LEU B 2 11 ? 22.979 1.776 1.866 1.00 0.76 67 LEU B CA 9
ATOM 11408 C C . LEU B 2 11 ? 24.430 1.329 2.001 1.00 0.87 67 LEU B C 9
ATOM 11409 O O . LEU B 2 11 ? 25.302 2.161 2.229 1.00 1.01 67 LEU B O 9
ATOM 11425 N N . GLN B 2 12 ? 24.707 0.033 1.877 1.00 0.87 68 GLN B N 9
ATOM 11426 C CA . GLN B 2 12 ? 26.096 -0.417 1.856 1.00 1.00 68 GLN B CA 9
ATOM 11427 C C . GLN B 2 12 ? 26.769 -0.026 0.544 1.00 1.06 68 GLN B C 9
ATOM 11428 O O . GLN B 2 12 ? 27.964 0.263 0.511 1.00 1.23 68 GLN B O 9
ATOM 11442 N N . ASP B 2 13 ? 25.996 -0.001 -0.536 1.00 1.01 69 ASP B N 9
ATOM 11443 C CA . ASP B 2 13 ? 26.520 0.428 -1.829 1.00 1.19 69 ASP B CA 9
ATOM 11444 C C . ASP B 2 13 ? 26.748 1.933 -1.825 1.00 1.35 69 ASP B C 9
ATOM 11445 O O . ASP B 2 13 ? 27.736 2.424 -2.367 1.00 1.63 69 ASP B O 9
ATOM 11454 N N . GLN B 2 14 ? 25.835 2.659 -1.198 1.00 1.32 70 GLN B N 9
ATOM 11455 C CA . GLN B 2 14 ? 25.937 4.110 -1.113 1.00 1.64 70 GLN B CA 9
ATOM 11456 C C . GLN B 2 14 ? 26.684 4.547 0.147 1.00 2.00 70 GLN B C 9
ATOM 11457 O O . GLN B 2 14 ? 26.703 5.734 0.484 1.00 2.48 70 GLN B O 9
ATOM 11471 N N . ASN B 2 15 ? 27.307 3.592 0.830 1.00 2.07 71 ASN B N 9
ATOM 11472 C CA . ASN B 2 15 ? 28.014 3.877 2.078 1.00 2.66 71 ASN B CA 9
ATOM 11473 C C . ASN B 2 15 ? 29.213 4.783 1.828 1.00 2.83 71 ASN B C 9
ATOM 11474 O O . ASN B 2 15 ? 29.484 5.693 2.613 1.00 3.47 71 ASN B O 9
ATOM 11485 N N . GLY A 1 1 ? -6.315 -5.192 2.248 1.00 13.73 12 GLY A N 10
ATOM 11486 C CA . GLY A 1 1 ? -6.807 -6.577 2.054 1.00 13.35 12 GLY A CA 10
ATOM 11487 C C . GLY A 1 1 ? -6.139 -7.557 2.994 1.00 12.90 12 GLY A C 10
ATOM 11488 O O . GLY A 1 1 ? -5.165 -8.214 2.630 1.00 12.88 12 GLY A O 10
ATOM 11494 N N . ALA A 1 2 ? -6.654 -7.647 4.210 1.00 12.72 13 ALA A N 10
ATOM 11495 C CA . ALA A 1 2 ? -6.106 -8.558 5.202 1.00 12.50 13 ALA A CA 10
ATOM 11496 C C . ALA A 1 2 ? -6.985 -9.794 5.333 1.00 12.15 13 ALA A C 10
ATOM 11497 O O . ALA A 1 2 ? -6.488 -10.918 5.425 1.00 12.34 13 ALA A O 10
ATOM 11504 N N . MET A 1 3 ? -8.292 -9.576 5.327 1.00 11.84 14 MET A N 10
ATOM 11505 C CA . MET A 1 3 ? -9.256 -10.663 5.450 1.00 11.71 14 MET A CA 10
ATOM 11506 C C . MET A 1 3 ? -10.492 -10.341 4.615 1.00 11.28 14 MET A C 10
ATOM 11507 O O . MET A 1 3 ? -11.620 -10.687 4.969 1.00 11.28 14 MET A O 10
ATOM 11521 N N . ALA A 1 4 ? -10.266 -9.676 3.495 1.00 11.15 15 ALA A N 10
ATOM 11522 C CA . ALA A 1 4 ? -11.345 -9.291 2.598 1.00 10.97 15 ALA A CA 10
ATOM 11523 C C . ALA A 1 4 ? -11.589 -10.382 1.567 1.00 10.34 15 ALA A C 10
ATOM 11524 O O . ALA A 1 4 ? -12.731 -10.681 1.217 1.00 10.56 15 ALA A O 10
ATOM 11531 N N . THR A 1 5 ? -10.508 -10.979 1.096 1.00 9.75 16 THR A N 10
ATOM 11532 C CA . THR A 1 5 ? -10.587 -12.054 0.125 1.00 9.29 16 THR A CA 10
ATOM 11533 C C . THR A 1 5 ? -9.942 -13.322 0.688 1.00 8.86 16 THR A C 10
ATOM 11534 O O . THR A 1 5 ? -8.717 -13.470 0.666 1.00 8.68 16 THR A O 10
ATOM 11545 N N . PRO A 1 6 ? -10.758 -14.232 1.238 1.00 8.97 17 PRO A N 10
ATOM 11546 C CA . PRO A 1 6 ? -10.287 -15.487 1.821 1.00 8.90 17 PRO A CA 10
ATOM 11547 C C . PRO A 1 6 ? -10.031 -16.561 0.767 1.00 8.48 17 PRO A C 10
ATOM 11548 O O . PRO A 1 6 ? -10.103 -16.300 -0.439 1.00 8.81 17 PRO A O 10
ATOM 11559 N N . GLY A 1 7 ? -9.735 -17.769 1.230 1.00 8.03 18 GLY A N 10
ATOM 11560 C CA . GLY A 1 7 ? -9.500 -18.876 0.328 1.00 7.87 18 GLY A CA 10
ATOM 11561 C C . GLY A 1 7 ? -8.039 -19.018 -0.037 1.00 7.31 18 GLY A C 10
ATOM 11562 O O . GLY A 1 7 ? -7.163 -18.465 0.635 1.00 7.31 18 GLY A O 10
ATOM 11566 N N . SER A 1 8 ? -7.775 -19.761 -1.097 1.00 7.17 19 SER A N 10
ATOM 11567 C CA . SER A 1 8 ? -6.419 -19.948 -1.576 1.00 6.99 19 SER A CA 10
ATOM 11568 C C . SER A 1 8 ? -6.043 -18.821 -2.535 1.00 6.42 19 SER A C 10
ATOM 11569 O O . SER A 1 8 ? -6.907 -18.057 -2.965 1.00 6.62 19 SER A O 10
ATOM 11577 N N . GLU A 1 9 ? -4.759 -18.719 -2.856 1.00 6.06 20 GLU A N 10
ATOM 11578 C CA . GLU A 1 9 ? -4.262 -17.648 -3.714 1.00 5.83 20 GLU A CA 10
ATOM 11579 C C . GLU A 1 9 ? -4.897 -17.683 -5.098 1.00 5.25 20 GLU A C 10
ATOM 11580 O O . GLU A 1 9 ? -4.586 -18.549 -5.920 1.00 5.55 20 GLU A O 10
ATOM 11592 N N . ASN A 1 10 ? -5.804 -16.753 -5.339 1.00 4.81 21 ASN A N 10
ATOM 11593 C CA . ASN A 1 10 ? -6.384 -16.572 -6.659 1.00 4.60 21 ASN A CA 10
ATOM 11594 C C . ASN A 1 10 ? -5.908 -15.254 -7.248 1.00 3.95 21 ASN A C 10
ATOM 11595 O O . ASN A 1 10 ? -5.691 -15.135 -8.453 1.00 4.31 21 ASN A O 10
ATOM 11606 N N . VAL A 1 11 ? -5.734 -14.269 -6.382 1.00 3.50 22 VAL A N 10
ATOM 11607 C CA . VAL A 1 11 ? -5.239 -12.968 -6.797 1.00 3.36 22 VAL A CA 10
ATOM 11608 C C . VAL A 1 11 ? -3.741 -12.868 -6.543 1.00 2.73 22 VAL A C 10
ATOM 11609 O O . VAL A 1 11 ? -3.158 -13.728 -5.876 1.00 3.02 22 VAL A O 10
ATOM 11622 N N . LEU A 1 12 ? -3.121 -11.824 -7.068 1.00 2.38 23 LEU A N 10
ATOM 11623 C CA . LEU A 1 12 ? -1.696 -11.616 -6.886 1.00 1.99 23 LEU A CA 10
ATOM 11624 C C . LEU A 1 12 ? -1.477 -10.635 -5.740 1.00 1.47 23 LEU A C 10
ATOM 11625 O O . LEU A 1 12 ? -1.837 -9.461 -5.842 1.00 1.65 23 LEU A O 10
ATOM 11641 N N . PRO A 1 13 ? -0.904 -11.111 -4.627 1.00 1.41 24 PRO A N 10
ATOM 11642 C CA . PRO A 1 13 ? -0.672 -10.293 -3.442 1.00 1.42 24 PRO A CA 10
ATOM 11643 C C . PRO A 1 13 ? 0.455 -9.284 -3.645 1.00 1.01 24 PRO A C 10
ATOM 11644 O O . PRO A 1 13 ? 1.629 -9.588 -3.425 1.00 1.47 24 PRO A O 10
ATOM 11655 N N . ARG A 1 14 ? 0.089 -8.090 -4.085 1.00 0.54 25 ARG A N 10
ATOM 11656 C CA . ARG A 1 14 ? 1.051 -7.013 -4.273 1.00 0.12 25 ARG A CA 10
ATOM 11657 C C . ARG A 1 14 ? 1.114 -6.158 -3.021 1.00 0.03 25 ARG A C 10
ATOM 11658 O O . ARG A 1 14 ? 2.098 -5.466 -2.774 1.00 0.07 25 ARG A O 10
ATOM 11679 N N . GLU A 1 15 ? 0.062 -6.247 -2.223 1.00 0.00 26 GLU A N 10
ATOM 11680 C CA . GLU A 1 15 ? -0.043 -5.475 -0.959 1.00 0.00 26 GLU A CA 10
ATOM 11681 C C . GLU A 1 15 ? 1.118 -5.773 -0.001 1.00 0.00 26 GLU A C 10
ATOM 11682 O O . GLU A 1 15 ? 1.728 -4.839 0.518 1.00 0.00 26 GLU A O 10
ATOM 11694 N N . PRO A 1 16 ? 1.442 -7.068 0.246 1.00 0.00 27 PRO A N 10
ATOM 11695 C CA . PRO A 1 16 ? 2.560 -7.411 1.138 1.00 0.00 27 PRO A CA 10
ATOM 11696 C C . PRO A 1 16 ? 3.887 -6.842 0.560 1.00 0.00 27 PRO A C 10
ATOM 11697 O O . PRO A 1 16 ? 4.757 -6.435 1.323 1.00 0.00 27 PRO A O 10
ATOM 11708 N N . LEU A 1 17 ? 4.025 -6.817 -0.772 1.00 0.00 28 LEU A N 10
ATOM 11709 C CA . LEU A 1 17 ? 5.236 -6.280 -1.429 1.00 0.00 28 LEU A CA 10
ATOM 11710 C C . LEU A 1 17 ? 5.258 -4.744 -1.199 1.00 0.00 28 LEU A C 10
ATOM 11711 O O . LEU A 1 17 ? 6.282 -4.182 -0.821 1.00 0.00 28 LEU A O 10
ATOM 11727 N N . ILE A 1 18 ? 4.118 -4.084 -1.427 1.00 0.01 29 ILE A N 10
ATOM 11728 C CA . ILE A 1 18 ? 4.001 -2.632 -1.222 1.00 0.01 29 ILE A CA 10
ATOM 11729 C C . ILE A 1 18 ? 4.324 -2.366 0.274 1.00 0.00 29 ILE A C 10
ATOM 11730 O O . ILE A 1 18 ? 5.051 -1.433 0.594 1.00 0.00 29 ILE A O 10
ATOM 11746 N N . ALA A 1 19 ? 3.785 -3.199 1.173 1.00 0.00 30 ALA A N 10
ATOM 11747 C CA . ALA A 1 19 ? 4.037 -3.053 2.616 1.00 0.00 30 ALA A CA 10
ATOM 11748 C C . ALA A 1 19 ? 5.561 -3.133 2.878 1.00 0.00 30 ALA A C 10
ATOM 11749 O O . ALA A 1 19 ? 6.095 -2.372 3.680 1.00 0.00 30 ALA A O 10
ATOM 11756 N N . THR A 1 20 ? 6.249 -4.055 2.194 1.00 0.00 31 THR A N 10
ATOM 11757 C CA . THR A 1 20 ? 7.703 -4.218 2.348 1.00 0.00 31 THR A CA 10
ATOM 11758 C C . THR A 1 20 ? 8.401 -2.938 1.840 1.00 0.00 31 THR A C 10
ATOM 11759 O O . THR A 1 20 ? 9.348 -2.450 2.461 1.00 0.00 31 THR A O 10
ATOM 11770 N N . ALA A 1 21 ? 7.920 -2.406 0.712 1.00 0.00 32 ALA A N 10
ATOM 11771 C CA . ALA A 1 21 ? 8.473 -1.180 0.115 1.00 0.00 32 ALA A CA 10
ATOM 11772 C C . ALA A 1 21 ? 8.275 0.009 1.083 1.00 0.00 32 ALA A C 10
ATOM 11773 O O . ALA A 1 21 ? 9.124 0.893 1.151 1.00 0.00 32 ALA A O 10
ATOM 11780 N N . VAL A 1 22 ? 7.161 0.021 1.822 1.00 0.00 33 VAL A N 10
ATOM 11781 C CA . VAL A 1 22 ? 6.890 1.095 2.782 1.00 0.00 33 VAL A CA 10
ATOM 11782 C C . VAL A 1 22 ? 7.981 1.044 3.892 1.00 0.00 33 VAL A C 10
ATOM 11783 O O . VAL A 1 22 ? 8.516 2.082 4.285 1.00 0.00 33 VAL A O 10
ATOM 11796 N N . LYS A 1 23 ? 8.299 -0.167 4.375 1.00 0.00 34 LYS A N 10
ATOM 11797 C CA . LYS A 1 23 ? 9.319 -0.363 5.432 1.00 0.00 34 LYS A CA 10
ATOM 11798 C C . LYS A 1 23 ? 10.671 0.109 4.922 1.00 0.00 34 LYS A C 10
ATOM 11799 O O . LYS A 1 23 ? 11.434 0.756 5.645 1.00 0.00 34 LYS A O 10
ATOM 11818 N N . PHE A 1 24 ? 10.949 -0.222 3.661 1.00 0.00 35 PHE A N 10
ATOM 11819 C CA . PHE A 1 24 ? 12.187 0.167 3.000 1.00 0.00 35 PHE A CA 10
ATOM 11820 C C . PHE A 1 24 ? 12.263 1.719 2.991 1.00 0.00 35 PHE A C 10
ATOM 11821 O O . PHE A 1 24 ? 13.262 2.291 3.426 1.00 0.00 35 PHE A O 10
ATOM 11838 N N . LEU A 1 25 ? 11.203 2.376 2.507 1.00 0.00 36 LEU A N 10
ATOM 11839 C CA . LEU A 1 25 ? 11.139 3.846 2.432 1.00 0.00 36 LEU A CA 10
ATOM 11840 C C . LEU A 1 25 ? 11.176 4.556 3.781 1.00 0.00 36 LEU A C 10
ATOM 11841 O O . LEU A 1 25 ? 11.540 5.731 3.854 1.00 0.00 36 LEU A O 10
ATOM 11857 N N . GLN A 1 26 ? 10.801 3.851 4.840 1.00 0.00 37 GLN A N 10
ATOM 11858 C CA . GLN A 1 26 ? 10.803 4.428 6.186 1.00 0.00 37 GLN A CA 10
ATOM 11859 C C . GLN A 1 26 ? 12.159 4.237 6.893 1.00 0.00 37 GLN A C 10
ATOM 11860 O O . GLN A 1 26 ? 12.402 4.823 7.955 1.00 0.00 37 GLN A O 10
ATOM 11874 N N . ASN A 1 27 ? 13.033 3.422 6.303 1.00 0.00 38 ASN A N 10
ATOM 11875 C CA . ASN A 1 27 ? 14.367 3.138 6.871 1.00 0.00 38 ASN A CA 10
ATOM 11876 C C . ASN A 1 27 ? 15.244 4.376 6.895 1.00 0.00 38 ASN A C 10
ATOM 11877 O O . ASN A 1 27 ? 15.328 5.095 5.902 1.00 0.00 38 ASN A O 10
ATOM 11888 N N . SER A 1 28 ? 15.893 4.620 8.029 1.00 0.00 39 SER A N 10
ATOM 11889 C CA . SER A 1 28 ? 16.761 5.790 8.203 1.00 0.00 39 SER A CA 10
ATOM 11890 C C . SER A 1 28 ? 17.855 5.967 7.171 1.00 0.00 39 SER A C 10
ATOM 11891 O O . SER A 1 28 ? 18.055 7.072 6.660 1.00 0.00 39 SER A O 10
ATOM 11899 N N . ARG A 1 29 ? 18.565 4.882 6.869 1.00 0.00 40 ARG A N 10
ATOM 11900 C CA . ARG A 1 29 ? 19.645 4.925 5.884 1.00 0.00 40 ARG A CA 10
ATOM 11901 C C . ARG A 1 29 ? 19.071 5.182 4.492 1.00 0.00 40 ARG A C 10
ATOM 11902 O O . ARG A 1 29 ? 19.623 5.962 3.720 1.00 0.00 40 ARG A O 10
ATOM 11923 N N . VAL A 1 30 ? 17.959 4.518 4.184 1.00 0.00 41 VAL A N 10
ATOM 11924 C CA . VAL A 1 30 ? 17.311 4.667 2.888 1.00 0.00 41 VAL A CA 10
ATOM 11925 C C . VAL A 1 30 ? 16.863 6.105 2.634 1.00 0.00 41 VAL A C 10
ATOM 11926 O O . VAL A 1 30 ? 17.041 6.627 1.535 1.00 0.00 41 VAL A O 10
ATOM 11939 N N . ARG A 1 31 ? 16.289 6.740 3.654 1.00 0.00 42 ARG A N 10
ATOM 11940 C CA . ARG A 1 31 ? 15.811 8.123 3.545 1.00 0.00 42 ARG A CA 10
ATOM 11941 C C . ARG A 1 31 ? 16.913 9.133 3.251 1.00 0.00 42 ARG A C 10
ATOM 11942 O O . ARG A 1 31 ? 16.630 10.265 2.847 1.00 0.00 42 ARG A O 10
ATOM 11963 N N . GLN A 1 32 ? 18.162 8.722 3.450 1.00 0.00 43 GLN A N 10
ATOM 11964 C CA . GLN A 1 32 ? 19.302 9.597 3.203 1.00 0.00 43 GLN A CA 10
ATOM 11965 C C . GLN A 1 32 ? 19.651 9.680 1.718 1.00 0.00 43 GLN A C 10
ATOM 11966 O O . GLN A 1 32 ? 20.324 10.617 1.279 1.00 0.00 43 GLN A O 10
ATOM 11980 N N . SER A 1 33 ? 19.194 8.698 0.950 1.00 0.00 44 SER A N 10
ATOM 11981 C CA . SER A 1 33 ? 19.470 8.664 -0.476 1.00 0.00 44 SER A CA 10
ATOM 11982 C C . SER A 1 33 ? 18.526 9.547 -1.272 1.00 0.00 44 SER A C 10
ATOM 11983 O O . SER A 1 33 ? 17.390 9.779 -0.844 1.00 0.00 44 SER A O 10
ATOM 11991 N N . PRO A 1 34 ? 18.976 10.057 -2.440 1.00 0.00 45 PRO A N 10
ATOM 11992 C CA . PRO A 1 34 ? 18.121 10.905 -3.261 1.00 0.00 45 PRO A CA 10
ATOM 11993 C C . PRO A 1 34 ? 16.835 10.162 -3.644 1.00 0.00 45 PRO A C 10
ATOM 11994 O O . PRO A 1 34 ? 16.838 8.937 -3.803 1.00 0.00 45 PRO A O 10
ATOM 12005 N N . LEU A 1 35 ? 15.750 10.913 -3.786 1.00 0.00 46 LEU A N 10
ATOM 12006 C CA . LEU A 1 35 ? 14.464 10.344 -4.151 1.00 0.00 46 LEU A CA 10
ATOM 12007 C C . LEU A 1 35 ? 14.558 9.406 -5.367 1.00 0.00 46 LEU A C 10
ATOM 12008 O O . LEU A 1 35 ? 14.076 8.270 -5.306 1.00 0.00 46 LEU A O 10
ATOM 12024 N N . ALA A 1 36 ? 15.168 9.881 -6.456 1.00 0.00 47 ALA A N 10
ATOM 12025 C CA . ALA A 1 36 ? 15.315 9.084 -7.684 1.00 0.00 47 ALA A CA 10
ATOM 12026 C C . ALA A 1 36 ? 15.965 7.734 -7.430 1.00 0.00 47 ALA A C 10
ATOM 12027 O O . ALA A 1 36 ? 15.615 6.731 -8.062 1.00 0.00 47 ALA A O 10
ATOM 12034 N N . THR A 1 37 ? 16.915 7.732 -6.493 1.00 0.00 48 THR A N 10
ATOM 12035 C CA . THR A 1 37 ? 17.672 6.528 -6.092 1.00 0.00 48 THR A CA 10
ATOM 12036 C C . THR A 1 37 ? 16.741 5.527 -5.403 1.00 0.00 48 THR A C 10
ATOM 12037 O O . THR A 1 37 ? 16.797 4.331 -5.684 1.00 0.00 48 THR A O 10
ATOM 12048 N N . ARG A 1 38 ? 15.885 6.030 -4.505 1.00 0.00 49 ARG A N 10
ATOM 12049 C CA . ARG A 1 38 ? 14.922 5.192 -3.776 1.00 0.00 49 ARG A CA 10
ATOM 12050 C C . ARG A 1 38 ? 13.904 4.580 -4.774 1.00 0.00 49 ARG A C 10
ATOM 12051 O O . ARG A 1 38 ? 13.604 3.387 -4.701 1.00 0.00 49 ARG A O 10
ATOM 12072 N N . ARG A 1 39 ? 13.384 5.392 -5.694 1.00 0.00 50 ARG A N 10
ATOM 12073 C CA . ARG A 1 39 ? 12.423 4.897 -6.677 1.00 0.00 50 ARG A CA 10
ATOM 12074 C C . ARG A 1 39 ? 13.080 3.842 -7.584 1.00 0.00 50 ARG A C 10
ATOM 12075 O O . ARG A 1 39 ? 12.506 2.779 -7.824 1.00 0.00 50 ARG A O 10
ATOM 12096 N N . ALA A 1 40 ? 14.284 4.148 -8.080 1.00 0.00 51 ALA A N 10
ATOM 12097 C CA . ALA A 1 40 ? 15.021 3.235 -8.958 1.00 0.00 51 ALA A CA 10
ATOM 12098 C C . ALA A 1 40 ? 15.344 1.921 -8.253 1.00 0.00 51 ALA A C 10
ATOM 12099 O O . ALA A 1 40 ? 15.298 0.855 -8.873 1.00 0.00 51 ALA A O 10
ATOM 12106 N N . PHE A 1 41 ? 15.672 1.999 -6.957 1.00 0.00 52 PHE A N 10
ATOM 12107 C CA . PHE A 1 41 ? 15.992 0.791 -6.193 1.00 0.00 52 PHE A CA 10
ATOM 12108 C C . PHE A 1 41 ? 14.749 -0.113 -6.201 1.00 0.00 52 PHE A C 10
ATOM 12109 O O . PHE A 1 41 ? 14.843 -1.311 -6.467 1.00 0.00 52 PHE A O 10
ATOM 12126 N N . LEU A 1 42 ? 13.584 0.471 -5.913 1.00 0.00 53 LEU A N 10
ATOM 12127 C CA . LEU A 1 42 ? 12.320 -0.272 -5.895 1.00 0.00 53 LEU A CA 10
ATOM 12128 C C . LEU A 1 42 ? 11.989 -0.849 -7.289 1.00 0.00 53 LEU A C 10
ATOM 12129 O O . LEU A 1 42 ? 11.458 -1.964 -7.395 1.00 0.00 53 LEU A O 10
ATOM 12145 N N . LYS A 1 43 ? 12.303 -0.099 -8.347 1.00 0.00 54 LYS A N 10
ATOM 12146 C CA . LYS A 1 43 ? 12.045 -0.555 -9.707 1.00 0.00 54 LYS A CA 10
ATOM 12147 C C . LYS A 1 43 ? 12.908 -1.804 -10.006 1.00 0.00 54 LYS A C 10
ATOM 12148 O O . LYS A 1 43 ? 12.414 -2.767 -10.591 1.00 0.00 54 LYS A O 10
ATOM 12167 N N . LYS A 1 44 ? 14.181 -1.789 -9.604 1.00 0.00 55 LYS A N 10
ATOM 12168 C CA . LYS A 1 44 ? 15.079 -2.936 -9.844 1.00 0.00 55 LYS A CA 10
ATOM 12169 C C . LYS A 1 44 ? 14.634 -4.162 -9.048 1.00 0.00 55 LYS A C 10
ATOM 12170 O O . LYS A 1 44 ? 14.997 -5.291 -9.375 1.00 0.00 55 LYS A O 10
ATOM 12189 N N . LYS A 1 45 ? 13.842 -3.917 -8.005 1.00 0.00 56 LYS A N 10
ATOM 12190 C CA . LYS A 1 45 ? 13.306 -4.973 -7.147 1.00 0.00 56 LYS A CA 10
ATOM 12191 C C . LYS A 1 45 ? 12.034 -5.573 -7.798 1.00 0.00 56 LYS A C 10
ATOM 12192 O O . LYS A 1 45 ? 11.497 -6.574 -7.307 1.00 0.00 56 LYS A O 10
ATOM 12211 N N . GLY A 1 46 ? 11.570 -4.955 -8.884 1.00 0.00 57 GLY A N 10
ATOM 12212 C CA . GLY A 1 46 ? 10.386 -5.443 -9.573 1.00 0.00 57 GLY A CA 10
ATOM 12213 C C . GLY A 1 46 ? 9.079 -4.713 -9.351 1.00 0.00 57 GLY A C 10
ATOM 12214 O O . GLY A 1 46 ? 8.049 -5.154 -9.862 1.00 0.00 57 GLY A O 10
ATOM 12218 N N . LEU A 1 47 ? 9.090 -3.615 -8.603 1.00 0.00 58 LEU A N 10
ATOM 12219 C CA . LEU A 1 47 ? 7.857 -2.874 -8.375 1.00 0.00 58 LEU A CA 10
ATOM 12220 C C . LEU A 1 47 ? 7.637 -1.921 -9.578 1.00 0.00 58 LEU A C 10
ATOM 12221 O O . LEU A 1 47 ? 8.591 -1.470 -10.213 1.00 0.00 58 LEU A O 10
ATOM 12237 N N . THR A 1 48 ? 6.383 -1.624 -9.881 1.00 0.00 59 THR A N 10
ATOM 12238 C CA . THR A 1 48 ? 6.074 -0.728 -10.983 1.00 0.00 59 THR A CA 10
ATOM 12239 C C . THR A 1 48 ? 5.926 0.682 -10.359 1.00 0.00 59 THR A C 10
ATOM 12240 O O . THR A 1 48 ? 5.823 0.816 -9.134 1.00 0.00 59 THR A O 10
ATOM 12251 N N . ASP A 1 49 ? 5.919 1.721 -11.190 1.00 0.00 60 ASP A N 10
ATOM 12252 C CA . ASP A 1 49 ? 5.776 3.095 -10.693 1.00 0.00 60 ASP A CA 10
ATOM 12253 C C . ASP A 1 49 ? 4.451 3.247 -9.917 1.00 0.00 60 ASP A C 10
ATOM 12254 O O . ASP A 1 49 ? 4.388 3.976 -8.937 1.00 0.00 60 ASP A O 10
ATOM 12263 N N . GLU A 1 50 ? 3.411 2.549 -10.373 1.00 0.00 61 GLU A N 10
ATOM 12264 C CA . GLU A 1 50 ? 2.089 2.586 -9.735 1.00 0.00 61 GLU A CA 10
ATOM 12265 C C . GLU A 1 50 ? 2.210 2.074 -8.285 1.00 0.00 61 GLU A C 10
ATOM 12266 O O . GLU A 1 50 ? 1.664 2.669 -7.350 1.00 0.00 61 GLU A O 10
ATOM 12278 N N . GLU A 1 51 ? 2.931 0.968 -8.116 1.00 0.00 62 GLU A N 10
ATOM 12279 C CA . GLU A 1 51 ? 3.146 0.351 -6.795 1.00 0.00 62 GLU A CA 10
ATOM 12280 C C . GLU A 1 51 ? 4.059 1.211 -5.913 1.00 0.00 62 GLU A C 10
ATOM 12281 O O . GLU A 1 51 ? 3.849 1.313 -4.703 1.00 0.00 62 GLU A O 10
ATOM 12293 N N . ILE A 1 52 ? 5.067 1.826 -6.527 1.00 0.00 63 ILE A N 10
ATOM 12294 C CA . ILE A 1 52 ? 6.011 2.687 -5.805 1.00 0.00 63 ILE A CA 10
ATOM 12295 C C . ILE A 1 52 ? 5.260 3.933 -5.294 1.00 0.00 63 ILE A C 10
ATOM 12296 O O . ILE A 1 52 ? 5.463 4.355 -4.158 1.00 0.00 63 ILE A O 10
ATOM 12312 N N . ASP A 1 53 ? 4.399 4.506 -6.142 1.00 0.00 64 ASP A N 10
ATOM 12313 C CA . ASP A 1 53 ? 3.611 5.693 -5.776 1.00 0.00 64 ASP A CA 10
ATOM 12314 C C . ASP A 1 53 ? 2.766 5.325 -4.543 1.00 0.00 64 ASP A C 10
ATOM 12315 O O . ASP A 1 53 ? 2.706 6.091 -3.588 1.00 0.00 64 ASP A O 10
ATOM 12324 N N . MET A 1 54 ? 2.124 4.149 -4.579 1.00 0.00 65 MET A N 10
ATOM 12325 C CA . MET A 1 54 ? 1.288 3.666 -3.458 1.00 0.00 65 MET A CA 10
ATOM 12326 C C . MET A 1 54 ? 2.144 3.502 -2.178 1.00 0.00 65 MET A C 10
ATOM 12327 O O . MET A 1 54 ? 1.687 3.819 -1.075 1.00 0.00 65 MET A O 10
ATOM 12341 N N . ALA A 1 55 ? 3.376 3.011 -2.331 1.00 0.00 66 ALA A N 10
ATOM 12342 C CA . ALA A 1 55 ? 4.289 2.826 -1.192 1.00 0.00 66 ALA A CA 10
ATOM 12343 C C . ALA A 1 55 ? 4.581 4.218 -0.575 1.00 0.00 66 ALA A C 10
ATOM 12344 O O . ALA A 1 55 ? 4.497 4.392 0.649 1.00 0.00 66 ALA A O 10
ATOM 12351 N N . PHE A 1 56 ? 4.921 5.201 -1.417 1.00 0.00 67 PHE A N 10
ATOM 12352 C CA . PHE A 1 56 ? 5.207 6.548 -0.924 1.00 0.00 67 PHE A CA 10
ATOM 12353 C C . PHE A 1 56 ? 3.954 7.123 -0.242 1.00 0.00 67 PHE A C 10
ATOM 12354 O O . PHE A 1 56 ? 4.050 7.754 0.808 1.00 0.00 67 PHE A O 10
ATOM 12371 N N . GLN A 1 57 ? 2.788 6.896 -0.844 1.00 0.00 68 GLN A N 10
ATOM 12372 C CA . GLN A 1 57 ? 1.539 7.391 -0.288 1.00 0.00 68 GLN A CA 10
ATOM 12373 C C . GLN A 1 57 ? 1.276 6.880 1.129 1.00 0.00 68 GLN A C 10
ATOM 12374 O O . GLN A 1 57 ? 0.769 7.616 1.982 1.00 0.00 68 GLN A O 10
ATOM 12388 N N . GLN A 1 58 ? 1.624 5.621 1.369 1.00 0.00 69 GLN A N 10
ATOM 12389 C CA . GLN A 1 58 ? 1.409 5.013 2.682 1.00 0.00 69 GLN A CA 10
ATOM 12390 C C . GLN A 1 58 ? 2.559 5.101 3.661 1.00 0.00 69 GLN A C 10
ATOM 12391 O O . GLN A 1 58 ? 2.438 4.635 4.797 1.00 0.00 69 GLN A O 10
ATOM 12405 N N . SER A 1 59 ? 3.666 5.694 3.225 1.00 0.00 70 SER A N 10
ATOM 12406 C CA . SER A 1 59 ? 4.876 5.842 4.044 1.00 0.00 70 SER A CA 10
ATOM 12407 C C . SER A 1 59 ? 4.818 6.859 5.152 1.00 0.00 70 SER A C 10
ATOM 12408 O O . SER A 1 59 ? 5.676 6.870 6.046 1.00 0.00 70 SER A O 10
ATOM 12416 N N . GLY A 1 60 ? 3.813 7.721 5.104 1.00 0.04 71 GLY A N 10
ATOM 12417 C CA . GLY A 1 60 ? 3.692 8.771 6.091 1.00 0.08 71 GLY A CA 10
ATOM 12418 C C . GLY A 1 60 ? 3.430 10.118 5.457 1.00 0.99 71 GLY A C 10
ATOM 12419 O O . GLY A 1 60 ? 4.212 11.055 5.619 1.00 1.78 71 GLY A O 10
ATOM 12423 N N . THR A 1 61 ? 2.335 10.211 4.721 1.00 1.70 72 THR A N 10
ATOM 12424 C CA . THR A 1 61 ? 1.939 11.459 4.088 1.00 2.54 72 THR A CA 10
ATOM 12425 C C . THR A 1 61 ? 0.899 12.163 4.949 1.00 2.86 72 THR A C 10
ATOM 12426 O O . THR A 1 61 ? 1.142 13.241 5.495 1.00 3.42 72 THR A O 10
ATOM 12437 N N . ALA A 1 62 ? -0.255 11.530 5.078 1.00 3.18 73 ALA A N 10
ATOM 12438 C CA . ALA A 1 62 ? -1.293 11.986 5.979 1.00 4.02 73 ALA A CA 10
ATOM 12439 C C . ALA A 1 62 ? -1.767 10.822 6.831 1.00 4.49 73 ALA A C 10
ATOM 12440 O O . ALA A 1 62 ? -2.724 10.127 6.481 1.00 5.04 73 ALA A O 10
ATOM 12447 N N . ALA A 1 63 ? -1.060 10.587 7.927 1.00 4.74 74 ALA A N 10
ATOM 12448 C CA . ALA A 1 63 ? -1.371 9.483 8.817 1.00 5.57 74 ALA A CA 10
ATOM 12449 C C . ALA A 1 63 ? -2.631 9.786 9.610 1.00 5.97 74 ALA A C 10
ATOM 12450 O O . ALA A 1 63 ? -2.577 10.384 10.687 1.00 6.51 74 ALA A O 10
ATOM 12457 N N . ASP A 1 64 ? -3.767 9.400 9.051 1.00 6.06 75 ASP A N 10
ATOM 12458 C CA . ASP A 1 64 ? -5.052 9.651 9.680 1.00 6.75 75 ASP A CA 10
ATOM 12459 C C . ASP A 1 64 ? -5.333 8.578 10.723 1.00 6.91 75 ASP A C 10
ATOM 12460 O O . ASP A 1 64 ? -6.066 7.617 10.478 1.00 7.29 75 ASP A O 10
ATOM 12469 N N . GLU A 1 65 ? -4.708 8.740 11.877 1.00 6.88 76 GLU A N 10
ATOM 12470 C CA . GLU A 1 65 ? -4.792 7.766 12.950 1.00 7.22 76 GLU A CA 10
ATOM 12471 C C . GLU A 1 65 ? -4.508 8.447 14.283 1.00 7.26 76 GLU A C 10
ATOM 12472 O O . GLU A 1 65 ? -3.423 8.993 14.492 1.00 7.31 76 GLU A O 10
ATOM 12484 N N . PRO A 1 66 ? -5.490 8.452 15.190 1.00 7.55 77 PRO A N 10
ATOM 12485 C CA . PRO A 1 66 ? -5.337 9.036 16.518 1.00 7.91 77 PRO A CA 10
ATOM 12486 C C . PRO A 1 66 ? -4.559 8.123 17.461 1.00 8.21 77 PRO A C 10
ATOM 12487 O O . PRO A 1 66 ? -4.229 6.985 17.106 1.00 8.55 77 PRO A O 10
ATOM 12498 N N . SER A 1 67 ? -4.258 8.640 18.651 1.00 8.33 78 SER A N 10
ATOM 12499 C CA . SER A 1 67 ? -3.596 7.876 19.709 1.00 8.82 78 SER A CA 10
ATOM 12500 C C . SER A 1 67 ? -2.132 7.600 19.369 1.00 8.91 78 SER A C 10
ATOM 12501 O O . SER A 1 67 ? -1.482 6.777 20.013 1.00 9.14 78 SER A O 10
ATOM 12509 N N . SER A 1 68 ? -1.614 8.302 18.369 1.00 8.98 79 SER A N 10
ATOM 12510 C CA . SER A 1 68 ? -0.228 8.131 17.963 1.00 9.32 79 SER A CA 10
ATOM 12511 C C . SER A 1 68 ? 0.691 9.022 18.791 1.00 9.57 79 SER A C 10
ATOM 12512 O O . SER A 1 68 ? 0.647 10.250 18.689 1.00 9.83 79 SER A O 10
ATOM 12520 N N . LEU A 1 69 ? 1.515 8.394 19.613 1.00 9.72 80 LEU A N 10
ATOM 12521 C CA . LEU A 1 69 ? 2.446 9.111 20.465 1.00 10.17 80 LEU A CA 10
ATOM 12522 C C . LEU A 1 69 ? 3.852 9.009 19.893 1.00 10.43 80 LEU A C 10
ATOM 12523 O O . LEU A 1 69 ? 4.515 7.978 20.028 1.00 10.67 80 LEU A O 10
ATOM 12539 N N . ALA B 2 1 ? 10.895 -10.935 0.418 1.00 4.58 57 ALA B N 10
ATOM 12540 C CA . ALA B 2 1 ? 12.252 -10.418 0.480 1.00 4.03 57 ALA B CA 10
ATOM 12541 C C . ALA B 2 1 ? 12.478 -9.682 1.791 1.00 3.47 57 ALA B C 10
ATOM 12542 O O . ALA B 2 1 ? 11.522 -9.319 2.478 1.00 3.63 57 ALA B O 10
ATOM 12549 N N . SER B 2 2 ? 13.734 -9.465 2.134 1.00 3.11 58 SER B N 10
ATOM 12550 C CA . SER B 2 2 ? 14.074 -8.776 3.365 1.00 2.86 58 SER B CA 10
ATOM 12551 C C . SER B 2 2 ? 14.470 -7.333 3.074 1.00 2.31 58 SER B C 10
ATOM 12552 O O . SER B 2 2 ? 15.312 -7.071 2.209 1.00 2.12 58 SER B O 10
ATOM 12560 N N . GLU B 2 3 ? 13.870 -6.402 3.803 1.00 2.30 59 GLU B N 10
ATOM 12561 C CA . GLU B 2 3 ? 14.107 -4.983 3.569 1.00 2.03 59 GLU B CA 10
ATOM 12562 C C . GLU B 2 3 ? 15.504 -4.559 4.021 1.00 1.55 59 GLU B C 10
ATOM 12563 O O . GLU B 2 3 ? 16.052 -3.586 3.509 1.00 1.37 59 GLU B O 10
ATOM 12575 N N . ASP B 2 4 ? 16.087 -5.306 4.951 1.00 1.56 60 ASP B N 10
ATOM 12576 C CA . ASP B 2 4 ? 17.438 -5.013 5.429 1.00 1.43 60 ASP B CA 10
ATOM 12577 C C . ASP B 2 4 ? 18.460 -5.300 4.334 1.00 1.37 60 ASP B C 10
ATOM 12578 O O . ASP B 2 4 ? 19.465 -4.594 4.205 1.00 1.58 60 ASP B O 10
ATOM 12587 N N . GLU B 2 5 ? 18.188 -6.332 3.536 1.00 1.48 61 GLU B N 10
ATOM 12588 C CA . GLU B 2 5 ? 19.052 -6.678 2.423 1.00 1.71 61 GLU B CA 10
ATOM 12589 C C . GLU B 2 5 ? 19.040 -5.543 1.424 1.00 1.43 61 GLU B C 10
ATOM 12590 O O . GLU B 2 5 ? 20.086 -5.065 0.993 1.00 1.58 61 GLU B O 10
ATOM 12602 N N . LEU B 2 6 ? 17.834 -5.107 1.085 1.00 1.21 62 LEU B N 10
ATOM 12603 C CA . LEU B 2 6 ? 17.650 -4.002 0.165 1.00 0.95 62 LEU B CA 10
ATOM 12604 C C . LEU B 2 6 ? 18.361 -2.766 0.679 1.00 0.74 62 LEU B C 10
ATOM 12605 O O . LEU B 2 6 ? 19.161 -2.165 -0.027 1.00 0.64 62 LEU B O 10
ATOM 12621 N N . VAL B 2 7 ? 18.065 -2.416 1.924 1.00 0.79 63 VAL B N 10
ATOM 12622 C CA . VAL B 2 7 ? 18.596 -1.216 2.559 1.00 0.74 63 VAL B CA 10
ATOM 12623 C C . VAL B 2 7 ? 20.108 -1.146 2.454 1.00 0.69 63 VAL B C 10
ATOM 12624 O O . VAL B 2 7 ? 20.669 -0.158 1.977 1.00 0.64 63 VAL B O 10
ATOM 12637 N N . ALA B 2 8 ? 20.761 -2.204 2.883 1.00 0.78 64 ALA B N 10
ATOM 12638 C CA . ALA B 2 8 ? 22.198 -2.201 2.966 1.00 0.85 64 ALA B CA 10
ATOM 12639 C C . ALA B 2 8 ? 22.836 -2.421 1.598 1.00 0.74 64 ALA B C 10
ATOM 12640 O O . ALA B 2 8 ? 23.894 -1.877 1.322 1.00 0.78 64 ALA B O 10
ATOM 12647 N N . GLU B 2 9 ? 22.195 -3.196 0.729 1.00 0.70 65 GLU B N 10
ATOM 12648 C CA . GLU B 2 9 ? 22.678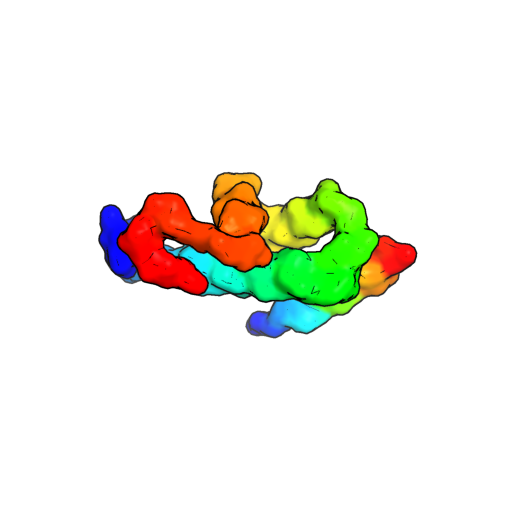 -3.338 -0.645 1.00 0.70 65 GLU B CA 10
ATOM 12649 C C . GLU B 2 9 ? 22.655 -1.976 -1.322 1.00 0.63 65 GLU B C 10
ATOM 12650 O O . GLU B 2 9 ? 23.652 -1.520 -1.877 1.00 0.71 65 GLU B O 10
ATOM 12662 N N . PHE B 2 10 ? 21.508 -1.333 -1.204 1.00 0.53 66 PHE B N 10
ATOM 12663 C CA . PHE B 2 10 ? 21.261 0.007 -1.718 1.00 0.49 66 PHE B CA 10
ATOM 12664 C C . PHE B 2 10 ? 22.343 0.971 -1.267 1.00 0.60 66 PHE B C 10
ATOM 12665 O O . PHE B 2 10 ? 23.192 1.439 -2.045 1.00 0.71 66 PHE B O 10
ATOM 12682 N N . LEU B 2 11 ? 22.317 1.213 0.016 1.00 0.64 67 LEU B N 10
ATOM 12683 C CA . LEU B 2 11 ? 23.065 2.262 0.612 1.00 0.76 67 LEU B CA 10
ATOM 12684 C C . LEU B 2 11 ? 24.562 1.956 0.714 1.00 0.87 67 LEU B C 10
ATOM 12685 O O . LEU B 2 11 ? 25.385 2.855 0.538 1.00 1.01 67 LEU B O 10
ATOM 12701 N N . GLN B 2 12 ? 24.929 0.701 0.969 1.00 0.87 68 GLN B N 10
ATOM 12702 C CA . GLN B 2 12 ? 26.345 0.343 1.040 1.00 1.00 68 GLN B CA 10
ATOM 12703 C C . GLN B 2 12 ? 26.968 0.304 -0.350 1.00 1.06 68 GLN B C 10
ATOM 12704 O O . GLN B 2 12 ? 28.150 0.603 -0.505 1.00 1.23 68 GLN B O 10
ATOM 12718 N N . ASP B 2 13 ? 26.187 -0.061 -1.366 1.00 1.01 69 ASP B N 10
ATOM 12719 C CA . ASP B 2 13 ? 26.696 -0.034 -2.735 1.00 1.19 69 ASP B CA 10
ATOM 12720 C C . ASP B 2 13 ? 26.994 1.400 -3.134 1.00 1.35 69 ASP B C 10
ATOM 12721 O O . ASP B 2 13 ? 28.030 1.686 -3.734 1.00 1.63 69 ASP B O 10
ATOM 12730 N N . GLN B 2 14 ? 26.082 2.304 -2.784 1.00 1.32 70 GLN B N 10
ATOM 12731 C CA . GLN B 2 14 ? 26.302 3.727 -3.025 1.00 1.64 70 GLN B CA 10
ATOM 12732 C C . GLN B 2 14 ? 27.484 4.254 -2.214 1.00 2.00 70 GLN B C 10
ATOM 12733 O O . GLN B 2 14 ? 28.315 4.998 -2.732 1.00 2.48 70 GLN B O 10
ATOM 12747 N N . ASN B 2 15 ? 27.546 3.873 -0.941 1.00 2.07 71 ASN B N 10
ATOM 12748 C CA . ASN B 2 15 ? 28.608 4.338 -0.050 1.00 2.66 71 ASN B CA 10
ATOM 12749 C C . ASN B 2 15 ? 29.970 3.841 -0.519 1.00 2.83 71 ASN B C 10
ATOM 12750 O O . ASN B 2 15 ? 30.958 4.578 -0.474 1.00 3.47 71 ASN B O 10
#